Protein AF-0000000081334365 (afdb_homodimer)

InterPro domains:
  IPR002937 Amine oxidase [PF01593] (69-608)
  IPR036188 FAD/NAD(P)-binding domain superfamily [G3DSA:3.50.50.60] (54-627)
  IPR036188 FAD/NAD(P)-binding domain superfamily [SSF51905] (58-626)
  IPR050281 Flavin monoamine oxidase and related enzymes [PTHR10742] (22-585)

Sequence (1298 aa):
MTIGSNFNYPADIAQQLHRKKRSTSNKWRAAFPNPPDLCFDYRELVEQINGVAKATDPHHKICIIGAGITGLTTARELYRCGFTNITLLEKSKRVGGRHLTALGHNNTNTIGRPPFEMGAMRMPFFNTSNEPPKNGRSLMAYYATQFELSHSDFPNPGSPAVRSTGIYLREGSIDDNSEPTMLVWKNADGKTAPPGQTLGKVFSKWKTFAERMTLSVAEHYGSGHWEDMWASIVKKYERISFRDLVKMPSIDRWSQNDPGNFGGMGMTAQESAVFYSIGIGDGSWGAFYDVCSLYPLRTAIFGFSSHLQLIHGRVDAHGNPMPSPYLNAKKVLDSRGLSFNKPNYVGLGSLAESLLFIKAEETPLSLYEHLVKSRSGLLTDSAATKLERLNNGKIRVYYEWNTTSNGATNLEFIDCDSVVMTLPSWLIETQISIENFSQDVLPFKIIEAYKTAHWETSCKVYAPLKKSFLSNNKNIPQTIVTDSLIHDVYTYRYNAYTTYDCILLSYTWEDDATKLSLFSDAELVKKCVDELDRILLKSTNIKEKISPYIAQKQAIVQRWMNDKNSLGCAKLYRAGTYYDAVSLMKYNRDYSHTSGLYLCGESFSVDAGWTEPCFRGAIDTVINICSKTRAIFNGGFTMRDYPEYQTDVMTIGSNFNYPADIAQQLHRKKRSTSNKWRAAFPNPPDLCFDYRELVEQINGVAKATDPHHKICIIGAGITGLTTARELYRCGFTNITLLEKSKRVGGRHLTALGHNNTNTIGRPPFEMGAMRMPFFNTSNEPPKNGRSLMAYYATQFELSHSDFPNPGSPAVRSTGIYLREGSIDDNSEPTMLVWKNADGKTAPPGQTLGKVFSKWKTFAERMTLSVAEHYGSGHWEDMWASIVKKYERISFRDLVKMPSIDRWSQNDPGNFGGMGMTAQESAVFYSIGIGDGSWGAFYDVCSLYPLRTAIFGFSSHLQLIHGRVDAHGNPMPSPYLNAKKVLDSRGLSFNKPNYVGLGSLAESLLFIKAEETPLSLYEHLVKSRSGLLTDSAATKLERLNNGKIRVYYEWNTTSNGATNLEFIDCDSVVMTLPSWLIETQISIENFSQDVLPFKIIEAYKTAHWETSCKVYAPLKKSFLSNNKNIPQTIVTDSLIHDVYTYRYNAYTTYDCILLSYTWEDDATKLSLFSDAELVKKCVDELDRILLKSTNIKEKISPYIAQKQAIVQRWMNDKNSLGCAKLYRAGTYYDAVSLMKYNRDYSHTSGLYLCGESFSVDAGWTEPCFRGAIDTVINICSKTRAIFNGGFTMRDYPEYQTDV

Foldseek 3Di:
DALQLCQQVLLALQVPPPPDPQQPVFPQAAAFLDFQQFRGQLLVQQPFDLGFFAFPCQAFAEEEEAQALLRLLLLLRLVSNRRQRYFYEAQALAGHFLQDWDDLPCPDPPAFFATDRFEFFWAFQRHHPVDDSLPRRFVVSVLCVVLVWDWAFDPWALALNFQWEWEFEPQQCDQNDPARAIFIHGRNPSNDGGDDDLSNLLSVLVNVLLNQVLNLLNVCRSHPCSNVLVVLLCVVFLQPFQLCLQQWDADDHADPVRSNDGTGSNDDPVSSVVCQQCPNTRFRCVQRRFFGNVQVSSCRRNRVSHRIMGTFFCADQLSQHDDFFCCPPPFDAALQGDTGDTDPRGTPSVSSNCSQAPCDPSDPHGLRVSQSVHSRRYAYSKAWAEWEQDPVQWIKTWIFGNPPPPDDTDIDIDTGNAYEYAAQLCCCVPGYYYDDDDCQQPNVLLNVLLNPWDFKKKKWKKFWFAPCCVVPPDQDTQWYAYPDLQGIKHWDAPHDNGRTTMITLGIDMHPSLVVLVVDDSLRSLVVSQVVQQVSQCSHPSRNDHRVVRTPSVSMDMDIQCPDPRHNHRKTTHGRPSVLSLLCLVQSLVNRCLRNSYAYFYRSNHNHMSHCRRSSVRSSVNSLSVCVSSVTGTPPPDDVVSGDHGDHDD/DALQLCQQVLLALQVPPPPDPQQPVFPQAAAFLDFQQFRGQLLVQQPFVLGFFAFPCQAFAEEEEAQALLRLLLLLRLVSNRRQRYFYEAQALAGHFLQDWDDFDDPPPPAFFATDRFEFFWAFQRHHPVDDSLPRRFVVSVLCVVLVWDWAFDPWALALNFQWEWEFEPQQCDQNDPARAIFIHGRNPSNDGGDDDLSNLLSVLVCVLLNQVLNLLNVCRSHPCSNVLVVLLCVVFLQPFQLCLQQWDADDHADPVRSNDGTGSNDDPVSSVVCQQCPSTRFRCVQRRFFGNVQVSSCRRNRVSHRIMGTFFCADQLSQHDDFFCCPPPFDAALQGDTGDTDPRGTPSVSSNCSQAPCDPSDPHGLRVSQSVHSRRYAYSKAWAEWEQDPVLWIKTWIFGNPPPPDDTDIDIDTGNAYEYAAQLCCCVPGYYYDDDDCQQPNVLLNVLLNPWDFKKKKWKKFWFAPCCVVPPDQDTQWYAYPDLQGIKHWDAPHDNGRTTMITLGIDMHPSLVVLVVDDSLRSLVVSQVVQQVSQCSHPSRNDHRNVRTPSVSMDMDIQCPDPRHNHRKTTHGRPSVLSLLCLVQSLVNRCLRNSYAYFARSNHNHMSHSRRSSVRSSVNSLSVCVSSVTGTPPPDDVVSGDHGDHDD

Solvent-accessible surface area (backbone atoms only — not comparable to full-atom values): 65341 Å² total; per-residue (Å²): 32,16,56,20,46,54,34,41,45,33,19,49,51,40,55,64,52,65,72,60,81,64,57,58,94,52,81,52,45,28,61,62,30,41,66,75,80,57,60,53,26,63,36,63,44,54,67,27,81,57,24,54,25,39,50,68,49,31,71,56,32,35,36,31,41,32,41,20,56,25,30,34,48,32,52,38,52,38,40,46,17,46,36,69,37,50,25,40,33,18,54,46,52,54,71,15,61,60,42,37,49,45,49,43,40,94,79,47,79,50,84,44,51,47,71,42,55,66,42,68,61,65,43,45,17,32,32,36,70,87,45,61,53,62,70,13,70,26,57,52,10,50,50,37,55,77,59,53,44,35,67,45,73,34,66,39,37,35,28,50,61,25,80,24,19,26,40,37,38,75,80,14,35,66,86,74,42,91,55,33,33,55,47,70,28,66,10,73,82,34,69,49,74,57,65,59,66,64,50,36,53,46,38,51,33,48,48,54,37,52,50,57,47,33,57,54,46,61,72,38,51,51,40,96,56,26,69,58,43,48,51,35,30,44,71,64,33,33,65,33,26,28,50,50,39,42,44,31,59,54,60,92,70,78,45,82,91,44,66,28,53,67,61,20,38,47,35,49,74,70,44,44,56,51,43,26,35,24,29,58,13,93,35,53,42,45,63,46,31,70,26,17,29,55,48,61,44,46,34,59,47,25,20,56,52,18,74,34,25,25,51,53,9,31,31,49,93,69,64,46,57,47,98,53,73,58,54,84,49,93,73,40,60,36,22,77,64,50,70,38,64,63,50,72,33,49,22,61,31,16,56,37,40,41,47,34,48,47,55,51,91,79,39,98,51,20,51,48,64,54,23,42,72,33,72,62,10,28,37,54,26,19,39,68,40,31,40,35,47,44,95,87,52,30,36,35,42,31,27,32,43,49,60,82,50,95,57,85,65,42,80,44,70,51,77,19,53,32,38,38,45,42,55,44,36,64,48,42,70,75,50,35,49,78,42,74,66,51,61,86,46,51,37,65,68,55,54,51,34,41,66,66,48,43,58,35,34,30,29,38,34,35,27,42,19,43,49,60,48,80,74,65,55,81,69,73,54,43,20,36,29,27,70,56,91,37,33,34,30,43,50,54,68,93,51,91,66,49,64,27,22,40,28,36,53,22,48,37,37,33,70,63,21,53,66,54,64,69,47,54,64,70,56,45,52,50,51,36,48,52,48,51,29,49,54,30,47,56,13,69,84,57,56,48,74,57,60,91,42,44,43,67,92,66,42,49,70,43,51,27,51,71,32,85,89,45,54,24,62,30,39,48,53,42,41,64,37,52,56,48,36,46,51,39,55,43,38,40,82,75,22,19,77,76,45,24,48,34,71,29,11,42,57,29,39,78,53,53,75,53,68,55,42,16,50,51,27,16,51,52,50,45,53,48,52,33,57,64,54,61,28,48,50,36,90,81,54,50,75,86,72,54,80,73,77,82,68,86,126,30,12,56,19,45,55,35,41,46,36,20,48,51,39,54,64,53,65,73,60,82,63,58,57,95,51,81,53,45,29,62,61,30,41,66,76,79,58,61,51,26,63,35,65,43,54,67,28,81,58,24,53,24,41,50,70,49,32,69,55,33,34,37,31,41,34,41,20,56,26,30,36,49,30,52,39,54,38,40,47,17,46,37,70,34,50,26,41,31,18,53,45,52,55,69,15,60,59,42,37,48,44,55,44,72,77,86,51,78,56,81,41,53,47,70,40,56,66,44,67,62,64,43,45,15,32,33,37,70,87,44,60,52,62,71,12,72,26,57,53,9,49,51,36,56,77,60,53,46,35,66,45,72,33,64,40,37,36,28,51,61,26,80,22,19,25,41,36,38,76,80,15,35,65,84,72,41,91,55,34,35,57,48,70,26,66,11,71,82,35,68,49,73,58,63,60,66,63,50,35,53,48,36,51,33,48,49,53,37,52,50,57,47,33,57,55,46,62,71,38,51,50,38,98,57,28,69,58,43,48,50,35,30,43,69,64,33,34,65,32,26,30,51,52,39,43,44,31,58,55,60,92,69,78,44,83,90,45,66,28,52,66,60,19,38,46,36,50,73,70,45,43,56,50,43,27,36,27,28,60,12,90,32,53,42,46,62,47,29,69,26,17,30,55,49,61,47,46,34,58,47,24,19,57,52,18,76,33,25,27,50,53,9,30,31,49,92,68,63,45,58,48,96,53,74,58,54,85,49,92,72,37,60,36,23,77,64,50,71,38,64,63,49,71,33,49,22,61,31,16,55,39,40,40,46,36,48,46,55,50,91,78,40,96,49,20,50,47,64,52,22,42,73,33,73,62,10,28,39,55,24,19,38,67,40,32,40,34,47,45,94,88,50,30,37,36,40,30,28,33,42,48,62,82,51,95,59,85,65,42,80,46,71,51,78,22,54,31,37,38,45,43,55,44,36,64,47,41,68,75,50,36,48,80,42,73,66,50,61,88,46,52,37,66,69,54,55,52,33,41,64,67,49,44,58,35,33,30,30,36,34,35,28,43,20,44,49,62,48,80,75,65,55,82,70,71,51,41,22,37,30,28,70,56,92,39,33,34,30,43,48,55,67,93,51,90,66,48,63,28,22,41,27,36,54,21,48,38,37,33,70,61,19,53,67,54,64,68,46,54,64,69,57,44,54,50,51,37,49,51,49,51,29,48,54,30,47,55,14,70,84,55,56,48,72,58,60,92,44,44,43,67,91,66,41,49,72,44,50,27,52,71,31,85,88,46,54,26,62,29,37,51,53,42,41,65,37,52,58,47,34,46,49,39,55,42,39,41,83,74,22,20,75,76,45,23,50,34,71,28,12,42,60,30,39,78,53,52,76,52,67,55,41,16,50,52,27,17,50,51,51,45,53,48,52,33,57,64,54,60,26,48,50,33,89,80,53,48,76,87,70,53,80,75,76,81,67,85,127

Secondary structure (DSSP, 8-state):
---GGGTTHHHHHHHHS---S-S-S-TTSPPSSS-SSS---HHHHHTSTTSSEE-S-TT--EEEE--BHHHHHHHHHHHHHT---EEEE-SSSSSBTT--EE-TTTT---TTPPPEESS---B-----TTS-GGGSSSHHHHHHHHTT-EEEE---TTSTTSS-EEEE-GGGTGGG-SS---EEE--TTS-PPPSSHHHHHHHHHHHHHHHHHHHHHHHHTTSTTHHHHHHHHHHHHTT-BHHHHHHSPP-SS--TTSTT--------HHHHHHHHHHTTTTS-GGGGTTBBTHHHHHHHHSSTTSS-EEEEESB-TTSPBPS-TTTT-S-EE-TTS-EEPPP--BSTHHHHHHHHHSPPTTSSS-HHHHHTTSTTTEE-SEEEEEEEE-TTS-EEEEEEESTTSSS-PEEEEEEESEEEE-S-HHHHHHH-EEES--TTTS-HHHHHHHHH-EEE-EEEEEEEEEHHHHHH--SS-SEEEESSTTBEEEEE-S-SSSSEEEEEEEEEEHHHHHGGGGS-HHHHHHHHHHHHHHHHHH-TTT----GGGB-GGG-EEEEGGG-TTTSSSEEE-BTT-HHHHHHHHHHIIIIIHHH-EEE-SGGG-S--S-SHHHHHHHHHHHHHHHHHTT-EESTT--GGGS-------/---GGGTTHHHHHHHHS---S-S-S-TTSPPSSS-SSS---HHHHHTSTTSSEE-S-TT--EEEE--BHHHHHHHHHHHHHT---EEEE-SSSSSBTT--EE-SSSS---TTPPPEESS---B-----TTS-GGGSSSHHHHHHHHTT-EEEE---TTSTTSS-EEEE-GGGTGGG-SS---EEE--TTS-PPPSSHHHHHHHHHHHHHHHHHHHHHHHHTTSTTHHHHHHHHHHHHTT-BHHHHHHSPP-SS--TTSTT--------HHHHHHHHHHTTTTS-GGGGTTBBTHHHHHHHHSSTTSS-EEEEESB-TTSPBPS-TTTT-S-EE-TTS-EEPPP--BSTHHHHHHHHHSPPTTSSS-HHHHHTTSTTTEE-SEEEEEEEE-TTS-EEEEEEESTTSSS-PEEEEEEESEEEE-S-HHHHHHH-EEES--TTTS-HHHHHHHHH-EEE-EEEEEEEEEHHHHHH--SS-SEEEESSTTBEEEEE-S-SSSSEEEEEEEEEEHHHHHGGGGS-HHHHHHHHHHHHHHHHHH-TTT----GGGB-GGG-EEEEGGG-TTTSSSEEE-BTT-HHHHHHHHHHIIIIIHHH-EEE-SGGG-S--S-SHHHHHHHHHHHHHHHHHTT-EESTT--GGGS-------

Structure (mmCIF, N/CA/C/O backbone):
data_AF-0000000081334365-model_v1
#
loop_
_entity.id
_entity.type
_entity.pdbx_description
1 polymer 'Tryptophan 2-monooxygenase'
#
loop_
_atom_site.group_PDB
_atom_site.id
_atom_site.type_symbol
_atom_site.label_atom_id
_atom_site.label_alt_id
_atom_site.label_comp_id
_atom_site.label_asym_id
_atom_site.label_entity_id
_atom_site.label_seq_id
_atom_site.pdbx_PDB_ins_code
_atom_site.Cartn_x
_atom_site.Cartn_y
_atom_site.Cartn_z
_atom_site.occupancy
_atom_site.B_iso_or_equiv
_atom_site.auth_seq_id
_atom_site.auth_comp_id
_atom_site.auth_asym_id
_atom_site.auth_atom_id
_atom_site.pdbx_PDB_model_num
ATOM 1 N N . MET A 1 1 ? -16.281 3.842 11 1 28.08 1 MET A N 1
ATOM 2 C CA . MET A 1 1 ? -17.484 4.285 11.711 1 28.08 1 MET A CA 1
ATOM 3 C C . MET A 1 1 ? -17.328 4.078 13.211 1 28.08 1 MET A C 1
ATOM 5 O O . MET A 1 1 ? -16.906 3.01 13.656 1 28.08 1 MET A O 1
ATOM 9 N N . THR A 1 2 ? -17.203 5.25 13.938 1 37.84 2 THR A N 1
ATOM 10 C CA . THR A 1 2 ? -16.766 5.387 15.32 1 37.84 2 THR A CA 1
ATOM 11 C C . THR A 1 2 ? -17.781 4.77 16.266 1 37.84 2 THR A C 1
ATOM 13 O O . THR A 1 2 ? -18.984 4.82 16.016 1 37.84 2 THR A O 1
ATOM 16 N N . ILE A 1 3 ? -17.438 3.938 16.781 1 39.94 3 ILE A N 1
ATOM 17 C CA . ILE A 1 3 ? -18.219 3.752 18 1 39.94 3 ILE A CA 1
ATOM 18 C C . ILE A 1 3 ? -18.125 5.008 18.859 1 39.94 3 ILE A C 1
ATOM 20 O O . ILE A 1 3 ? -17.109 5.27 19.484 1 39.94 3 ILE A O 1
ATOM 24 N N . GLY A 1 4 ? -18.484 6.273 18.25 1 45.06 4 GLY A N 1
ATOM 25 C CA . GLY A 1 4 ? -18.547 7.727 18.297 1 45.06 4 GLY A CA 1
ATOM 26 C C . GLY A 1 4 ? -18.672 8.266 19.719 1 45.06 4 GLY A C 1
ATOM 27 O O . GLY A 1 4 ? -18.344 9.422 19.969 1 45.06 4 GLY A O 1
ATOM 28 N N . SER A 1 5 ? -19.359 7.688 20.641 1 50.19 5 SER A N 1
ATOM 29 C CA . SER A 1 5 ? -19.797 8.461 21.797 1 50.19 5 SER A CA 1
ATOM 30 C C . SER A 1 5 ? -18.625 8.852 22.688 1 50.19 5 SER A C 1
ATOM 32 O O . SER A 1 5 ? -18.766 9.711 23.562 1 50.19 5 SER A O 1
ATOM 34 N N . ASN A 1 6 ? -17.422 8.328 22.234 1 64 6 ASN A N 1
ATOM 35 C CA . ASN A 1 6 ? -16.344 8.539 23.203 1 64 6 ASN A CA 1
ATOM 36 C C . ASN A 1 6 ? -15.211 9.359 22.594 1 64 6 ASN A C 1
ATOM 38 O O . ASN A 1 6 ? -14.156 9.516 23.203 1 64 6 ASN A O 1
ATOM 42 N N . PHE A 1 7 ? -15.5 10.07 21.562 1 77.69 7 PHE A N 1
ATOM 43 C CA . PHE A 1 7 ? -14.43 10.82 20.906 1 77.69 7 PHE A CA 1
ATOM 44 C C . PHE A 1 7 ? -14 12.008 21.766 1 77.69 7 PHE A C 1
ATOM 46 O O . PHE A 1 7 ? -12.836 12.391 21.75 1 77.69 7 PHE A O 1
ATOM 53 N N . ASN A 1 8 ? -14.945 12.414 22.484 1 81.88 8 ASN A N 1
ATOM 54 C CA . ASN A 1 8 ? -14.68 13.641 23.219 1 81.88 8 ASN A CA 1
ATOM 55 C C . ASN A 1 8 ? -14.211 13.352 24.641 1 81.88 8 ASN A C 1
ATOM 57 O O . ASN A 1 8 ? -13.898 14.273 25.391 1 81.88 8 ASN A O 1
ATOM 61 N N . TYR A 1 9 ? -14.055 12.086 24.953 1 84.81 9 TYR A N 1
ATOM 62 C CA . TYR A 1 9 ? -13.75 11.711 26.328 1 84.81 9 TYR A CA 1
ATOM 63 C C . TYR A 1 9 ? -12.461 12.367 26.812 1 84.81 9 TYR A C 1
ATOM 65 O O . TYR A 1 9 ? -12.414 12.93 27.906 1 84.81 9 TYR A O 1
ATOM 73 N N . PRO A 1 10 ? -11.43 12.375 26.031 1 87.81 10 PRO A N 1
ATOM 74 C CA . PRO A 1 10 ? -10.234 13.078 26.5 1 87.81 10 PRO A CA 1
ATOM 75 C C . PRO A 1 10 ? -10.492 14.547 26.828 1 87.81 10 PRO A C 1
ATOM 77 O O . PRO A 1 10 ? -10.023 15.047 27.844 1 87.81 10 PRO A O 1
ATOM 80 N N . ALA A 1 11 ? -11.195 15.188 26 1 89 11 ALA A N 1
ATOM 81 C CA . ALA A 1 11 ? -11.539 16.578 26.219 1 89 11 ALA A CA 1
ATOM 82 C C . ALA A 1 11 ? -12.43 16.734 27.453 1 89 11 ALA A C 1
ATOM 84 O O . ALA A 1 11 ? -12.312 17.719 28.188 1 89 11 ALA A O 1
ATOM 85 N N . ASP A 1 12 ? -13.344 15.781 27.641 1 88.06 12 ASP A N 1
ATOM 86 C CA . ASP A 1 12 ? -14.25 15.789 28.781 1 88.06 12 ASP A CA 1
ATOM 87 C C . ASP A 1 12 ? -13.477 15.656 30.094 1 88.06 12 ASP A C 1
ATOM 89 O O . ASP A 1 12 ? -13.766 16.359 31.062 1 88.06 12 ASP A O 1
ATOM 93 N N . ILE A 1 13 ? -12.586 14.781 30.125 1 87.75 13 ILE A N 1
ATOM 94 C CA . ILE A 1 13 ? -11.812 14.531 31.328 1 87.75 13 ILE A CA 1
ATOM 95 C C . ILE A 1 13 ? -10.898 15.719 31.625 1 87.75 13 ILE A C 1
ATOM 97 O O . ILE A 1 13 ? -10.688 16.094 32.781 1 87.75 13 ILE A O 1
ATOM 101 N N . ALA A 1 14 ? -10.375 16.266 30.609 1 84.88 14 ALA A N 1
ATOM 102 C CA . ALA A 1 14 ? -9.461 17.391 30.75 1 84.88 14 ALA A CA 1
ATOM 103 C C . ALA A 1 14 ? -10.156 18.578 31.422 1 84.88 14 ALA A C 1
ATOM 105 O O . ALA A 1 14 ? -9.516 19.344 32.125 1 84.88 14 ALA A O 1
ATOM 106 N N . GLN A 1 15 ? -11.383 18.688 31.188 1 84.31 15 GLN A N 1
ATOM 107 C CA . GLN A 1 15 ? -12.117 19.797 31.781 1 84.31 15 GLN A CA 1
ATOM 108 C C . GLN A 1 15 ? -12.305 19.594 33.281 1 84.31 15 GLN A C 1
ATOM 110 O O . GLN A 1 15 ? -12.414 20.562 34.031 1 84.31 15 GLN A O 1
ATOM 115 N N . GLN A 1 16 ? -12.508 18.375 33.719 1 77.12 16 GLN A N 1
ATOM 116 C CA . GLN A 1 16 ? -12.758 18.047 35.125 1 77.12 16 GLN A CA 1
ATOM 117 C C . GLN A 1 16 ? -11.5 18.219 35.969 1 77.12 16 GLN A C 1
ATOM 119 O O . GLN A 1 16 ? -11.586 18.531 37.156 1 77.12 16 GLN A O 1
ATOM 124 N N . LEU A 1 17 ? -10.539 17.719 35.438 1 65.69 17 LEU A N 1
ATOM 125 C CA . LEU A 1 17 ? -9.297 17.734 36.188 1 65.69 17 LEU A CA 1
ATOM 126 C C . LEU A 1 17 ? -8.812 19.172 36.406 1 65.69 17 LEU A C 1
ATOM 128 O O . LEU A 1 17 ? -8.469 19.859 35.438 1 65.69 17 LEU A O 1
ATOM 132 N N . HIS A 1 18 ? -9.867 19.891 37.156 1 53.62 18 HIS A N 1
ATOM 133 C CA . HIS A 1 18 ? -9.438 21.203 37.625 1 53.62 18 HIS A CA 1
ATOM 134 C C . HIS A 1 18 ? -7.945 21.219 37.938 1 53.62 18 HIS A C 1
ATOM 136 O O . HIS A 1 18 ? -7.469 20.438 38.75 1 53.62 18 HIS A O 1
ATOM 142 N N . ARG A 1 19 ? -7.219 21.25 36.875 1 49.56 19 ARG A N 1
ATOM 143 C CA . ARG A 1 19 ? -5.773 21.297 37.094 1 49.56 19 ARG A CA 1
ATOM 144 C C . ARG A 1 19 ? -5.414 22.156 38.281 1 49.56 19 ARG A C 1
ATOM 146 O O . ARG A 1 19 ? -5.582 23.391 38.25 1 49.56 19 ARG A O 1
ATOM 153 N N . LYS A 1 20 ? -5.605 21.75 39.344 1 46.28 20 LYS A N 1
ATOM 154 C CA . LYS A 1 20 ? -4.73 22.328 40.375 1 46.28 20 LYS A CA 1
ATOM 155 C C . LYS A 1 20 ? -3.367 22.688 39.781 1 46.28 20 LYS A C 1
ATOM 157 O O . LYS A 1 20 ? -2.902 22.062 38.844 1 46.28 20 LYS A O 1
ATOM 162 N N . LYS A 1 21 ? -2.699 23.594 40.375 1 45.56 21 LYS A N 1
ATOM 163 C CA . LYS A 1 21 ? -1.466 24.375 40.375 1 45.56 21 LYS A CA 1
ATOM 164 C C . LYS A 1 21 ? -0.25 23.484 40.125 1 45.56 21 LYS A C 1
ATOM 166 O O . LYS A 1 21 ? 0.882 23.875 40.406 1 45.56 21 LYS A O 1
ATOM 171 N N . ARG A 1 22 ? -0.538 22.125 39.812 1 42.84 22 ARG A N 1
ATOM 172 C CA . ARG A 1 22 ? 0.79 21.516 39.781 1 42.84 22 ARG A CA 1
ATOM 173 C C . ARG A 1 22 ? 1.531 21.891 38.5 1 42.84 22 ARG A C 1
ATOM 175 O O . ARG A 1 22 ? 2.426 21.172 38.062 1 42.84 22 ARG A O 1
ATOM 182 N N . SER A 1 23 ? 0.798 22.359 37.531 1 46.72 23 SER A N 1
ATOM 183 C CA . SER A 1 23 ? 1.6 22.797 36.375 1 46.72 23 SER A CA 1
ATOM 184 C C . SER A 1 23 ? 2.902 23.438 36.844 1 46.72 23 SER A C 1
ATOM 186 O O . SER A 1 23 ? 2.908 24.25 37.781 1 46.72 23 SER A O 1
ATOM 188 N N . THR A 1 24 ? 3.873 22.688 36.625 1 51.25 24 THR A N 1
ATOM 189 C CA . THR A 1 24 ? 5.148 23.391 36.812 1 51.25 24 THR A CA 1
ATOM 190 C C . THR A 1 24 ? 5.023 24.844 36.406 1 51.25 24 THR A C 1
ATOM 192 O O . THR A 1 24 ? 4.172 25.203 35.594 1 51.25 24 THR A O 1
ATOM 195 N N . SER A 1 25 ? 5.387 25.656 37.094 1 63.53 25 SER A N 1
ATOM 196 C CA . SER A 1 25 ? 5.633 27.078 36.938 1 63.53 25 SER A CA 1
ATOM 197 C C . SER A 1 25 ? 6.172 27.391 35.562 1 63.53 25 SER A C 1
ATOM 199 O O . SER A 1 25 ? 6.41 28.562 35.219 1 63.53 25 SER A O 1
ATOM 201 N N . ASN A 1 26 ? 6.086 26.188 34.594 1 83.31 26 ASN A N 1
ATOM 202 C CA . ASN A 1 26 ? 6.656 26.422 33.281 1 83.31 26 ASN A CA 1
ATOM 203 C C . ASN A 1 26 ? 5.57 26.703 32.219 1 83.31 26 ASN A C 1
ATOM 205 O O . ASN A 1 26 ? 4.859 25.797 31.812 1 83.31 26 ASN A O 1
ATOM 209 N N . LYS A 1 27 ? 5.332 27.844 31.812 1 87.62 27 LYS A N 1
ATOM 210 C CA . LYS A 1 27 ? 4.27 28.297 30.922 1 87.62 27 LYS A CA 1
ATOM 211 C C . LYS A 1 27 ? 4.441 27.719 29.531 1 87.62 27 LYS A C 1
ATOM 213 O O . LYS A 1 27 ? 3.537 27.797 28.688 1 87.62 27 LYS A O 1
ATOM 218 N N . TRP A 1 28 ? 5.527 27.094 29.312 1 93.12 28 TRP A N 1
ATOM 219 C CA . TRP A 1 28 ? 5.801 26.578 27.984 1 93.12 28 TRP A CA 1
ATOM 220 C C . TRP A 1 28 ? 5.312 25.141 27.844 1 93.12 28 TRP A C 1
ATOM 222 O O . TRP A 1 28 ? 5.32 24.578 26.75 1 93.12 28 TRP A O 1
ATOM 232 N N . ARG A 1 29 ? 4.805 24.562 28.844 1 92.06 29 ARG A N 1
ATOM 233 C CA . ARG A 1 29 ? 4.301 23.203 28.766 1 92.06 29 ARG A CA 1
ATOM 234 C C . ARG A 1 29 ? 2.848 23.172 28.312 1 92.06 29 ARG A C 1
ATOM 236 O O . ARG A 1 29 ? 2.055 24.031 28.688 1 92.06 29 ARG A O 1
ATOM 243 N N . ALA A 1 30 ? 2.539 22.203 27.531 1 92.31 30 ALA A N 1
ATOM 244 C CA . ALA A 1 30 ? 1.186 22.078 26.984 1 92.31 30 ALA A CA 1
ATOM 245 C C . ALA A 1 30 ? 0.249 21.438 28.016 1 92.31 30 ALA A C 1
ATOM 247 O O . ALA A 1 30 ? 0.697 20.734 28.922 1 92.31 30 ALA A O 1
ATOM 248 N N . ALA A 1 31 ? -0.97 21.703 27.797 1 90.19 31 ALA A N 1
ATOM 249 C CA . ALA A 1 31 ? -2.018 21.078 28.594 1 90.19 31 ALA A CA 1
ATOM 250 C C . ALA A 1 31 ? -2.703 19.953 27.812 1 90.19 31 ALA A C 1
ATOM 252 O O . ALA A 1 31 ? -2.785 20.031 26.578 1 90.19 31 ALA A O 1
ATOM 253 N N . PHE A 1 32 ? -3.191 19.016 28.562 1 94 32 PHE A N 1
ATOM 254 C CA . PHE A 1 32 ? -3.938 17.922 27.938 1 94 32 PHE A CA 1
ATOM 255 C C . PHE A 1 32 ? -5.324 18.391 27.516 1 94 32 PHE A C 1
ATOM 257 O O . PHE A 1 32 ? -5.965 19.172 28.219 1 94 32 PHE A O 1
ATOM 264 N N . PRO A 1 33 ? -5.941 17.984 26.359 1 94 33 PRO A N 1
ATOM 265 C CA . PRO A 1 33 ? -5.309 17.062 25.422 1 94 33 PRO A CA 1
ATOM 266 C C . PRO A 1 33 ? -4.395 17.766 24.422 1 94 33 PRO A C 1
ATOM 268 O O . PRO A 1 33 ? -4.73 18.859 23.938 1 94 33 PRO A O 1
ATOM 271 N N . ASN A 1 34 ? -3.279 17.25 24.156 1 95.06 34 ASN A N 1
ATOM 272 C CA . ASN A 1 34 ? -2.275 17.703 23.203 1 95.06 34 ASN A CA 1
ATOM 273 C C . ASN A 1 34 ? -1.345 16.562 22.797 1 95.06 34 ASN A C 1
ATOM 275 O O . ASN A 1 34 ? -1.268 15.547 23.484 1 95.06 34 ASN A O 1
ATOM 279 N N . PRO A 1 35 ? -0.67 16.656 21.641 1 93.44 35 PRO A N 1
ATOM 280 C CA . PRO A 1 35 ? 0.234 15.578 21.219 1 93.44 35 PRO A CA 1
ATOM 281 C C . PRO A 1 35 ? 1.258 15.219 22.297 1 93.44 35 PRO A C 1
ATOM 283 O O . PRO A 1 35 ? 1.771 16.109 22.984 1 93.44 35 PRO A O 1
ATOM 286 N N . PRO A 1 36 ? 1.609 13.984 22.422 1 93.12 36 PRO A N 1
ATOM 287 C CA . PRO A 1 36 ? 2.324 13.5 23.609 1 93.12 36 PRO A CA 1
ATOM 288 C C . PRO A 1 36 ? 3.84 13.625 23.469 1 93.12 36 PRO A C 1
ATOM 290 O O . PRO A 1 36 ? 4.555 13.617 24.484 1 93.12 36 PRO A O 1
ATOM 293 N N . ASP A 1 37 ? 4.387 13.695 22.25 1 88.12 37 ASP A N 1
ATOM 294 C CA . ASP A 1 37 ? 5.82 13.508 22.062 1 88.12 37 ASP A CA 1
ATOM 295 C C . ASP A 1 37 ? 6.617 14.625 22.719 1 88.12 37 ASP A C 1
ATOM 297 O O . ASP A 1 37 ? 7.637 14.375 23.375 1 88.12 37 ASP A O 1
ATOM 301 N N . LEU A 1 38 ? 6.184 15.828 22.406 1 84.75 38 LEU A N 1
ATOM 302 C CA . LEU A 1 38 ? 6.75 17.016 23.031 1 84.75 38 LEU A CA 1
ATOM 303 C C . LEU A 1 38 ? 5.684 17.797 23.797 1 84.75 38 LEU A C 1
ATOM 305 O O . LEU A 1 38 ? 4.742 18.312 23.203 1 84.75 38 LEU A O 1
ATOM 309 N N . CYS A 1 39 ? 5.754 17.656 25.094 1 89.06 39 CYS A N 1
ATOM 310 C CA . CYS A 1 39 ? 4.828 18.469 25.875 1 89.06 39 CYS A CA 1
ATOM 311 C C . CYS A 1 39 ? 5.211 19.953 25.828 1 89.06 39 CYS A C 1
ATOM 313 O O . CYS A 1 39 ? 5.781 20.484 26.781 1 89.06 39 CYS A O 1
ATOM 315 N N . PHE A 1 40 ? 4.926 20.516 24.703 1 94.19 40 PHE A N 1
ATOM 316 C CA . PHE A 1 40 ? 5.297 21.906 24.438 1 94.19 40 PHE A CA 1
ATOM 317 C C . PHE A 1 40 ? 4.125 22.672 23.844 1 94.19 40 PHE A C 1
ATOM 319 O O . PHE A 1 40 ? 3.482 22.203 22.906 1 94.19 40 PHE A O 1
ATOM 326 N N . ASP A 1 41 ? 3.852 23.797 24.359 1 95.31 41 ASP A N 1
ATOM 327 C CA . ASP A 1 41 ? 2.758 24.641 23.891 1 95.31 41 ASP A CA 1
ATOM 328 C C . ASP A 1 41 ? 3.23 25.594 22.797 1 95.31 41 ASP A C 1
ATOM 330 O O . ASP A 1 41 ? 3.525 26.75 23.062 1 95.31 41 ASP A O 1
ATOM 334 N N . TYR A 1 42 ? 3.176 25.219 21.578 1 96.75 42 TYR A N 1
ATOM 335 C CA . TYR A 1 42 ? 3.623 26.016 20.438 1 96.75 42 TYR A CA 1
ATOM 336 C C . TYR A 1 42 ? 2.781 27.281 20.297 1 96.75 42 TYR A C 1
ATOM 338 O O . TYR A 1 42 ? 3.277 28.328 19.859 1 96.75 42 TYR A O 1
ATOM 346 N N . ARG A 1 43 ? 1.537 27.188 20.625 1 97.19 43 ARG A N 1
ATOM 347 C CA . ARG A 1 43 ? 0.661 28.359 20.516 1 97.19 43 ARG A CA 1
ATOM 348 C C . ARG A 1 43 ? 1.1 29.469 21.469 1 97.19 43 ARG A C 1
ATOM 350 O O . ARG A 1 43 ? 1.062 30.641 21.109 1 97.19 43 ARG A O 1
ATOM 357 N N . GLU A 1 44 ? 1.487 29.094 22.672 1 96.12 44 GLU A N 1
ATOM 358 C CA . GLU A 1 44 ? 1.984 30.062 23.641 1 96.12 44 GLU A CA 1
ATOM 359 C C . GLU A 1 44 ? 3.141 30.875 23.062 1 96.12 44 GLU A C 1
ATOM 361 O O . GLU A 1 44 ? 3.24 32.094 23.281 1 96.12 44 GLU A O 1
ATOM 366 N N . LEU A 1 45 ? 3.916 30.234 22.312 1 96.94 45 LEU A N 1
ATOM 367 C CA . LEU A 1 45 ? 5.086 30.891 21.734 1 96.94 45 LEU A CA 1
ATOM 368 C C . LEU A 1 45 ? 4.68 31.781 20.562 1 96.94 45 LEU A C 1
ATOM 370 O O . LEU A 1 45 ? 5.109 32.938 20.484 1 96.94 45 LEU A O 1
ATOM 374 N N . VAL A 1 46 ? 3.842 31.328 19.672 1 97.56 46 VAL A N 1
ATOM 375 C CA . VAL A 1 46 ? 3.461 32.031 18.453 1 97.56 46 VAL A CA 1
ATOM 376 C C . VAL A 1 46 ? 2.613 33.25 18.797 1 97.56 46 VAL A C 1
ATOM 378 O O . VAL A 1 46 ? 2.656 34.281 18.109 1 97.56 46 VAL A O 1
ATOM 381 N N . GLU A 1 47 ? 1.911 33.188 19.938 1 95.38 47 GLU A N 1
ATOM 382 C CA . GLU A 1 47 ? 0.988 34.25 20.328 1 95.38 47 GLU A CA 1
ATOM 383 C C . GLU A 1 47 ? 1.721 35.375 21.047 1 95.38 47 GLU A C 1
ATOM 385 O O . GLU A 1 47 ? 1.121 36.406 21.359 1 95.38 47 GLU A O 1
ATOM 390 N N . GLN A 1 48 ? 2.971 35.188 21.25 1 95.12 48 GLN A N 1
ATOM 391 C CA . GLN A 1 48 ? 3.715 36.281 21.891 1 95.12 48 GLN A CA 1
ATOM 392 C C . GLN A 1 48 ? 3.666 37.562 21.062 1 95.12 48 GLN A C 1
ATOM 394 O O . GLN A 1 48 ? 3.523 37.5 19.844 1 95.12 48 GLN A O 1
ATOM 399 N N . ILE A 1 49 ? 3.811 38.625 21.75 1 91.31 49 ILE A N 1
ATOM 400 C CA . ILE A 1 49 ? 3.934 39.875 21.047 1 91.31 49 ILE A CA 1
ATOM 401 C C . ILE A 1 49 ? 5.133 39.844 20.109 1 91.31 49 ILE A C 1
ATOM 403 O O . ILE A 1 49 ? 6.242 39.5 20.516 1 91.31 49 ILE A O 1
ATOM 407 N N . ASN A 1 50 ? 4.949 40.094 18.922 1 89.88 50 ASN A N 1
ATOM 408 C CA . ASN A 1 50 ? 5.961 40.094 17.859 1 89.88 50 ASN A CA 1
ATOM 409 C C . ASN A 1 50 ? 6.348 38.688 17.453 1 89.88 50 ASN A C 1
ATOM 411 O O . ASN A 1 50 ? 7.395 38.469 16.828 1 89.88 50 ASN A O 1
ATOM 415 N N . GLY A 1 51 ? 5.523 37.75 17.859 1 95.19 51 GLY A N 1
ATOM 416 C CA . GLY A 1 51 ? 5.711 36.406 17.375 1 95.19 51 GLY A CA 1
ATOM 417 C C . GLY A 1 51 ? 6.785 35.656 18.125 1 95.19 51 GLY A C 1
ATOM 418 O O . GLY A 1 51 ? 6.969 35.844 19.328 1 95.19 51 GLY A O 1
ATOM 419 N N . VAL A 1 52 ? 7.5 34.75 17.438 1 97.88 52 VAL A N 1
ATOM 420 C CA . VAL A 1 52 ? 8.398 33.75 18.031 1 97.88 52 VAL A CA 1
ATOM 421 C C . VAL A 1 52 ? 9.672 34.469 18.5 1 97.88 52 VAL A C 1
ATOM 423 O O . VAL A 1 52 ? 10.18 34.188 19.594 1 97.88 52 VAL A O 1
ATOM 426 N N . ALA A 1 53 ? 10.133 35.344 17.656 1 98.5 53 ALA A N 1
ATOM 427 C CA . ALA A 1 53 ? 11.43 35.969 17.922 1 98.5 53 ALA A CA 1
ATOM 428 C C . ALA A 1 53 ? 11.609 37.25 17.094 1 98.5 53 ALA A C 1
ATOM 430 O O . ALA A 1 53 ? 10.75 37.594 16.266 1 98.5 53 ALA A O 1
ATOM 431 N N . LYS A 1 54 ? 12.688 37.969 17.422 1 98 54 LYS A N 1
ATOM 432 C CA . LYS A 1 54 ? 13.148 39.094 16.609 1 98 54 LYS A CA 1
ATOM 433 C C . LYS A 1 54 ? 14.477 38.75 15.93 1 98 54 LYS A C 1
ATOM 435 O O . LYS A 1 54 ? 15.477 38.5 16.594 1 98 54 LYS A O 1
ATOM 440 N N . ALA A 1 55 ? 14.453 38.844 14.641 1 97.81 55 ALA A N 1
ATOM 441 C CA . ALA A 1 55 ? 15.633 38.469 13.867 1 97.81 55 ALA A CA 1
ATOM 442 C C . ALA A 1 55 ? 16.797 39.406 14.148 1 97.81 55 ALA A C 1
ATOM 444 O O . ALA A 1 55 ? 16.609 40.625 14.266 1 97.81 55 ALA A O 1
ATOM 445 N N . THR A 1 56 ? 17.984 38.906 14.281 1 98.19 56 THR A N 1
ATOM 446 C CA . THR A 1 56 ? 19.219 39.688 14.406 1 98.19 56 THR A CA 1
ATOM 447 C C . THR A 1 56 ? 19.969 39.719 13.086 1 98.19 56 THR A C 1
ATOM 449 O O . THR A 1 56 ? 20.812 40.594 12.867 1 98.19 56 THR A O 1
ATOM 452 N N . ASP A 1 57 ? 19.672 38.844 12.227 1 97.81 57 ASP A N 1
ATOM 453 C CA . ASP A 1 57 ? 20.188 38.781 10.859 1 97.81 57 ASP A CA 1
ATOM 454 C C . ASP A 1 57 ? 19.047 38.75 9.852 1 97.81 57 ASP A C 1
ATOM 456 O O . ASP A 1 57 ? 18.812 37.75 9.203 1 97.81 57 ASP A O 1
ATOM 460 N N . PRO A 1 58 ? 18.438 39.812 9.617 1 96.94 58 PRO A N 1
ATOM 461 C CA . PRO A 1 58 ? 17.25 39.875 8.781 1 96.94 58 PRO A CA 1
ATOM 462 C C . PRO A 1 58 ? 17.516 39.469 7.336 1 96.94 58 PRO A C 1
ATOM 464 O O . PRO A 1 58 ? 16.578 39.094 6.621 1 96.94 58 PRO A O 1
ATOM 467 N N . HIS A 1 59 ? 18.812 39.5 6.906 1 97 59 HIS A N 1
ATOM 468 C CA . HIS A 1 59 ? 19.125 39.25 5.508 1 97 59 HIS A CA 1
ATOM 469 C C . HIS A 1 59 ? 19.609 37.812 5.324 1 97 59 HIS A C 1
ATOM 471 O O . HIS A 1 59 ? 20.078 37.438 4.238 1 97 59 HIS A O 1
ATOM 477 N N . HIS A 1 60 ? 19.547 37 6.449 1 98.12 60 HIS A N 1
ATOM 478 C CA . HIS A 1 60 ? 19.781 35.562 6.293 1 98.12 60 HIS A CA 1
ATOM 479 C C . HIS A 1 60 ? 18.922 35 5.168 1 98.12 60 HIS A C 1
ATOM 481 O O . HIS A 1 60 ? 17.688 35.125 5.195 1 98.12 60 HIS A O 1
ATOM 487 N N . LYS A 1 61 ? 19.516 34.469 4.129 1 98.69 61 LYS A N 1
ATOM 488 C CA . LYS A 1 61 ? 18.797 34.031 2.938 1 98.69 61 LYS A CA 1
ATOM 489 C C . LYS A 1 61 ? 18.172 32.656 3.133 1 98.69 61 LYS A C 1
ATOM 491 O O . LYS A 1 61 ? 18.891 31.656 3.283 1 98.69 61 LYS A O 1
ATOM 496 N N . ILE A 1 62 ? 16.906 32.562 3.082 1 98.88 62 ILE A N 1
ATOM 497 C CA . ILE A 1 62 ? 16.156 31.344 3.373 1 98.88 62 ILE A CA 1
ATOM 498 C C . ILE A 1 62 ? 15.336 30.938 2.154 1 98.88 62 ILE A C 1
ATOM 500 O O . ILE A 1 62 ? 14.586 31.75 1.607 1 98.88 62 ILE A O 1
ATOM 504 N N . CYS A 1 63 ? 15.469 29.688 1.677 1 98.94 63 CYS A N 1
ATOM 505 C CA . CYS A 1 63 ? 14.633 29.125 0.626 1 98.94 63 CYS A CA 1
ATOM 506 C C . CYS A 1 63 ? 13.695 28.062 1.187 1 98.94 63 CYS A C 1
ATOM 508 O O . CYS A 1 63 ? 14.148 27.125 1.852 1 98.94 63 CYS A O 1
ATOM 510 N N . ILE A 1 64 ? 12.461 28.219 0.996 1 98.94 64 ILE A N 1
ATOM 511 C CA . ILE A 1 64 ? 11.445 27.25 1.402 1 98.94 64 ILE A CA 1
ATOM 512 C C . ILE A 1 64 ? 10.883 26.547 0.172 1 98.94 64 ILE A C 1
ATOM 514 O O . ILE A 1 64 ? 10.375 27.188 -0.746 1 98.94 64 ILE A O 1
ATOM 518 N N . ILE A 1 65 ? 10.945 25.203 0.15 1 98.81 65 ILE A N 1
ATOM 519 C CA . ILE A 1 65 ? 10.484 24.406 -0.979 1 98.81 65 ILE A CA 1
ATOM 520 C C . ILE A 1 65 ? 9.102 23.828 -0.674 1 98.81 65 ILE A C 1
ATOM 522 O O . ILE A 1 65 ? 8.977 22.891 0.133 1 98.81 65 ILE A O 1
ATOM 526 N N . GLY A 1 66 ? 8.078 24.312 -1.341 1 98.44 66 GLY A N 1
ATOM 527 C CA . GLY A 1 66 ? 6.688 23.922 -1.146 1 98.44 66 GLY A CA 1
ATOM 528 C C . GLY A 1 66 ? 5.848 25.016 -0.503 1 98.44 66 GLY A C 1
ATOM 529 O O . GLY A 1 66 ? 6.207 25.531 0.552 1 98.44 66 GLY A O 1
ATOM 530 N N . ALA A 1 67 ? 4.75 25.312 -1.129 1 98.62 67 ALA A N 1
ATOM 531 C CA . ALA A 1 67 ? 3.844 26.328 -0.61 1 98.62 67 ALA A CA 1
ATOM 532 C C . ALA A 1 67 ? 2.551 25.703 -0.096 1 98.62 67 ALA A C 1
ATOM 534 O O . ALA A 1 67 ? 1.458 26.203 -0.375 1 98.62 67 ALA A O 1
ATOM 535 N N . GLY A 1 68 ? 2.678 24.578 0.578 1 98 68 GLY A N 1
ATOM 536 C CA . GLY A 1 68 ? 1.592 24.047 1.391 1 98 68 GLY A CA 1
ATOM 537 C C . GLY A 1 68 ? 1.47 24.734 2.738 1 98 68 GLY A C 1
ATOM 538 O O . GLY A 1 68 ? 2.139 25.734 2.994 1 98 68 GLY A O 1
ATOM 539 N N . ILE A 1 69 ? 0.702 24.141 3.57 1 98.19 69 ILE A N 1
ATOM 540 C CA . ILE A 1 69 ? 0.467 24.75 4.879 1 98.19 69 ILE A CA 1
ATOM 541 C C . ILE A 1 69 ? 1.789 24.875 5.633 1 98.19 69 ILE A C 1
ATOM 543 O O . ILE A 1 69 ? 2.049 25.906 6.266 1 98.19 69 ILE A O 1
ATOM 547 N N . THR A 1 70 ? 2.596 23.859 5.535 1 98.25 70 THR A N 1
ATOM 548 C CA . THR A 1 70 ? 3.881 23.859 6.227 1 98.25 70 THR A CA 1
ATOM 549 C C . THR A 1 70 ? 4.773 24.984 5.734 1 98.25 70 THR A C 1
ATOM 551 O O . THR A 1 70 ? 5.285 25.781 6.531 1 98.25 70 THR A O 1
ATOM 554 N N . GLY A 1 71 ? 4.941 25.109 4.43 1 98.81 71 GLY A N 1
ATOM 555 C CA . GLY A 1 71 ? 5.812 26.125 3.859 1 98.81 71 GLY A CA 1
ATOM 556 C C . GLY A 1 71 ? 5.297 27.547 4.062 1 98.81 71 GLY A C 1
ATOM 557 O O . GLY A 1 71 ? 6.062 28.453 4.395 1 98.81 71 GLY A O 1
ATOM 558 N N . LEU A 1 72 ? 4.047 27.734 3.91 1 98.88 72 LEU A N 1
ATOM 559 C CA . LEU A 1 72 ? 3.438 29.047 4.078 1 98.88 72 LEU A CA 1
ATOM 560 C C . LEU A 1 72 ? 3.553 29.516 5.527 1 98.88 72 LEU A C 1
ATOM 562 O O . LEU A 1 72 ? 3.842 30.688 5.781 1 98.88 72 LEU A O 1
ATOM 566 N N . THR A 1 73 ? 3.32 28.562 6.426 1 98.81 73 THR A N 1
ATOM 567 C CA . THR A 1 73 ? 3.436 28.906 7.84 1 98.81 73 THR A CA 1
ATOM 568 C C . THR A 1 73 ? 4.875 29.266 8.195 1 98.81 73 THR A C 1
ATOM 570 O O . THR A 1 73 ? 5.125 30.234 8.906 1 98.81 73 THR A O 1
ATOM 573 N N . THR A 1 74 ? 5.777 28.484 7.707 1 98.88 74 THR A N 1
ATOM 574 C CA . THR A 1 74 ? 7.191 28.766 7.945 1 98.88 74 THR A CA 1
ATOM 575 C C . THR A 1 74 ? 7.57 30.141 7.43 1 98.88 74 THR A C 1
ATOM 577 O O . THR A 1 74 ? 8.18 30.938 8.148 1 98.88 74 THR A O 1
ATOM 580 N N . ALA A 1 75 ? 7.195 30.438 6.188 1 98.88 75 ALA A N 1
ATOM 581 C CA . ALA A 1 75 ? 7.512 31.71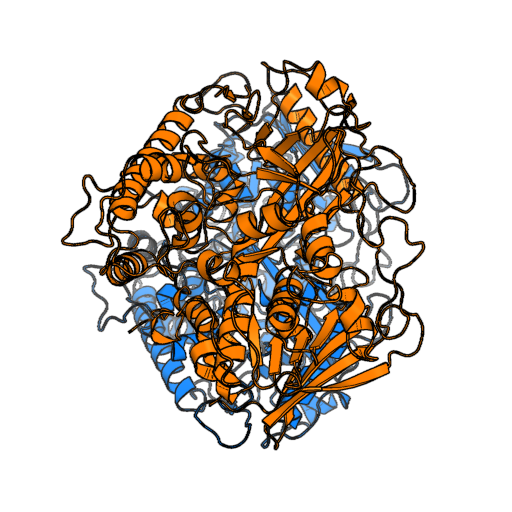9 5.566 1 98.88 75 ALA A CA 1
ATOM 582 C C . ALA A 1 75 ? 6.895 32.875 6.352 1 98.88 75 ALA A C 1
ATOM 584 O O . ALA A 1 75 ? 7.559 33.875 6.621 1 98.88 75 ALA A O 1
ATOM 585 N N . ARG A 1 76 ? 5.688 32.75 6.707 1 98.56 76 ARG A N 1
ATOM 586 C CA . ARG A 1 76 ? 4.961 33.812 7.41 1 98.56 76 ARG A CA 1
ATOM 587 C C . ARG A 1 76 ? 5.598 34.094 8.766 1 98.56 76 ARG A C 1
ATOM 589 O O . ARG A 1 76 ? 5.82 35.25 9.109 1 98.56 76 ARG A O 1
ATOM 596 N N . GLU A 1 77 ? 5.871 33.062 9.539 1 98.69 77 GLU A N 1
ATOM 597 C CA . GLU A 1 77 ? 6.383 33.25 10.898 1 98.69 77 GLU A CA 1
ATOM 598 C C . GLU A 1 77 ? 7.828 33.75 10.875 1 98.69 77 GLU A C 1
ATOM 600 O O . GLU A 1 77 ? 8.242 34.5 11.742 1 98.69 77 GLU A O 1
ATOM 605 N N . LEU A 1 78 ? 8.617 33.312 9.883 1 98.62 78 LEU A N 1
ATOM 606 C CA . LEU A 1 78 ? 9.953 33.875 9.719 1 98.62 78 LEU A CA 1
ATOM 607 C C . LEU A 1 78 ? 9.883 35.344 9.383 1 98.62 78 LEU A C 1
ATOM 609 O O . LEU A 1 78 ? 10.641 36.156 9.938 1 98.62 78 LEU A O 1
ATOM 613 N N . TYR A 1 79 ? 9.023 35.688 8.445 1 98.38 79 TYR A N 1
ATOM 614 C CA . TYR A 1 79 ? 8.82 37.094 8.086 1 98.38 79 TYR A CA 1
ATOM 615 C C . TYR A 1 79 ? 8.383 37.906 9.297 1 98.38 79 TYR A C 1
ATOM 617 O O . TYR A 1 79 ? 8.867 39.031 9.523 1 98.38 79 TYR A O 1
ATOM 625 N N . ARG A 1 80 ? 7.496 37.344 10.078 1 97.94 80 ARG A N 1
ATOM 626 C CA . ARG A 1 80 ? 7.023 38 11.297 1 97.94 80 ARG A CA 1
ATOM 627 C C . ARG A 1 80 ? 8.172 38.25 12.273 1 97.94 80 ARG A C 1
ATOM 629 O O . ARG A 1 80 ? 8.156 39.219 13.023 1 97.94 80 ARG A O 1
ATOM 636 N N . CYS A 1 81 ? 9.117 37.312 12.258 1 97.88 81 CYS A N 1
ATOM 637 C CA . CYS A 1 81 ? 10.289 37.438 13.117 1 97.88 81 CYS A CA 1
ATOM 638 C C . CYS A 1 81 ? 11.211 38.562 12.609 1 97.88 81 CYS A C 1
ATOM 640 O O . CYS A 1 81 ? 12.086 39.031 13.336 1 97.88 81 CYS A O 1
ATOM 642 N N . GLY A 1 82 ? 11.094 38.906 11.336 1 97.62 82 GLY A N 1
ATOM 643 C CA . GLY A 1 82 ? 11.914 40 10.789 1 97.62 82 GLY A CA 1
ATOM 644 C C . GLY A 1 82 ? 12.844 39.531 9.68 1 97.62 82 GLY A C 1
ATOM 645 O O . GLY A 1 82 ? 13.586 40.312 9.117 1 97.62 82 GLY A O 1
ATOM 646 N N . PHE A 1 83 ? 12.859 38.281 9.328 1 98.12 83 PHE A N 1
ATOM 647 C CA . PHE A 1 83 ? 13.633 37.812 8.18 1 98.12 83 PHE A CA 1
ATOM 648 C C . PHE A 1 83 ? 13 38.281 6.879 1 98.12 83 PHE A C 1
ATOM 650 O O . PHE A 1 83 ? 11.82 38.031 6.625 1 98.12 83 PHE A O 1
ATOM 657 N N . THR A 1 84 ? 13.773 38.875 6.016 1 97.81 84 THR A N 1
ATOM 658 C CA . THR A 1 84 ? 13.172 39.531 4.855 1 97.81 84 THR A CA 1
ATOM 659 C C . THR A 1 84 ? 13.656 38.875 3.561 1 97.81 84 THR A C 1
ATOM 661 O O . THR A 1 84 ? 13.07 39.094 2.496 1 97.81 84 THR A O 1
ATOM 664 N N . ASN A 1 85 ? 14.711 38.125 3.637 1 98.56 85 ASN A N 1
ATOM 665 C CA . ASN A 1 85 ? 15.258 37.469 2.455 1 98.56 85 ASN A CA 1
ATOM 666 C C . ASN A 1 85 ? 14.758 36.031 2.33 1 98.56 85 ASN A C 1
ATOM 668 O O . ASN A 1 85 ? 15.5 35.094 2.604 1 98.56 85 ASN A O 1
ATOM 672 N N . ILE A 1 86 ? 13.555 35.875 1.897 1 98.75 86 ILE A N 1
ATOM 673 C CA . ILE A 1 86 ? 12.875 34.594 1.835 1 98.75 86 ILE A CA 1
ATOM 674 C C . ILE A 1 86 ? 12.477 34.281 0.392 1 98.75 86 ILE A C 1
ATOM 676 O O . ILE A 1 86 ? 11.945 35.156 -0.308 1 98.75 86 ILE A O 1
ATOM 680 N N . THR A 1 87 ? 12.797 33.125 -0.076 1 98.81 87 THR A N 1
ATOM 681 C CA . THR A 1 87 ? 12.312 32.562 -1.333 1 98.81 87 THR A CA 1
ATOM 682 C C . THR A 1 87 ? 11.359 31.406 -1.075 1 98.81 87 THR A C 1
ATOM 684 O O . THR A 1 87 ? 11.68 30.484 -0.32 1 98.81 87 THR A O 1
ATOM 687 N N . LEU A 1 88 ? 10.18 31.438 -1.627 1 98.88 88 LEU A N 1
ATOM 688 C CA . LEU A 1 88 ? 9.195 30.359 -1.557 1 98.88 88 LEU A CA 1
ATOM 689 C C . LEU A 1 88 ? 8.977 29.734 -2.93 1 98.88 88 LEU A C 1
ATOM 691 O O . LEU A 1 88 ? 8.523 30.422 -3.857 1 98.88 88 LEU A O 1
ATOM 695 N N . LEU A 1 89 ? 9.289 28.438 -3.105 1 98.5 89 LEU A N 1
ATOM 696 C CA . LEU A 1 89 ? 9.141 27.703 -4.359 1 98.5 89 LEU A CA 1
ATOM 697 C C . LEU A 1 89 ? 7.918 26.797 -4.316 1 98.5 89 LEU A C 1
ATOM 699 O O . LEU A 1 89 ? 7.703 26.078 -3.328 1 98.5 89 LEU A O 1
ATOM 703 N N . GLU A 1 90 ? 7.129 26.828 -5.309 1 98.38 90 GLU A N 1
ATOM 704 C CA . GLU A 1 90 ? 5.973 25.953 -5.453 1 98.38 90 GLU A CA 1
ATOM 705 C C . GLU A 1 90 ? 5.883 25.375 -6.867 1 98.38 90 GLU A C 1
ATOM 707 O O . GLU A 1 90 ? 5.98 26.125 -7.848 1 98.38 90 GLU A O 1
ATOM 712 N N . LYS A 1 91 ? 5.758 24.062 -6.91 1 96.62 91 LYS A N 1
ATOM 713 C CA . LYS A 1 91 ? 5.719 23.359 -8.188 1 96.62 91 LYS A CA 1
ATOM 714 C C . LYS A 1 91 ? 4.41 23.625 -8.922 1 96.62 91 LYS A C 1
ATOM 716 O O . LYS A 1 91 ? 4.395 23.766 -10.148 1 96.62 91 LYS A O 1
ATOM 721 N N . SER A 1 92 ? 3.314 23.766 -8.227 1 95.94 92 SER A N 1
ATOM 722 C CA . SER A 1 92 ? 1.988 23.922 -8.812 1 95.94 92 SER A CA 1
ATOM 723 C C . SER A 1 92 ? 1.67 25.375 -9.094 1 95.94 92 SER A C 1
ATOM 725 O O . SER A 1 92 ? 2.451 26.266 -8.742 1 95.94 92 SER A O 1
ATOM 727 N N . LYS A 1 93 ? 0.521 25.609 -9.711 1 95.5 93 LYS A N 1
ATOM 728 C CA . LYS A 1 93 ? 0.007 26.953 -9.945 1 95.5 93 LYS A CA 1
ATOM 729 C C . LYS A 1 93 ? -1.006 27.344 -8.875 1 95.5 93 LYS A C 1
ATOM 731 O O . LYS A 1 93 ? -1.841 28.219 -9.094 1 95.5 93 LYS A O 1
ATOM 736 N N . ARG A 1 94 ? -0.928 26.641 -7.777 1 94.94 94 ARG A N 1
ATOM 737 C CA . ARG A 1 94 ? -1.766 26.938 -6.621 1 94.94 94 ARG A CA 1
ATOM 738 C C . ARG A 1 94 ? -1 26.734 -5.32 1 94.94 94 ARG A C 1
ATOM 740 O O . ARG A 1 94 ? -0.079 25.906 -5.262 1 94.94 94 ARG A O 1
ATOM 747 N N . VAL A 1 95 ? -1.396 27.422 -4.281 1 97.19 95 VAL A N 1
ATOM 748 C CA . VAL A 1 95 ? -0.828 27.188 -2.957 1 97.19 95 VAL A CA 1
ATOM 749 C C . VAL A 1 95 ? -1.76 26.297 -2.143 1 97.19 95 VAL A C 1
ATOM 751 O O . VAL A 1 95 ? -2.926 26.109 -2.502 1 97.19 95 VAL A O 1
ATOM 754 N N . GLY A 1 96 ? -1.245 25.719 -1.137 1 96.94 96 GLY A N 1
ATOM 755 C CA . GLY A 1 96 ? -2.096 25.016 -0.193 1 96.94 96 GLY A CA 1
ATOM 756 C C . GLY A 1 96 ? -1.788 23.531 -0.105 1 96.94 96 GLY A C 1
ATOM 757 O O . GLY A 1 96 ? -2.162 22.875 0.866 1 96.94 96 GLY A O 1
ATOM 758 N N . GLY A 1 97 ? -1.045 22.969 -1.089 1 96.12 97 GLY A N 1
ATOM 759 C CA . GLY A 1 97 ? -0.696 21.547 -1.057 1 96.12 97 GLY A CA 1
ATOM 760 C C . GLY A 1 97 ? -1.906 20.641 -0.993 1 96.12 97 GLY A C 1
ATOM 761 O O . GLY A 1 97 ? -2.818 20.75 -1.815 1 96.12 97 GLY A O 1
ATOM 762 N N . ARG A 1 98 ? -2.059 19.812 -0.008 1 95.5 98 ARG A N 1
ATOM 763 C CA . ARG A 1 98 ? -3.129 18.828 0.093 1 95.5 98 ARG A CA 1
ATOM 764 C C . ARG A 1 98 ? -4.387 19.438 0.693 1 95.5 98 ARG A C 1
ATOM 766 O O . ARG A 1 98 ? -5.43 18.781 0.775 1 95.5 98 ARG A O 1
ATOM 773 N N . HIS A 1 99 ? -4.27 20.656 1.221 1 96.38 99 HIS A N 1
ATOM 774 C CA . HIS A 1 99 ? -5.492 21.406 1.465 1 96.38 99 HIS A CA 1
ATOM 775 C C . HIS A 1 99 ? -6.156 21.828 0.155 1 96.38 99 HIS A C 1
ATOM 777 O O . HIS A 1 99 ? -6.113 23 -0.227 1 96.38 99 HIS A O 1
ATOM 783 N N . LEU A 1 100 ? -6.793 20.891 -0.458 1 95.69 100 LEU A N 1
ATOM 784 C CA . LEU A 1 100 ? -7.402 21.062 -1.77 1 95.69 100 LEU A CA 1
ATOM 785 C C . LEU A 1 100 ? -8.914 21.203 -1.648 1 95.69 100 LEU A C 1
ATOM 787 O O . LEU A 1 100 ? -9.625 20.219 -1.433 1 95.69 100 LEU A O 1
ATOM 791 N N . THR A 1 101 ? -9.383 22.406 -1.727 1 95.56 101 THR A N 1
ATOM 792 C CA . THR A 1 101 ? -10.805 22.719 -1.765 1 95.56 101 THR A CA 1
ATOM 793 C C . THR A 1 101 ? -11.281 22.875 -3.203 1 95.56 101 THR A C 1
ATOM 795 O O . THR A 1 101 ? -10.898 23.828 -3.887 1 95.56 101 THR A O 1
ATOM 798 N N . ALA A 1 102 ? -12 21.906 -3.648 1 93.31 102 ALA A N 1
ATOM 799 C CA . ALA A 1 102 ? -12.562 22.016 -4.996 1 93.31 102 ALA A CA 1
ATOM 800 C C . ALA A 1 102 ? -13.844 22.828 -4.996 1 93.31 102 ALA A C 1
ATOM 802 O O . ALA A 1 102 ? -14.766 22.562 -4.223 1 93.31 102 ALA A O 1
ATOM 803 N N . LEU A 1 103 ? -13.695 23.844 -5.816 1 85.19 103 LEU A N 1
ATOM 804 C CA . LEU A 1 103 ? -14.852 24.719 -5.965 1 85.19 103 LEU A CA 1
ATOM 805 C C . LEU A 1 103 ? -15.492 24.531 -7.34 1 85.19 103 LEU A C 1
ATOM 807 O O . LEU A 1 103 ? -14.852 24.031 -8.266 1 85.19 103 LEU A O 1
ATOM 811 N N . GLY A 1 104 ? -16.734 24.312 -7.465 1 61.72 104 GLY A N 1
ATOM 812 C CA . GLY A 1 104 ? -17.469 24.078 -8.695 1 61.72 104 GLY A CA 1
ATOM 813 C C . GLY A 1 104 ? -16.641 24.328 -9.945 1 61.72 104 GLY A C 1
ATOM 814 O O . GLY A 1 104 ? -17.109 24.078 -11.062 1 61.72 104 GLY A O 1
ATOM 815 N N . HIS A 1 105 ? -15.758 25.312 -9.945 1 49.66 105 HIS A N 1
ATOM 816 C CA . HIS A 1 105 ? -15.305 25.656 -11.289 1 49.66 105 HIS A CA 1
ATOM 817 C C . HIS A 1 105 ? -14.5 24.531 -11.914 1 49.66 105 HIS A C 1
ATOM 819 O O . HIS A 1 105 ? -13.812 24.734 -12.914 1 49.66 105 HIS A O 1
ATOM 825 N N . ASN A 1 106 ? -14.031 23.562 -11.266 1 38.34 106 ASN A N 1
ATOM 826 C CA . ASN A 1 106 ? -13.125 22.875 -12.188 1 38.34 106 ASN A CA 1
ATOM 827 C C . ASN A 1 106 ? -13.648 22.922 -13.617 1 38.34 106 ASN A C 1
ATOM 829 O O . ASN A 1 106 ? -14.148 21.922 -14.133 1 38.34 106 ASN A O 1
ATOM 833 N N . ASN A 1 107 ? -13.742 24.203 -14.172 1 38.84 107 ASN A N 1
ATOM 834 C CA . ASN A 1 107 ? -14.086 24.922 -15.398 1 38.84 107 ASN A CA 1
ATOM 835 C C . ASN A 1 107 ? -15.594 25.109 -15.531 1 38.84 107 ASN A C 1
ATOM 837 O O . ASN A 1 107 ? -16.062 25.594 -16.562 1 38.84 107 ASN A O 1
ATOM 841 N N . THR A 1 108 ? -16.453 24.328 -14.906 1 36.94 108 THR A N 1
ATOM 842 C CA . THR A 1 108 ? -17.859 24.625 -15.203 1 36.94 108 THR A CA 1
ATOM 843 C C . THR A 1 108 ? -18.422 25.625 -14.195 1 36.94 108 THR A C 1
ATOM 845 O O . THR A 1 108 ? -18.172 25.516 -12.992 1 36.94 108 THR A O 1
ATOM 848 N N . ASN A 1 109 ? -18.312 26.891 -14.336 1 38.31 109 ASN A N 1
ATOM 849 C CA . ASN A 1 109 ? -19 28.031 -13.742 1 38.31 109 ASN A CA 1
ATOM 850 C C . ASN A 1 109 ? -20.25 27.625 -12.992 1 38.31 109 ASN A C 1
ATOM 852 O O . ASN A 1 109 ? -21.328 28.156 -13.227 1 38.31 109 ASN A O 1
ATOM 856 N N . THR A 1 110 ? -20.312 26.469 -12.516 1 46.09 110 THR A N 1
ATOM 857 C CA . THR A 1 110 ? -21.609 26.219 -11.898 1 46.09 110 THR A CA 1
ATOM 858 C C . THR A 1 110 ? -21.75 27 -10.594 1 46.09 110 THR A C 1
ATOM 860 O O . THR A 1 110 ? -21.047 26.734 -9.617 1 46.09 110 THR A O 1
ATOM 863 N N . ILE A 1 111 ? -22.156 28.125 -10.648 1 50.47 111 ILE A N 1
ATOM 864 C CA . ILE A 1 111 ? -22.625 29.016 -9.586 1 50.47 111 ILE A CA 1
ATOM 865 C C . ILE A 1 111 ? -23.422 28.203 -8.562 1 50.47 111 ILE A C 1
ATOM 867 O O . ILE A 1 111 ? -24.297 27.406 -8.93 1 50.47 111 ILE A O 1
ATOM 871 N N . GLY A 1 112 ? -22.891 28.125 -7.211 1 62.38 112 GLY A N 1
ATOM 872 C CA . GLY A 1 112 ? -23.656 27.609 -6.078 1 62.38 112 GLY A CA 1
ATOM 873 C C . GLY A 1 112 ? -23.172 26.266 -5.582 1 62.38 112 GLY A C 1
ATOM 874 O O . GLY A 1 112 ? -23.781 25.672 -4.695 1 62.38 112 GLY A O 1
ATOM 875 N N . ARG A 1 113 ? -22.016 25.844 -6.051 1 77.62 113 ARG A N 1
ATOM 876 C CA . ARG A 1 113 ? -21.562 24.562 -5.527 1 77.62 113 ARG A CA 1
ATOM 877 C C . ARG A 1 113 ? -20.828 24.75 -4.203 1 77.62 113 ARG A C 1
ATOM 879 O O . ARG A 1 113 ? -20.031 25.672 -4.047 1 77.62 113 ARG A O 1
ATOM 886 N N . PRO A 1 114 ? -21.172 23.812 -3.246 1 87.56 114 PRO A N 1
ATOM 887 C CA . PRO A 1 114 ? -20.438 23.844 -1.982 1 87.56 114 PRO A CA 1
ATOM 888 C C . PRO A 1 114 ? -18.984 23.391 -2.137 1 87.56 114 PRO A C 1
ATOM 890 O O . PRO A 1 114 ? -18.641 22.734 -3.127 1 87.56 114 PRO A O 1
ATOM 893 N N . PRO A 1 115 ? -18.141 23.875 -1.219 1 92.62 115 PRO A N 1
ATOM 894 C CA . PRO A 1 115 ? -16.766 23.391 -1.288 1 92.62 115 PRO A CA 1
ATOM 895 C C . PRO A 1 115 ? -16.641 21.891 -1.005 1 92.62 115 PRO A C 1
ATOM 897 O O . PRO A 1 115 ? -17.328 21.375 -0.127 1 92.62 115 PRO A O 1
ATOM 900 N N . PHE A 1 116 ? -15.883 21.125 -1.834 1 95.75 116 PHE A N 1
ATOM 901 C CA . PHE A 1 116 ? -15.484 19.75 -1.572 1 95.75 116 PHE A CA 1
ATOM 902 C C . PHE A 1 116 ? -14.062 19.703 -1.038 1 95.75 116 PHE A C 1
ATOM 904 O O . PHE A 1 116 ? -13.117 20.094 -1.729 1 95.75 116 PHE A O 1
ATOM 911 N N . GLU A 1 117 ? -13.922 19.281 0.178 1 96.56 117 GLU A N 1
ATOM 912 C CA . GLU A 1 117 ? -12.586 19.125 0.759 1 96.56 117 GLU A CA 1
ATOM 913 C C . GLU A 1 117 ? -11.945 17.812 0.322 1 96.56 117 GLU A C 1
ATOM 915 O O . GLU A 1 117 ? -12.141 16.781 0.957 1 96.56 117 GLU A O 1
ATOM 920 N N . MET A 1 118 ? -11.031 17.938 -0.646 1 96.31 118 MET A N 1
ATOM 921 C CA . MET A 1 118 ? -10.477 16.734 -1.271 1 96.31 118 MET A CA 1
ATOM 922 C C . MET A 1 118 ? -9.336 16.172 -0.437 1 96.31 118 MET A C 1
ATOM 924 O O . MET A 1 118 ? -8.953 15.008 -0.615 1 96.31 118 MET A O 1
ATOM 928 N N . GLY A 1 119 ? -8.68 16.953 0.407 1 95.69 119 GLY A N 1
ATOM 929 C CA . GLY A 1 119 ? -7.707 16.531 1.393 1 95.69 119 GLY A CA 1
ATOM 930 C C . GLY A 1 119 ? -8.258 16.484 2.805 1 95.69 119 GLY A C 1
ATOM 931 O O . GLY A 1 119 ? -9.273 15.828 3.061 1 95.69 119 GLY A O 1
ATOM 932 N N . ALA A 1 120 ? -7.715 17.266 3.67 1 95.12 120 ALA A N 1
ATOM 933 C CA . ALA A 1 120 ? -8.219 17.359 5.039 1 95.12 120 ALA A CA 1
ATOM 934 C C . ALA A 1 120 ? -9.641 17.922 5.062 1 95.12 120 ALA A C 1
ATOM 936 O O . ALA A 1 120 ? -9.969 18.828 4.309 1 95.12 120 ALA A O 1
ATOM 937 N N . MET A 1 121 ? -10.508 17.312 5.949 1 94.56 121 MET A N 1
ATOM 938 C CA . MET A 1 121 ? -11.891 17.766 5.902 1 94.56 121 MET A CA 1
ATOM 939 C C . MET A 1 121 ? -12.391 18.125 7.301 1 94.56 121 MET A C 1
ATOM 941 O O . MET A 1 121 ? -13.438 18.766 7.445 1 94.56 121 MET A O 1
ATOM 945 N N . ARG A 1 122 ? -11.734 17.672 8.312 1 94.88 122 ARG A N 1
ATOM 946 C CA . ARG A 1 122 ? -12.133 17.984 9.68 1 94.88 122 ARG A CA 1
ATOM 947 C C . ARG A 1 122 ? -10.93 18.344 10.539 1 94.88 122 ARG A C 1
ATOM 949 O O . ARG A 1 122 ? -9.875 17.719 10.438 1 94.88 122 ARG A O 1
ATOM 956 N N . MET A 1 123 ? -11.055 19.375 11.367 1 96.25 123 MET A N 1
ATOM 957 C CA . MET A 1 123 ? -9.914 19.984 12.055 1 96.25 123 MET A CA 1
ATOM 958 C C . MET A 1 123 ? -10.062 19.859 13.562 1 96.25 123 MET A C 1
ATOM 960 O O . MET A 1 123 ? -11.055 20.328 14.125 1 96.25 123 MET A O 1
ATOM 964 N N . PRO A 1 124 ? -9.086 19.297 14.242 1 95.25 124 PRO A N 1
ATOM 965 C CA . PRO A 1 124 ? -9.055 19.391 15.703 1 95.25 124 PRO A CA 1
ATOM 966 C C . PRO A 1 124 ? -8.469 20.703 16.203 1 95.25 124 PRO A C 1
ATOM 968 O O . PRO A 1 124 ? -7.465 21.188 15.664 1 95.25 124 PRO A O 1
ATOM 971 N N . PHE A 1 125 ? -9.086 21.25 17.25 1 97 125 PHE A N 1
ATOM 972 C CA . PHE A 1 125 ? -8.594 22.5 17.844 1 97 125 PHE A CA 1
ATOM 973 C C . PHE A 1 125 ? -7.992 22.234 19.219 1 97 125 PHE A C 1
ATOM 975 O O . PHE A 1 125 ? -7.441 23.156 19.828 1 97 125 PHE A O 1
ATOM 982 N N . PHE A 1 126 ? -8.086 21.016 19.734 1 95.69 126 PHE A N 1
ATOM 983 C CA . PHE A 1 126 ? -7.543 20.562 21 1 95.69 126 PHE A CA 1
ATOM 984 C C . PHE A 1 126 ? -8.117 21.359 22.156 1 95.69 126 PHE A C 1
ATOM 986 O O . PHE A 1 126 ? -7.402 21.688 23.109 1 95.69 126 PHE A O 1
ATOM 993 N N . ASN A 1 127 ? -9.336 21.766 22.078 1 95.5 127 ASN A N 1
ATOM 994 C CA . ASN A 1 127 ? -10.047 22.438 23.172 1 95.5 127 ASN A CA 1
ATOM 995 C C . ASN A 1 127 ? -10.68 21.422 24.125 1 95.5 127 ASN A C 1
ATOM 997 O O . ASN A 1 127 ? -10.992 20.297 23.719 1 95.5 127 ASN A O 1
ATOM 1001 N N . THR A 1 128 ? -10.805 21.766 25.328 1 94.44 128 THR A N 1
ATOM 1002 C CA . THR A 1 128 ? -11.617 20.984 26.266 1 94.44 128 THR A CA 1
ATOM 1003 C C . THR A 1 128 ? -13.102 21.188 25.984 1 94.44 128 THR A C 1
ATOM 1005 O O . THR A 1 128 ? -13.484 22.094 25.25 1 94.44 128 THR A O 1
ATOM 1008 N N . SER A 1 129 ? -13.922 20.312 26.562 1 92.81 129 SER A N 1
ATOM 1009 C CA . SER A 1 129 ? -15.336 20.281 26.203 1 92.81 129 SER A CA 1
ATOM 1010 C C . SER A 1 129 ? -16.062 21.516 26.719 1 92.81 129 SER A C 1
ATOM 1012 O O . SER A 1 129 ? -17.125 21.875 26.203 1 92.81 129 SER A O 1
ATOM 1014 N N . ASN A 1 130 ? -15.516 22.219 27.625 1 91.81 130 ASN A N 1
ATOM 1015 C CA . ASN A 1 130 ? -16.172 23.391 28.188 1 91.81 130 ASN A CA 1
ATOM 1016 C C . ASN A 1 130 ? -15.656 24.672 27.531 1 91.81 130 ASN A C 1
ATOM 1018 O O . ASN A 1 130 ? -16.062 25.781 27.922 1 91.81 130 ASN A O 1
ATOM 1022 N N . GLU A 1 131 ? -14.773 24.594 26.594 1 93.5 131 GLU A N 1
ATOM 1023 C CA . GLU A 1 131 ? -14.195 25.734 25.906 1 93.5 131 GLU A CA 1
ATOM 1024 C C . GLU A 1 131 ? -14.617 25.781 24.438 1 93.5 131 GLU A C 1
ATOM 1026 O O . GLU A 1 131 ? -14.727 24.75 23.781 1 93.5 131 GLU A O 1
ATOM 1031 N N . PRO A 1 132 ? -14.867 27.016 23.984 1 95.75 132 PRO A N 1
ATOM 1032 C CA . PRO A 1 132 ? -15.055 27.125 22.531 1 95.75 132 PRO A CA 1
ATOM 1033 C C . PRO A 1 132 ? -13.852 26.609 21.75 1 95.75 132 PRO A C 1
ATOM 1035 O O . PRO A 1 132 ? -12.711 26.75 22.188 1 95.75 132 PRO A O 1
ATOM 1038 N N . PRO A 1 133 ? -14.094 26.109 20.578 1 96.75 133 PRO A N 1
ATOM 1039 C CA . PRO A 1 133 ? -13.008 25.5 19.797 1 96.75 133 PRO A CA 1
ATOM 1040 C C . PRO A 1 133 ? -11.828 26.438 19.594 1 96.75 133 PRO A C 1
ATOM 1042 O O . PRO A 1 133 ? -10.672 26.031 19.75 1 96.75 133 PRO A O 1
ATOM 1045 N N . LYS A 1 134 ? -12.031 27.656 19.312 1 97.44 134 LYS A N 1
ATOM 1046 C CA . LYS A 1 134 ? -10.961 28.594 18.969 1 97.44 134 LYS A CA 1
ATOM 1047 C C . LYS A 1 134 ? -10.141 28.953 20.219 1 97.44 134 LYS A C 1
ATOM 1049 O O . LYS A 1 134 ? -9.078 29.562 20.109 1 97.44 134 LYS A O 1
ATOM 1054 N N . ASN A 1 135 ? -10.555 28.5 21.391 1 96 135 ASN A N 1
ATOM 1055 C CA . ASN A 1 135 ? -9.789 28.672 22.625 1 96 135 ASN A CA 1
ATOM 1056 C C . ASN A 1 135 ? -8.875 27.484 22.875 1 96 135 ASN A C 1
ATOM 1058 O O . ASN A 1 135 ? -8.086 27.484 23.828 1 96 135 ASN A O 1
ATOM 1062 N N . GLY A 1 136 ? -8.992 26.516 22.031 1 95.62 136 GLY A N 1
ATOM 1063 C CA . GLY A 1 136 ? -8.086 25.391 22.172 1 95.62 136 GLY A CA 1
ATOM 1064 C C . GLY A 1 136 ? -6.625 25.781 22.047 1 95.62 136 GLY A C 1
ATOM 1065 O O . GLY A 1 136 ? -6.301 26.844 21.5 1 95.62 136 GLY A O 1
ATOM 1066 N N . ARG A 1 137 ? -5.73 24.953 22.516 1 93.94 137 ARG A N 1
ATOM 1067 C CA . ARG A 1 137 ? -4.305 25.266 22.562 1 93.94 137 ARG A CA 1
ATOM 1068 C C . ARG A 1 137 ? -3.559 24.625 21.406 1 93.94 137 ARG A C 1
ATOM 1070 O O . ARG A 1 137 ? -2.455 24.109 21.578 1 93.94 137 ARG A O 1
ATOM 1077 N N . SER A 1 138 ? -4.215 24.625 20.25 1 96.25 138 SER A N 1
ATOM 1078 C CA . SER A 1 138 ? -3.576 24.203 19 1 96.25 138 SER A CA 1
ATOM 1079 C C . SER A 1 138 ? -3.191 25.422 18.156 1 96.25 138 SER A C 1
ATOM 1081 O O . SER A 1 138 ? -3.689 26.516 18.375 1 96.25 138 SER A O 1
ATOM 1083 N N . LEU A 1 139 ? -2.281 25.203 17.25 1 97.88 139 LEU A N 1
ATOM 1084 C CA . LEU A 1 139 ? -1.959 26.234 16.266 1 97.88 139 LEU A CA 1
ATOM 1085 C C . LEU A 1 139 ? -3.096 26.406 15.266 1 97.88 139 LEU A C 1
ATOM 1087 O O . LEU A 1 139 ? -3.32 27.516 14.758 1 97.88 139 LEU A O 1
ATOM 1091 N N . MET A 1 140 ? -3.844 25.359 14.984 1 98.19 140 MET A N 1
ATOM 1092 C CA . MET A 1 140 ? -5.039 25.484 14.156 1 98.19 140 MET A CA 1
ATOM 1093 C C . MET A 1 140 ? -6.023 26.484 14.758 1 98.19 140 MET A C 1
ATOM 1095 O O . MET A 1 140 ? -6.574 27.328 14.055 1 98.19 140 MET A O 1
ATOM 1099 N N . ALA A 1 141 ? -6.219 26.359 16.062 1 98.19 141 ALA A N 1
ATOM 1100 C CA . ALA A 1 141 ? -7.102 27.297 16.75 1 98.19 141 ALA A CA 1
ATOM 1101 C C . ALA A 1 141 ? -6.578 28.719 16.641 1 98.19 141 ALA A C 1
ATOM 1103 O O . ALA A 1 141 ? -7.348 29.656 16.422 1 98.19 141 ALA A O 1
ATOM 1104 N N . TYR A 1 142 ? -5.336 28.906 16.812 1 98.06 142 TYR A N 1
ATOM 1105 C CA . TYR A 1 142 ? -4.699 30.219 16.734 1 98.06 142 TYR A CA 1
ATOM 1106 C C . TYR A 1 142 ? -4.934 30.844 15.359 1 98.06 142 TYR A C 1
ATOM 1108 O O . TYR A 1 142 ? -5.438 31.969 15.266 1 98.06 142 TYR A O 1
ATOM 1116 N N . TYR A 1 143 ? -4.613 30.156 14.281 1 98.44 143 TYR A N 1
ATOM 1117 C CA . TYR A 1 143 ? -4.707 30.734 12.945 1 98.44 143 TYR A CA 1
ATOM 1118 C C . TYR A 1 143 ? -6.16 30.906 12.523 1 98.44 143 TYR A C 1
ATOM 1120 O O . TYR A 1 143 ? -6.492 31.844 11.805 1 98.44 143 TYR A O 1
ATOM 1128 N N . ALA A 1 144 ? -6.988 29.938 12.938 1 98.5 144 ALA A N 1
ATOM 1129 C CA . ALA A 1 144 ? -8.414 30.109 12.656 1 98.5 144 ALA A CA 1
ATOM 1130 C C . ALA A 1 144 ? -8.938 31.406 13.266 1 98.5 144 ALA A C 1
ATOM 1132 O O . ALA A 1 144 ? -9.797 32.062 12.68 1 98.5 144 ALA A O 1
ATOM 1133 N N . THR A 1 145 ? -8.453 31.719 14.445 1 97.88 145 THR A N 1
ATOM 1134 C CA . THR A 1 145 ? -8.836 32.969 15.109 1 97.88 145 THR A CA 1
ATOM 1135 C C . THR A 1 145 ? -8.25 34.188 14.375 1 97.88 145 THR A C 1
ATOM 1137 O O . THR A 1 145 ? -8.977 35.125 14.07 1 97.88 145 THR A O 1
ATOM 1140 N N . GLN A 1 146 ? -6.992 34.125 14.086 1 97.5 146 GLN A N 1
ATOM 1141 C CA . GLN A 1 146 ? -6.297 35.219 13.43 1 97.5 146 GLN A CA 1
ATOM 1142 C C . GLN A 1 146 ? -6.938 35.562 12.086 1 97.5 146 GLN A C 1
ATOM 1144 O O . GLN A 1 146 ? -7.012 36.75 11.703 1 97.5 146 GLN A O 1
ATOM 1149 N N . PHE A 1 147 ? -7.402 34.625 11.383 1 98.38 147 PHE A N 1
ATOM 1150 C CA . PHE A 1 147 ? -7.895 34.812 10.023 1 98.38 147 PHE A CA 1
ATOM 1151 C C . PHE A 1 147 ? -9.422 34.875 10.008 1 98.38 147 PHE A C 1
ATOM 1153 O O . PHE A 1 147 ? -10.031 34.938 8.938 1 98.38 147 PHE A O 1
ATOM 1160 N N . GLU A 1 148 ? -10.031 34.75 11.18 1 97.88 148 GLU A N 1
ATOM 1161 C CA . GLU A 1 148 ? -11.477 34.844 11.328 1 97.88 148 GLU A CA 1
ATOM 1162 C C . GLU A 1 148 ? -12.188 33.781 10.5 1 97.88 148 GLU A C 1
ATOM 1164 O O . GLU A 1 148 ? -13.133 34.094 9.773 1 97.88 148 GLU A O 1
ATOM 1169 N N . LEU A 1 149 ? -11.688 32.625 10.57 1 98.38 149 LEU A N 1
ATOM 1170 C CA . LEU A 1 149 ? -12.328 31.531 9.852 1 98.38 149 LEU A CA 1
ATOM 1171 C C . LEU A 1 149 ? -13.602 31.094 10.562 1 98.38 149 LEU A C 1
ATOM 1173 O O . LEU A 1 149 ? -13.586 30.859 11.773 1 98.38 149 LEU A O 1
ATOM 1177 N N . SER A 1 150 ? -14.656 31 9.805 1 98 150 SER A N 1
ATOM 1178 C CA . SER A 1 150 ? -15.898 30.438 10.32 1 98 150 SER A CA 1
ATOM 1179 C C . SER A 1 150 ? -15.852 28.922 10.305 1 98 150 SER A C 1
ATOM 1181 O O . SER A 1 150 ? -15.203 28.312 9.453 1 98 150 SER A O 1
ATOM 1183 N N . HIS A 1 151 ? -16.516 28.312 11.297 1 97.56 151 HIS A N 1
ATOM 1184 C CA . HIS A 1 151 ? -16.484 26.859 11.422 1 97.56 151 HIS A CA 1
ATOM 1185 C C . HIS A 1 151 ? -17.734 26.344 12.133 1 97.56 151 HIS A C 1
ATOM 1187 O O . HIS A 1 151 ? -18.5 27.125 12.711 1 97.56 151 HIS A O 1
ATOM 1193 N N . SER A 1 152 ? -18.062 25.094 12.047 1 96.56 152 SER A N 1
ATOM 1194 C CA . SER A 1 152 ? -19.109 24.359 12.75 1 96.56 152 SER A CA 1
ATOM 1195 C C . SER A 1 152 ? -18.656 22.938 13.086 1 96.56 152 SER A C 1
ATOM 1197 O O . SER A 1 152 ? -17.578 22.5 12.664 1 96.56 152 SER A O 1
ATOM 1199 N N . ASP A 1 153 ? -19.391 22.266 13.914 1 94.81 153 ASP A N 1
ATOM 1200 C CA . ASP A 1 153 ? -19.078 20.875 14.234 1 94.81 153 ASP A CA 1
ATOM 1201 C C . ASP A 1 153 ? -19.062 20.016 12.969 1 94.81 153 ASP A C 1
ATOM 1203 O O . ASP A 1 153 ? -19.969 20.125 12.133 1 94.81 153 ASP A O 1
ATOM 1207 N N . PHE A 1 154 ? -18.078 19.266 12.773 1 94.56 154 PHE A N 1
ATOM 1208 C CA . PHE A 1 154 ? -18.062 18.328 11.664 1 94.56 154 PHE A CA 1
ATOM 1209 C C . PHE A 1 154 ? -19.062 17.203 11.875 1 94.56 154 PHE A C 1
ATOM 1211 O O . PHE A 1 154 ? -19.219 16.719 12.992 1 94.56 154 PHE A O 1
ATOM 1218 N N . PRO A 1 155 ? -19.766 16.797 10.82 1 92 155 PRO A N 1
ATOM 1219 C CA . PRO A 1 155 ? -20.766 15.727 10.953 1 92 155 PRO A CA 1
ATOM 1220 C C . PRO A 1 155 ? -20.141 14.336 11.055 1 92 155 PRO A C 1
ATOM 1222 O O . PRO A 1 155 ? -20.375 13.484 10.195 1 92 155 PRO A O 1
ATOM 1225 N N . ASN A 1 156 ? -19.469 14.062 12.078 1 91.19 156 ASN A N 1
ATOM 1226 C CA . ASN A 1 156 ? -18.844 12.766 12.312 1 91.19 156 ASN A CA 1
ATOM 1227 C C . ASN A 1 156 ? -19.875 11.688 12.602 1 91.19 156 ASN A C 1
ATOM 1229 O O . ASN A 1 156 ? -20.844 11.93 13.312 1 91.19 156 ASN A O 1
ATOM 1233 N N . PRO A 1 157 ? -19.688 10.492 12.062 1 90.38 157 PRO A N 1
ATOM 1234 C CA . PRO A 1 157 ? -20.609 9.398 12.375 1 90.38 157 PRO A CA 1
ATOM 1235 C C . PRO A 1 157 ? -20.75 9.148 13.875 1 90.38 157 PRO A C 1
ATOM 1237 O O . PRO A 1 157 ? -19.75 9.18 14.602 1 90.38 157 PRO A O 1
ATOM 1240 N N . GLY A 1 158 ? -22 8.945 14.328 1 87.56 158 GLY A N 1
ATOM 1241 C CA . GLY A 1 158 ? -22.297 8.617 15.711 1 87.56 158 GLY A CA 1
ATOM 1242 C C . GLY A 1 158 ? -22.188 9.805 16.641 1 87.56 158 GLY A C 1
ATOM 1243 O O . GLY A 1 158 ? -22.156 9.648 17.875 1 87.56 158 GLY A O 1
ATOM 1244 N N . SER A 1 159 ? -22.031 11 16.156 1 88.81 159 SER A N 1
ATOM 1245 C CA . SER A 1 159 ? -21.938 12.203 16.984 1 88.81 159 SER A CA 1
ATOM 1246 C C . SER A 1 159 ? -23.266 12.953 17.016 1 88.81 159 SER A C 1
ATOM 1248 O O . SER A 1 159 ? -24.156 12.688 16.219 1 88.81 159 SER A O 1
ATOM 1250 N N . PRO A 1 160 ? -23.391 13.922 17.922 1 90.62 160 PRO A N 1
ATOM 1251 C CA . PRO A 1 160 ? -24.609 14.742 17.953 1 90.62 160 PRO A CA 1
ATOM 1252 C C . PRO A 1 160 ? -24.719 15.664 16.75 1 90.62 160 PRO A C 1
ATOM 1254 O O . PRO A 1 160 ? -25.781 16.25 16.516 1 90.62 160 PRO A O 1
ATOM 1257 N N . ALA A 1 161 ? -23.656 15.742 15.961 1 91.44 161 ALA A N 1
ATOM 1258 C CA . ALA A 1 161 ? -23.641 16.656 14.82 1 91.44 161 ALA A CA 1
ATOM 1259 C C . ALA A 1 161 ? -24.359 16.047 13.625 1 91.44 161 ALA A C 1
ATOM 1261 O O . ALA A 1 161 ? -24.594 16.734 12.625 1 91.44 161 ALA A O 1
ATOM 1262 N N . VAL A 1 162 ? -24.734 14.805 13.688 1 92.25 162 VAL A N 1
ATOM 1263 C CA . VAL A 1 162 ? -25.5 14.156 12.625 1 92.25 162 VAL A CA 1
ATOM 1264 C C . VAL A 1 162 ? -26.844 13.695 13.164 1 92.25 162 VAL A C 1
ATOM 1266 O O . VAL A 1 162 ? -26.969 13.32 14.336 1 92.25 162 VAL A O 1
ATOM 1269 N N . ARG A 1 163 ? -27.828 13.734 12.297 1 94.62 163 ARG A N 1
ATOM 1270 C CA . ARG A 1 163 ? -29.141 13.258 12.695 1 94.62 163 ARG A CA 1
ATOM 1271 C C . ARG A 1 163 ? -29.109 11.766 13.016 1 94.62 163 ARG A C 1
ATOM 1273 O O . ARG A 1 163 ? -29.75 11.32 13.977 1 94.62 163 ARG A O 1
ATOM 1280 N N . SER A 1 164 ? -28.453 11.055 12.18 1 94.19 164 SER A N 1
ATOM 1281 C CA . SER A 1 164 ? -28.312 9.617 12.391 1 94.19 164 SER A CA 1
ATOM 1282 C C . SER A 1 164 ? -27.141 9.055 11.586 1 94.19 164 SER A C 1
ATOM 1284 O O . SER A 1 164 ? -26.703 9.664 10.609 1 94.19 164 SER A O 1
ATOM 1286 N N . THR A 1 165 ? -26.656 7.973 12.047 1 93.94 165 THR A N 1
ATOM 1287 C CA . THR A 1 165 ? -25.609 7.203 11.367 1 93.94 165 THR A CA 1
ATOM 1288 C C . THR A 1 165 ? -26.125 5.816 10.992 1 93.94 165 THR A C 1
ATOM 1290 O O . THR A 1 165 ? -26.594 5.07 11.844 1 93.94 165 THR A O 1
ATOM 1293 N N . GLY A 1 166 ? -26.094 5.531 9.68 1 94.62 166 GLY A N 1
ATOM 1294 C CA . GLY A 1 166 ? -26.422 4.191 9.219 1 94.62 166 GLY A CA 1
ATOM 1295 C C . GLY A 1 166 ? -25.219 3.262 9.18 1 94.62 166 GLY A C 1
ATOM 1296 O O . GLY A 1 166 ? -24.156 3.645 8.711 1 94.62 166 GLY A O 1
ATOM 1297 N N . ILE A 1 167 ? -25.375 2.062 9.711 1 93.12 167 ILE A N 1
ATOM 1298 C CA . ILE A 1 167 ? -24.328 1.048 9.719 1 93.12 167 ILE A CA 1
ATOM 1299 C C . ILE A 1 167 ? -24.812 -0.184 8.945 1 93.12 167 ILE A C 1
ATOM 1301 O O . ILE A 1 167 ? -25.781 -0.831 9.336 1 93.12 167 ILE A O 1
ATOM 1305 N N . TYR A 1 168 ? -24.188 -0.397 7.867 1 94 168 TYR A N 1
ATOM 1306 C CA . TYR A 1 168 ? -24.531 -1.526 7.012 1 94 168 TYR A CA 1
ATOM 1307 C C . TYR A 1 168 ? -23.344 -2.467 6.844 1 94 168 TYR A C 1
ATOM 1309 O O . TYR A 1 168 ? -22.469 -2.23 6.008 1 94 168 TYR A O 1
ATOM 1317 N N . LEU A 1 169 ? -23.344 -3.564 7.566 1 92.12 169 LEU A N 1
ATOM 1318 C CA . LEU A 1 169 ? -22.281 -4.562 7.543 1 92.12 169 LEU A CA 1
ATOM 1319 C C . LEU A 1 169 ? -22.844 -5.945 7.207 1 92.12 169 LEU A C 1
ATOM 1321 O O . LEU A 1 169 ? -24 -6.238 7.508 1 92.12 169 LEU A O 1
ATOM 1325 N N . ARG A 1 170 ? -22.031 -6.738 6.547 1 91.88 170 ARG A N 1
ATOM 1326 C CA . ARG A 1 170 ? -22.391 -8.117 6.246 1 91.88 170 ARG A CA 1
ATOM 1327 C C . ARG A 1 170 ? -23.734 -8.195 5.539 1 91.88 170 ARG A C 1
ATOM 1329 O O . ARG A 1 170 ? -24.625 -8.953 5.949 1 91.88 170 ARG A O 1
ATOM 1336 N N . GLU A 1 171 ? -23.906 -7.312 4.617 1 93.19 171 GLU A N 1
ATOM 1337 C CA . GLU A 1 171 ? -25.109 -7.246 3.787 1 93.19 171 GLU A CA 1
ATOM 1338 C C . GLU A 1 171 ? -26.359 -7.07 4.645 1 93.19 171 GLU A C 1
ATOM 1340 O O . GLU A 1 171 ? -27.422 -7.625 4.332 1 93.19 171 GLU A O 1
ATOM 1345 N N . GLY A 1 172 ? -26.188 -6.359 5.746 1 93 172 GLY A N 1
ATOM 1346 C CA . GLY A 1 172 ? -27.297 -6.035 6.621 1 93 172 GLY A CA 1
ATOM 1347 C C . GLY A 1 172 ? -27.641 -7.156 7.59 1 93 172 GLY A C 1
ATOM 1348 O O . GLY A 1 172 ? -28.719 -7.156 8.188 1 93 172 GLY A O 1
ATOM 1349 N N . SER A 1 173 ? -26.766 -8.078 7.77 1 90.94 173 SER A N 1
ATOM 1350 C CA . SER A 1 173 ? -27.078 -9.25 8.578 1 90.94 173 SER A CA 1
ATOM 1351 C C . SER A 1 173 ? -26.219 -9.289 9.844 1 90.94 173 SER A C 1
ATOM 1353 O O . SER A 1 173 ? -25.938 -10.367 10.375 1 90.94 173 SER A O 1
ATOM 1355 N N . ILE A 1 174 ? -25.922 -8.062 10.219 1 84.88 174 ILE A N 1
ATOM 1356 C CA . ILE A 1 174 ? -25.172 -8.039 11.469 1 84.88 174 ILE A CA 1
ATOM 1357 C C . ILE A 1 174 ? -26.078 -8.422 12.633 1 84.88 174 ILE A C 1
ATOM 1359 O O . ILE A 1 174 ? -27.266 -8.086 12.641 1 84.88 174 ILE A O 1
ATOM 1363 N N . ASP A 1 175 ? -25.875 -9.398 13.602 1 80 175 ASP A N 1
ATOM 1364 C CA . ASP A 1 175 ? -26.625 -9.891 14.758 1 80 175 ASP A CA 1
ATOM 1365 C C . ASP A 1 175 ? -27.734 -10.852 14.328 1 80 175 ASP A C 1
ATOM 1367 O O . ASP A 1 175 ? -28.828 -10.836 14.898 1 80 175 ASP A O 1
ATOM 1371 N N . ASP A 1 176 ? -27.625 -11.5 13.234 1 71.88 176 ASP A N 1
ATOM 1372 C CA . ASP A 1 176 ? -28.438 -12.633 12.781 1 71.88 176 ASP A CA 1
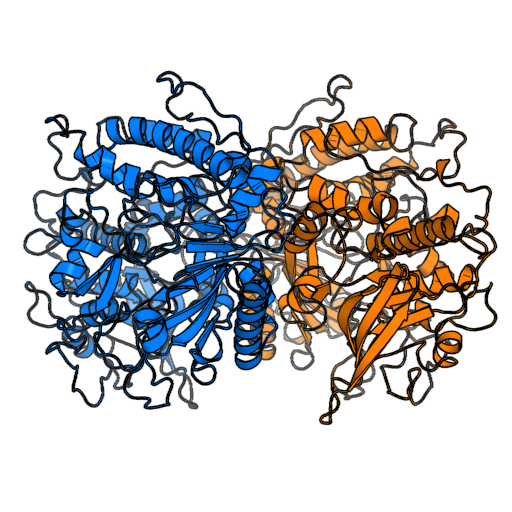ATOM 1373 C C . ASP A 1 176 ? -29.844 -12.188 12.383 1 71.88 176 ASP A C 1
ATOM 1375 O O . ASP A 1 176 ? -30.812 -12.914 12.594 1 71.88 176 ASP A O 1
ATOM 1379 N N . ASN A 1 177 ? -29.922 -11 11.969 1 74.62 177 ASN A N 1
ATOM 1380 C CA . ASN A 1 177 ? -31.203 -10.602 11.43 1 74.62 177 ASN A CA 1
ATOM 1381 C C . ASN A 1 177 ? -31.578 -11.406 10.18 1 74.62 177 ASN A C 1
ATOM 1383 O O . ASN A 1 177 ? -30.719 -11.68 9.344 1 74.62 177 ASN A O 1
ATOM 1387 N N . SER A 1 178 ? -32.781 -11.82 10.164 1 77.56 178 SER A N 1
ATOM 1388 C CA . SER A 1 178 ? -33.281 -12.633 9.055 1 77.56 178 SER A CA 1
ATOM 1389 C C . SER A 1 178 ? -33.344 -11.812 7.77 1 77.56 178 SER A C 1
ATOM 1391 O O . SER A 1 178 ? -33.125 -12.344 6.676 1 77.56 178 SER A O 1
ATOM 1393 N N . GLU A 1 179 ? -33.719 -10.539 7.941 1 90.81 179 GLU A N 1
ATOM 1394 C CA . GLU A 1 179 ? -33.781 -9.648 6.789 1 90.81 179 GLU A CA 1
ATOM 1395 C C . GLU A 1 179 ? -32.656 -8.609 6.82 1 90.81 179 GLU A C 1
ATOM 1397 O O . GLU A 1 179 ? -32.281 -8.133 7.891 1 90.81 179 GLU A O 1
ATOM 1402 N N . PRO A 1 180 ? -32.219 -8.289 5.594 1 94.19 180 PRO A N 1
ATOM 1403 C CA . PRO A 1 180 ? -31.172 -7.246 5.559 1 94.19 180 PRO A CA 1
ATOM 1404 C C . PRO A 1 180 ? -31.656 -5.93 6.164 1 94.19 180 PRO A C 1
ATOM 1406 O O . PRO A 1 180 ? -32.719 -5.41 5.773 1 94.19 180 PRO A O 1
ATOM 1409 N N . THR A 1 181 ? -30.984 -5.461 7.121 1 94.94 181 THR A N 1
ATOM 1410 C CA . THR A 1 181 ? -31.375 -4.27 7.859 1 94.94 181 THR A CA 1
ATOM 1411 C C . THR A 1 181 ? -30.188 -3.361 8.117 1 94.94 181 THR A C 1
ATOM 1413 O O . THR A 1 181 ? -29.109 -3.832 8.516 1 94.94 181 THR A O 1
ATOM 1416 N N . MET A 1 182 ? -30.375 -2.135 7.805 1 95.12 182 MET A N 1
ATOM 1417 C CA . MET A 1 182 ? -29.375 -1.135 8.203 1 95.12 182 MET A CA 1
ATOM 1418 C C . MET A 1 182 ? -29.594 -0.711 9.656 1 95.12 182 MET A C 1
ATOM 1420 O O . MET A 1 182 ? -30.703 -0.33 10.039 1 95.12 182 MET A O 1
ATOM 1424 N N . LEU A 1 183 ? -28.562 -0.836 10.477 1 92.88 183 LEU A N 1
ATOM 1425 C CA . LEU A 1 183 ? -28.656 -0.318 11.836 1 92.88 183 LEU A CA 1
ATOM 1426 C C . LEU A 1 183 ? -28.594 1.206 11.844 1 92.88 183 LEU A C 1
ATOM 1428 O O . LEU A 1 183 ? -27.656 1.794 11.289 1 92.88 183 LEU A O 1
ATOM 1432 N N . VAL A 1 184 ? -29.562 1.83 12.406 1 94.62 184 VAL A N 1
ATOM 1433 C CA . VAL A 1 184 ? -29.625 3.287 12.469 1 94.62 184 VAL A CA 1
ATOM 1434 C C . VAL A 1 184 ? -29.281 3.76 13.883 1 94.62 184 VAL A C 1
ATOM 1436 O O . VAL A 1 184 ? -30 3.451 14.836 1 94.62 184 VAL A O 1
ATOM 1439 N N . TRP A 1 185 ? -28.281 4.445 14.008 1 92.94 185 TRP A N 1
ATOM 1440 C CA . TRP A 1 185 ? -27.766 4.945 15.281 1 92.94 185 TRP A CA 1
ATOM 1441 C C . TRP A 1 185 ? -28.109 6.426 15.453 1 92.94 185 TRP A C 1
ATOM 1443 O O . TRP A 1 185 ? -27.562 7.273 14.727 1 92.94 185 TRP A O 1
ATOM 1453 N N . LYS A 1 186 ? -28.953 6.75 16.328 1 93.12 186 LYS A N 1
ATOM 1454 C CA . LYS A 1 186 ? -29.281 8.117 16.719 1 93.12 186 LYS A CA 1
ATOM 1455 C C . LYS A 1 186 ? -28.641 8.469 18.062 1 93.12 186 LYS A C 1
ATOM 1457 O O . LYS A 1 186 ? -28.969 7.871 19.094 1 93.12 186 LYS A O 1
ATOM 1462 N N . ASN A 1 187 ? -27.734 9.398 18.031 1 91.12 187 ASN A N 1
ATOM 1463 C CA . ASN A 1 187 ? -26.969 9.766 19.219 1 91.12 187 ASN A CA 1
ATOM 1464 C C . ASN A 1 187 ? -26.984 11.273 19.453 1 91.12 187 ASN A C 1
ATOM 1466 O O . ASN A 1 187 ? -25.938 11.898 19.578 1 91.12 187 ASN A O 1
ATOM 1470 N N . ALA A 1 188 ? -28.125 11.844 19.641 1 90.12 188 ALA A N 1
ATOM 1471 C CA . ALA A 1 188 ? -28.312 13.281 19.781 1 90.12 188 ALA A CA 1
ATOM 1472 C C . ALA A 1 188 ? -27.688 13.805 21.078 1 90.12 188 ALA A C 1
ATOM 1474 O O . ALA A 1 188 ? -27.25 14.953 21.141 1 90.12 188 ALA A O 1
ATOM 1475 N N . ASP A 1 189 ? -27.578 12.945 22.094 1 88.69 189 ASP A N 1
ATOM 1476 C CA . ASP A 1 189 ? -27.062 13.391 23.391 1 88.69 189 ASP A CA 1
ATOM 1477 C C . ASP A 1 189 ? -25.562 13.133 23.516 1 88.69 189 ASP A C 1
ATOM 1479 O O . ASP A 1 189 ? -24.938 13.555 24.484 1 88.69 189 ASP A O 1
ATOM 1483 N N . GLY A 1 190 ? -25.016 12.43 22.531 1 86.25 190 GLY A N 1
ATOM 1484 C CA . GLY A 1 190 ? -23.578 12.148 22.562 1 86.25 190 GLY A CA 1
ATOM 1485 C C . GLY A 1 190 ? -23.203 11.047 23.531 1 86.25 190 GLY A C 1
ATOM 1486 O O . GLY A 1 190 ? -22.031 10.781 23.766 1 86.25 190 GLY A O 1
ATOM 1487 N N . LYS A 1 191 ? -24.188 10.305 24.078 1 86.38 191 LYS A N 1
ATOM 1488 C CA . LYS A 1 191 ? -23.906 9.312 25.109 1 86.38 191 LYS A CA 1
ATOM 1489 C C . LYS A 1 191 ? -24.531 7.961 24.75 1 86.38 191 LYS A C 1
ATOM 1491 O O . LYS A 1 191 ? -24.219 6.949 25.375 1 86.38 191 LYS A O 1
ATOM 1496 N N . THR A 1 192 ? -25.312 8.008 23.75 1 89.81 192 THR A N 1
ATOM 1497 C CA . THR A 1 192 ? -26 6.785 23.359 1 89.81 192 THR A CA 1
ATOM 1498 C C . THR A 1 192 ? -25.062 5.836 22.625 1 89.81 192 THR A C 1
ATOM 1500 O O . THR A 1 192 ? -24.391 6.234 21.672 1 89.81 192 THR A O 1
ATOM 1503 N N . ALA A 1 193 ? -25 4.652 23.062 1 88.06 193 ALA A N 1
ATOM 1504 C CA . ALA A 1 193 ? -24.188 3.625 22.422 1 88.06 193 ALA A CA 1
ATOM 1505 C C . ALA A 1 193 ? -24.781 3.203 21.078 1 88.06 193 ALA A C 1
ATOM 1507 O O . ALA A 1 193 ? -25.969 3.398 20.828 1 88.06 193 ALA A O 1
ATOM 1508 N N . PRO A 1 194 ? -23.922 2.652 20.203 1 89.5 194 PRO A N 1
ATOM 1509 C CA . PRO A 1 194 ? -24.469 2.16 18.938 1 89.5 194 PRO A CA 1
ATOM 1510 C C . PRO A 1 194 ? -25.453 1.014 19.125 1 89.5 194 PRO A C 1
ATOM 1512 O O . PRO A 1 194 ? -25.359 0.258 20.094 1 89.5 194 PRO A O 1
ATOM 1515 N N . PRO A 1 195 ? -26.344 0.917 18.203 1 89.62 195 PRO A N 1
ATOM 1516 C CA . PRO A 1 195 ? -27.328 -0.156 18.328 1 89.62 195 PRO A CA 1
ATOM 1517 C C . PRO A 1 195 ? -26.75 -1.53 17.984 1 89.62 195 PRO A C 1
ATOM 1519 O O . PRO A 1 195 ? -25.734 -1.626 17.297 1 89.62 195 PRO A O 1
ATOM 1522 N N . GLY A 1 196 ? -27.438 -2.568 18.484 1 88.19 196 GLY A N 1
ATOM 1523 C CA . GLY A 1 196 ? -27.047 -3.939 18.188 1 88.19 196 GLY A CA 1
ATOM 1524 C C . GLY A 1 196 ? -26.125 -4.539 19.234 1 88.19 196 GLY A C 1
ATOM 1525 O O . GLY A 1 196 ? -25.344 -3.824 19.859 1 88.19 196 GLY A O 1
ATOM 1526 N N . GLN A 1 197 ? -26.188 -5.848 19.344 1 89.5 197 GLN A N 1
ATOM 1527 C CA . GLN A 1 197 ? -25.422 -6.547 20.359 1 89.5 197 GLN A CA 1
ATOM 1528 C C . GLN A 1 197 ? -23.922 -6.574 20.016 1 89.5 197 GLN A C 1
ATOM 1530 O O . GLN A 1 197 ? -23.078 -6.297 20.875 1 89.5 197 GLN A O 1
ATOM 1535 N N . THR A 1 198 ? -23.641 -6.91 18.812 1 89.62 198 THR A N 1
ATOM 1536 C CA . THR A 1 198 ? -22.25 -7.027 18.391 1 89.62 198 THR A CA 1
ATOM 1537 C C . THR A 1 198 ? -21.547 -5.676 18.469 1 89.62 198 THR A C 1
ATOM 1539 O O . THR A 1 198 ? -20.438 -5.578 19 1 89.62 198 THR A O 1
ATOM 1542 N N . LEU A 1 199 ? -22.203 -4.668 18 1 89.38 199 LEU A N 1
ATOM 1543 C CA . LEU A 1 199 ? -21.625 -3.33 18.031 1 89.38 199 LEU A CA 1
ATOM 1544 C C . LEU A 1 199 ? -21.484 -2.84 19.469 1 89.38 199 LEU A C 1
ATOM 1546 O O . LEU A 1 199 ? -20.516 -2.15 19.797 1 89.38 199 LEU A O 1
ATOM 1550 N N . GLY A 1 200 ? -22.453 -3.193 20.219 1 89.56 200 GLY A N 1
ATOM 1551 C CA . GLY A 1 200 ? -22.391 -2.834 21.625 1 89.56 200 GLY A CA 1
ATOM 1552 C C . GLY A 1 200 ? -21.188 -3.416 22.328 1 89.56 200 GLY A C 1
ATOM 1553 O O . GLY A 1 200 ? -20.547 -2.74 23.141 1 89.56 200 GLY A O 1
ATOM 1554 N N . LYS A 1 201 ? -20.906 -4.645 22.031 1 91.56 201 LYS A N 1
ATOM 1555 C CA . LYS A 1 201 ? -19.75 -5.312 22.641 1 91.56 201 LYS A CA 1
ATOM 1556 C C . LYS A 1 201 ? -18.438 -4.66 22.203 1 91.56 201 LYS A C 1
ATOM 1558 O O . LYS A 1 201 ? -17.562 -4.41 23.031 1 91.56 201 LYS A O 1
ATOM 1563 N N . VAL A 1 202 ? -18.328 -4.441 20.953 1 91.75 202 VAL A N 1
ATOM 1564 C CA . VAL A 1 202 ? -17.141 -3.816 20.375 1 91.75 202 VAL A CA 1
ATOM 1565 C C . VAL A 1 202 ? -16.953 -2.424 20.969 1 91.75 202 VAL A C 1
ATOM 1567 O O . VAL A 1 202 ? -15.852 -2.059 21.391 1 91.75 202 VAL A O 1
ATOM 1570 N N . PHE A 1 203 ? -18.031 -1.712 21.094 1 91.12 203 PHE A N 1
ATOM 1571 C CA . PHE A 1 203 ? -18.031 -0.369 21.656 1 91.12 203 PHE A CA 1
ATOM 1572 C C . PHE A 1 203 ? -17.578 -0.399 23.109 1 91.12 203 PHE A C 1
ATOM 1574 O O . PHE A 1 203 ? -16.75 0.413 23.531 1 91.12 203 PHE A O 1
ATOM 1581 N N . SER A 1 204 ? -18.109 -1.275 23.828 1 92 204 SER A N 1
ATOM 1582 C CA . SER A 1 204 ? -17.797 -1.371 25.25 1 92 204 SER A CA 1
ATOM 1583 C C . SER A 1 204 ? -16.312 -1.676 25.484 1 92 204 SER A C 1
ATOM 1585 O O . SER A 1 204 ? -15.695 -1.137 26.391 1 92 204 SER A O 1
ATOM 1587 N N . LYS A 1 205 ? -15.758 -2.508 24.703 1 93.56 205 LYS A N 1
ATOM 1588 C CA . LYS A 1 205 ? -14.352 -2.879 24.859 1 93.56 205 LYS A CA 1
ATOM 1589 C C . LYS A 1 205 ? -13.438 -1.707 24.5 1 93.56 205 LYS A C 1
ATOM 1591 O O . LYS A 1 205 ? -12.453 -1.452 25.203 1 93.56 205 LYS A O 1
ATOM 1596 N N . TRP A 1 206 ? -13.75 -1.035 23.438 1 92.25 206 TRP A N 1
ATOM 1597 C CA . TRP A 1 206 ? -12.984 0.16 23.094 1 92.25 206 TRP A CA 1
ATOM 1598 C C . TRP A 1 206 ? -13.086 1.201 24.203 1 92.25 206 TRP A C 1
ATOM 1600 O O . TRP A 1 206 ? -12.07 1.771 24.625 1 92.25 206 TRP A O 1
ATOM 1610 N N . LYS A 1 207 ? -14.273 1.468 24.625 1 91.69 207 LYS A N 1
ATOM 1611 C CA . LYS A 1 207 ? -14.523 2.463 25.656 1 91.69 207 LYS A CA 1
ATOM 1612 C C . LYS A 1 207 ? -13.719 2.158 26.922 1 91.69 207 LYS A C 1
ATOM 1614 O O . LYS A 1 207 ? -13.094 3.053 27.5 1 91.69 207 LYS A O 1
ATOM 1619 N N . THR A 1 208 ? -13.758 0.932 27.328 1 93.19 208 THR A N 1
ATOM 1620 C CA . THR A 1 208 ? -13.031 0.517 28.516 1 93.19 208 THR A CA 1
ATOM 1621 C C . THR A 1 208 ? -11.539 0.785 28.375 1 93.19 208 THR A C 1
ATOM 1623 O O . THR A 1 208 ? -10.898 1.315 29.281 1 93.19 208 THR A O 1
ATOM 1626 N N . PHE A 1 209 ? -11.008 0.426 27.297 1 94.81 209 PHE A N 1
ATOM 1627 C CA . PHE A 1 209 ? -9.594 0.638 27.031 1 94.81 209 PHE A CA 1
ATOM 1628 C C . PHE A 1 209 ? -9.266 2.125 27 1 94.81 209 PHE A C 1
ATOM 1630 O O . PHE A 1 209 ? -8.328 2.568 27.672 1 94.81 209 PHE A O 1
ATOM 1637 N N . ALA A 1 210 ? -9.984 2.885 26.203 1 92.94 210 ALA A N 1
ATOM 1638 C CA . ALA A 1 210 ? -9.734 4.309 26 1 92.94 210 ALA A CA 1
ATOM 1639 C C . ALA A 1 210 ? -9.859 5.082 27.312 1 92.94 210 ALA A C 1
ATOM 1641 O O . ALA A 1 210 ? -9.062 5.98 27.594 1 92.94 210 ALA A O 1
ATOM 1642 N N . GLU A 1 211 ? -10.828 4.742 28.062 1 92.5 211 GLU A N 1
ATOM 1643 C CA . GLU A 1 211 ? -11.039 5.438 29.328 1 92.5 211 GLU A CA 1
ATOM 1644 C C . GLU A 1 211 ? -9.914 5.129 30.312 1 92.5 211 GLU A C 1
ATOM 1646 O O . GLU A 1 211 ? -9.438 6.02 31.016 1 92.5 211 GLU A O 1
ATOM 1651 N N . ARG A 1 212 ? -9.547 3.883 30.375 1 93.75 212 ARG A N 1
ATOM 1652 C CA . ARG A 1 212 ? -8.445 3.496 31.25 1 93.75 212 ARG A CA 1
ATOM 1653 C C . ARG A 1 212 ? -7.184 4.289 30.922 1 93.75 212 ARG A C 1
ATOM 1655 O O . ARG A 1 212 ? -6.535 4.84 31.812 1 93.75 212 ARG A O 1
ATOM 1662 N N . MET A 1 213 ? -6.875 4.375 29.719 1 95.12 213 MET A N 1
ATOM 1663 C CA . MET A 1 213 ? -5.66 5.074 29.312 1 95.12 213 MET A CA 1
ATOM 1664 C C . MET A 1 213 ? -5.809 6.582 29.5 1 95.12 213 MET A C 1
ATOM 1666 O O . MET A 1 213 ? -4.91 7.238 30.031 1 95.12 213 MET A O 1
ATOM 1670 N N . THR A 1 214 ? -6.938 7.137 29.078 1 94.81 214 THR A N 1
ATOM 1671 C CA . THR A 1 214 ? -7.16 8.578 29.141 1 94.81 214 THR A CA 1
ATOM 1672 C C . THR A 1 214 ? -7.082 9.086 30.562 1 94.81 214 THR A C 1
ATOM 1674 O O . THR A 1 214 ? -6.496 10.141 30.828 1 94.81 214 THR A O 1
ATOM 1677 N N . LEU A 1 215 ? -7.66 8.383 31.453 1 93.44 215 LEU A N 1
ATOM 1678 C CA . LEU A 1 215 ? -7.688 8.812 32.844 1 93.44 215 LEU A CA 1
ATOM 1679 C C . LEU A 1 215 ? -6.273 8.938 33.406 1 93.44 215 LEU A C 1
ATOM 1681 O O . LEU A 1 215 ? -5.941 9.93 34.062 1 93.44 215 LEU A O 1
ATOM 1685 N N . SER A 1 216 ? -5.492 7.98 33.156 1 93.5 216 SER A N 1
ATOM 1686 C CA . SER A 1 216 ? -4.121 8 33.625 1 93.5 216 SER A CA 1
ATOM 1687 C C . SER A 1 216 ? -3.289 9.055 32.906 1 93.5 216 SER A C 1
ATOM 1689 O O . SER A 1 216 ? -2.518 9.781 33.531 1 93.5 216 SER A O 1
ATOM 1691 N N . VAL A 1 217 ? -3.428 9.109 31.641 1 94.44 217 VAL A N 1
ATOM 1692 C CA . VAL A 1 217 ? -2.662 10.055 30.828 1 94.44 217 VAL A CA 1
ATOM 1693 C C . VAL A 1 217 ? -3.021 11.484 31.234 1 94.44 217 VAL A C 1
ATOM 1695 O O . VAL A 1 217 ? -2.141 12.328 31.391 1 94.44 217 VAL A O 1
ATOM 1698 N N . ALA A 1 218 ? -4.277 11.758 31.391 1 93.69 218 ALA A N 1
ATOM 1699 C CA . ALA A 1 218 ? -4.734 13.102 31.734 1 93.69 218 ALA A CA 1
ATOM 1700 C C . ALA A 1 218 ? -4.152 13.555 33.062 1 93.69 218 ALA A C 1
ATOM 1702 O O . ALA A 1 218 ? -3.869 14.734 33.281 1 93.69 218 ALA A O 1
ATOM 1703 N N . GLU A 1 219 ? -3.959 12.633 33.938 1 91.5 219 GLU A N 1
ATOM 1704 C CA . GLU A 1 219 ? -3.418 12.938 35.25 1 91.5 219 GLU A CA 1
ATOM 1705 C C . GLU A 1 219 ? -1.931 13.273 35.188 1 91.5 219 GLU A C 1
ATOM 1707 O O . GLU A 1 219 ? -1.434 14.094 35.969 1 91.5 219 GLU A O 1
ATOM 1712 N N . HIS A 1 220 ? -1.286 12.719 34.25 1 92 220 HIS A N 1
ATOM 1713 C CA . HIS A 1 220 ? 0.17 12.805 34.25 1 92 220 HIS A CA 1
ATOM 1714 C C . HIS A 1 220 ? 0.668 13.758 33.188 1 92 220 HIS A C 1
ATOM 1716 O O . HIS A 1 220 ? 1.814 14.211 33.219 1 92 220 HIS A O 1
ATOM 1722 N N . TYR A 1 221 ? -0.114 14 32.25 1 93.44 221 TYR A N 1
ATOM 1723 C CA . TYR A 1 221 ? 0.309 14.836 31.125 1 93.44 221 TYR A CA 1
ATOM 1724 C C . TYR A 1 221 ? 0.755 16.203 31.609 1 93.44 221 TYR A C 1
ATOM 1726 O O . TYR A 1 221 ? 0.069 16.844 32.406 1 93.44 221 TYR A O 1
ATOM 1734 N N . GLY A 1 222 ? 1.903 16.688 31.156 1 89.25 222 GLY A N 1
ATOM 1735 C CA . GLY A 1 222 ? 2.404 18.016 31.5 1 89.25 222 GLY A CA 1
ATOM 1736 C C . GLY A 1 222 ? 3.182 18.031 32.812 1 89.25 222 GLY A C 1
ATOM 1737 O O . GLY A 1 222 ? 3.809 19.031 33.156 1 89.25 222 GLY A O 1
ATOM 1738 N N . SER A 1 223 ? 3.139 16.969 33.562 1 89.06 223 SER A N 1
ATOM 1739 C CA . SER A 1 223 ? 3.893 16.875 34.781 1 89.06 223 SER A CA 1
ATOM 1740 C C . SER A 1 223 ? 5.387 16.734 34.531 1 89.06 223 SER A C 1
ATOM 1742 O O . SER A 1 223 ? 5.805 16.578 33.375 1 89.06 223 SER A O 1
ATOM 1744 N N . GLY A 1 224 ? 6.176 16.844 35.562 1 85.88 224 GLY A N 1
ATOM 1745 C CA . GLY A 1 224 ? 7.617 16.719 35.438 1 85.88 224 GLY A CA 1
ATOM 1746 C C . GLY A 1 224 ? 8.062 15.336 34.969 1 85.88 224 GLY A C 1
ATOM 1747 O O . GLY A 1 224 ? 9.164 15.18 34.438 1 85.88 224 GLY A O 1
ATOM 1748 N N . HIS A 1 225 ? 7.199 14.391 35.062 1 88.81 225 HIS A N 1
ATOM 1749 C CA . HIS A 1 225 ? 7.582 13.023 34.75 1 88.81 225 HIS A CA 1
ATOM 1750 C C . HIS A 1 225 ? 6.887 12.547 33.469 1 88.81 225 HIS A C 1
ATOM 1752 O O . HIS A 1 225 ? 6.895 11.352 33.156 1 88.81 225 HIS A O 1
ATOM 1758 N N . TRP A 1 226 ? 6.293 13.406 32.75 1 91.81 226 TRP A N 1
ATOM 1759 C CA . TRP A 1 226 ? 5.508 13.016 31.578 1 91.81 226 TRP A CA 1
ATOM 1760 C C . TRP A 1 226 ? 6.387 12.336 30.531 1 91.81 226 TRP A C 1
ATOM 1762 O O . TRP A 1 226 ? 6.012 11.305 29.984 1 91.81 226 TRP A O 1
ATOM 1772 N N . GLU A 1 227 ? 7.547 12.922 30.266 1 91.25 227 GLU A N 1
ATOM 1773 C CA . GLU A 1 227 ? 8.414 12.367 29.234 1 91.25 227 GLU A CA 1
ATOM 1774 C C . GLU A 1 227 ? 8.805 10.93 29.562 1 91.25 227 GLU A C 1
ATOM 1776 O O . GLU A 1 227 ? 8.914 10.094 28.656 1 91.25 227 GLU A O 1
ATOM 1781 N N . ASP A 1 228 ? 8.953 10.641 30.812 1 91.62 228 ASP A N 1
ATOM 1782 C CA . ASP A 1 228 ? 9.266 9.281 31.234 1 91.62 228 ASP A CA 1
ATOM 1783 C C . ASP A 1 228 ? 8.07 8.352 31 1 91.62 228 ASP A C 1
ATOM 1785 O O . ASP A 1 228 ? 8.242 7.211 30.562 1 91.62 228 ASP A O 1
ATOM 1789 N N . MET A 1 229 ? 6.973 8.859 31.359 1 93.19 229 MET A N 1
ATOM 1790 C CA . MET A 1 229 ? 5.77 8.055 31.141 1 93.19 229 MET A CA 1
ATOM 1791 C C . MET A 1 229 ? 5.555 7.77 29.656 1 93.19 229 MET A C 1
ATOM 1793 O O . MET A 1 229 ? 5.246 6.641 29.281 1 93.19 229 MET A O 1
ATOM 1797 N N . TRP A 1 230 ? 5.691 8.781 28.891 1 95.06 230 TRP A N 1
ATOM 1798 C CA . TRP A 1 230 ? 5.527 8.594 27.453 1 95.06 230 TRP A CA 1
ATOM 1799 C C . TRP A 1 230 ? 6.551 7.598 26.906 1 95.06 230 TRP A C 1
ATOM 1801 O O . TRP A 1 230 ? 6.215 6.746 26.078 1 95.06 230 TRP A O 1
ATOM 1811 N N . ALA A 1 231 ? 7.754 7.738 27.375 1 94.5 231 ALA A N 1
ATOM 1812 C CA . ALA A 1 231 ? 8.781 6.789 26.953 1 94.5 231 ALA A CA 1
ATOM 1813 C C . ALA A 1 231 ? 8.383 5.359 27.297 1 94.5 231 ALA A C 1
ATOM 1815 O O . ALA A 1 231 ? 8.648 4.43 26.531 1 94.5 231 ALA A O 1
ATOM 1816 N N . SER A 1 232 ? 7.766 5.188 28.453 1 95.69 232 SER A N 1
ATOM 1817 C CA . SER A 1 232 ? 7.309 3.867 28.859 1 95.69 232 SER A CA 1
ATOM 1818 C C . SER A 1 232 ? 6.184 3.363 27.969 1 95.69 232 SER A C 1
ATOM 1820 O O . SER A 1 232 ? 6.133 2.176 27.641 1 95.69 232 SER A O 1
ATOM 1822 N N . ILE A 1 233 ? 5.305 4.258 27.609 1 97.06 233 ILE A N 1
ATOM 1823 C CA . ILE A 1 233 ? 4.215 3.9 26.703 1 97.06 233 ILE A CA 1
ATOM 1824 C C . ILE A 1 233 ? 4.777 3.494 25.344 1 97.06 233 ILE A C 1
ATOM 1826 O O . ILE A 1 233 ? 4.371 2.479 24.781 1 97.06 233 ILE A O 1
ATOM 1830 N N . VAL A 1 234 ? 5.719 4.246 24.859 1 96.62 234 VAL A N 1
ATOM 1831 C CA . VAL A 1 234 ? 6.348 3.961 23.578 1 96.62 234 VAL A CA 1
ATOM 1832 C C . VAL A 1 234 ? 7.039 2.602 23.625 1 96.62 234 VAL A C 1
ATOM 1834 O O . VAL A 1 234 ? 6.883 1.783 22.719 1 96.62 234 VAL A O 1
ATOM 1837 N N . LYS A 1 235 ? 7.75 2.375 24.641 1 95.44 235 LYS A N 1
ATOM 1838 C CA . LYS A 1 235 ? 8.453 1.104 24.797 1 95.44 235 LYS A CA 1
ATOM 1839 C C . LYS A 1 235 ? 7.484 -0.072 24.719 1 95.44 235 LYS A C 1
ATOM 1841 O O . LYS A 1 235 ? 7.797 -1.107 24.125 1 95.44 235 LYS A O 1
ATOM 1846 N N . LYS A 1 236 ? 6.367 0.113 25.25 1 96.75 236 LYS A N 1
ATOM 1847 C CA . LYS A 1 236 ? 5.367 -0.951 25.312 1 96.75 236 LYS A CA 1
ATOM 1848 C C . LYS A 1 236 ? 4.707 -1.169 23.969 1 96.75 236 LYS A C 1
ATOM 1850 O O . LYS A 1 236 ? 4.418 -2.305 23.578 1 96.75 236 LYS A O 1
ATOM 1855 N N . TYR A 1 237 ? 4.473 -0.098 23.203 1 97.38 237 TYR A N 1
ATOM 1856 C CA . TYR A 1 237 ? 3.496 -0.209 22.125 1 97.38 237 TYR A CA 1
ATOM 1857 C C . TYR A 1 237 ? 4.152 0.026 20.766 1 97.38 237 TYR A C 1
ATOM 1859 O O . TYR A 1 237 ? 3.539 -0.217 19.719 1 97.38 237 TYR A O 1
ATOM 1867 N N . GLU A 1 238 ? 5.391 0.499 20.656 1 96 238 GLU A N 1
ATOM 1868 C CA . GLU A 1 238 ? 5.977 0.93 19.391 1 96 238 GLU A CA 1
ATOM 1869 C C . GLU A 1 238 ? 6.156 -0.247 18.422 1 96 238 GLU A C 1
ATOM 1871 O O . GLU A 1 238 ? 6.203 -0.063 17.203 1 96 238 GLU A O 1
ATOM 1876 N N . ARG A 1 239 ? 6.203 -1.498 18.875 1 94.69 239 ARG A N 1
ATOM 1877 C CA . ARG A 1 239 ? 6.395 -2.664 18.016 1 94.69 239 ARG A CA 1
ATOM 1878 C C . ARG A 1 239 ? 5.078 -3.402 17.797 1 94.69 239 ARG A C 1
ATOM 1880 O O . ARG A 1 239 ? 5.047 -4.449 17.141 1 94.69 239 ARG A O 1
ATOM 1887 N N . ILE A 1 240 ? 4.02 -2.865 18.344 1 96.38 240 ILE A N 1
ATOM 1888 C CA . ILE A 1 240 ? 2.711 -3.502 18.25 1 96.38 240 ILE A CA 1
ATOM 1889 C C . ILE A 1 240 ? 1.896 -2.85 17.141 1 96.38 240 ILE A C 1
ATOM 1891 O O . ILE A 1 240 ? 1.771 -1.624 17.078 1 96.38 240 ILE A O 1
ATOM 1895 N N . SER A 1 241 ? 1.429 -3.682 16.172 1 96.44 241 SER A N 1
ATOM 1896 C CA . SER A 1 241 ? 0.512 -3.162 15.156 1 96.44 241 SER A CA 1
ATOM 1897 C C . SER A 1 241 ? -0.855 -2.854 15.758 1 96.44 241 SER A C 1
ATOM 1899 O O . SER A 1 241 ? -1.206 -3.377 16.812 1 96.44 241 SER A O 1
ATOM 1901 N N . PHE A 1 242 ? -1.611 -1.996 15.172 1 96.69 242 PHE A N 1
ATOM 1902 C CA . PHE A 1 242 ? -2.965 -1.735 15.648 1 96.69 242 PHE A CA 1
ATOM 1903 C C . PHE A 1 242 ? -3.795 -3.014 15.648 1 96.69 242 PHE A C 1
ATOM 1905 O O . PHE A 1 242 ? -4.582 -3.25 16.578 1 96.69 242 PHE A O 1
ATOM 1912 N N . ARG A 1 243 ? -3.668 -3.838 14.656 1 95.12 243 ARG A N 1
ATOM 1913 C CA . ARG A 1 243 ? -4.332 -5.137 14.594 1 95.12 243 ARG A CA 1
ATOM 1914 C C . ARG A 1 243 ? -4.102 -5.93 15.883 1 95.12 243 ARG A C 1
ATOM 1916 O O . ARG A 1 243 ? -5.043 -6.488 16.453 1 95.12 243 ARG A O 1
ATOM 1923 N N . ASP A 1 244 ? -2.855 -5.961 16.312 1 96.12 244 ASP A N 1
ATOM 1924 C CA . ASP A 1 244 ? -2.502 -6.734 17.5 1 96.12 244 ASP A CA 1
ATOM 1925 C C . ASP A 1 244 ? -3.035 -6.07 18.766 1 96.12 244 ASP A C 1
ATOM 1927 O O . ASP A 1 244 ? -3.443 -6.754 19.719 1 96.12 244 ASP A O 1
ATOM 1931 N N . LEU A 1 245 ? -2.973 -4.754 18.766 1 96.94 245 LEU A N 1
ATOM 1932 C CA . LEU A 1 245 ? -3.51 -4.043 19.922 1 96.94 245 LEU A CA 1
ATOM 1933 C C . LEU A 1 245 ? -4.984 -4.367 20.125 1 96.94 245 LEU A C 1
ATOM 1935 O O . LEU A 1 245 ? -5.441 -4.531 21.25 1 96.94 245 LEU A O 1
ATOM 1939 N N . VAL A 1 246 ? -5.73 -4.449 19.047 1 95.81 246 VAL A N 1
ATOM 1940 C CA . VAL A 1 246 ? -7.168 -4.703 19.062 1 95.81 246 VAL A CA 1
ATOM 1941 C C . VAL A 1 246 ? -7.441 -6.066 19.703 1 95.81 246 VAL A C 1
ATOM 1943 O O . VAL A 1 246 ? -8.383 -6.215 20.484 1 95.81 246 VAL A O 1
ATOM 1946 N N . LYS A 1 247 ? -6.602 -6.977 19.469 1 95.25 247 LYS A N 1
ATOM 1947 C CA . LYS A 1 247 ? -6.836 -8.344 19.922 1 95.25 247 LYS A CA 1
ATOM 1948 C C . LYS A 1 247 ? -6.105 -8.617 21.234 1 95.25 247 LYS A C 1
ATOM 1950 O O . LYS A 1 247 ? -6.434 -9.57 21.953 1 95.25 247 LYS A O 1
ATOM 1955 N N . MET A 1 248 ? -5.059 -7.871 21.547 1 96.44 248 MET A N 1
ATOM 1956 C CA . MET A 1 248 ? -4.254 -8.039 22.75 1 96.44 248 MET A CA 1
ATOM 1957 C C . MET A 1 248 ? -5.133 -8.031 24 1 96.44 248 MET A C 1
ATOM 1959 O O . MET A 1 248 ? -6.082 -7.254 24.094 1 96.44 248 MET A O 1
ATOM 1963 N N . PRO A 1 249 ? -4.859 -8.867 25 1 96.56 249 PRO A N 1
ATOM 1964 C CA . PRO A 1 249 ? -5.699 -8.969 26.203 1 96.56 249 PRO A CA 1
ATOM 1965 C C . PRO A 1 249 ? -5.777 -7.652 26.969 1 96.56 249 PRO A C 1
ATOM 1967 O O . PRO A 1 249 ? -4.785 -6.926 27.062 1 96.56 249 PRO A O 1
ATOM 1970 N N . SER A 1 250 ? -6.922 -7.457 27.484 1 96.44 250 SER A N 1
ATOM 1971 C CA . SER A 1 250 ? -7.117 -6.309 28.359 1 96.44 250 SER A CA 1
ATOM 1972 C C . SER A 1 250 ? -6.496 -6.551 29.734 1 96.44 250 SER A C 1
ATOM 1974 O O . SER A 1 250 ? -6.133 -7.68 30.062 1 96.44 250 SER A O 1
ATOM 1976 N N . ILE A 1 251 ? -6.273 -5.531 30.422 1 95.38 251 ILE A N 1
ATOM 1977 C CA . ILE A 1 251 ? -5.887 -5.629 31.828 1 95.38 251 ILE A CA 1
ATOM 1978 C C . ILE A 1 251 ? -6.98 -5.031 32.719 1 95.38 251 ILE A C 1
ATOM 1980 O O . ILE A 1 251 ? -7.75 -4.18 32.25 1 95.38 251 ILE A O 1
ATOM 1984 N N . ASP A 1 252 ? -6.996 -5.434 33.875 1 89 252 ASP A N 1
ATOM 1985 C CA . ASP A 1 252 ? -8.055 -4.984 34.781 1 89 252 ASP A CA 1
ATOM 1986 C C . ASP A 1 252 ? -7.754 -3.596 35.344 1 89 252 ASP A C 1
ATOM 1988 O O . ASP A 1 252 ? -8.648 -2.75 35.438 1 89 252 ASP A O 1
ATOM 1992 N N . ARG A 1 253 ? -6.469 -3.439 35.719 1 89.38 253 ARG A N 1
ATOM 1993 C CA . ARG A 1 253 ? -6.105 -2.162 36.312 1 89.38 253 ARG A CA 1
ATOM 1994 C C . ARG A 1 253 ? -4.703 -1.735 35.906 1 89.38 253 ARG A C 1
ATOM 1996 O O . ARG A 1 253 ? -3.801 -2.568 35.812 1 89.38 253 ARG A O 1
ATOM 2003 N N . TRP A 1 254 ? -4.664 -0.454 35.625 1 92.62 254 TRP A N 1
ATOM 2004 C CA . TRP A 1 254 ? -3.361 0.147 35.344 1 92.62 254 TRP A CA 1
ATOM 2005 C C . TRP A 1 254 ? -2.514 0.193 36.625 1 92.62 254 TRP A C 1
ATOM 2007 O O . TRP A 1 254 ? -3.031 0.433 37.719 1 92.62 254 TRP A O 1
ATOM 2017 N N . SER A 1 255 ? -1.164 -0.064 36.469 1 91.25 255 SER A N 1
ATOM 2018 C CA . SER A 1 255 ? -0.264 -0.068 37.625 1 91.25 255 SER A CA 1
ATOM 2019 C C . SER A 1 255 ? 0.896 0.902 37.406 1 91.25 255 SER A C 1
ATOM 2021 O O . SER A 1 255 ? 1.458 0.984 36.312 1 91.25 255 SER A O 1
ATOM 2023 N N . GLN A 1 256 ? 1.292 1.551 38.406 1 89.06 256 GLN A N 1
ATOM 2024 C CA . GLN A 1 256 ? 2.414 2.484 38.406 1 89.06 256 GLN A CA 1
ATOM 2025 C C . GLN A 1 256 ? 3.738 1.747 38.219 1 89.06 256 GLN A C 1
ATOM 2027 O O . GLN A 1 256 ? 4.73 2.338 37.781 1 89.06 256 GLN A O 1
ATOM 2032 N N . ASN A 1 257 ? 3.742 0.449 38.562 1 91.75 257 ASN A N 1
ATOM 2033 C CA . ASN A 1 257 ? 4.957 -0.351 38.406 1 91.75 257 ASN A CA 1
ATOM 2034 C C . ASN A 1 257 ? 5.242 -0.689 36.969 1 91.75 257 ASN A C 1
ATOM 2036 O O . ASN A 1 257 ? 6.359 -1.091 36.625 1 91.75 257 ASN A O 1
ATOM 2040 N N . ASP A 1 258 ? 4.316 -0.548 36.219 1 94.12 258 ASP A N 1
ATOM 2041 C CA . ASP A 1 258 ? 4.422 -0.711 34.75 1 94.12 258 ASP A CA 1
ATOM 2042 C C . ASP A 1 258 ? 3.676 0.403 34.031 1 94.12 258 ASP A C 1
ATOM 2044 O O . ASP A 1 258 ? 2.689 0.147 33.344 1 94.12 258 ASP A O 1
ATOM 2048 N N . PRO A 1 259 ? 4.16 1.565 34.156 1 93.75 259 PRO A N 1
ATOM 2049 C CA . PRO A 1 259 ? 3.391 2.764 33.812 1 93.75 259 PRO A CA 1
ATOM 2050 C C . PRO A 1 259 ? 3.043 2.842 32.344 1 93.75 259 PRO A C 1
ATOM 2052 O O . PRO A 1 259 ? 2.094 3.529 31.953 1 93.75 259 PRO A O 1
ATOM 2055 N N . GLY A 1 260 ? 3.789 2.174 31.5 1 95.88 260 GLY A N 1
ATOM 2056 C CA . GLY A 1 260 ? 3.527 2.26 30.078 1 95.88 260 GLY A CA 1
ATOM 2057 C C . GLY A 1 260 ? 2.502 1.25 29.594 1 95.88 260 GLY A C 1
ATOM 2058 O O . GLY A 1 260 ? 2.025 1.333 28.469 1 95.88 260 GLY A O 1
ATOM 2059 N N . ASN A 1 261 ? 2.096 0.338 30.453 1 97.25 261 ASN A N 1
ATOM 2060 C CA . ASN A 1 261 ? 1.257 -0.781 30.031 1 97.25 261 ASN A CA 1
ATOM 2061 C C . ASN A 1 261 ? -0.216 -0.518 30.344 1 97.25 261 ASN A C 1
ATOM 2063 O O . ASN A 1 261 ? -0.631 -0.535 31.5 1 97.25 261 ASN A O 1
ATOM 2067 N N . PHE A 1 262 ? -0.966 -0.365 29.328 1 97.62 262 PHE A N 1
ATOM 2068 C CA . PHE A 1 262 ? -2.398 -0.141 29.484 1 97.62 262 PHE A CA 1
ATOM 2069 C C . PHE A 1 262 ? -3.193 -1.321 28.953 1 97.62 262 PHE A C 1
ATOM 2071 O O . PHE A 1 262 ? -4.418 -1.246 28.828 1 97.62 262 PHE A O 1
ATOM 2078 N N . GLY A 1 263 ? -2.49 -2.381 28.578 1 97.19 263 GLY A N 1
ATOM 2079 C CA . GLY A 1 263 ? -3.141 -3.557 28.031 1 97.19 263 GLY A CA 1
ATOM 2080 C C . GLY A 1 263 ? -3.635 -3.35 26.609 1 97.19 263 GLY A C 1
ATOM 2081 O O . GLY A 1 263 ? -3.137 -2.48 25.891 1 97.19 263 GLY A O 1
ATOM 2082 N N . GLY A 1 264 ? -4.48 -4.324 26.141 1 97.31 264 GLY A N 1
ATOM 2083 C CA . GLY A 1 264 ? -5.117 -4.246 24.844 1 97.31 264 GLY A CA 1
ATOM 2084 C C . GLY A 1 264 ? -6.629 -4.133 24.922 1 97.31 264 GLY A C 1
ATOM 2085 O O . GLY A 1 264 ? -7.176 -3.824 25.984 1 97.31 264 GLY A O 1
ATOM 2086 N N . MET A 1 265 ? -7.309 -4.258 23.766 1 95.44 265 MET A N 1
ATOM 2087 C CA . MET A 1 265 ? -8.758 -4.082 23.719 1 95.44 265 MET A CA 1
ATOM 2088 C C . MET A 1 265 ? -9.477 -5.402 23.969 1 95.44 265 MET A C 1
ATOM 2090 O O . MET A 1 265 ? -10.672 -5.418 24.266 1 95.44 265 MET A O 1
ATOM 2094 N N . GLY A 1 266 ? -8.797 -6.531 23.781 1 96.62 266 GLY A N 1
ATOM 2095 C CA . GLY A 1 266 ? -9.336 -7.836 24.125 1 96.62 266 GLY A CA 1
ATOM 2096 C C . GLY A 1 266 ? -10.43 -8.289 23.172 1 96.62 266 GLY A C 1
ATOM 2097 O O . GLY A 1 266 ? -11.32 -9.047 23.562 1 96.62 266 GLY A O 1
ATOM 2098 N N . MET A 1 267 ? -10.414 -7.898 21.969 1 95.44 267 MET A N 1
ATOM 2099 C CA . MET A 1 267 ? -11.461 -8.273 21.016 1 95.44 267 MET A CA 1
ATOM 2100 C C . MET A 1 267 ? -11.188 -9.648 20.422 1 95.44 267 MET A C 1
ATOM 2102 O O . MET A 1 267 ? -10.031 -10 20.172 1 95.44 267 MET A O 1
ATOM 2106 N N . THR A 1 268 ? -12.281 -10.383 20.203 1 93.25 268 THR A N 1
ATOM 2107 C CA . THR A 1 268 ? -12.195 -11.617 19.438 1 93.25 268 THR A CA 1
ATOM 2108 C C . THR A 1 268 ? -11.977 -11.328 17.953 1 93.25 268 THR A C 1
ATOM 2110 O O . THR A 1 268 ? -12.031 -10.164 17.531 1 93.25 268 THR A O 1
ATOM 2113 N N . ALA A 1 269 ? -11.766 -12.359 17.188 1 89.31 269 ALA A N 1
ATOM 2114 C CA . ALA A 1 269 ? -11.578 -12.203 15.75 1 89.31 269 ALA A CA 1
ATOM 2115 C C . ALA A 1 269 ? -12.82 -11.594 15.102 1 89.31 269 ALA A C 1
ATOM 2117 O O . ALA A 1 269 ? -12.711 -10.742 14.211 1 89.31 269 ALA A O 1
ATOM 2118 N N . GLN A 1 270 ? -13.953 -12.023 15.508 1 88.69 270 GLN A N 1
ATOM 2119 C CA . GLN A 1 270 ? -15.203 -11.531 14.945 1 88.69 270 GLN A CA 1
ATOM 2120 C C . GLN A 1 270 ? -15.438 -10.07 15.328 1 88.69 270 GLN A C 1
ATOM 2122 O O . GLN A 1 270 ? -15.875 -9.273 14.5 1 88.69 270 GLN A O 1
ATOM 2127 N N . GLU A 1 271 ? -15.18 -9.781 16.594 1 91.5 271 GLU A N 1
ATOM 2128 C CA . GLU A 1 271 ? -15.312 -8.406 17.047 1 91.5 271 GLU A CA 1
ATOM 2129 C C . GLU A 1 271 ? -14.336 -7.484 16.312 1 91.5 271 GLU A C 1
ATOM 2131 O O . GLU A 1 271 ? -14.688 -6.371 15.93 1 91.5 271 GLU A O 1
ATOM 2136 N N . SER A 1 272 ? -13.117 -8.008 16.156 1 93.06 272 SER A N 1
ATOM 2137 C CA . SER A 1 272 ? -12.086 -7.262 15.445 1 93.06 272 SER A CA 1
ATOM 2138 C C . SER A 1 272 ? -12.523 -6.953 14.016 1 93.06 272 SER A C 1
ATOM 2140 O O . SER A 1 272 ? -12.266 -5.863 13.5 1 93.06 272 SER A O 1
ATOM 2142 N N . ALA A 1 273 ? -13.156 -7.867 13.383 1 89.44 273 ALA A N 1
ATOM 2143 C CA . ALA A 1 273 ? -13.633 -7.668 12.016 1 89.44 273 ALA A CA 1
ATOM 2144 C C . ALA A 1 273 ? -14.68 -6.566 11.953 1 89.44 273 ALA A C 1
ATOM 2146 O O . ALA A 1 273 ? -14.742 -5.809 10.977 1 89.44 273 ALA A O 1
ATOM 2147 N N . VAL A 1 274 ? -15.477 -6.527 12.922 1 88.31 274 VAL A N 1
ATOM 2148 C CA . VAL A 1 274 ? -16.5 -5.484 13 1 88.31 274 VAL A CA 1
ATOM 2149 C C . VAL A 1 274 ? -15.828 -4.137 13.273 1 88.31 274 VAL A C 1
ATOM 2151 O O . VAL A 1 274 ? -16.141 -3.137 12.625 1 88.31 274 VAL A O 1
ATOM 2154 N N . PHE A 1 275 ? -14.891 -4.145 14.258 1 89.75 275 PHE A N 1
ATOM 2155 C CA . PHE A 1 275 ? -14.148 -2.932 14.586 1 89.75 275 PHE A CA 1
ATOM 2156 C C . PHE A 1 275 ? -13.375 -2.426 13.375 1 89.75 275 PHE A C 1
ATOM 2158 O O . PHE A 1 275 ? -13.242 -1.216 13.18 1 89.75 275 PHE A O 1
ATOM 2165 N N . TYR A 1 276 ? -12.938 -3.314 12.57 1 86.38 276 TYR A N 1
ATOM 2166 C CA . TYR A 1 276 ? -12.234 -3.021 11.328 1 86.38 276 TYR A CA 1
ATOM 2167 C C . TYR A 1 276 ? -13.086 -2.131 10.422 1 86.38 276 TYR A C 1
ATOM 2169 O O . TYR A 1 276 ? -12.57 -1.184 9.82 1 86.38 276 TYR A O 1
ATOM 2177 N N . SER A 1 277 ? -14.289 -2.328 10.375 1 83 277 SER A N 1
ATOM 2178 C CA . SER A 1 277 ? -15.18 -1.639 9.445 1 83 277 SER A CA 1
ATOM 2179 C C . SER A 1 277 ? -15.703 -0.336 10.047 1 83 277 SER A C 1
ATOM 2181 O O . SER A 1 277 ? -15.867 0.656 9.328 1 83 277 SER A O 1
ATOM 2183 N N . ILE A 1 278 ? -15.898 -0.308 11.32 1 82.5 278 ILE A N 1
ATOM 2184 C CA . ILE A 1 278 ? -16.609 0.836 11.883 1 82.5 278 ILE A CA 1
ATOM 2185 C C . ILE A 1 278 ? -15.609 1.798 12.523 1 82.5 278 ILE A C 1
ATOM 2187 O O . ILE A 1 278 ? -15.828 3.012 12.539 1 82.5 278 ILE A O 1
ATOM 2191 N N . GLY A 1 279 ? -14.555 1.297 13.086 1 78.88 279 GLY A N 1
ATOM 2192 C CA . GLY A 1 279 ? -13.594 2.141 13.773 1 78.88 279 GLY A CA 1
ATOM 2193 C C . GLY A 1 279 ? -14.172 2.826 14.992 1 78.88 279 GLY A C 1
ATOM 2194 O O . GLY A 1 279 ? -15.023 2.264 15.688 1 78.88 279 GLY A O 1
ATOM 2195 N N . ILE A 1 280 ? -13.578 4.078 15.43 1 68.38 280 ILE A N 1
ATOM 2196 C CA . ILE A 1 280 ? -14 4.781 16.641 1 68.38 280 ILE A CA 1
ATOM 2197 C C . ILE A 1 280 ? -14.789 6.031 16.25 1 68.38 280 ILE A C 1
ATOM 2199 O O . ILE A 1 280 ? -15.031 6.902 17.094 1 68.38 280 ILE A O 1
ATOM 2203 N N . GLY A 1 281 ? -15.203 6.141 15.008 1 58 281 GLY A N 1
ATOM 2204 C CA . GLY A 1 281 ? -16.078 7.238 14.633 1 58 281 GLY A CA 1
ATOM 2205 C C . GLY A 1 281 ? -15.523 8.086 13.508 1 58 281 GLY A C 1
ATOM 2206 O O . GLY A 1 281 ? -16.25 8.859 12.883 1 58 281 GLY A O 1
ATOM 2207 N N . ASP A 1 282 ? -14.266 8.125 13.273 1 58.75 282 ASP A N 1
ATOM 2208 C CA . ASP A 1 282 ? -13.734 8.953 12.195 1 58.75 282 ASP A CA 1
ATOM 2209 C C . ASP A 1 282 ? -13.555 8.148 10.914 1 58.75 282 ASP A C 1
ATOM 2211 O O . ASP A 1 282 ? -12.945 8.633 9.953 1 58.75 282 ASP A O 1
ATOM 2215 N N . GLY A 1 283 ? -14.117 6.973 10.938 1 64.19 283 GLY A N 1
ATOM 2216 C CA . GLY A 1 283 ? -14.031 6.188 9.711 1 64.19 283 GLY A CA 1
ATOM 2217 C C . GLY A 1 283 ? -13.539 4.77 9.945 1 64.19 283 GLY A C 1
ATOM 2218 O O . GLY A 1 283 ? -13.398 4.34 11.094 1 64.19 283 GLY A O 1
ATOM 2219 N N . SER A 1 284 ? -13.5 4.012 8.844 1 73.75 284 SER A N 1
ATOM 2220 C CA . SER A 1 284 ? -13.055 2.619 8.844 1 73.75 284 SER A CA 1
ATOM 2221 C C . SER A 1 284 ? -11.578 2.508 9.211 1 73.75 284 SER A C 1
ATOM 2223 O O . SER A 1 284 ? -10.711 2.943 8.445 1 73.75 284 SER A O 1
ATOM 2225 N N . TRP A 1 285 ? -11.273 1.983 10.359 1 79.88 285 TRP A N 1
ATOM 2226 C CA . TRP A 1 285 ? -9.914 1.889 10.875 1 79.88 285 TRP A CA 1
ATOM 2227 C C . TRP A 1 285 ? -9.203 0.657 10.32 1 79.88 285 TRP A C 1
ATOM 2229 O O . TRP A 1 285 ? -8.008 0.461 10.555 1 79.88 285 TRP A O 1
ATOM 2239 N N . GLY A 1 286 ? -10.016 -0.126 9.609 1 85.56 286 GLY A N 1
ATOM 2240 C CA . GLY A 1 286 ? -9.398 -1.305 9.016 1 85.56 286 GLY A CA 1
ATOM 2241 C C . GLY A 1 286 ? -8.188 -0.981 8.164 1 85.56 286 GLY A C 1
ATOM 2242 O O . GLY A 1 286 ? -7.215 -1.733 8.148 1 85.56 286 GLY A O 1
ATOM 2243 N N . ALA A 1 287 ? -8.25 0.129 7.562 1 86.38 287 ALA A N 1
ATOM 2244 C CA . ALA A 1 287 ? -7.152 0.567 6.703 1 86.38 287 ALA A CA 1
ATOM 2245 C C . ALA A 1 287 ? -5.879 0.799 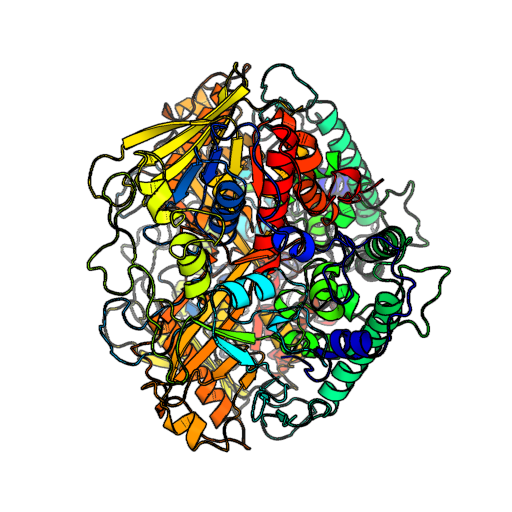7.512 1 86.38 287 ALA A C 1
ATOM 2247 O O . ALA A 1 287 ? -4.773 0.757 6.965 1 86.38 287 ALA A O 1
ATOM 2248 N N . PHE A 1 288 ? -5.992 0.941 8.805 1 90.31 288 PHE A N 1
ATOM 2249 C CA . PHE A 1 288 ? -4.844 1.307 9.625 1 90.31 288 PHE A CA 1
ATOM 2250 C C . PHE A 1 288 ? -4.398 0.13 10.484 1 90.31 288 PHE A C 1
ATOM 2252 O O . PHE A 1 288 ? -3.547 0.284 11.359 1 90.31 288 PHE A O 1
ATOM 2259 N N . TYR A 1 289 ? -4.934 -0.998 10.289 1 92.69 289 TYR A N 1
ATOM 2260 C CA . TYR A 1 289 ? -4.688 -2.152 11.148 1 92.69 289 TYR A CA 1
ATOM 2261 C C . TYR A 1 289 ? -3.215 -2.539 11.133 1 92.69 289 TYR A C 1
ATOM 2263 O O . TYR A 1 289 ? -2.715 -3.143 12.086 1 92.69 289 TYR A O 1
ATOM 2271 N N . ASP A 1 290 ? -2.506 -2.141 10.125 1 90.56 290 ASP A N 1
ATOM 2272 C CA . ASP A 1 290 ? -1.132 -2.627 10.031 1 90.56 290 ASP A CA 1
ATOM 2273 C C . ASP A 1 290 ? -0.133 -1.516 10.344 1 90.56 290 ASP A C 1
ATOM 2275 O O . ASP A 1 290 ? 1.074 -1.691 10.172 1 90.56 290 ASP A O 1
ATOM 2279 N N . VAL A 1 291 ? -0.586 -0.407 10.805 1 93.81 291 VAL A N 1
ATOM 2280 C CA . VAL A 1 291 ? 0.297 0.671 11.234 1 93.81 291 VAL A CA 1
ATOM 2281 C C . VAL A 1 291 ? 0.64 0.5 12.711 1 93.81 291 VAL A C 1
ATOM 2283 O O . VAL A 1 291 ? 0.032 -0.318 13.406 1 93.81 291 VAL A O 1
ATOM 2286 N N . CYS A 1 292 ? 1.62 1.208 13.125 1 96.19 292 CYS A N 1
ATOM 2287 C CA . CYS A 1 292 ? 2.014 1.21 14.531 1 96.19 292 CYS A CA 1
ATOM 2288 C C . CYS A 1 292 ? 0.847 1.619 15.422 1 96.19 292 CYS A C 1
ATOM 2290 O O . CYS A 1 292 ? 0.159 2.602 15.141 1 96.19 292 CYS A O 1
ATOM 2292 N N . SER A 1 293 ? 0.669 0.914 16.531 1 96.69 293 SER A N 1
ATOM 2293 C CA . SER A 1 293 ? -0.461 1.15 17.438 1 96.69 293 SER A CA 1
ATOM 2294 C C . SER A 1 293 ? -0.405 2.549 18.031 1 96.69 293 SER A C 1
ATOM 2296 O O . SER A 1 293 ? -1.433 3.098 18.438 1 96.69 293 SER A O 1
ATOM 2298 N N . LEU A 1 294 ? 0.733 3.174 18.047 1 96.5 294 LEU A N 1
ATOM 2299 C CA . LEU A 1 294 ? 0.871 4.504 18.641 1 96.5 294 LEU A CA 1
ATOM 2300 C C . LEU A 1 294 ? 0.113 5.543 17.828 1 96.5 294 LEU A C 1
ATOM 2302 O O . LEU A 1 294 ? -0.319 6.566 18.359 1 96.5 294 LEU A O 1
ATOM 2306 N N . TYR A 1 295 ? -0.045 5.281 16.578 1 94.25 295 TYR A N 1
ATOM 2307 C CA . TYR A 1 295 ? -0.742 6.258 15.75 1 94.25 295 TYR A CA 1
ATOM 2308 C C . TYR A 1 295 ? -2.213 6.355 16.141 1 94.25 295 TYR A C 1
ATOM 2310 O O . TYR A 1 295 ? -2.707 7.438 16.469 1 94.25 295 TYR A O 1
ATOM 2318 N N . PRO A 1 296 ? -2.959 5.246 16.094 1 92.19 296 PRO A N 1
ATOM 2319 C CA . PRO A 1 296 ? -4.352 5.359 16.531 1 92.19 296 PRO A CA 1
ATOM 2320 C C . PRO A 1 296 ? -4.477 5.82 17.984 1 92.19 296 PRO A C 1
ATOM 2322 O O . PRO A 1 296 ? -5.438 6.504 18.328 1 92.19 296 PRO A O 1
ATOM 2325 N N . LEU A 1 297 ? -3.576 5.488 18.844 1 93.44 297 LEU A N 1
ATOM 2326 C CA . LEU A 1 297 ? -3.613 5.953 20.219 1 93.44 297 LEU A CA 1
ATOM 2327 C C . LEU A 1 297 ? -3.484 7.473 20.297 1 93.44 297 LEU A C 1
ATOM 2329 O O . LEU A 1 297 ? -4.199 8.125 21.047 1 93.44 297 LEU A O 1
ATOM 2333 N N . ARG A 1 298 ? -2.578 8.023 19.5 1 92.75 298 ARG A N 1
ATOM 2334 C CA . ARG A 1 298 ? -2.436 9.469 19.438 1 92.75 298 ARG A CA 1
ATOM 2335 C C . ARG A 1 298 ? -3.74 10.133 19 1 92.75 298 ARG A C 1
ATOM 2337 O O . ARG A 1 298 ? -4.141 11.156 19.562 1 92.75 298 ARG A O 1
ATOM 2344 N N . THR A 1 299 ? -4.332 9.516 18.078 1 91.56 299 THR A N 1
ATOM 2345 C CA . THR A 1 299 ? -5.555 10.078 17.5 1 91.56 299 THR A CA 1
ATOM 2346 C C . THR A 1 299 ? -6.699 10.016 18.516 1 91.56 299 THR A C 1
ATOM 2348 O O . THR A 1 299 ? -7.414 11 18.703 1 91.56 299 THR A O 1
ATOM 2351 N N . ALA A 1 300 ? -6.809 8.945 19.234 1 90.75 300 ALA A N 1
ATOM 2352 C CA . ALA A 1 300 ? -7.973 8.68 20.078 1 90.75 300 ALA A CA 1
ATOM 2353 C C . ALA A 1 300 ? -7.82 9.328 21.453 1 90.75 300 ALA A C 1
ATOM 2355 O O . ALA A 1 300 ? -8.805 9.742 22.062 1 90.75 300 ALA A O 1
ATOM 2356 N N . ILE A 1 301 ? -6.609 9.406 21.953 1 93.81 301 ILE A N 1
ATOM 2357 C CA . ILE A 1 301 ? -6.406 9.734 23.359 1 93.81 301 ILE A CA 1
ATOM 2358 C C . ILE A 1 301 ? -5.949 11.188 23.484 1 93.81 301 ILE A C 1
ATOM 2360 O O . ILE A 1 301 ? -6.25 11.852 24.484 1 93.81 301 ILE A O 1
ATOM 2364 N N . PHE A 1 302 ? -5.316 11.711 22.516 1 94.06 302 PHE A N 1
ATOM 2365 C CA . PHE A 1 302 ? -4.594 12.961 22.719 1 94.06 302 PHE A CA 1
ATOM 2366 C C . PHE A 1 302 ? -5.258 14.102 21.969 1 94.06 302 PHE A C 1
ATOM 2368 O O . PHE A 1 302 ? -4.59 15.062 21.562 1 94.06 302 PHE A O 1
ATOM 2375 N N . GLY A 1 303 ? -6.449 14.008 21.688 1 91.25 303 GLY A N 1
ATOM 2376 C CA . GLY A 1 303 ? -7.246 15.164 21.312 1 91.25 303 GLY A CA 1
ATOM 2377 C C . GLY A 1 303 ? -7.441 15.305 19.812 1 91.25 303 GLY A C 1
ATOM 2378 O O . GLY A 1 303 ? -8.25 16.109 19.359 1 91.25 303 GLY A O 1
ATOM 2379 N N . PHE A 1 304 ? -6.809 14.508 18.953 1 92.56 304 PHE A N 1
ATOM 2380 C CA . PHE A 1 304 ? -6.91 14.633 17.5 1 92.56 304 PHE A CA 1
ATOM 2381 C C . PHE A 1 304 ? -8.32 14.305 17.031 1 92.56 304 PHE A C 1
ATOM 2383 O O . PHE A 1 304 ? -8.773 14.812 16 1 92.56 304 PHE A O 1
ATOM 2390 N N . SER A 1 305 ? -9.086 13.531 17.766 1 90.44 305 SER A N 1
ATOM 2391 C CA . SER A 1 305 ? -10.414 13.109 17.344 1 90.44 305 SER A CA 1
ATOM 2392 C C . SER A 1 305 ? -11.5 13.875 18.078 1 90.44 305 SER A C 1
ATOM 2394 O O . SER A 1 305 ? -12.695 13.648 17.844 1 90.44 305 SER A O 1
ATOM 2396 N N . SER A 1 306 ? -11.094 14.82 18.906 1 91.25 306 SER A N 1
ATOM 2397 C CA . SER A 1 306 ? -12.078 15.492 19.75 1 91.25 306 SER A CA 1
ATOM 2398 C C . SER A 1 306 ? -12.586 16.766 19.094 1 91.25 306 SER A C 1
ATOM 2400 O O . SER A 1 306 ? -11.805 17.547 18.547 1 91.25 306 SER A O 1
ATOM 2402 N N . HIS A 1 307 ? -13.875 16.938 19.188 1 92.25 307 HIS A N 1
ATOM 2403 C CA . HIS A 1 307 ? -14.539 18.172 18.797 1 92.25 307 HIS A CA 1
ATOM 2404 C C . HIS A 1 307 ? -14.047 18.641 17.422 1 92.25 307 HIS A C 1
ATOM 2406 O O . HIS A 1 307 ? -13.641 19.797 17.281 1 92.25 307 HIS A O 1
ATOM 2412 N N . LEU A 1 308 ? -14.102 17.766 16.484 1 94.06 308 LEU A N 1
ATOM 2413 C CA . LEU A 1 308 ? -13.633 18.062 15.133 1 94.06 308 LEU A CA 1
ATOM 2414 C C . LEU A 1 308 ? -14.531 19.109 14.469 1 94.06 308 LEU A C 1
ATOM 2416 O O . LEU A 1 308 ? -15.75 19.078 14.633 1 94.06 308 LEU A O 1
ATOM 2420 N N . GLN A 1 309 ? -13.891 20.016 13.742 1 96.38 309 GLN A N 1
ATOM 2421 C CA . GLN A 1 309 ? -14.617 21.156 13.172 1 96.38 309 GLN A CA 1
ATOM 2422 C C . GLN A 1 309 ? -14.578 21.125 11.648 1 96.38 309 GLN A C 1
ATOM 2424 O O . GLN A 1 309 ? -13.555 20.781 11.055 1 96.38 309 GLN A O 1
ATOM 2429 N N . LEU A 1 310 ? -15.688 21.438 11.031 1 96.81 310 LEU A N 1
ATOM 2430 C CA . LEU A 1 310 ? -15.773 21.766 9.609 1 96.81 310 LEU A CA 1
ATOM 2431 C C . LEU A 1 310 ? -15.453 23.234 9.359 1 96.81 310 LEU A C 1
ATOM 2433 O O . LEU A 1 310 ? -16.094 24.109 9.93 1 96.81 310 LEU A O 1
ATOM 2437 N N . ILE A 1 311 ? -14.508 23.531 8.539 1 98 311 ILE A N 1
ATOM 2438 C CA . ILE A 1 311 ? -14.117 24.922 8.266 1 98 311 ILE A CA 1
ATOM 2439 C C . ILE A 1 311 ? -14.883 25.438 7.055 1 98 311 ILE A C 1
ATOM 2441 O O . ILE A 1 311 ? -14.812 24.859 5.969 1 98 311 ILE A O 1
ATOM 2445 N N . HIS A 1 312 ? -15.555 26.578 7.234 1 97.12 312 HIS A N 1
ATOM 2446 C CA . HIS A 1 312 ? -16.328 27.188 6.16 1 97.12 312 HIS A CA 1
ATOM 2447 C C . HIS A 1 312 ? -15.477 28.141 5.34 1 97.12 312 HIS A C 1
ATOM 2449 O O . HIS A 1 312 ? -15.766 28.391 4.164 1 97.12 312 HIS A O 1
ATOM 2455 N N . GLY A 1 313 ? -14.461 28.688 5.895 1 97.5 313 GLY A N 1
ATOM 2456 C CA . GLY A 1 313 ? -13.617 29.719 5.293 1 97.5 313 GLY A CA 1
ATOM 2457 C C . GLY A 1 313 ? -13.766 31.078 5.945 1 97.5 313 GLY A C 1
ATOM 2458 O O . GLY A 1 313 ? -14.234 31.172 7.082 1 97.5 313 GLY A O 1
ATOM 2459 N N . ARG A 1 314 ? -13.164 32.062 5.398 1 98.06 314 ARG A N 1
ATOM 2460 C CA . ARG A 1 314 ? -13.344 33.469 5.84 1 98.06 314 ARG A CA 1
ATOM 2461 C C . ARG A 1 314 ? -14.609 34.062 5.234 1 98.06 314 ARG A C 1
ATOM 2463 O O . ARG A 1 314 ? -14.531 34.969 4.402 1 98.06 314 ARG A O 1
ATOM 2470 N N . VAL A 1 315 ? -15.711 33.625 5.715 1 96.75 315 VAL A N 1
ATOM 2471 C CA . VAL A 1 315 ? -17.016 33.906 5.121 1 96.75 315 VAL A CA 1
ATOM 2472 C C . VAL A 1 315 ? -17.953 34.469 6.191 1 96.75 315 VAL A C 1
ATOM 2474 O O . VAL A 1 315 ? -17.734 34.25 7.387 1 96.75 315 VAL A O 1
ATOM 2477 N N . ASP A 1 316 ? -18.969 35.094 5.746 1 95.75 316 ASP A N 1
ATOM 2478 C CA . ASP A 1 316 ? -20.016 35.562 6.66 1 95.75 316 ASP A CA 1
ATOM 2479 C C . ASP A 1 316 ? -21.047 34.469 6.934 1 95.75 316 ASP A C 1
ATOM 2481 O O . ASP A 1 316 ? -20.828 33.281 6.594 1 95.75 316 ASP A O 1
ATOM 2485 N N . ALA A 1 317 ? -22.109 34.781 7.613 1 91.12 317 ALA A N 1
ATOM 2486 C CA . ALA A 1 317 ? -23.109 33.812 8.062 1 91.12 317 ALA A CA 1
ATOM 2487 C C . ALA A 1 317 ? -23.828 33.156 6.875 1 91.12 317 ALA A C 1
ATOM 2489 O O . ALA A 1 317 ? -24.359 32.062 6.992 1 91.12 317 ALA A O 1
ATOM 2490 N N . HIS A 1 318 ? -23.781 33.875 5.746 1 90.06 318 HIS A N 1
ATOM 2491 C CA . HIS A 1 318 ? -24.469 33.375 4.559 1 90.06 318 HIS A CA 1
ATOM 2492 C C . HIS A 1 318 ? -23.5 32.594 3.674 1 90.06 318 HIS A C 1
ATOM 2494 O O . HIS A 1 318 ? -23.906 32.062 2.629 1 90.06 318 HIS A O 1
ATOM 2500 N N . GLY A 1 319 ? -22.281 32.469 4.074 1 91 319 GLY A N 1
ATOM 2501 C CA . GLY A 1 319 ? -21.312 31.688 3.312 1 91 319 GLY A CA 1
ATOM 2502 C C . GLY A 1 319 ? -20.594 32.531 2.26 1 91 319 GLY A C 1
ATOM 2503 O O . GLY A 1 319 ? -19.828 31.984 1.46 1 91 319 GLY A O 1
ATOM 2504 N N . ASN A 1 320 ? -20.812 33.781 2.232 1 92.19 320 ASN A N 1
ATOM 2505 C CA . ASN A 1 320 ? -20.125 34.656 1.292 1 92.19 320 ASN A CA 1
ATOM 2506 C C . ASN A 1 320 ? -18.766 35.094 1.83 1 92.19 320 ASN A C 1
ATOM 2508 O O . ASN A 1 320 ? -18.625 35.406 3.016 1 92.19 320 ASN A O 1
ATOM 2512 N N . PRO A 1 321 ? -17.812 35.125 0.96 1 94.81 321 PRO A N 1
ATOM 2513 C CA . PRO A 1 321 ? -16.5 35.594 1.425 1 94.81 321 PRO A CA 1
ATOM 2514 C C . PRO A 1 321 ? -16.531 37 1.954 1 94.81 321 PRO A C 1
ATOM 2516 O O . PRO A 1 321 ? -17.172 37.875 1.354 1 94.81 321 PRO A O 1
ATOM 2519 N N . MET A 1 322 ? -15.883 37.25 3.023 1 97.31 322 MET A N 1
ATOM 2520 C CA . MET A 1 322 ? -15.711 38.594 3.566 1 97.31 322 MET A CA 1
ATOM 2521 C C . MET A 1 322 ? -14.672 39.375 2.771 1 97.31 322 MET A C 1
ATOM 2523 O O . MET A 1 322 ? -13.852 38.781 2.068 1 97.31 322 MET A O 1
ATOM 2527 N N . PRO A 1 323 ? -14.828 40.719 2.84 1 97.12 323 PRO A N 1
ATOM 2528 C CA . PRO A 1 323 ? -13.758 41.469 2.178 1 97.12 323 PRO A CA 1
ATOM 2529 C C . PRO A 1 323 ? -12.367 41.031 2.596 1 97.12 323 PRO A C 1
ATOM 2531 O O . PRO A 1 323 ? -12.062 40.938 3.791 1 97.12 323 PRO A O 1
ATOM 2534 N N . SER A 1 324 ? -11.578 40.594 1.61 1 97.88 324 SER A N 1
ATOM 2535 C CA . SER A 1 324 ? -10.258 40.031 1.846 1 97.88 324 SER A CA 1
ATOM 2536 C C . SER A 1 324 ? -9.273 40.438 0.754 1 97.88 324 SER A C 1
ATOM 2538 O O . SER A 1 324 ? -9.68 40.781 -0.356 1 97.88 324 SER A O 1
ATOM 2540 N N . PRO A 1 325 ? -8.023 40.438 1.099 1 98.12 325 PRO A N 1
ATOM 2541 C CA . PRO A 1 325 ? -7.031 40.844 0.096 1 98.12 325 PRO A CA 1
ATOM 2542 C C . PRO A 1 325 ? -7.094 39.969 -1.162 1 98.12 325 PRO A C 1
ATOM 2544 O O . PRO A 1 325 ? -7.195 38.75 -1.069 1 98.12 325 PRO A O 1
ATOM 2547 N N . TYR A 1 326 ? -7.141 40.656 -2.383 1 97.69 326 TYR A N 1
ATOM 2548 C CA . TYR A 1 326 ? -7.004 40.062 -3.703 1 97.69 326 TYR A CA 1
ATOM 2549 C C . TYR A 1 326 ? -8.219 39.188 -4.039 1 97.69 326 TYR A C 1
ATOM 2551 O O . TYR A 1 326 ? -8.195 38.438 -5.004 1 97.69 326 TYR A O 1
ATOM 2559 N N . LEU A 1 327 ? -9.211 39.25 -3.195 1 96.75 327 LEU A N 1
ATOM 2560 C CA . LEU A 1 327 ? -10.438 38.5 -3.482 1 96.75 327 LEU A CA 1
ATOM 2561 C C . LEU A 1 327 ? -10.984 38.875 -4.855 1 96.75 327 LEU A C 1
ATOM 2563 O O . LEU A 1 327 ? -11.422 38 -5.613 1 96.75 327 LEU A O 1
ATOM 2567 N N . ASN A 1 328 ? -10.953 40.188 -5.25 1 95.31 328 ASN A N 1
ATOM 2568 C CA . ASN A 1 328 ? -11.531 40.688 -6.492 1 95.31 328 ASN A CA 1
ATOM 2569 C C . ASN A 1 328 ? -10.461 40.969 -7.543 1 95.31 328 ASN A C 1
ATOM 2571 O O . ASN A 1 328 ? -10.727 41.625 -8.539 1 95.31 328 ASN A O 1
ATOM 2575 N N . ALA A 1 329 ? -9.297 40.5 -7.203 1 96.06 329 ALA A N 1
ATOM 2576 C CA . ALA A 1 329 ? -8.234 40.688 -8.188 1 96.06 329 ALA A CA 1
ATOM 2577 C C . ALA A 1 329 ? -8.516 39.875 -9.453 1 96.06 329 ALA A C 1
ATOM 2579 O O . ALA A 1 329 ? -9.062 38.781 -9.391 1 96.06 329 ALA A O 1
ATOM 2580 N N . LYS A 1 330 ? -8.188 40.406 -10.648 1 94.38 330 LYS A N 1
ATOM 2581 C CA . LYS A 1 330 ? -8.344 39.688 -11.898 1 94.38 330 LYS A CA 1
ATOM 2582 C C . LYS A 1 330 ? -7.336 38.531 -11.992 1 94.38 330 LYS A C 1
ATOM 2584 O O . LYS A 1 330 ? -7.664 37.438 -12.477 1 94.38 330 LYS A O 1
ATOM 2589 N N . LYS A 1 331 ? -6.164 38.844 -11.602 1 95.5 331 LYS A N 1
ATOM 2590 C CA . LYS A 1 331 ? -5.086 37.844 -11.57 1 95.5 331 LYS A CA 1
ATOM 2591 C C . LYS A 1 331 ? -4.102 38.156 -10.438 1 95.5 331 LYS A C 1
ATOM 2593 O O . LYS A 1 331 ? -4.016 39.281 -9.977 1 95.5 331 LYS A O 1
ATOM 2598 N N . VAL A 1 332 ? -3.506 37.125 -9.977 1 97 332 VAL A N 1
ATOM 2599 C CA . VAL A 1 332 ? -2.393 37.281 -9.047 1 97 332 VAL A CA 1
ATOM 2600 C C . VAL A 1 332 ? -1.125 36.688 -9.664 1 97 332 VAL A C 1
ATOM 2602 O O . VAL A 1 332 ? -1.167 35.656 -10.32 1 97 332 VAL A O 1
ATOM 2605 N N . LEU A 1 333 ? -0.064 37.406 -9.578 1 98 333 LEU A N 1
ATOM 2606 C CA . LEU A 1 333 ? 1.187 37.062 -10.234 1 98 333 LEU A CA 1
ATOM 2607 C C . LEU A 1 333 ? 2.277 36.75 -9.211 1 98 333 LEU A C 1
ATOM 2609 O O . LEU A 1 333 ? 2.307 37.375 -8.141 1 98 333 LEU A O 1
ATOM 2613 N N . ASP A 1 334 ? 3.127 35.844 -9.555 1 98.06 334 ASP A N 1
ATOM 2614 C CA . ASP A 1 334 ? 4.266 35.594 -8.672 1 98.06 334 ASP A CA 1
ATOM 2615 C C . ASP A 1 334 ? 5.398 36.594 -8.969 1 98.06 334 ASP A C 1
ATOM 2617 O O . ASP A 1 334 ? 5.191 37.594 -9.633 1 98.06 334 ASP A O 1
ATOM 2621 N N . SER A 1 335 ? 6.559 36.344 -8.43 1 98.06 335 SER A N 1
ATOM 2622 C CA . SER A 1 335 ? 7.684 37.281 -8.492 1 98.06 335 SER A CA 1
ATOM 2623 C C . SER A 1 335 ? 8.164 37.469 -9.93 1 98.06 335 SER A C 1
ATOM 2625 O O . SER A 1 335 ? 8.773 38.5 -10.25 1 98.06 335 SER A O 1
ATOM 2627 N N . ARG A 1 336 ? 7.879 36.531 -10.789 1 96 336 ARG A N 1
ATOM 2628 C CA . ARG A 1 336 ? 8.391 36.594 -12.148 1 96 336 ARG A CA 1
ATOM 2629 C C . ARG A 1 336 ? 7.254 36.781 -13.156 1 96 336 ARG A C 1
ATOM 2631 O O . ARG A 1 336 ? 7.414 36.469 -14.336 1 96 336 ARG A O 1
ATOM 2638 N N . GLY A 1 337 ? 6.172 37 -12.695 1 96.19 337 GLY A N 1
ATOM 2639 C CA . GLY A 1 337 ? 5.059 37.375 -13.555 1 96.19 337 GLY A CA 1
ATOM 2640 C C . GLY A 1 337 ? 4.203 36.188 -13.969 1 96.19 337 GLY A C 1
ATOM 2641 O O . GLY A 1 337 ? 3.334 36.312 -14.836 1 96.19 337 GLY A O 1
ATOM 2642 N N . LEU A 1 338 ? 4.398 35.031 -13.461 1 95.31 338 LEU A N 1
ATOM 2643 C CA . LEU A 1 338 ? 3.545 33.906 -13.758 1 95.31 338 LEU A CA 1
ATOM 2644 C C . LEU A 1 338 ? 2.266 33.938 -12.93 1 95.31 338 LEU A C 1
ATOM 2646 O O . LEU A 1 338 ? 2.307 34.219 -11.734 1 95.31 338 LEU A O 1
ATOM 2650 N N . SER A 1 339 ? 1.167 33.719 -13.609 1 96.38 339 SER A N 1
ATOM 2651 C CA . SER A 1 339 ? -0.12 33.688 -12.922 1 96.38 339 SER A CA 1
ATOM 2652 C C . SER A 1 339 ? -0.304 32.406 -12.133 1 96.38 339 SER A C 1
ATOM 2654 O O . SER A 1 339 ? 0.08 31.312 -12.594 1 96.38 339 SER A O 1
ATOM 2656 N N . PHE A 1 340 ? -0.846 32.531 -10.961 1 96 340 PHE A N 1
ATOM 2657 C CA . PHE A 1 340 ? -1.279 31.391 -10.172 1 96 340 PHE A CA 1
ATOM 2658 C C . PHE A 1 340 ? -2.66 31.625 -9.578 1 96 340 PHE A C 1
ATOM 2660 O O . PHE A 1 340 ? -3.244 32.688 -9.766 1 96 340 PHE A O 1
ATOM 2667 N N . ASN A 1 341 ? -3.242 30.656 -8.945 1 94.38 341 ASN A N 1
ATOM 2668 C CA . ASN A 1 341 ? -4.633 30.719 -8.508 1 94.38 341 ASN A CA 1
ATOM 2669 C C . ASN A 1 341 ? -4.852 31.844 -7.496 1 94.38 341 ASN A C 1
ATOM 2671 O O . ASN A 1 341 ? -4.145 31.922 -6.488 1 94.38 341 ASN A O 1
ATOM 2675 N N . LYS A 1 342 ? -5.766 32.688 -7.758 1 95.25 342 LYS A N 1
ATOM 2676 C CA . LYS A 1 342 ? -6.145 33.719 -6.809 1 95.25 342 LYS A CA 1
ATOM 2677 C C . LYS A 1 342 ? -6.91 33.125 -5.625 1 95.25 342 LYS A C 1
ATOM 2679 O O . LYS A 1 342 ? -7.473 32.031 -5.723 1 95.25 342 LYS A O 1
ATOM 2684 N N . PRO A 1 343 ? -6.973 33.844 -4.512 1 96.62 343 PRO A N 1
ATOM 2685 C CA . PRO A 1 343 ? -7.688 33.312 -3.342 1 96.62 343 PRO A CA 1
ATOM 2686 C C . PRO A 1 343 ? -9.203 33.406 -3.488 1 96.62 343 PRO A C 1
ATOM 2688 O O . PRO A 1 343 ? -9.711 34.344 -4.141 1 96.62 343 PRO A O 1
ATOM 2691 N N . ASN A 1 344 ? -9.898 32.5 -2.877 1 93.69 344 ASN A N 1
ATOM 2692 C CA . ASN A 1 344 ? -11.359 32.469 -2.83 1 93.69 344 ASN A CA 1
ATOM 2693 C C . ASN A 1 344 ? -11.883 32.656 -1.409 1 93.69 344 ASN A C 1
ATOM 2695 O O . ASN A 1 344 ? -13.016 33.094 -1.214 1 93.69 344 ASN A O 1
ATOM 2699 N N . TYR A 1 345 ? -11.062 32.312 -0.457 1 96.94 345 TYR A N 1
ATOM 2700 C CA . TYR A 1 345 ? -11.312 32.406 0.975 1 96.94 345 TYR A CA 1
ATOM 2701 C C . TYR A 1 345 ? -12.523 31.594 1.388 1 96.94 345 TYR A C 1
ATOM 2703 O O . TYR A 1 345 ? -13.297 32 2.26 1 96.94 345 TYR A O 1
ATOM 2711 N N . VAL A 1 346 ? -12.789 30.469 0.657 1 94.81 346 VAL A N 1
ATOM 2712 C CA . VAL A 1 346 ? -13.883 29.547 0.938 1 94.81 346 VAL A CA 1
ATOM 2713 C C . VAL A 1 346 ? -13.312 28.188 1.307 1 94.81 346 VAL A C 1
ATOM 2715 O O . VAL A 1 346 ? -12.336 27.719 0.706 1 94.81 346 VAL A O 1
ATOM 2718 N N . GLY A 1 347 ? -13.945 27.562 2.309 1 96 347 GLY A N 1
ATOM 2719 C CA . GLY A 1 347 ? -13.516 26.234 2.723 1 96 347 GLY A CA 1
ATOM 2720 C C . GLY A 1 347 ? -12.164 26.234 3.416 1 96 347 GLY A C 1
ATOM 2721 O O . GLY A 1 347 ? -11.672 27.281 3.82 1 96 347 GLY A O 1
ATOM 2722 N N . LEU A 1 348 ? -11.633 25.078 3.555 1 97.31 348 LEU A N 1
ATOM 2723 C CA . LEU A 1 348 ? -10.375 24.906 4.277 1 97.31 348 LEU A CA 1
ATOM 2724 C C . LEU A 1 348 ? -9.219 25.516 3.492 1 97.31 348 LEU A C 1
ATOM 2726 O O . LEU A 1 348 ? -8.211 25.938 4.078 1 97.31 348 LEU A O 1
ATOM 2730 N N . GLY A 1 349 ? -9.367 25.594 2.148 1 96.25 349 GLY A N 1
ATOM 2731 C CA . GLY A 1 349 ? -8.344 26.234 1.323 1 96.25 349 GLY A CA 1
ATOM 2732 C C . GLY A 1 349 ? -8.07 27.672 1.714 1 96.25 349 GLY A C 1
ATOM 2733 O O . GLY A 1 349 ? -6.988 28.188 1.438 1 96.25 349 GLY A O 1
ATOM 2734 N N . SER A 1 350 ? -9.023 28.328 2.418 1 97.44 350 SER A N 1
ATOM 2735 C CA . SER A 1 350 ? -8.875 29.719 2.854 1 97.44 350 SER A CA 1
ATOM 2736 C C . SER A 1 350 ? -7.711 29.859 3.834 1 97.44 350 SER A C 1
ATOM 2738 O O . SER A 1 350 ? -7.152 30.953 3.979 1 97.44 350 SER A O 1
ATOM 2740 N N . LEU A 1 351 ? -7.414 28.719 4.492 1 98.38 351 LEU A N 1
ATOM 2741 C CA . LEU A 1 351 ? -6.305 28.75 5.441 1 98.38 351 LEU A CA 1
ATOM 2742 C C . LEU A 1 351 ? -4.996 29.094 4.73 1 98.38 351 LEU A C 1
ATOM 2744 O O . LEU A 1 351 ? -4.281 30.016 5.137 1 98.38 351 LEU A O 1
ATOM 2748 N N . ALA A 1 352 ? -4.672 28.406 3.684 1 98.38 352 ALA A N 1
ATOM 2749 C CA . ALA A 1 352 ? -3.457 28.656 2.908 1 98.38 352 ALA A CA 1
ATOM 2750 C C . ALA A 1 352 ? -3.479 30.047 2.295 1 98.38 352 ALA A C 1
ATOM 2752 O O . ALA A 1 352 ? -2.463 30.75 2.303 1 98.38 352 ALA A O 1
ATOM 2753 N N . GLU A 1 353 ? -4.602 30.422 1.783 1 98.44 353 GLU A N 1
ATOM 2754 C CA . GLU A 1 353 ? -4.766 31.75 1.191 1 98.44 353 GLU A CA 1
ATOM 2755 C C . GLU A 1 353 ? -4.523 32.844 2.223 1 98.44 353 GLU A C 1
ATOM 2757 O O . GLU A 1 353 ? -3.818 33.812 1.951 1 98.44 353 GLU A O 1
ATOM 2762 N N . SER A 1 354 ? -5.086 32.625 3.379 1 98.75 354 SER A N 1
ATOM 2763 C CA . SER A 1 354 ? -4.941 33.625 4.445 1 98.75 354 SER A CA 1
ATOM 2764 C C . SER A 1 354 ? -3.494 33.719 4.906 1 98.75 354 SER A C 1
ATOM 2766 O O . SER A 1 354 ? -3.002 34.812 5.172 1 98.75 354 SER A O 1
ATOM 2768 N N . LEU A 1 355 ? -2.828 32.594 4.957 1 98.81 355 LEU A N 1
ATOM 2769 C CA . LEU A 1 355 ? -1.429 32.594 5.371 1 98.81 355 LEU A CA 1
ATOM 2770 C C . LEU A 1 355 ? -0.579 33.438 4.418 1 98.81 355 LEU A C 1
ATOM 2772 O O . LEU A 1 355 ? 0.378 34.094 4.844 1 98.81 355 LEU A O 1
ATOM 2776 N N . LEU A 1 356 ? -0.898 33.406 3.189 1 98.81 356 LEU A N 1
ATOM 2777 C CA . LEU A 1 356 ? -0.101 34.094 2.178 1 98.81 356 LEU A CA 1
ATOM 2778 C C . LEU A 1 356 ? -0.539 35.562 2.033 1 98.81 356 LEU A C 1
ATOM 2780 O O . LEU A 1 356 ? 0.298 36.438 1.989 1 98.81 356 LEU A O 1
ATOM 2784 N N . PHE A 1 357 ? -1.863 35.875 2.045 1 98.75 357 PHE A N 1
ATOM 2785 C CA . PHE A 1 357 ? -2.342 37.156 1.517 1 98.75 357 PHE A CA 1
ATOM 2786 C C . PHE A 1 357 ? -2.742 38.094 2.646 1 98.75 357 PHE A C 1
ATOM 2788 O O . PHE A 1 357 ? -2.85 39.281 2.445 1 98.75 357 PHE A O 1
ATOM 2795 N N . ILE A 1 358 ? -3.057 37.531 3.811 1 98.5 358 ILE A N 1
ATOM 2796 C CA . ILE A 1 358 ? -3.479 38.406 4.902 1 98.5 358 ILE A CA 1
ATOM 2797 C C . ILE A 1 358 ? -2.256 38.875 5.691 1 98.5 358 ILE A C 1
ATOM 2799 O O . ILE A 1 358 ? -1.441 38.031 6.125 1 98.5 358 ILE A O 1
ATOM 2803 N N . LYS A 1 359 ? -2.154 40.031 5.898 1 97.31 359 LYS A N 1
ATOM 2804 C CA . LYS A 1 359 ? -1.016 40.656 6.578 1 97.31 359 LYS A CA 1
ATOM 2805 C C . LYS A 1 359 ? -1.029 40.312 8.07 1 97.31 359 LYS A C 1
ATOM 2807 O O . LYS A 1 359 ? -2.088 40.312 8.703 1 97.31 359 LYS A O 1
ATOM 2812 N N . ALA A 1 360 ? 0.142 40.062 8.602 1 94.56 360 ALA A N 1
ATOM 2813 C CA . ALA A 1 360 ? 0.271 39.969 10.055 1 94.56 360 ALA A CA 1
ATOM 2814 C C . ALA A 1 360 ? 0.317 41.344 10.703 1 94.56 360 ALA A C 1
ATOM 2816 O O . ALA A 1 360 ? 0.71 42.312 10.07 1 94.56 360 ALA A O 1
ATOM 2817 N N . GLU A 1 361 ? -0.059 41.406 11.93 1 89.81 361 GLU A N 1
ATOM 2818 C CA . GLU A 1 361 ? -0.107 42.688 12.633 1 89.81 361 GLU A CA 1
ATOM 2819 C C . GLU A 1 361 ? 1.282 43.312 12.742 1 89.81 361 GLU A C 1
ATOM 2821 O O . GLU A 1 361 ? 1.427 44.531 12.695 1 89.81 361 GLU A O 1
ATOM 2826 N N . GLU A 1 362 ? 2.24 42.469 12.852 1 89.94 362 GLU A N 1
ATOM 2827 C CA . GLU A 1 362 ? 3.598 42.906 13.148 1 89.94 362 GLU A CA 1
ATOM 2828 C C . GLU A 1 362 ? 4.344 43.312 11.875 1 89.94 362 GLU A C 1
ATOM 2830 O O . GLU A 1 362 ? 5.434 43.875 11.938 1 89.94 362 GLU A O 1
ATOM 2835 N N . THR A 1 363 ? 3.797 43.031 10.711 1 94.56 363 THR A N 1
ATOM 2836 C CA . THR A 1 363 ? 4.508 43.281 9.453 1 94.56 363 THR A CA 1
ATOM 2837 C C . THR A 1 363 ? 3.842 44.406 8.656 1 94.56 363 THR A C 1
ATOM 2839 O O . THR A 1 363 ? 2.625 44.594 8.742 1 94.56 363 THR A O 1
ATOM 2842 N N . PRO A 1 364 ? 4.586 45.125 7.906 1 95.94 364 PRO A N 1
ATOM 2843 C CA . PRO A 1 364 ? 4.008 46.25 7.133 1 95.94 364 PRO A CA 1
ATOM 2844 C C . PRO A 1 364 ? 3.236 45.75 5.906 1 95.94 364 PRO A C 1
ATOM 2846 O O . PRO A 1 364 ? 2.311 46.438 5.449 1 95.94 364 PRO A O 1
ATOM 2849 N N . LEU A 1 365 ? 3.621 44.594 5.379 1 98.06 365 LEU A N 1
ATOM 2850 C CA . LEU A 1 365 ? 3.006 44 4.203 1 98.06 365 LEU A CA 1
ATOM 2851 C C . LEU A 1 365 ? 2.592 42.562 4.48 1 98.06 365 LEU A C 1
ATOM 2853 O O . LEU A 1 365 ? 3.057 41.938 5.445 1 98.06 365 LEU A O 1
ATOM 2857 N N . SER A 1 366 ? 1.689 42.094 3.617 1 98.5 366 SER A N 1
ATOM 2858 C CA . SER A 1 366 ? 1.442 40.656 3.648 1 98.5 366 SER A CA 1
ATOM 2859 C C . SER A 1 366 ? 2.652 39.875 3.141 1 98.5 366 SER A C 1
ATOM 2861 O O . SER A 1 366 ? 3.543 40.438 2.508 1 98.5 366 SER A O 1
ATOM 2863 N N . LEU A 1 367 ? 2.701 38.625 3.484 1 98.69 367 LEU A N 1
ATOM 2864 C CA . LEU A 1 367 ? 3.773 37.781 2.977 1 98.69 367 LEU A CA 1
ATOM 2865 C C . LEU A 1 367 ? 3.84 37.844 1.455 1 98.69 367 LEU A C 1
ATOM 2867 O O . LEU A 1 367 ? 4.926 37.938 0.879 1 98.69 367 LEU A O 1
ATOM 2871 N N . TYR A 1 368 ? 2.689 37.812 0.764 1 98.69 368 TYR A N 1
ATOM 2872 C CA . TYR A 1 368 ? 2.615 37.875 -0.691 1 98.69 368 TYR A CA 1
ATOM 2873 C C . TYR A 1 368 ? 3.258 39.156 -1.215 1 98.69 368 TYR A C 1
ATOM 2875 O O . TYR A 1 368 ? 4.145 39.125 -2.07 1 98.69 368 TYR A O 1
ATOM 2883 N N . GLU A 1 369 ? 2.805 40.25 -0.647 1 98.62 369 GLU A N 1
ATOM 2884 C CA . GLU A 1 369 ? 3.291 41.562 -1.092 1 98.62 369 GLU A CA 1
ATOM 2885 C C . GLU A 1 369 ? 4.793 41.688 -0.861 1 98.62 369 GLU A C 1
ATOM 2887 O O . GLU A 1 369 ? 5.496 42.312 -1.66 1 98.62 369 GLU A O 1
ATOM 2892 N N . HIS A 1 370 ? 5.215 41.156 0.218 1 98.56 370 HIS A N 1
ATOM 2893 C CA . HIS A 1 370 ? 6.645 41.188 0.504 1 98.56 370 HIS A CA 1
ATOM 2894 C C . HIS A 1 370 ? 7.434 40.344 -0.492 1 98.56 370 HIS A C 1
ATOM 2896 O O . HIS A 1 370 ? 8.445 40.812 -1.035 1 98.56 370 HIS A O 1
ATOM 2902 N N . LEU A 1 371 ? 6.996 39.125 -0.751 1 98.75 371 LEU A N 1
ATOM 2903 C CA . LEU A 1 371 ? 7.742 38.188 -1.575 1 98.75 371 LEU A CA 1
ATOM 2904 C C . LEU A 1 371 ? 7.832 38.688 -3.018 1 98.75 371 LEU A C 1
ATOM 2906 O O . LEU A 1 371 ? 8.875 38.531 -3.658 1 98.75 371 LEU A O 1
ATOM 2910 N N . VAL A 1 372 ? 6.805 39.25 -3.531 1 98.19 372 VAL A N 1
ATOM 2911 C CA . VAL A 1 372 ? 6.758 39.562 -4.953 1 98.19 372 VAL A CA 1
ATOM 2912 C C . VAL A 1 372 ? 7.602 40.812 -5.227 1 98.19 372 VAL A C 1
ATOM 2914 O O . VAL A 1 372 ? 7.859 41.156 -6.387 1 98.19 372 VAL A O 1
ATOM 2917 N N . LYS A 1 373 ? 8.094 41.469 -4.203 1 97.56 373 LYS A N 1
ATOM 2918 C CA . LYS A 1 373 ? 9 42.594 -4.387 1 97.56 373 LYS A CA 1
ATOM 2919 C C . LYS A 1 373 ? 10.367 42.125 -4.871 1 97.56 373 LYS A C 1
ATOM 2921 O O . LYS A 1 373 ? 11.125 42.906 -5.453 1 97.56 373 LYS A O 1
ATOM 2926 N N . SER A 1 374 ? 10.617 40.906 -4.516 1 97.06 374 SER A N 1
ATOM 2927 C CA . SER A 1 374 ? 11.875 40.312 -4.965 1 97.06 374 SER A CA 1
ATOM 2928 C C . SER A 1 374 ? 11.648 39.406 -6.18 1 97.06 374 SER A C 1
ATOM 2930 O O . SER A 1 374 ? 10.648 38.719 -6.258 1 97.06 374 SER A O 1
ATOM 2932 N N . ARG A 1 375 ? 12.602 39.344 -7.07 1 95.75 375 ARG A N 1
ATOM 2933 C CA . ARG A 1 375 ? 12.508 38.531 -8.281 1 95.75 375 ARG A CA 1
ATOM 2934 C C . ARG A 1 375 ? 12.508 37.062 -7.953 1 95.75 375 ARG A C 1
ATOM 2936 O O . ARG A 1 375 ? 12.062 36.25 -8.75 1 95.75 375 ARG A O 1
ATOM 2943 N N . SER A 1 376 ? 12.961 36.75 -6.797 1 96.75 376 SER A N 1
ATOM 2944 C CA . SER A 1 376 ? 13.039 35.344 -6.426 1 96.75 376 SER A CA 1
ATOM 2945 C C . SER A 1 376 ? 12.211 35.031 -5.184 1 96.75 376 SER A C 1
ATOM 2947 O O . SER A 1 376 ? 12.406 34.031 -4.52 1 96.75 376 SER A O 1
ATOM 2949 N N . GLY A 1 377 ? 11.352 35.938 -4.812 1 98.44 377 GLY A N 1
ATOM 2950 C CA . GLY A 1 377 ? 10.625 35.812 -3.562 1 98.44 377 GLY A CA 1
ATOM 2951 C C . GLY A 1 377 ? 9.594 34.688 -3.592 1 98.44 377 GLY A C 1
ATOM 2952 O O . GLY A 1 377 ? 9.594 33.812 -2.73 1 98.44 377 GLY A O 1
ATOM 2953 N N . LEU A 1 378 ? 8.648 34.781 -4.52 1 98.75 378 LEU A N 1
ATOM 2954 C CA . LEU A 1 378 ? 7.625 33.781 -4.727 1 98.75 378 LEU A CA 1
ATOM 2955 C C . LEU A 1 378 ? 7.688 33.219 -6.148 1 98.75 378 LEU A C 1
ATOM 2957 O O . LEU A 1 378 ? 7.383 33.938 -7.109 1 98.75 378 LEU A O 1
ATOM 2961 N N . LEU A 1 379 ? 8.062 32 -6.246 1 98.25 379 LEU A N 1
ATOM 2962 C CA . LEU A 1 379 ? 8.18 31.359 -7.551 1 98.25 379 LEU A CA 1
ATOM 2963 C C . LEU A 1 379 ? 7.207 30.188 -7.668 1 98.25 379 LEU A C 1
ATOM 2965 O O . LEU A 1 379 ? 7.414 29.141 -7.051 1 98.25 379 LEU A O 1
ATOM 2969 N N . THR A 1 380 ? 6.137 30.328 -8.445 1 97.31 380 THR A N 1
ATOM 2970 C CA . THR A 1 380 ? 5.18 29.266 -8.727 1 97.31 380 THR A CA 1
ATOM 2971 C C . THR A 1 380 ? 5.512 28.562 -10.047 1 97.31 380 THR A C 1
ATOM 2973 O O . THR A 1 380 ? 6.414 29 -10.773 1 97.31 380 THR A O 1
ATOM 2976 N N . ASP A 1 381 ? 4.84 27.391 -10.305 1 96.19 381 ASP A N 1
ATOM 2977 C CA . ASP A 1 381 ? 5.156 26.625 -11.5 1 96.19 381 ASP A CA 1
ATOM 2978 C C . ASP A 1 381 ? 6.656 26.359 -11.609 1 96.19 381 ASP A C 1
ATOM 2980 O O . ASP A 1 381 ? 7.246 26.531 -12.68 1 96.19 381 ASP A O 1
ATOM 2984 N N . SER A 1 382 ? 7.25 26.172 -10.477 1 96.94 382 SER A N 1
ATOM 2985 C CA . SER A 1 382 ? 8.688 25.953 -10.344 1 96.94 382 SER A CA 1
ATOM 2986 C C . SER A 1 382 ? 8.992 24.719 -9.508 1 96.94 382 SER A C 1
ATOM 2988 O O . SER A 1 382 ? 8.633 24.656 -8.328 1 96.94 382 SER A O 1
ATOM 2990 N N . ALA A 1 383 ? 9.609 23.75 -10.094 1 96.75 383 ALA A N 1
ATOM 2991 C CA . ALA A 1 383 ? 9.867 22.469 -9.438 1 96.75 383 ALA A CA 1
ATOM 2992 C C . ALA A 1 383 ? 11.336 22.359 -9.016 1 96.75 383 ALA A C 1
ATOM 2994 O O . ALA A 1 383 ? 12.234 22.406 -9.859 1 96.75 383 ALA A O 1
ATOM 2995 N N . ALA A 1 384 ? 11.57 22.266 -7.707 1 98.06 384 ALA A N 1
ATOM 2996 C CA . ALA A 1 384 ? 12.93 21.984 -7.238 1 98.06 384 ALA A CA 1
ATOM 2997 C C . ALA A 1 384 ? 13.414 20.641 -7.75 1 98.06 384 ALA A C 1
ATOM 2999 O O . ALA A 1 384 ? 12.656 19.656 -7.766 1 98.06 384 ALA A O 1
ATOM 3000 N N . THR A 1 385 ? 14.695 20.516 -8.148 1 97.44 385 THR A N 1
ATOM 3001 C CA . THR A 1 385 ? 15.164 19.297 -8.781 1 97.44 385 THR A CA 1
ATOM 3002 C C . THR A 1 385 ? 16.438 18.781 -8.094 1 97.44 385 THR A C 1
ATOM 3004 O O . THR A 1 385 ? 16.781 17.609 -8.211 1 97.44 385 THR A O 1
ATOM 3007 N N . LYS A 1 386 ? 17.141 19.719 -7.422 1 98.06 386 LYS A N 1
ATOM 3008 C CA . LYS A 1 386 ? 18.422 19.328 -6.84 1 98.06 386 LYS A CA 1
ATOM 3009 C C . LYS A 1 386 ? 18.828 20.266 -5.711 1 98.06 386 LYS A C 1
ATOM 3011 O O . LYS A 1 386 ? 18.594 21.484 -5.797 1 98.06 386 LYS A O 1
ATOM 3016 N N . LEU A 1 387 ? 19.375 19.781 -4.656 1 98.69 387 LEU A N 1
ATOM 3017 C CA . LEU A 1 387 ? 20.078 20.516 -3.607 1 98.69 387 LEU A CA 1
ATOM 3018 C C . LEU A 1 387 ? 21.547 20.156 -3.578 1 98.69 387 LEU A C 1
ATOM 3020 O O . LEU A 1 387 ? 21.906 18.969 -3.572 1 98.69 387 LEU A O 1
ATOM 3024 N N . GLU A 1 388 ? 22.359 21.109 -3.613 1 98.44 388 GLU A N 1
ATOM 3025 C CA . GLU A 1 388 ? 23.812 20.906 -3.559 1 98.44 388 GLU A CA 1
ATOM 3026 C C . GLU A 1 388 ? 24.438 21.75 -2.453 1 98.44 388 GLU A C 1
ATOM 3028 O O . GLU A 1 388 ? 24.312 22.984 -2.445 1 98.44 388 GLU A O 1
ATOM 3033 N N . ARG A 1 389 ? 25.047 21.125 -1.526 1 98.19 389 ARG A N 1
ATOM 3034 C CA . ARG A 1 389 ? 25.766 21.875 -0.505 1 98.19 389 ARG A CA 1
ATOM 3035 C C . ARG A 1 389 ? 27.094 22.391 -1.047 1 98.19 389 ARG A C 1
ATOM 3037 O O . ARG A 1 389 ? 27.891 21.625 -1.588 1 98.19 389 ARG A O 1
ATOM 3044 N N . LEU A 1 390 ? 27.328 23.656 -0.851 1 98.06 390 LEU A N 1
ATOM 3045 C CA . LEU A 1 390 ? 28.5 24.312 -1.387 1 98.06 390 LEU A CA 1
ATOM 3046 C C . LEU A 1 390 ? 29.625 24.375 -0.346 1 98.06 390 LEU A C 1
ATOM 3048 O O . LEU A 1 390 ? 29.359 24.203 0.85 1 98.06 390 LEU A O 1
ATOM 3052 N N . ASN A 1 391 ? 30.859 24.672 -0.774 1 95.94 391 ASN A N 1
ATOM 3053 C CA . ASN A 1 391 ? 32.031 24.734 0.1 1 95.94 391 ASN A CA 1
ATOM 3054 C C . ASN A 1 391 ? 31.906 25.875 1.109 1 95.94 391 ASN A C 1
ATOM 3056 O O . ASN A 1 391 ? 32.469 25.797 2.205 1 95.94 391 ASN A O 1
ATOM 3060 N N . ASN A 1 392 ? 31.203 26.891 0.778 1 96.25 392 ASN A N 1
ATOM 3061 C CA . ASN A 1 392 ? 31.062 28.031 1.671 1 96.25 392 ASN A CA 1
ATOM 3062 C C . ASN A 1 392 ? 29.969 27.812 2.711 1 96.25 392 ASN A C 1
ATOM 3064 O O . ASN A 1 392 ? 29.656 28.719 3.479 1 96.25 392 ASN A O 1
ATOM 3068 N N . GLY A 1 393 ? 29.312 26.625 2.631 1 94.69 393 GLY A N 1
ATOM 3069 C CA . GLY A 1 393 ? 28.328 26.297 3.637 1 94.69 393 GLY A CA 1
ATOM 3070 C C . GLY A 1 393 ? 26.906 26.547 3.18 1 94.69 393 GLY A C 1
ATOM 3071 O O . GLY A 1 393 ? 25.953 26.062 3.797 1 94.69 393 GLY A O 1
ATOM 3072 N N . LYS A 1 394 ? 26.766 27.25 2.082 1 98.19 394 LYS A N 1
ATOM 3073 C CA . LYS A 1 394 ? 25.438 27.5 1.529 1 98.19 394 LYS A CA 1
ATOM 3074 C C . LYS A 1 394 ? 24.922 26.266 0.775 1 98.19 394 LYS A C 1
ATOM 3076 O O . LYS A 1 394 ? 25.672 25.328 0.522 1 98.19 394 LYS A O 1
ATOM 3081 N N . ILE A 1 395 ? 23.609 26.266 0.546 1 98.81 395 ILE A N 1
ATOM 3082 C CA . ILE A 1 395 ? 22.984 25.219 -0.269 1 98.81 395 ILE A CA 1
ATOM 3083 C C . ILE A 1 395 ? 22.469 25.844 -1.568 1 98.81 395 ILE A C 1
ATOM 3085 O O . ILE A 1 395 ? 21.734 26.828 -1.546 1 98.81 395 ILE A O 1
ATOM 3089 N N . ARG A 1 396 ? 22.969 25.391 -2.686 1 98.44 396 ARG A N 1
ATOM 3090 C CA . ARG A 1 396 ? 22.406 25.766 -3.982 1 98.44 396 ARG A CA 1
ATOM 3091 C C . ARG A 1 396 ? 21.156 24.969 -4.301 1 98.44 396 ARG A C 1
ATOM 3093 O O . ARG A 1 396 ? 21.203 23.734 -4.359 1 98.44 396 ARG A O 1
ATOM 3100 N N . VAL A 1 397 ? 20 25.562 -4.488 1 98.88 397 VAL A N 1
ATOM 3101 C CA . VAL A 1 397 ? 18.734 24.938 -4.855 1 98.88 397 VAL A CA 1
ATOM 3102 C C . VAL A 1 397 ? 18.516 25.078 -6.359 1 98.88 397 VAL A C 1
ATOM 3104 O O . VAL A 1 397 ? 18.312 26.188 -6.859 1 98.88 397 VAL A O 1
ATOM 3107 N N . TYR A 1 398 ? 18.562 23.984 -7.078 1 98.56 398 TYR A N 1
ATOM 3108 C CA . TYR A 1 398 ? 18.219 23.984 -8.492 1 98.56 398 TYR A CA 1
ATOM 3109 C C . TYR A 1 398 ? 16.719 23.781 -8.695 1 98.56 398 TYR A C 1
ATOM 3111 O O . TYR A 1 398 ? 16.094 22.984 -7.988 1 98.56 398 TYR A O 1
ATOM 3119 N N . TYR A 1 399 ? 16.141 24.5 -9.625 1 97.69 399 TYR A N 1
ATOM 3120 C CA . TYR A 1 399 ? 14.719 24.328 -9.93 1 97.69 399 TYR A CA 1
ATOM 3121 C C . TYR A 1 399 ? 14.445 24.578 -11.406 1 97.69 399 TYR A C 1
ATOM 3123 O O . TYR A 1 399 ? 15.234 25.25 -12.086 1 97.69 399 TYR A O 1
ATOM 3131 N N . GLU A 1 400 ? 13.414 23.953 -11.875 1 96.31 400 GLU A N 1
ATOM 3132 C CA . GLU A 1 400 ? 12.891 24.219 -13.211 1 96.31 400 GLU A CA 1
ATOM 3133 C C . GLU A 1 400 ? 11.773 25.25 -13.172 1 96.31 400 GLU A C 1
ATOM 3135 O O . GLU A 1 400 ? 10.727 25.031 -12.562 1 96.31 400 GLU A O 1
ATOM 3140 N N . TRP A 1 401 ? 12 26.375 -13.805 1 94.75 401 TRP A N 1
ATOM 3141 C CA . TRP A 1 401 ? 11.055 27.484 -13.82 1 94.75 401 TRP A CA 1
ATOM 3142 C C . TRP A 1 401 ? 10.102 27.375 -15.008 1 94.75 401 TRP A C 1
ATOM 3144 O O . TRP A 1 401 ? 10.516 27.016 -16.109 1 94.75 401 TRP A O 1
ATOM 3154 N N . ASN A 1 402 ? 8.789 27.594 -14.781 1 92.75 402 ASN A N 1
ATOM 3155 C CA . ASN A 1 402 ? 7.758 27.609 -15.82 1 92.75 402 ASN A CA 1
ATOM 3156 C C . ASN A 1 402 ? 7.59 26.234 -16.469 1 92.75 402 ASN A C 1
ATOM 3158 O O . ASN A 1 402 ? 7.68 26.109 -17.688 1 92.75 402 ASN A O 1
ATOM 3162 N N . THR A 1 403 ? 7.344 25.234 -15.664 1 87.12 403 THR A N 1
ATOM 3163 C CA . THR A 1 403 ? 7.363 23.828 -16.062 1 87.12 403 THR A CA 1
ATOM 3164 C C . THR A 1 403 ? 6.152 23.5 -16.922 1 87.12 403 THR A C 1
ATOM 3166 O O . THR A 1 403 ? 6.203 22.562 -17.75 1 87.12 403 THR A O 1
ATOM 3169 N N . THR A 1 404 ? 5.066 24.078 -16.766 1 82 404 THR A N 1
ATOM 3170 C CA . THR A 1 404 ? 3.85 23.703 -17.484 1 82 404 THR A CA 1
ATOM 3171 C C . THR A 1 404 ? 3.777 24.406 -18.844 1 82 404 THR A C 1
ATOM 3173 O O . THR A 1 404 ? 2.955 24.062 -19.688 1 82 404 THR A O 1
ATOM 3176 N N . SER A 1 405 ? 4.535 25.406 -19.016 1 74.12 405 SER A N 1
ATOM 3177 C CA . SER A 1 405 ? 4.496 26.094 -20.297 1 74.12 405 SER A CA 1
ATOM 3178 C C . SER A 1 405 ? 5.219 25.312 -21.375 1 74.12 405 SER A C 1
ATOM 3180 O O . SER A 1 405 ? 6.168 24.578 -21.078 1 74.12 405 SER A O 1
ATOM 3182 N N . ASN A 1 406 ? 4.531 24.969 -22.547 1 64.88 406 ASN A N 1
ATOM 3183 C CA . ASN A 1 406 ? 4.977 24.188 -23.688 1 64.88 406 ASN A CA 1
ATOM 3184 C C . ASN A 1 406 ? 6.355 24.625 -24.172 1 64.88 406 ASN A C 1
ATOM 3186 O O . ASN A 1 406 ? 6.914 24.031 -25.094 1 64.88 406 ASN A O 1
ATOM 3190 N N . GLY A 1 407 ? 6.945 25.609 -23.531 1 59.38 407 GLY A N 1
ATOM 3191 C CA . GLY A 1 407 ? 8.234 26.031 -24.062 1 59.38 407 GLY A CA 1
ATOM 3192 C C . GLY A 1 407 ? 9.406 25.484 -23.281 1 59.38 407 GLY A C 1
ATOM 3193 O O . GLY A 1 407 ? 9.266 24.516 -22.531 1 59.38 407 GLY A O 1
ATOM 3194 N N . ALA A 1 408 ? 10.609 25.875 -23.625 1 61.28 408 ALA A N 1
ATOM 3195 C CA . ALA A 1 408 ? 11.883 25.438 -23.062 1 61.28 408 ALA A CA 1
ATOM 3196 C C . ALA A 1 408 ? 11.922 25.641 -21.547 1 61.28 408 ALA A C 1
ATOM 3198 O O . ALA A 1 408 ? 11.688 26.75 -21.047 1 61.28 408 ALA A O 1
ATOM 3199 N N . THR A 1 409 ? 11.836 24.547 -20.703 1 70.25 409 THR A N 1
ATOM 3200 C CA . THR A 1 409 ? 12.109 24.578 -19.266 1 70.25 409 THR A CA 1
ATOM 3201 C C . THR A 1 409 ? 13.5 25.156 -19 1 70.25 409 THR A C 1
ATOM 3203 O O . THR A 1 409 ? 14.461 24.797 -19.688 1 70.25 409 THR A O 1
ATOM 3206 N N . ASN A 1 410 ? 13.453 26.234 -18.125 1 85.06 410 ASN A N 1
ATOM 3207 C CA . ASN A 1 410 ? 14.719 26.875 -17.766 1 85.06 410 ASN A CA 1
ATOM 3208 C C . ASN A 1 410 ? 15.234 26.375 -16.422 1 85.06 410 ASN A C 1
ATOM 3210 O O . ASN A 1 410 ? 14.539 26.484 -15.414 1 85.06 410 ASN A O 1
ATOM 3214 N N . LEU A 1 411 ? 16.312 25.766 -16.484 1 92 411 LEU A N 1
ATOM 3215 C CA . LEU A 1 411 ? 16.984 25.359 -15.25 1 92 411 LEU A CA 1
ATOM 3216 C C . LEU A 1 411 ? 17.672 26.562 -14.594 1 92 411 LEU A C 1
ATOM 3218 O O . LEU A 1 411 ? 18.469 27.25 -15.234 1 92 411 LEU A O 1
ATOM 3222 N N . GLU A 1 412 ? 17.266 26.875 -13.414 1 96.06 412 GLU A N 1
ATOM 3223 C CA . GLU A 1 412 ? 17.812 27.969 -12.609 1 96.06 412 GLU A CA 1
ATOM 3224 C C . GLU A 1 412 ? 18.266 27.484 -11.234 1 96.06 412 GLU A C 1
ATOM 3226 O O . GLU A 1 412 ? 18.062 26.312 -10.891 1 96.06 412 GLU A O 1
ATOM 3231 N N . PHE A 1 413 ? 18.984 28.344 -10.555 1 97.94 413 PHE A N 1
ATOM 3232 C CA . PHE A 1 413 ? 19.359 27.984 -9.195 1 97.94 413 PHE A CA 1
ATOM 3233 C C . PHE A 1 413 ? 19.438 29.219 -8.305 1 97.94 413 PHE A C 1
ATOM 3235 O O . PHE A 1 413 ? 19.422 30.344 -8.805 1 97.94 413 PHE A O 1
ATOM 3242 N N . ILE A 1 414 ? 19.344 29.062 -7.004 1 98.12 414 ILE A N 1
ATOM 3243 C CA . ILE A 1 414 ? 19.547 30.094 -5.996 1 98.12 414 ILE A CA 1
ATOM 3244 C C . ILE A 1 414 ? 20.406 29.547 -4.859 1 98.12 414 ILE A C 1
ATOM 3246 O O . ILE A 1 414 ? 20.25 28.391 -4.449 1 98.12 414 ILE A O 1
ATOM 3250 N N . ASP A 1 415 ? 21.375 30.297 -4.383 1 98.56 415 ASP A N 1
ATOM 3251 C CA . ASP A 1 415 ? 22.219 29.938 -3.24 1 98.56 415 ASP A CA 1
ATOM 3252 C C . ASP A 1 415 ? 21.656 30.516 -1.943 1 98.56 415 ASP A C 1
ATOM 3254 O O . ASP A 1 415 ? 21.375 31.703 -1.855 1 98.56 415 ASP A O 1
ATOM 3258 N N . CYS A 1 416 ? 21.5 29.672 -0.96 1 98.69 416 CYS A N 1
ATOM 3259 C CA . CYS A 1 416 ? 20.844 30.109 0.266 1 98.69 416 CYS A CA 1
ATOM 3260 C C . CYS A 1 416 ? 21.625 29.656 1.494 1 98.69 416 CYS A C 1
ATOM 3262 O O . CYS A 1 416 ? 22.344 28.672 1.441 1 98.69 416 CYS A O 1
ATOM 3264 N N . ASP A 1 417 ? 21.453 30.422 2.574 1 98.69 417 ASP A N 1
ATOM 3265 C CA . ASP A 1 417 ? 22.062 30.078 3.855 1 98.69 417 ASP A CA 1
ATOM 3266 C C . ASP A 1 417 ? 21.312 28.922 4.52 1 98.69 417 ASP A C 1
ATOM 3268 O O . ASP A 1 417 ? 21.938 28.062 5.152 1 98.69 417 ASP A O 1
ATOM 3272 N N . SER A 1 418 ? 20 28.906 4.422 1 98.81 418 SER A N 1
ATOM 3273 C CA . SER A 1 418 ? 19.125 27.859 4.953 1 98.81 418 SER A CA 1
ATOM 3274 C C . SER A 1 418 ? 18.094 27.422 3.918 1 98.81 418 SER A C 1
ATOM 3276 O O . SER A 1 418 ? 17.578 28.25 3.158 1 98.81 418 SER A O 1
ATOM 3278 N N . VAL A 1 419 ? 17.859 26.141 3.812 1 98.94 419 VAL A N 1
ATOM 3279 C CA . VAL A 1 419 ? 16.859 25.578 2.926 1 98.94 419 VAL A CA 1
ATOM 3280 C C . VAL A 1 419 ? 15.867 24.734 3.734 1 98.94 419 VAL A C 1
ATOM 3282 O O . VAL A 1 419 ? 16.266 23.859 4.5 1 98.94 419 VAL A O 1
ATOM 3285 N N . VAL A 1 420 ? 14.594 25.031 3.607 1 98.88 420 VAL A N 1
ATOM 3286 C CA . VAL A 1 420 ? 13.531 24.312 4.297 1 98.88 420 VAL A CA 1
ATOM 3287 C C . VAL A 1 420 ? 12.812 23.391 3.314 1 98.88 420 VAL A C 1
ATOM 3289 O O . VAL A 1 420 ? 12.18 23.859 2.363 1 98.88 420 VAL A O 1
ATOM 3292 N N . MET A 1 421 ? 12.922 22.078 3.508 1 98.5 421 MET A N 1
ATOM 3293 C CA . MET A 1 421 ? 12.273 21.047 2.699 1 98.5 421 MET A CA 1
ATOM 3294 C C . MET A 1 421 ? 10.938 20.656 3.307 1 98.5 421 MET A C 1
ATOM 3296 O O . MET A 1 421 ? 10.891 20.062 4.387 1 98.5 421 MET A O 1
ATOM 3300 N N . THR A 1 422 ? 9.789 20.922 2.631 1 98.19 422 THR A N 1
ATOM 3301 C CA . THR A 1 422 ? 8.477 20.641 3.199 1 98.19 422 THR A CA 1
ATOM 3302 C C . THR A 1 422 ? 7.734 19.609 2.355 1 98.19 422 THR A C 1
ATOM 3304 O O . THR A 1 422 ? 6.527 19.422 2.518 1 98.19 422 THR A O 1
ATOM 3307 N N . LEU A 1 423 ? 8.352 18.844 1.528 1 97.31 423 LEU A N 1
ATOM 3308 C CA . LEU A 1 423 ? 7.73 17.984 0.535 1 97.31 423 LEU A CA 1
ATOM 3309 C C . LEU A 1 423 ? 7.457 16.594 1.118 1 97.31 423 LEU A C 1
ATOM 3311 O O . LEU A 1 423 ? 8.125 16.172 2.068 1 97.31 423 LEU A O 1
ATOM 3315 N N . PRO A 1 424 ? 6.445 15.883 0.508 1 95.94 424 PRO A N 1
ATOM 3316 C CA . PRO A 1 424 ? 6.371 14.453 0.797 1 95.94 424 PRO A CA 1
ATOM 3317 C C . PRO A 1 424 ? 7.672 13.719 0.484 1 95.94 424 PRO A C 1
ATOM 3319 O O . PRO A 1 424 ? 8.289 13.969 -0.554 1 95.94 424 PRO A O 1
ATOM 3322 N N . SER A 1 425 ? 8.07 12.844 1.334 1 96.56 425 SER A N 1
ATOM 3323 C CA . SER A 1 425 ? 9.383 12.227 1.229 1 96.56 425 SER A CA 1
ATOM 3324 C C . SER A 1 425 ? 9.508 11.398 -0.047 1 96.56 425 SER A C 1
ATOM 3326 O O . SER A 1 425 ? 10.602 11.258 -0.6 1 96.56 425 SER A O 1
ATOM 3328 N N . TRP A 1 426 ? 8.398 10.797 -0.574 1 96.31 426 TRP A N 1
ATOM 3329 C CA . TRP A 1 426 ? 8.461 10.047 -1.823 1 96.31 426 TRP A CA 1
ATOM 3330 C C . TRP A 1 426 ? 8.82 10.961 -2.99 1 96.31 426 TRP A C 1
ATOM 3332 O O . TRP A 1 426 ? 9.5 10.531 -3.928 1 96.31 426 TRP A O 1
ATOM 3342 N N . LEU A 1 427 ? 8.383 12.227 -2.973 1 96.5 427 LEU A N 1
ATOM 3343 C CA . LEU A 1 427 ? 8.766 13.195 -3.998 1 96.5 427 LEU A CA 1
ATOM 3344 C C . LEU A 1 427 ? 10.234 13.562 -3.877 1 96.5 427 LEU A C 1
ATOM 3346 O O . LEU A 1 427 ? 10.922 13.75 -4.887 1 96.5 427 LEU A O 1
ATOM 3350 N N . ILE A 1 428 ? 10.656 13.695 -2.627 1 97.06 428 ILE A N 1
ATOM 3351 C CA . ILE A 1 428 ? 12.078 13.977 -2.424 1 97.06 428 ILE A CA 1
ATOM 3352 C C . ILE A 1 428 ? 12.922 12.875 -3.057 1 97.06 428 ILE A C 1
ATOM 3354 O O . ILE A 1 428 ? 13.828 13.156 -3.844 1 97.06 428 ILE A O 1
ATOM 3358 N N . GLU A 1 429 ? 12.578 11.672 -2.807 1 95.81 429 GLU A N 1
ATOM 3359 C CA . GLU A 1 429 ? 13.352 10.539 -3.301 1 95.81 429 GLU A CA 1
ATOM 3360 C C . GLU A 1 429 ? 13.328 10.477 -4.828 1 95.81 429 GLU A C 1
ATOM 3362 O O . GLU A 1 429 ? 14.352 10.203 -5.457 1 95.81 429 GLU A O 1
ATOM 3367 N N . THR A 1 430 ? 12.227 10.781 -5.406 1 95.38 430 THR A N 1
ATOM 3368 C CA . THR A 1 430 ? 12.055 10.469 -6.82 1 95.38 430 THR A CA 1
ATOM 3369 C C . THR A 1 430 ? 12.359 11.688 -7.684 1 95.38 430 THR A C 1
ATOM 3371 O O . THR A 1 430 ? 12.625 11.562 -8.883 1 95.38 430 THR A O 1
ATOM 3374 N N . GLN A 1 431 ? 12.352 12.914 -7.043 1 95.06 431 GLN A N 1
ATOM 3375 C CA . GLN A 1 431 ? 12.383 14.086 -7.918 1 95.06 431 GLN A CA 1
ATOM 3376 C C . GLN A 1 431 ? 13.531 15.016 -7.551 1 95.06 431 GLN A C 1
ATOM 3378 O O . GLN A 1 431 ? 13.898 15.898 -8.328 1 95.06 431 GLN A O 1
ATOM 3383 N N . ILE A 1 432 ? 14.133 14.789 -6.41 1 96.88 432 ILE A N 1
ATOM 3384 C CA . ILE A 1 432 ? 15.133 15.758 -5.969 1 96.88 432 ILE A CA 1
ATOM 3385 C C . ILE A 1 432 ? 16.453 15.039 -5.676 1 96.88 432 ILE A C 1
ATOM 3387 O O . ILE A 1 432 ? 16.5 14.133 -4.84 1 96.88 432 ILE A O 1
ATOM 3391 N N . SER A 1 433 ? 17.484 15.438 -6.34 1 96.06 433 SER A N 1
ATOM 3392 C CA . SER A 1 433 ? 18.828 14.961 -6.023 1 96.06 433 SER A CA 1
ATOM 3393 C C . SER A 1 433 ? 19.453 15.766 -4.883 1 96.06 433 SER A C 1
ATOM 3395 O O . SER A 1 433 ? 19.391 17 -4.887 1 96.06 433 SER A O 1
ATOM 3397 N N . ILE A 1 434 ? 19.953 15.148 -3.885 1 96.81 434 ILE A N 1
ATOM 3398 C CA . ILE A 1 434 ? 20.641 15.797 -2.764 1 96.81 434 ILE A CA 1
ATOM 3399 C C . ILE A 1 434 ? 22.109 15.422 -2.777 1 96.81 434 ILE A C 1
ATOM 3401 O O . ILE A 1 434 ? 22.484 14.273 -2.523 1 96.81 434 ILE A O 1
ATOM 3405 N N . GLU A 1 435 ? 22.984 16.438 -2.961 1 95.88 435 GLU A N 1
ATOM 3406 C CA . GLU A 1 435 ? 24.391 16.141 -3.252 1 95.88 435 GLU A CA 1
ATOM 3407 C C . GLU A 1 435 ? 25.312 16.922 -2.322 1 95.88 435 GLU A C 1
ATOM 3409 O O . GLU A 1 435 ? 24.969 18 -1.854 1 95.88 435 GLU A O 1
ATOM 3414 N N . ASN A 1 436 ? 26.422 16.375 -1.986 1 95.38 436 ASN A N 1
ATOM 3415 C CA . ASN A 1 436 ? 27.562 16.969 -1.299 1 95.38 436 ASN A CA 1
ATOM 3416 C C . ASN A 1 436 ? 27.25 17.25 0.17 1 95.38 436 ASN A C 1
ATOM 3418 O O . ASN A 1 436 ? 27.75 18.219 0.748 1 95.38 436 ASN A O 1
ATOM 3422 N N . PHE A 1 437 ? 26.297 16.547 0.707 1 96.25 437 PHE A N 1
ATOM 3423 C CA . PHE A 1 437 ? 26.094 16.547 2.15 1 96.25 437 PHE A CA 1
ATOM 3424 C C . PHE A 1 437 ? 26.875 15.406 2.797 1 96.25 437 PHE A C 1
ATOM 3426 O O . PHE A 1 437 ? 26.688 14.242 2.445 1 96.25 437 PHE A O 1
ATOM 3433 N N . SER A 1 438 ? 27.766 15.75 3.717 1 93.06 438 SER A N 1
ATOM 3434 C CA . SER A 1 438 ? 28.531 14.719 4.406 1 93.06 438 SER A CA 1
ATOM 3435 C C . SER A 1 438 ? 27.656 13.969 5.414 1 93.06 438 SER A C 1
ATOM 3437 O O . SER A 1 438 ? 26.562 14.422 5.746 1 93.06 438 SER A O 1
ATOM 3439 N N . GLN A 1 439 ? 28.141 12.891 5.914 1 92.19 439 GLN A N 1
ATOM 3440 C CA . GLN A 1 439 ? 27.422 12.062 6.871 1 92.19 439 GLN A CA 1
ATOM 3441 C C . GLN A 1 439 ? 27.281 12.773 8.219 1 92.19 439 GLN A C 1
ATOM 3443 O O . GLN A 1 439 ? 26.406 12.438 9.016 1 92.19 439 GLN A O 1
ATOM 3448 N N . ASP A 1 440 ? 28.109 13.727 8.445 1 94 440 ASP A N 1
ATOM 3449 C CA . ASP A 1 440 ? 28.062 14.453 9.703 1 94 440 ASP A CA 1
ATOM 3450 C C . ASP A 1 440 ? 26.891 15.43 9.742 1 94 440 ASP A C 1
ATOM 3452 O O . ASP A 1 440 ? 26.469 15.852 10.812 1 94 440 ASP A O 1
ATOM 3456 N N . VAL A 1 441 ? 26.375 15.781 8.562 1 96.12 441 VAL A N 1
ATOM 3457 C CA . VAL A 1 441 ? 25.312 16.797 8.555 1 96.12 441 VAL A CA 1
ATOM 3458 C C . VAL A 1 441 ? 24.016 16.172 8.023 1 96.12 441 VAL A C 1
ATOM 3460 O O . VAL A 1 441 ? 22.938 16.688 8.297 1 96.12 441 VAL A O 1
ATOM 3463 N N . LEU A 1 442 ? 24.141 15.133 7.23 1 96.88 442 LEU A N 1
ATOM 3464 C CA . LEU A 1 442 ? 22.984 14.367 6.77 1 96.88 442 LEU A CA 1
ATOM 3465 C C . LEU A 1 442 ? 23.281 12.875 6.785 1 96.88 442 LEU A C 1
ATOM 3467 O O . LEU A 1 442 ? 23.594 12.289 5.746 1 96.88 442 LEU A O 1
ATOM 3471 N N . PRO A 1 443 ? 23.094 12.258 7.914 1 95 443 PRO A N 1
ATOM 3472 C CA . PRO A 1 443 ? 23.422 10.844 8.062 1 95 443 PRO A CA 1
ATOM 3473 C C . PRO A 1 443 ? 22.562 9.938 7.191 1 95 443 PRO A C 1
ATOM 3475 O O . PRO A 1 443 ? 21.391 10.234 6.961 1 95 443 PRO A O 1
ATOM 3478 N N . PHE A 1 444 ? 23.109 8.75 6.793 1 92 444 PHE A N 1
ATOM 3479 C CA . PHE A 1 444 ? 22.391 7.777 5.977 1 92 444 PHE A CA 1
ATOM 3480 C C . PHE A 1 444 ? 21.125 7.297 6.691 1 92 444 PHE A C 1
ATOM 3482 O O . PHE A 1 444 ? 20.109 7 6.051 1 92 444 PHE A O 1
ATOM 3489 N N . LYS A 1 445 ? 21.188 7.246 8.008 1 93 445 LYS A N 1
ATOM 3490 C CA . LYS A 1 445 ? 20.031 6.793 8.773 1 93 445 LYS A CA 1
ATOM 3491 C C . LYS A 1 445 ? 18.828 7.703 8.539 1 93 445 LYS A C 1
ATOM 3493 O O . LYS A 1 445 ? 17.688 7.234 8.508 1 93 445 LYS A O 1
ATOM 3498 N N . ILE A 1 446 ? 19.078 9.023 8.391 1 96.19 446 ILE A N 1
ATOM 3499 C CA . ILE A 1 446 ? 18.016 9.984 8.133 1 96.19 446 ILE A CA 1
ATOM 3500 C C . ILE A 1 446 ? 17.453 9.773 6.723 1 96.19 446 ILE A C 1
ATOM 3502 O O . ILE A 1 446 ? 16.234 9.75 6.527 1 96.19 446 ILE A O 1
ATOM 3506 N N . ILE A 1 447 ? 18.328 9.539 5.785 1 95.25 447 ILE A N 1
ATOM 3507 C CA . ILE A 1 447 ? 17.953 9.336 4.395 1 95.25 447 ILE A CA 1
ATOM 3508 C C . ILE A 1 447 ? 17.125 8.055 4.266 1 95.25 447 ILE A C 1
ATOM 3510 O O . ILE A 1 447 ? 16.078 8.047 3.611 1 95.25 447 ILE A O 1
ATOM 3514 N N . GLU A 1 448 ? 17.609 7.039 4.918 1 93.5 448 GLU A N 1
ATOM 3515 C CA . GLU A 1 448 ? 16.906 5.762 4.902 1 93.5 448 GLU A CA 1
ATOM 3516 C C . GLU A 1 448 ? 15.516 5.891 5.539 1 93.5 448 GLU A C 1
ATOM 3518 O O . GLU A 1 448 ? 14.547 5.32 5.039 1 93.5 448 GLU A O 1
ATOM 3523 N N . ALA A 1 449 ? 15.438 6.648 6.59 1 94.75 449 ALA A N 1
ATOM 3524 C CA . ALA A 1 449 ? 14.18 6.797 7.32 1 94.75 449 ALA A CA 1
ATOM 3525 C C . ALA A 1 449 ? 13.117 7.473 6.457 1 94.75 449 ALA A C 1
ATOM 3527 O O . ALA A 1 449 ? 11.969 7.031 6.41 1 94.75 449 ALA A O 1
ATOM 3528 N N . TYR A 1 450 ? 13.445 8.562 5.777 1 95.44 450 TYR A N 1
ATOM 3529 C CA . TYR A 1 450 ? 12.375 9.219 5.031 1 95.44 450 TYR A CA 1
ATOM 3530 C C . TYR A 1 450 ? 12.102 8.492 3.721 1 95.44 450 TYR A C 1
ATOM 3532 O O . TYR A 1 450 ? 10.992 8.555 3.189 1 95.44 450 TYR A O 1
ATOM 3540 N N . LYS A 1 451 ? 13.07 7.711 3.164 1 93.69 451 LYS A N 1
ATOM 3541 C CA . LYS A 1 451 ? 12.836 6.938 1.949 1 93.69 451 LYS A CA 1
ATOM 3542 C C . LYS A 1 451 ? 11.883 5.77 2.213 1 93.69 451 LYS A C 1
ATOM 3544 O O . LYS A 1 451 ? 11.102 5.391 1.338 1 93.69 451 LYS A O 1
ATOM 3549 N N . THR A 1 452 ? 11.961 5.227 3.393 1 92.25 452 THR A N 1
ATOM 3550 C CA . THR A 1 452 ? 11.211 4.008 3.676 1 92.25 452 THR A CA 1
ATOM 3551 C C . THR A 1 452 ? 9.914 4.328 4.406 1 92.25 452 THR A C 1
ATOM 3553 O O . THR A 1 452 ? 9.102 3.436 4.672 1 92.25 452 THR A O 1
ATOM 3556 N N . ALA A 1 453 ? 9.75 5.621 4.703 1 94 453 ALA A N 1
ATOM 3557 C CA . ALA A 1 453 ? 8.484 6.02 5.324 1 94 453 ALA A CA 1
ATOM 3558 C C . ALA A 1 453 ? 7.309 5.766 4.387 1 94 453 ALA A C 1
ATOM 3560 O O . ALA A 1 453 ? 7.379 6.074 3.195 1 94 453 ALA A O 1
ATOM 3561 N N . HIS A 1 454 ? 6.266 5.211 4.973 1 94.12 454 HIS A N 1
ATOM 3562 C CA . HIS A 1 454 ? 5.098 4.84 4.188 1 94.12 454 HIS A CA 1
ATOM 3563 C C . HIS A 1 454 ? 4.156 6.023 4.004 1 94.12 454 HIS A C 1
ATOM 3565 O O . HIS A 1 454 ? 3.896 6.77 4.953 1 94.12 454 HIS A O 1
ATOM 3571 N N . TRP A 1 455 ? 3.709 6.184 2.783 1 94.94 455 TRP A N 1
ATOM 3572 C CA . TRP A 1 455 ? 2.648 7.148 2.504 1 94.94 455 TRP A CA 1
ATOM 3573 C C . TRP A 1 455 ? 1.355 6.438 2.121 1 94.94 455 TRP A C 1
ATOM 3575 O O . TRP A 1 455 ? 1.331 5.645 1.177 1 94.94 455 TRP A O 1
ATOM 3585 N N . GLU A 1 456 ? 0.322 6.777 2.822 1 93.44 456 GLU A N 1
ATOM 3586 C CA . GLU A 1 456 ? -0.973 6.148 2.584 1 93.44 456 GLU A CA 1
ATOM 3587 C C . GLU A 1 456 ? -1.625 6.688 1.315 1 93.44 456 GLU A C 1
ATOM 3589 O O . GLU A 1 456 ? -1.468 7.863 0.982 1 93.44 456 GLU A O 1
ATOM 3594 N N . THR A 1 457 ? -2.383 5.789 0.646 1 91.88 457 THR A N 1
ATOM 3595 C CA . THR A 1 457 ? -3.252 6.176 -0.458 1 91.88 457 THR A CA 1
ATOM 3596 C C . THR A 1 457 ? -4.652 6.52 0.05 1 91.88 457 THR A C 1
ATOM 3598 O O . THR A 1 457 ? -5.066 6.043 1.106 1 91.88 457 THR A O 1
ATOM 3601 N N . SER A 1 458 ? -5.289 7.438 -0.622 1 95.25 458 SER A N 1
ATOM 3602 C CA . SER A 1 458 ? -6.668 7.797 -0.299 1 95.25 458 SER A CA 1
ATOM 3603 C C . SER A 1 458 ? -7.441 8.203 -1.55 1 95.25 458 SER A C 1
ATOM 3605 O O . SER A 1 458 ? -6.852 8.664 -2.527 1 95.25 458 SER A O 1
ATOM 3607 N N . CYS A 1 459 ? -8.703 7.934 -1.527 1 96.75 459 CYS A N 1
ATOM 3608 C CA . CYS A 1 459 ? -9.609 8.32 -2.605 1 96.75 459 CYS A CA 1
ATOM 3609 C C . CYS A 1 459 ? -10.898 8.914 -2.051 1 96.75 459 CYS A C 1
ATOM 3611 O O . CYS A 1 459 ? -11.508 8.352 -1.142 1 96.75 459 CYS A O 1
ATOM 3613 N N . LYS A 1 460 ? -11.242 10.086 -2.533 1 97 460 LYS A N 1
ATOM 3614 C CA . LYS A 1 460 ? -12.508 10.719 -2.189 1 97 460 LYS A CA 1
ATOM 3615 C C . LYS A 1 460 ? -13.367 10.945 -3.434 1 97 460 LYS A C 1
ATOM 3617 O O . LYS A 1 460 ? -12.852 11.359 -4.477 1 97 460 LYS A O 1
ATOM 3622 N N . VAL A 1 461 ? -14.633 10.633 -3.342 1 97.81 461 VAL A N 1
ATOM 3623 C CA . VAL A 1 461 ? -15.609 10.891 -4.391 1 97.81 461 VAL A CA 1
ATOM 3624 C C . VAL A 1 461 ? -16.719 11.805 -3.861 1 97.81 461 VAL A C 1
ATOM 3626 O O . VAL A 1 461 ? -17.562 11.375 -3.082 1 97.81 461 VAL A O 1
ATOM 3629 N N . TYR A 1 462 ? -16.734 13.062 -4.367 1 97.38 462 TYR A N 1
ATOM 3630 C CA . TYR A 1 462 ? -17.719 14.047 -3.943 1 97.38 462 TYR A CA 1
ATOM 3631 C C . TYR A 1 462 ? -18.719 14.336 -5.066 1 97.38 462 TYR A C 1
ATOM 3633 O O . TYR A 1 462 ? -18.375 14.234 -6.246 1 97.38 462 TYR A O 1
ATOM 3641 N N . ALA A 1 463 ? -19.891 14.703 -4.656 1 96.38 463 ALA A N 1
ATOM 3642 C CA . ALA A 1 463 ? -20.891 15.227 -5.59 1 96.38 463 ALA A CA 1
ATOM 3643 C C . ALA A 1 463 ? -21.812 16.234 -4.906 1 96.38 463 ALA A C 1
ATOM 3645 O O . ALA A 1 463 ? -21.953 16.219 -3.682 1 96.38 463 ALA A O 1
ATOM 3646 N N . PRO A 1 464 ? -22.359 17.188 -5.707 1 95.69 464 PRO A N 1
ATOM 3647 C CA . PRO A 1 464 ? -23.391 18.047 -5.137 1 95.69 464 PRO A CA 1
ATOM 3648 C C . PRO A 1 464 ? -24.672 17.281 -4.773 1 95.69 464 PRO A C 1
ATOM 3650 O O . PRO A 1 464 ? -25.047 16.344 -5.48 1 95.69 464 PRO A O 1
ATOM 3653 N N . LEU A 1 465 ? -25.25 17.609 -3.699 1 96.94 465 LEU A N 1
ATOM 3654 C CA . LEU A 1 465 ? -26.469 17.016 -3.168 1 96.94 465 LEU A CA 1
ATOM 3655 C C . LEU A 1 465 ? -27.594 18.047 -3.107 1 96.94 465 LEU A C 1
ATOM 3657 O O . LEU A 1 465 ? -27.406 19.125 -2.561 1 96.94 465 LEU A O 1
ATOM 3661 N N . LYS A 1 466 ? -28.719 17.656 -3.68 1 96.31 466 LYS A N 1
ATOM 3662 C CA . LYS A 1 466 ? -29.859 18.578 -3.621 1 96.31 466 LYS A CA 1
ATOM 3663 C C . LYS A 1 466 ? -30.188 18.938 -2.18 1 96.31 466 LYS A C 1
ATOM 3665 O O . LYS A 1 466 ? -30.188 18.094 -1.294 1 96.31 466 LYS A O 1
ATOM 3670 N N . LYS A 1 467 ? -30.562 20.203 -1.956 1 95.5 467 LYS A N 1
ATOM 3671 C CA . LYS A 1 467 ? -30.828 20.719 -0.619 1 95.5 467 LYS A CA 1
ATOM 3672 C C . LYS A 1 467 ? -32 20 0.022 1 95.5 467 LYS A C 1
ATOM 3674 O O . LYS A 1 467 ? -32.062 19.859 1.245 1 95.5 467 LYS A O 1
ATOM 3679 N N . SER A 1 468 ? -32.938 19.547 -0.856 1 96.06 468 SER A N 1
ATOM 3680 C CA . SER A 1 468 ? -34.156 18.922 -0.365 1 96.06 468 SER A CA 1
ATOM 3681 C C . SER A 1 468 ? -33.844 17.641 0.4 1 96.06 468 SER A C 1
ATOM 3683 O O . SER A 1 468 ? -34.625 17.219 1.263 1 96.06 468 SER A O 1
ATOM 3685 N N . PHE A 1 469 ? -32.781 17.047 0.138 1 97.19 469 PHE A N 1
ATOM 3686 C CA . PHE A 1 469 ? -32.469 15.797 0.82 1 97.19 469 PHE A CA 1
ATOM 3687 C C . PHE A 1 469 ? -32.281 16.031 2.316 1 97.19 469 PHE A C 1
ATOM 3689 O O . PHE A 1 469 ? -32.969 15.398 3.131 1 97.19 469 PHE A O 1
ATOM 3696 N N . LEU A 1 470 ? -31.359 16.938 2.684 1 96.38 470 LEU A N 1
ATOM 3697 C CA . LEU A 1 470 ? -31.094 17.156 4.102 1 96.38 470 LEU A CA 1
ATOM 3698 C C . LEU A 1 470 ? -32.25 17.891 4.758 1 96.38 470 LEU A C 1
ATOM 3700 O O . LEU A 1 470 ? -32.469 17.766 5.965 1 96.38 470 LEU A O 1
ATOM 3704 N N . SER A 1 471 ? -33.031 18.625 3.998 1 95.94 471 SER A N 1
ATOM 3705 C CA . SER A 1 471 ? -34.125 19.406 4.555 1 95.94 471 SER A CA 1
ATOM 3706 C C . SER A 1 471 ? -35.375 18.531 4.789 1 95.94 471 SER A C 1
ATOM 3708 O O . SER A 1 471 ? -36.125 18.766 5.734 1 95.94 471 SER A O 1
ATOM 3710 N N . ASN A 1 472 ? -35.531 17.5 3.953 1 94.94 472 ASN A N 1
ATOM 3711 C CA . ASN A 1 472 ? -36.812 16.812 3.965 1 94.94 472 ASN A CA 1
ATOM 3712 C C . ASN A 1 472 ? -36.656 15.328 4.293 1 94.94 472 ASN A C 1
ATOM 3714 O O . ASN A 1 472 ? -37.594 14.672 4.75 1 94.94 472 ASN A O 1
ATOM 3718 N N . ASN A 1 473 ? -35.5 14.766 3.988 1 92.62 473 ASN A N 1
ATOM 3719 C CA . ASN A 1 473 ? -35.281 13.336 4.184 1 92.62 473 ASN A CA 1
ATOM 3720 C C . ASN A 1 473 ? -35.219 12.977 5.668 1 92.62 473 ASN A C 1
ATOM 3722 O O . ASN A 1 473 ? -34.469 13.586 6.43 1 92.62 473 ASN A O 1
ATOM 3726 N N . LYS A 1 474 ? -36.031 12.023 6.094 1 90.75 474 LYS A N 1
ATOM 3727 C CA . LYS A 1 474 ? -36 11.547 7.473 1 90.75 474 LYS A CA 1
ATOM 3728 C C . LYS A 1 474 ? -35.688 10.055 7.531 1 90.75 474 LYS A C 1
ATOM 3730 O O . LYS A 1 474 ? -35.531 9.492 8.617 1 90.75 474 LYS A O 1
ATOM 3735 N N . ASN A 1 475 ? -35.594 9.469 6.461 1 96.12 475 ASN A N 1
ATOM 3736 C CA . ASN A 1 475 ? -35.5 8.016 6.387 1 96.12 475 ASN A CA 1
ATOM 3737 C C . ASN A 1 475 ? -34.031 7.578 6.188 1 96.12 475 ASN A C 1
ATOM 3739 O O . ASN A 1 475 ? -33.531 6.77 6.957 1 96.12 475 ASN A O 1
ATOM 3743 N N . ILE A 1 476 ? -33.375 8.07 5.172 1 98.25 476 ILE A N 1
ATOM 3744 C CA . ILE A 1 476 ? -31.984 7.715 4.875 1 98.25 476 ILE A CA 1
ATOM 3745 C C . ILE A 1 476 ? -31.047 8.398 5.867 1 98.25 476 ILE A C 1
ATOM 3747 O O . ILE A 1 476 ? -31.109 9.617 6.047 1 98.25 476 ILE A O 1
ATOM 3751 N N . PRO A 1 477 ? -30.188 7.645 6.523 1 96.94 477 PRO A N 1
ATOM 3752 C CA . PRO A 1 477 ? -29.266 8.258 7.48 1 96.94 477 PRO A CA 1
ATOM 3753 C C . PRO A 1 477 ? -28.344 9.289 6.828 1 96.94 477 PRO A C 1
ATOM 3755 O O . PRO A 1 477 ? -28.016 9.172 5.641 1 96.94 477 PRO A O 1
ATOM 3758 N N . GLN A 1 478 ? -27.922 10.219 7.637 1 96 478 GLN A N 1
ATOM 3759 C CA . GLN A 1 478 ? -27.094 11.336 7.184 1 96 478 GLN A CA 1
ATOM 3760 C C . GLN A 1 478 ? -25.672 10.867 6.859 1 96 478 GLN A C 1
ATOM 3762 O O . GLN A 1 478 ? -25.016 11.414 5.969 1 96 478 GLN A O 1
ATOM 3767 N N . THR A 1 479 ? -25.125 10.047 7.621 1 94.81 479 THR A N 1
ATOM 3768 C CA . THR A 1 479 ? -23.859 9.367 7.367 1 94.81 479 THR A CA 1
ATOM 3769 C C . THR A 1 479 ? -24.047 7.855 7.355 1 94.81 479 THR A C 1
ATOM 3771 O O . THR A 1 479 ? -24.922 7.324 8.047 1 94.81 479 THR A O 1
ATOM 3774 N N . ILE A 1 480 ? -23.297 7.18 6.523 1 95.19 480 ILE A N 1
ATOM 3775 C CA . ILE A 1 480 ? -23.438 5.73 6.395 1 95.19 480 ILE A CA 1
ATOM 3776 C C . ILE A 1 480 ? -22.047 5.078 6.387 1 95.19 480 ILE A C 1
ATOM 3778 O O . ILE A 1 480 ? -21.156 5.523 5.672 1 95.19 480 ILE A O 1
ATOM 3782 N N . VAL A 1 481 ? -21.875 4.09 7.184 1 93.69 481 VAL A N 1
ATOM 3783 C CA . VAL A 1 481 ? -20.656 3.289 7.25 1 93.69 481 VAL A CA 1
ATOM 3784 C C . VAL A 1 481 ? -20.938 1.875 6.75 1 93.69 481 VAL A C 1
ATOM 3786 O O . VAL A 1 481 ? -21.875 1.221 7.211 1 93.69 481 VAL A O 1
ATOM 3789 N N . THR A 1 482 ? -20.141 1.422 5.816 1 93.56 482 THR A N 1
ATOM 3790 C CA . THR A 1 482 ? -20.359 0.096 5.246 1 93.56 482 THR A CA 1
ATOM 3791 C C . THR A 1 482 ? -19.031 -0.665 5.141 1 93.56 482 THR A C 1
ATOM 3793 O O . THR A 1 482 ? -17.953 -0.079 5.285 1 93.56 482 THR A O 1
ATOM 3796 N N . ASP A 1 483 ? -19.094 -1.979 4.941 1 91.75 483 ASP A N 1
ATOM 3797 C CA . ASP A 1 483 ? -17.922 -2.795 4.613 1 91.75 483 ASP A CA 1
ATOM 3798 C C . ASP A 1 483 ? -17.875 -3.105 3.119 1 91.75 483 ASP A C 1
ATOM 3800 O O . ASP A 1 483 ? -17.219 -4.059 2.699 1 91.75 483 ASP A O 1
ATOM 3804 N N . SER A 1 484 ? -18.688 -2.363 2.344 1 93.31 484 SER A N 1
ATOM 3805 C CA . SER A 1 484 ? -18.625 -2.457 0.889 1 93.31 484 SER A CA 1
ATOM 3806 C C . SER A 1 484 ? -17.5 -1.587 0.333 1 93.31 484 SER A C 1
ATOM 3808 O O . SER A 1 484 ? -16.75 -0.975 1.093 1 93.31 484 SER A O 1
ATOM 3810 N N . LEU A 1 485 ? -17.422 -1.536 -0.992 1 93.81 485 LEU A N 1
ATOM 3811 C CA . LEU A 1 485 ? -16.297 -0.872 -1.643 1 93.81 485 LEU A CA 1
ATOM 3812 C C . LEU A 1 485 ? -16.344 0.634 -1.402 1 93.81 485 LEU A C 1
ATOM 3814 O O . LEU A 1 485 ? -15.336 1.319 -1.537 1 93.81 485 LEU A O 1
ATOM 3818 N N . ILE A 1 486 ? -17.516 1.22 -0.991 1 95 486 ILE A N 1
ATOM 3819 C CA . ILE A 1 486 ? -17.609 2.672 -0.885 1 95 486 ILE A CA 1
ATOM 3820 C C . ILE A 1 486 ? -17.203 3.111 0.522 1 95 486 ILE A C 1
ATOM 3822 O O . ILE A 1 486 ? -16.875 4.277 0.742 1 95 486 ILE A O 1
ATOM 3826 N N . HIS A 1 487 ? -17.359 2.188 1.573 1 93.75 487 HIS A N 1
ATOM 3827 C CA . HIS A 1 487 ? -16.969 2.379 2.965 1 93.75 487 HIS A CA 1
ATOM 3828 C C . HIS A 1 487 ? -17.75 3.514 3.609 1 93.75 487 HIS A C 1
ATOM 3830 O O . HIS A 1 487 ? -18.953 3.365 3.889 1 93.75 487 HIS A O 1
ATOM 3836 N N . ASP A 1 488 ? -17.266 4.762 3.623 1 94.25 488 ASP A N 1
ATOM 3837 C CA . ASP A 1 488 ? -17.906 5.828 4.387 1 94.25 488 ASP A CA 1
ATOM 3838 C C . ASP A 1 488 ? -18.562 6.844 3.461 1 94.25 488 ASP A C 1
ATOM 3840 O O . ASP A 1 488 ? -17.969 7.297 2.49 1 94.25 488 ASP A O 1
ATOM 3844 N N . VAL A 1 489 ? -19.766 7.156 3.84 1 95.94 489 VAL A N 1
ATOM 3845 C CA . VAL A 1 489 ? -20.547 8.164 3.125 1 95.94 489 VAL A CA 1
ATOM 3846 C C . VAL A 1 489 ? -20.922 9.297 4.078 1 95.94 489 VAL A C 1
ATOM 3848 O O . VAL A 1 489 ? -21.375 9.047 5.203 1 95.94 489 VAL A O 1
ATOM 3851 N N . TYR A 1 490 ? -20.766 10.508 3.662 1 95.88 490 TYR A N 1
ATOM 3852 C CA . TYR A 1 490 ? -21.141 11.68 4.441 1 95.88 490 TYR A CA 1
ATOM 3853 C C . TYR A 1 490 ? -22.047 12.602 3.641 1 95.88 490 TYR A C 1
ATOM 3855 O O . TYR A 1 490 ? -21.844 12.797 2.439 1 95.88 490 TYR A O 1
ATOM 3863 N N . THR A 1 491 ? -23.078 13.055 4.25 1 97 491 THR A N 1
ATOM 3864 C CA . THR A 1 491 ? -23.828 14.195 3.732 1 97 491 THR A CA 1
ATOM 3865 C C . THR A 1 491 ? -23.828 15.336 4.742 1 97 491 THR A C 1
ATOM 3867 O O . THR A 1 491 ? -23.922 15.109 5.949 1 97 491 THR A O 1
ATOM 3870 N N . TYR A 1 492 ? -23.594 16.484 4.262 1 95.69 492 TYR A N 1
ATOM 3871 C CA . TYR A 1 492 ? -23.625 17.609 5.188 1 95.69 492 TYR A CA 1
ATOM 3872 C C . TYR A 1 492 ? -23.781 18.938 4.441 1 95.69 492 TYR A C 1
ATOM 3874 O O . TYR A 1 492 ? -23.781 18.969 3.209 1 95.69 492 TYR A O 1
ATOM 3882 N N . ARG A 1 493 ? -24.125 19.969 5.184 1 94.81 493 ARG A N 1
ATOM 3883 C CA . ARG A 1 493 ? -24.453 21.297 4.688 1 94.81 493 ARG A CA 1
ATOM 3884 C C . ARG A 1 493 ? -23.547 22.344 5.293 1 94.81 493 ARG A C 1
ATOM 3886 O O . ARG A 1 493 ? -23.297 22.359 6.5 1 94.81 493 ARG A O 1
ATOM 3893 N N . TYR A 1 494 ? -22.984 23.188 4.449 1 93.56 494 TYR A N 1
ATOM 3894 C CA . TYR A 1 494 ? -22.188 24.297 4.941 1 93.56 494 TYR A CA 1
ATOM 3895 C C . TYR A 1 494 ? -23.078 25.422 5.473 1 93.56 494 TYR A C 1
ATOM 3897 O O . TYR A 1 494 ? -22.797 26.016 6.52 1 93.56 494 TYR A O 1
ATOM 3905 N N . ASN A 1 495 ? -24 25.766 4.734 1 90.25 495 ASN A N 1
ATOM 3906 C CA . ASN A 1 495 ? -24.953 26.812 5.102 1 90.25 495 ASN A CA 1
ATOM 3907 C C . ASN A 1 495 ? -26.281 26.625 4.379 1 90.25 495 ASN A C 1
ATOM 3909 O O . ASN A 1 495 ? -26.422 25.75 3.52 1 90.25 495 ASN A O 1
ATOM 3913 N N . ALA A 1 496 ? -27.234 27.484 4.711 1 89.56 496 ALA A N 1
ATOM 3914 C CA . ALA A 1 496 ? -28.578 27.328 4.176 1 89.56 496 ALA A CA 1
ATOM 3915 C C . ALA A 1 496 ? -28.719 27.984 2.805 1 89.56 496 ALA A C 1
ATOM 3917 O O . ALA A 1 496 ? -29.688 27.734 2.084 1 89.56 496 ALA A O 1
ATOM 3918 N N . TYR A 1 497 ? -27.734 28.625 2.346 1 86.31 497 TYR A N 1
ATOM 3919 C CA . TYR A 1 497 ? -27.938 29.547 1.24 1 86.31 497 TYR A CA 1
ATOM 3920 C C . TYR A 1 497 ? -27.281 29.031 -0.034 1 86.31 497 TYR A C 1
ATOM 3922 O O . TYR A 1 497 ? -27.578 29.516 -1.131 1 86.31 497 TYR A O 1
ATOM 3930 N N . THR A 1 498 ? -26.438 28.062 0.084 1 83.62 498 THR A N 1
ATOM 3931 C CA . THR A 1 498 ? -25.859 27.484 -1.122 1 83.62 498 THR A CA 1
ATOM 3932 C C . THR A 1 498 ? -26.922 26.75 -1.941 1 83.62 498 THR A C 1
ATOM 3934 O O . THR A 1 498 ? -27.953 26.359 -1.408 1 83.62 498 THR A O 1
ATOM 3937 N N . THR A 1 499 ? -26.609 26.594 -3.205 1 86.94 499 THR A N 1
ATOM 3938 C CA . THR A 1 499 ? -27.531 25.906 -4.094 1 86.94 499 THR A CA 1
ATOM 3939 C C . THR A 1 499 ? -27.609 24.422 -3.754 1 86.94 499 THR A C 1
ATOM 3941 O O . THR A 1 499 ? -28.672 23.797 -3.85 1 86.94 499 THR A O 1
ATOM 3944 N N . TYR A 1 500 ? -26.469 23.859 -3.404 1 92.81 500 TYR A N 1
ATOM 3945 C CA . TYR A 1 500 ? -26.391 22.438 -3.096 1 92.81 500 TYR A CA 1
ATOM 3946 C C . TYR A 1 500 ? -25.75 22.219 -1.733 1 92.81 500 TYR A C 1
ATOM 3948 O O . TYR A 1 500 ? -25.094 23.109 -1.193 1 92.81 500 TYR A O 1
ATOM 3956 N N . ASP A 1 501 ? -26.078 21.125 -1.185 1 95.56 501 ASP A N 1
ATOM 3957 C CA . ASP A 1 501 ? -25.266 20.531 -0.131 1 95.56 501 ASP A CA 1
ATOM 3958 C C . ASP A 1 501 ? -24.219 19.594 -0.714 1 95.56 501 ASP A C 1
ATOM 3960 O O . ASP A 1 501 ? -24 19.562 -1.928 1 95.56 501 ASP A O 1
ATOM 3964 N N . CYS A 1 502 ? -23.5 18.938 0.171 1 94.75 502 CYS A N 1
ATOM 3965 C CA . CYS A 1 502 ? -22.453 18.047 -0.322 1 94.75 502 CYS A CA 1
ATOM 3966 C C . CYS A 1 502 ? -22.703 16.609 0.113 1 94.75 502 CYS A C 1
ATOM 3968 O O . CYS A 1 502 ? -23.234 16.375 1.196 1 94.75 502 CYS A O 1
ATOM 3970 N N . ILE A 1 503 ? -22.391 15.68 -0.792 1 97.56 503 ILE A N 1
ATOM 3971 C CA . ILE A 1 503 ? -22.297 14.273 -0.415 1 97.56 503 ILE A CA 1
ATOM 3972 C C . ILE A 1 503 ? -20.906 13.742 -0.763 1 97.56 503 ILE A C 1
ATOM 3974 O O . ILE A 1 503 ? -20.422 13.922 -1.885 1 97.56 503 ILE A O 1
ATOM 3978 N N . LEU A 1 504 ? -20.188 13.25 0.188 1 97.56 504 LEU A N 1
ATOM 3979 C CA . LEU A 1 504 ? -19.016 12.398 -0.008 1 97.56 504 LEU A CA 1
ATOM 3980 C C . LEU A 1 504 ? -19.438 10.945 -0.185 1 97.56 504 LEU A C 1
ATOM 3982 O O . LEU A 1 504 ? -19.688 10.242 0.797 1 97.56 504 LEU A O 1
ATOM 3986 N N . LEU A 1 505 ? -19.438 10.484 -1.42 1 98 505 LEU A N 1
ATOM 3987 C CA . LEU A 1 505 ? -20 9.195 -1.811 1 98 505 LEU A CA 1
ATOM 3988 C C . LEU A 1 505 ? -19.125 8.047 -1.306 1 98 505 LEU A C 1
ATOM 3990 O O . LEU A 1 505 ? -19.609 6.938 -1.086 1 98 505 LEU A O 1
ATOM 3994 N N . SER A 1 506 ? -17.891 8.359 -1.248 1 97.31 506 SER A N 1
ATOM 3995 C CA . SER A 1 506 ? -16.922 7.34 -0.835 1 97.31 506 SER A CA 1
ATOM 3996 C C . SER A 1 506 ? -15.656 7.973 -0.283 1 97.31 506 SER A C 1
ATOM 3998 O O . SER A 1 506 ? -15.086 8.875 -0.899 1 97.31 506 SER A O 1
ATOM 4000 N N . TYR A 1 507 ? -15.305 7.609 0.838 1 95.62 507 TYR A N 1
ATOM 4001 C CA . TYR A 1 507 ? -14.031 7.965 1.452 1 95.62 507 TYR A CA 1
ATOM 4002 C C . TYR A 1 507 ? -13.25 6.719 1.855 1 95.62 507 TYR A C 1
ATOM 4004 O O . TYR A 1 507 ? -13.672 5.984 2.756 1 95.62 507 TYR A O 1
ATOM 4012 N N . THR A 1 508 ? -12.102 6.422 1.179 1 94.81 508 THR A N 1
ATOM 4013 C CA . THR A 1 508 ? -11.352 5.184 1.372 1 94.81 508 THR A CA 1
ATOM 4014 C C . THR A 1 508 ? -9.867 5.473 1.536 1 94.81 508 THR A C 1
ATOM 4016 O O . THR A 1 508 ? -9.375 6.516 1.098 1 94.81 508 THR A O 1
ATOM 4019 N N . TRP A 1 509 ? -9.172 4.59 2.205 1 94.44 509 TRP A N 1
ATOM 4020 C CA . TRP A 1 509 ? -7.734 4.703 2.447 1 94.44 509 TRP A CA 1
ATOM 4021 C C . TRP A 1 509 ? -7.027 3.389 2.148 1 94.44 509 TRP A C 1
ATOM 4023 O O . TRP A 1 509 ? -7.652 2.326 2.143 1 94.44 509 TRP A O 1
ATOM 4033 N N . GLU A 1 510 ? -5.707 3.43 1.899 1 93.81 510 GLU A N 1
ATOM 4034 C CA . GLU A 1 510 ? -4.82 2.281 1.74 1 93.81 510 GLU A CA 1
ATOM 4035 C C . GLU A 1 510 ? -5.34 1.324 0.673 1 93.81 510 GLU A C 1
ATOM 4037 O O . GLU A 1 510 ? -5.715 1.75 -0.422 1 93.81 510 GLU A O 1
ATOM 4042 N N . ASP A 1 511 ? -5.441 0.019 0.972 1 93.88 511 ASP A N 1
ATOM 4043 C CA . ASP A 1 511 ? -5.852 -0.967 -0.022 1 93.88 511 ASP A CA 1
ATOM 4044 C C . ASP A 1 511 ? -7.238 -0.642 -0.576 1 93.88 511 ASP A C 1
ATOM 4046 O O . ASP A 1 511 ? -7.496 -0.83 -1.767 1 93.88 511 ASP A O 1
ATOM 4050 N N . ASP A 1 512 ? -8.094 -0.17 0.253 1 94.44 512 ASP A N 1
ATOM 4051 C CA . ASP A 1 512 ? -9.461 0.13 -0.157 1 94.44 512 ASP A CA 1
ATOM 4052 C C . ASP A 1 512 ? -9.492 1.262 -1.183 1 94.44 512 ASP A C 1
ATOM 4054 O O . ASP A 1 512 ? -10.359 1.29 -2.059 1 94.44 512 ASP A O 1
ATOM 4058 N N . ALA A 1 513 ? -8.586 2.162 -1.055 1 95.12 513 ALA A N 1
ATOM 4059 C CA . ALA A 1 513 ? -8.469 3.229 -2.045 1 95.12 513 ALA A CA 1
ATOM 4060 C C . ALA A 1 513 ? -7.762 2.736 -3.303 1 95.12 513 ALA A C 1
ATOM 4062 O O . ALA A 1 513 ? -8.148 3.088 -4.418 1 95.12 513 ALA A O 1
ATOM 4063 N N . THR A 1 514 ? -6.711 1.977 -3.131 1 94.12 514 THR A N 1
ATOM 4064 C CA . THR A 1 514 ? -5.883 1.515 -4.238 1 94.12 514 THR A CA 1
ATOM 4065 C C . THR A 1 514 ? -6.707 0.692 -5.227 1 94.12 514 THR A C 1
ATOM 4067 O O . THR A 1 514 ? -6.535 0.817 -6.438 1 94.12 514 THR A O 1
ATOM 4070 N N . LYS A 1 515 ? -7.523 -0.124 -4.738 1 93.56 515 LYS A N 1
ATOM 4071 C CA . LYS A 1 515 ? -8.281 -1.003 -5.629 1 93.56 515 LYS A CA 1
ATOM 4072 C C . LYS A 1 515 ? -9.234 -0.204 -6.512 1 93.56 515 LYS A C 1
ATOM 4074 O O . LYS A 1 515 ? -9.648 -0.676 -7.574 1 93.56 515 LYS A O 1
ATOM 4079 N N . LEU A 1 516 ? -9.547 1.038 -6.16 1 94.62 516 LEU A N 1
ATOM 4080 C CA . LEU A 1 516 ? -10.461 1.866 -6.941 1 94.62 516 LEU A CA 1
ATOM 4081 C C . LEU A 1 516 ? -9.727 2.572 -8.07 1 94.62 516 LEU A C 1
ATOM 4083 O O . LEU A 1 516 ? -10.352 3.191 -8.938 1 94.62 516 LEU A O 1
ATOM 4087 N N . SER A 1 517 ? -8.43 2.436 -8.125 1 89.06 517 SER A N 1
ATOM 4088 C CA . SER A 1 517 ? -7.613 3.117 -9.117 1 89.06 517 SER A CA 1
ATOM 4089 C C . SER A 1 517 ? -7.895 2.588 -10.523 1 89.06 517 SER A C 1
ATOM 4091 O O . SER A 1 517 ? -7.566 3.238 -11.516 1 89.06 517 SER A O 1
ATOM 4093 N N . LEU A 1 518 ? -8.508 1.528 -10.602 1 89.81 518 LEU A N 1
ATOM 4094 C CA . LEU A 1 518 ? -8.789 0.852 -11.859 1 89.81 518 LEU A CA 1
ATOM 4095 C C . LEU A 1 518 ? -9.828 1.624 -12.672 1 89.81 518 LEU A C 1
ATOM 4097 O O . LEU A 1 518 ? -9.836 1.555 -13.898 1 89.81 518 LEU A O 1
ATOM 4101 N N . PHE A 1 519 ? -10.656 2.404 -12.078 1 94.88 519 PHE A N 1
ATOM 4102 C CA . PHE A 1 519 ? -11.836 2.99 -12.711 1 94.88 519 PHE A CA 1
ATOM 4103 C C . PHE A 1 519 ? -11.547 4.414 -13.172 1 94.88 519 PHE A C 1
ATOM 4105 O O . PHE A 1 519 ? -10.82 5.156 -12.508 1 94.88 519 PHE A O 1
ATOM 4112 N N . SER A 1 520 ? -12.102 4.762 -14.344 1 95.25 520 SER A N 1
ATOM 4113 C CA . SER A 1 520 ? -12.188 6.184 -14.664 1 95.25 520 SER A CA 1
ATOM 4114 C C . SER A 1 520 ? -13.055 6.93 -13.656 1 95.25 520 SER A C 1
ATOM 4116 O O . SER A 1 520 ? -13.797 6.312 -12.891 1 95.25 520 SER A O 1
AT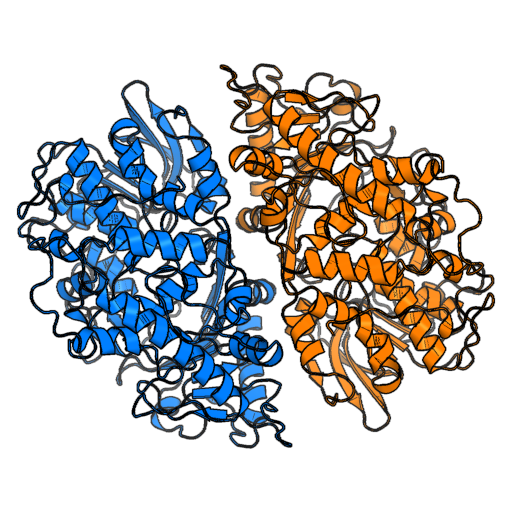OM 4118 N N . ASP A 1 521 ? -12.969 8.227 -13.594 1 96.38 521 ASP A N 1
ATOM 4119 C CA . ASP A 1 521 ? -13.758 9.008 -12.648 1 96.38 521 ASP A CA 1
ATOM 4120 C C . ASP A 1 521 ? -15.25 8.758 -12.844 1 96.38 521 ASP A C 1
ATOM 4122 O O . ASP A 1 521 ? -15.977 8.508 -11.875 1 96.38 521 ASP A O 1
ATOM 4126 N N . ALA A 1 522 ? -15.68 8.82 -14.062 1 97.12 522 ALA A N 1
ATOM 4127 C CA . ALA A 1 522 ? -17.094 8.633 -14.359 1 97.12 522 ALA A CA 1
ATOM 4128 C C . ALA A 1 522 ? -17.578 7.25 -13.922 1 97.12 522 ALA A C 1
ATOM 4130 O O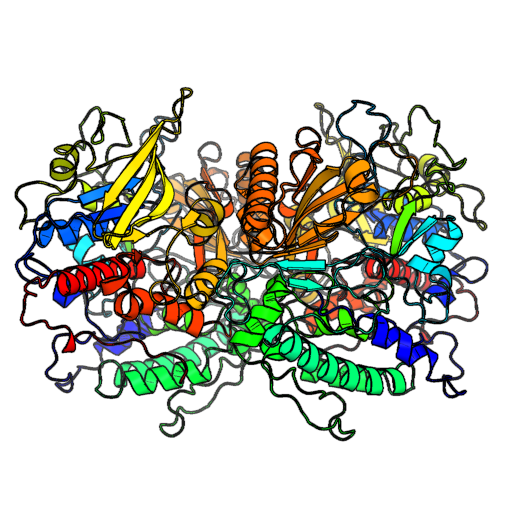 . ALA A 1 522 ? -18.641 7.113 -13.336 1 97.12 522 ALA A O 1
ATOM 4131 N N . GLU A 1 523 ? -16.75 6.207 -14.203 1 96.5 523 GLU A N 1
ATOM 4132 C CA . GLU A 1 523 ? -17.094 4.844 -13.805 1 96.5 523 GLU A CA 1
ATOM 4133 C C . GLU A 1 523 ? -17.172 4.719 -12.281 1 96.5 523 GLU A C 1
ATOM 4135 O O . GLU A 1 523 ? -18.078 4.074 -11.758 1 96.5 523 GLU A O 1
ATOM 4140 N N . LEU A 1 524 ? -16.203 5.297 -11.633 1 97.62 524 LEU A N 1
ATOM 4141 C CA . LEU A 1 524 ? -16.156 5.195 -10.18 1 97.62 524 LEU A CA 1
ATOM 4142 C C . LEU A 1 524 ? -17.344 5.895 -9.547 1 97.62 524 LEU A C 1
ATOM 4144 O O . LEU A 1 524 ? -17.938 5.371 -8.602 1 97.62 524 LEU A O 1
ATOM 4148 N N . VAL A 1 525 ? -17.719 7.109 -10.031 1 98.19 525 VAL A N 1
ATOM 4149 C CA . VAL A 1 525 ? -18.875 7.832 -9.516 1 98.19 525 VAL A CA 1
ATOM 4150 C C . VAL A 1 525 ? -20.125 6.973 -9.672 1 98.19 525 VAL A C 1
ATOM 4152 O O . VAL A 1 525 ? -20.891 6.809 -8.719 1 98.19 525 VAL A O 1
ATOM 4155 N N . LYS A 1 526 ? -20.297 6.434 -10.836 1 98.12 526 LYS A N 1
ATOM 4156 C CA . LYS A 1 526 ? -21.469 5.586 -11.086 1 98.12 526 LYS A CA 1
ATOM 4157 C C . LYS A 1 526 ? -21.469 4.375 -10.156 1 98.12 526 LYS A C 1
ATOM 4159 O O . LYS A 1 526 ? -22.516 4.016 -9.617 1 98.12 526 LYS A O 1
ATOM 4164 N N . LYS A 1 527 ? -20.359 3.758 -10.031 1 97.75 527 LYS A N 1
ATOM 4165 C CA . LYS A 1 527 ? -20.25 2.586 -9.172 1 97.75 527 LYS A CA 1
ATOM 4166 C C . LYS A 1 527 ? -20.609 2.928 -7.727 1 97.75 527 LYS A C 1
ATOM 4168 O O . LYS A 1 527 ? -21.203 2.113 -7.023 1 97.75 527 LYS A O 1
ATOM 4173 N N . CYS A 1 528 ? -20.141 4.043 -7.238 1 98.44 528 CYS A N 1
ATOM 4174 C CA . CYS A 1 528 ? -20.438 4.465 -5.871 1 98.44 528 CYS A CA 1
ATOM 4175 C C . CYS A 1 528 ? -21.938 4.727 -5.688 1 98.44 528 CYS A C 1
ATOM 4177 O O . CYS A 1 528 ? -22.531 4.289 -4.699 1 98.44 528 CYS A O 1
ATOM 4179 N N . VAL A 1 529 ? -22.531 5.418 -6.637 1 98.69 529 VAL A N 1
ATOM 4180 C CA . VAL A 1 529 ? -23.953 5.738 -6.555 1 98.69 529 VAL A CA 1
ATOM 4181 C C . VAL A 1 529 ? -24.766 4.453 -6.613 1 98.69 529 VAL A C 1
ATOM 4183 O O . VAL A 1 529 ? -25.688 4.258 -5.812 1 98.69 529 VAL A O 1
ATOM 4186 N N . ASP A 1 530 ? -24.406 3.574 -7.566 1 98.19 530 ASP A N 1
ATOM 4187 C CA . ASP A 1 530 ? -25.125 2.311 -7.715 1 98.19 530 ASP A CA 1
ATOM 4188 C C . ASP A 1 530 ? -25.016 1.472 -6.441 1 98.19 530 ASP A C 1
ATOM 4190 O O . ASP A 1 530 ? -26 0.859 -6.016 1 98.19 530 ASP A O 1
ATOM 4194 N N . GLU A 1 531 ? -23.891 1.435 -5.902 1 98 531 GLU A N 1
ATOM 4195 C CA . GLU A 1 531 ? -23.672 0.645 -4.691 1 98 531 GLU A CA 1
ATOM 4196 C C . GLU A 1 531 ? -24.469 1.219 -3.516 1 98 531 GLU A C 1
ATOM 4198 O O . GLU A 1 531 ? -25.047 0.472 -2.73 1 98 531 GLU A O 1
ATOM 4203 N N . LEU A 1 532 ? -24.406 2.508 -3.369 1 98.62 532 LEU A N 1
ATOM 4204 C CA . LEU A 1 532 ? -25.156 3.139 -2.291 1 98.62 532 LEU A CA 1
ATOM 4205 C C . LEU A 1 532 ? -26.656 2.877 -2.447 1 98.62 532 LEU A C 1
ATOM 4207 O O . LEU A 1 532 ? -27.344 2.539 -1.475 1 98.62 532 LEU A O 1
ATOM 4211 N N . ASP A 1 533 ? -27.172 3.045 -3.621 1 98.75 533 ASP A N 1
ATOM 4212 C CA . ASP A 1 533 ? -28.578 2.736 -3.879 1 98.75 533 ASP A CA 1
ATOM 4213 C C . ASP A 1 533 ? -28.891 1.271 -3.574 1 98.75 533 ASP A C 1
ATOM 4215 O O . ASP A 1 533 ? -29.922 0.955 -3.002 1 98.75 533 ASP A O 1
ATOM 4219 N N . ARG A 1 534 ? -27.953 0.408 -4.008 1 97.88 534 ARG A N 1
ATOM 4220 C CA . ARG A 1 534 ? -28.172 -1.011 -3.738 1 97.88 534 ARG A CA 1
ATOM 4221 C C . ARG A 1 534 ? -28.312 -1.269 -2.24 1 97.88 534 ARG A C 1
ATOM 4223 O O . ARG A 1 534 ? -29.219 -1.98 -1.812 1 97.88 534 ARG A O 1
ATOM 4230 N N . ILE A 1 535 ? -27.469 -0.741 -1.463 1 97.81 535 ILE A N 1
ATOM 4231 C CA . ILE A 1 535 ? -27.469 -0.906 -0.013 1 97.81 535 ILE A CA 1
ATOM 4232 C C . ILE A 1 535 ? -28.766 -0.375 0.57 1 97.81 535 ILE A C 1
ATOM 4234 O O . ILE A 1 535 ? -29.422 -1.048 1.376 1 97.81 535 ILE A O 1
ATOM 4238 N N . LEU A 1 536 ? -29.203 0.817 0.153 1 98.62 536 LEU A N 1
ATOM 4239 C CA . LEU A 1 536 ? -30.391 1.479 0.682 1 98.62 536 LEU A CA 1
ATOM 4240 C C . LEU A 1 536 ? -31.656 0.715 0.301 1 98.62 536 LEU A C 1
ATOM 4242 O O . LEU A 1 536 ? -32.562 0.572 1.117 1 98.62 536 LEU A O 1
ATOM 4246 N N . LEU A 1 537 ? -31.703 0.197 -0.89 1 98.06 537 LEU A N 1
ATOM 4247 C CA . LEU A 1 537 ? -32.875 -0.541 -1.362 1 98.06 537 LEU A CA 1
ATOM 4248 C C . LEU A 1 537 ? -32.938 -1.918 -0.71 1 98.06 537 LEU A C 1
ATOM 4250 O O . LEU A 1 537 ? -34.031 -2.43 -0.451 1 98.06 537 LEU A O 1
ATOM 4254 N N . LYS A 1 538 ? -31.781 -2.484 -0.498 1 96.31 538 LYS A N 1
ATOM 4255 C CA . LYS A 1 538 ? -31.734 -3.812 0.107 1 96.31 538 LYS A CA 1
ATOM 4256 C C . LYS A 1 538 ? -32.094 -3.756 1.588 1 96.31 538 LYS A C 1
ATOM 4258 O O . LYS A 1 538 ? -32.594 -4.742 2.15 1 96.31 538 LYS A O 1
ATOM 4263 N N . SER A 1 539 ? -31.812 -2.67 2.195 1 97.31 539 SER A N 1
ATOM 4264 C CA . SER A 1 539 ? -32.188 -2.49 3.594 1 97.31 539 SER A CA 1
ATOM 4265 C C . SER A 1 539 ? -33.688 -2.367 3.74 1 97.31 539 SER A C 1
ATOM 4267 O O . SER A 1 539 ? -34.281 -1.347 3.369 1 97.31 539 SER A O 1
ATOM 4269 N N . THR A 1 540 ? -34.281 -3.33 4.402 1 96.88 540 THR A N 1
ATOM 4270 C CA . THR A 1 540 ? -35.75 -3.418 4.473 1 96.88 540 THR A CA 1
ATOM 4271 C C . THR A 1 540 ? -36.312 -2.232 5.242 1 96.88 540 THR A C 1
ATOM 4273 O O . THR A 1 540 ? -37.469 -1.849 5.027 1 96.88 540 THR A O 1
ATOM 4276 N N . ASN A 1 541 ? -35.562 -1.658 6.133 1 96 541 ASN A N 1
ATOM 4277 C CA . ASN A 1 541 ? -36.031 -0.552 6.949 1 96 541 ASN A CA 1
ATOM 4278 C C . ASN A 1 541 ? -35.844 0.792 6.258 1 96 541 ASN A C 1
ATOM 4280 O O . ASN A 1 541 ? -36.25 1.832 6.773 1 96 541 ASN A O 1
ATOM 4284 N N . ILE A 1 542 ? -35.188 0.864 5.117 1 97.81 542 ILE A N 1
ATOM 4285 C CA . ILE A 1 542 ? -34.969 2.096 4.367 1 97.81 542 ILE A CA 1
ATOM 4286 C C . ILE A 1 542 ? -35.75 2.045 3.055 1 97.81 542 ILE A C 1
ATOM 4288 O O . ILE A 1 542 ? -36.75 2.75 2.891 1 97.81 542 ILE A O 1
ATOM 4292 N N . LYS A 1 543 ? -35.406 1.219 2.064 1 97.69 543 LYS A N 1
ATOM 4293 C CA . LYS A 1 543 ? -36.062 0.937 0.804 1 97.69 543 LYS A CA 1
ATOM 4294 C C . LYS A 1 543 ? -36.312 2.217 0.005 1 97.69 543 LYS A C 1
ATOM 4296 O O . LYS A 1 543 ? -37.406 2.451 -0.5 1 97.69 543 LYS A O 1
ATOM 4301 N N . GLU A 1 544 ? -35.344 3.061 -0.047 1 97.69 544 GLU A N 1
ATOM 4302 C CA . GLU A 1 544 ? -35.375 4.312 -0.794 1 97.69 544 GLU A CA 1
ATOM 4303 C C . GLU A 1 544 ? -34 4.586 -1.454 1 97.69 544 GLU A C 1
ATOM 4305 O O . GLU A 1 544 ? -32.969 4.348 -0.855 1 97.69 544 GLU A O 1
ATOM 4310 N N . LYS A 1 545 ? -34.094 5.129 -2.648 1 97.94 545 LYS A N 1
ATOM 4311 C CA . LYS A 1 545 ? -32.875 5.496 -3.354 1 97.94 545 LYS A CA 1
ATOM 4312 C C . LYS A 1 545 ? -32.406 6.902 -2.977 1 97.94 545 LYS A C 1
ATOM 4314 O O . LYS A 1 545 ? -33.219 7.754 -2.641 1 97.94 545 LYS A O 1
ATOM 4319 N N . ILE A 1 546 ? -31.125 7.137 -3.09 1 98.5 546 ILE A N 1
ATOM 4320 C CA . ILE A 1 546 ? -30.609 8.477 -2.842 1 98.5 546 ILE A CA 1
ATOM 4321 C C . ILE A 1 546 ? -30.141 9.102 -4.156 1 98.5 546 ILE A C 1
ATOM 4323 O O . ILE A 1 546 ? -29.984 10.32 -4.246 1 98.5 546 ILE A O 1
ATOM 4327 N N . SER A 1 547 ? -29.984 8.367 -5.27 1 98.5 547 SER A N 1
ATOM 4328 C CA . SER A 1 547 ? -29.406 8.789 -6.543 1 98.5 547 SER A CA 1
ATOM 4329 C C . SER A 1 547 ? -30.156 9.969 -7.137 1 98.5 547 SER A C 1
ATOM 4331 O O . SER A 1 547 ? -29.547 10.852 -7.754 1 98.5 547 SER A O 1
ATOM 4333 N N . PRO A 1 548 ? -31.516 10.086 -6.918 1 97.81 548 PRO A N 1
ATOM 4334 C CA . PRO A 1 548 ? -32.219 11.219 -7.504 1 97.81 548 PRO A CA 1
ATOM 4335 C C . PRO A 1 548 ? -31.797 12.562 -6.922 1 97.81 548 PRO A C 1
ATOM 4337 O O . PRO A 1 548 ? -32.031 13.609 -7.52 1 97.81 548 PRO A O 1
ATOM 4340 N N . TYR A 1 549 ? -31.172 12.555 -5.75 1 98.06 549 TYR A N 1
ATOM 4341 C CA . TYR A 1 549 ? -30.766 13.789 -5.09 1 98.06 549 TYR A CA 1
ATOM 4342 C C . TYR A 1 549 ? -29.328 14.156 -5.465 1 98.06 549 TYR A C 1
ATOM 4344 O O . TYR A 1 549 ? -28.844 15.234 -5.109 1 98.06 549 TYR A O 1
ATOM 4352 N N . ILE A 1 550 ? -28.562 13.312 -6.16 1 97.81 550 ILE A N 1
ATOM 4353 C CA . ILE A 1 550 ? -27.141 13.484 -6.391 1 97.81 550 ILE A CA 1
ATOM 4354 C C . ILE A 1 550 ? -26.906 14.016 -7.805 1 97.81 550 ILE A C 1
ATOM 4356 O O . ILE A 1 550 ? -27.391 13.445 -8.781 1 97.81 550 ILE A O 1
ATOM 4360 N N . ALA A 1 551 ? -26.172 15.109 -7.953 1 94.88 551 ALA A N 1
ATOM 4361 C CA . ALA A 1 551 ? -25.734 15.586 -9.266 1 94.88 551 ALA A CA 1
ATOM 4362 C C . ALA A 1 551 ? -24.469 14.859 -9.719 1 94.88 551 ALA A C 1
ATOM 4364 O O . ALA A 1 551 ? -23.375 15.422 -9.664 1 94.88 551 ALA A O 1
ATOM 4365 N N . GLN A 1 552 ? -24.656 13.742 -10.312 1 95.06 552 GLN A N 1
ATOM 4366 C CA . GLN A 1 552 ? -23.578 12.797 -10.594 1 95.06 552 GLN A CA 1
ATOM 4367 C C . GLN A 1 552 ? -22.594 13.375 -11.594 1 95.06 552 GLN A C 1
ATOM 4369 O O . GLN A 1 552 ? -21.375 13.148 -11.484 1 95.06 552 GLN A O 1
ATOM 4374 N N . LYS A 1 553 ? -23.016 14.086 -12.57 1 92.94 553 LYS A N 1
ATOM 4375 C CA . LYS A 1 553 ? -22.172 14.602 -13.641 1 92.94 553 LYS A CA 1
ATOM 4376 C C . LYS A 1 553 ? -21.203 15.656 -13.125 1 92.94 553 LYS A C 1
ATOM 4378 O O . LYS A 1 553 ? -20.219 15.977 -13.773 1 92.94 553 LYS A O 1
ATOM 4383 N N . GLN A 1 554 ? -21.531 16.188 -11.93 1 92.19 554 GLN A N 1
ATOM 4384 C CA . GLN A 1 554 ? -20.688 17.234 -11.359 1 92.19 554 GLN A CA 1
ATOM 4385 C C . GLN A 1 554 ? -19.812 16.688 -10.242 1 92.19 554 GLN A C 1
ATOM 4387 O O . GLN A 1 554 ? -19.203 17.453 -9.484 1 92.19 554 GLN A O 1
ATOM 4392 N N . ALA A 1 555 ? -19.734 15.398 -10.133 1 95.38 555 ALA A N 1
ATOM 4393 C CA . ALA A 1 555 ? -18.922 14.766 -9.102 1 95.38 555 ALA A CA 1
ATOM 4394 C C . ALA A 1 555 ? -17.438 15 -9.359 1 95.38 555 ALA A C 1
ATOM 4396 O O . ALA A 1 555 ? -17.016 15.219 -10.5 1 95.38 555 ALA A O 1
ATOM 4397 N N . ILE A 1 556 ? -16.672 15.047 -8.336 1 95.81 556 ILE A N 1
ATOM 4398 C CA . ILE A 1 556 ? -15.219 15.18 -8.414 1 95.81 556 ILE A CA 1
ATOM 4399 C C . ILE A 1 556 ? -14.547 14.039 -7.641 1 95.81 556 ILE A C 1
ATOM 4401 O O . ILE A 1 556 ? -14.984 13.688 -6.543 1 95.81 556 ILE A O 1
ATOM 4405 N N . VAL A 1 557 ? -13.578 13.398 -8.312 1 96.75 557 VAL A N 1
ATOM 4406 C CA . VAL A 1 557 ? -12.82 12.32 -7.703 1 96.75 557 VAL A CA 1
ATOM 4407 C C . VAL A 1 557 ? -11.375 12.766 -7.473 1 96.75 557 VAL A C 1
ATOM 4409 O O . VAL A 1 557 ? -10.758 13.367 -8.352 1 96.75 557 VAL A O 1
ATOM 4412 N N . GLN A 1 558 ? -10.867 12.609 -6.289 1 96.62 558 GLN A N 1
ATOM 4413 C CA . GLN A 1 558 ? -9.461 12.844 -5.996 1 96.62 558 GLN A CA 1
ATOM 4414 C C . GLN A 1 558 ? -8.766 11.57 -5.535 1 96.62 558 GLN A C 1
ATOM 4416 O O . GLN A 1 558 ? -9.195 10.938 -4.566 1 96.62 558 GLN A O 1
ATOM 4421 N N . ARG A 1 559 ? -7.773 11.172 -6.254 1 95.62 559 ARG A N 1
ATOM 4422 C CA . ARG A 1 559 ? -6.863 10.094 -5.871 1 95.62 559 ARG A CA 1
ATOM 4423 C C . ARG A 1 559 ? -5.48 10.641 -5.535 1 95.62 559 ARG A C 1
ATOM 4425 O O . ARG A 1 559 ? -4.727 11.031 -6.43 1 95.62 559 ARG A O 1
ATOM 4432 N N . TRP A 1 560 ? -5.098 10.539 -4.395 1 94.94 560 TRP A N 1
ATOM 4433 C CA . TRP A 1 560 ? -3.875 11.203 -3.951 1 94.94 560 TRP A CA 1
ATOM 4434 C C . TRP A 1 560 ? -2.643 10.438 -4.418 1 94.94 560 TRP A C 1
ATOM 4436 O O . TRP A 1 560 ? -1.569 11.023 -4.59 1 94.94 560 TRP A O 1
ATOM 4446 N N . MET A 1 561 ? -2.725 9.188 -4.695 1 91.94 561 MET A N 1
ATOM 4447 C CA . MET A 1 561 ? -1.565 8.414 -5.133 1 91.94 561 MET A CA 1
ATOM 4448 C C . MET A 1 561 ? -1.157 8.805 -6.551 1 91.94 561 MET A C 1
ATOM 4450 O O . MET A 1 561 ? -0.009 8.602 -6.949 1 91.94 561 MET A O 1
ATOM 4454 N N . ASN A 1 562 ? -2.072 9.383 -7.281 1 88 562 ASN A N 1
ATOM 4455 C CA . ASN A 1 562 ? -1.787 9.773 -8.656 1 88 562 ASN A CA 1
ATOM 4456 C C . ASN A 1 562 ? -1.553 11.281 -8.773 1 88 562 ASN A C 1
ATOM 4458 O O . ASN A 1 562 ? -1.311 11.789 -9.867 1 88 562 ASN A O 1
ATOM 4462 N N . ASP A 1 563 ? -1.616 11.953 -7.656 1 91.81 563 ASP A N 1
ATOM 4463 C CA . ASP A 1 563 ? -1.388 13.391 -7.676 1 91.81 563 ASP A CA 1
ATOM 4464 C C . ASP A 1 563 ? 0.095 13.711 -7.855 1 91.81 563 ASP A C 1
ATOM 4466 O O . ASP A 1 563 ? 0.92 13.336 -7.016 1 91.81 563 ASP A O 1
ATOM 4470 N N . LYS A 1 564 ? 0.431 14.398 -8.82 1 90.38 564 LYS A N 1
ATOM 4471 C CA . LYS A 1 564 ? 1.823 14.633 -9.195 1 90.38 564 LYS A CA 1
ATOM 4472 C C . LYS A 1 564 ? 2.51 15.57 -8.203 1 90.38 564 LYS A C 1
ATOM 4474 O O . LYS A 1 564 ? 3.74 15.648 -8.164 1 90.38 564 LYS A O 1
ATOM 4479 N N . ASN A 1 565 ? 1.754 16.234 -7.418 1 92.56 565 ASN A N 1
ATOM 4480 C CA . ASN A 1 565 ? 2.326 17.203 -6.496 1 92.56 565 ASN A CA 1
ATOM 4481 C C . ASN A 1 565 ? 2.354 16.672 -5.066 1 92.56 565 ASN A C 1
ATOM 4483 O O . ASN A 1 565 ? 2.912 17.312 -4.168 1 92.56 565 ASN A O 1
ATOM 4487 N N . SER A 1 566 ? 1.747 15.531 -4.875 1 92.31 566 SER A N 1
ATOM 4488 C CA . SER A 1 566 ? 1.665 15.016 -3.512 1 92.31 566 SER A CA 1
ATOM 4489 C C . SER A 1 566 ? 2.234 13.602 -3.42 1 92.31 566 SER A C 1
ATOM 4491 O O . SER A 1 566 ? 3.102 13.336 -2.588 1 92.31 566 SER A O 1
ATOM 4493 N N . LEU A 1 567 ? 1.748 12.703 -4.398 1 93.06 567 LEU A N 1
ATOM 4494 C CA . LEU A 1 567 ? 2.172 11.305 -4.426 1 93.06 567 LEU A CA 1
ATOM 4495 C C . LEU A 1 567 ? 1.9 10.633 -3.086 1 93.06 567 LEU A C 1
ATOM 4497 O O . LEU A 1 567 ? 2.807 10.047 -2.484 1 93.06 567 LEU A O 1
ATOM 4501 N N . GLY A 1 568 ? 0.674 10.719 -2.605 1 93.06 568 GLY A N 1
ATOM 4502 C CA . GLY A 1 568 ? 0.218 10.156 -1.345 1 93.06 568 GLY A CA 1
ATOM 4503 C C . GLY A 1 568 ? -0.636 11.109 -0.535 1 93.06 568 GLY A C 1
ATOM 4504 O O . GLY A 1 568 ? -0.64 12.32 -0.792 1 93.06 568 GLY A O 1
ATOM 4505 N N . CYS A 1 569 ? -1.273 10.531 0.49 1 94.69 569 CYS A N 1
ATOM 4506 C CA . CYS A 1 569 ? -2.213 11.328 1.274 1 94.69 569 CYS A CA 1
ATOM 4507 C C . CYS A 1 569 ? -1.6 11.734 2.607 1 94.69 569 CYS A C 1
ATOM 4509 O O . CYS A 1 569 ? -1.608 12.914 2.963 1 94.69 569 CYS A O 1
ATOM 4511 N N . ALA A 1 570 ? -1.07 10.828 3.318 1 95 570 ALA A N 1
ATOM 4512 C CA . ALA A 1 570 ? -0.496 11.086 4.637 1 95 570 ALA A CA 1
ATOM 4513 C C . ALA A 1 570 ? 0.63 10.102 4.941 1 95 570 ALA A C 1
ATOM 4515 O O . ALA A 1 570 ? 0.604 8.953 4.484 1 95 570 ALA A O 1
ATOM 4516 N N . LYS A 1 571 ? 1.593 10.555 5.699 1 95.75 571 LYS A N 1
ATOM 4517 C CA . LYS A 1 571 ? 2.721 9.703 6.07 1 95.75 571 LYS A CA 1
ATOM 4518 C C . LYS A 1 571 ? 2.412 8.898 7.332 1 95.75 571 LYS A C 1
ATOM 4520 O O . LYS A 1 571 ? 2.102 9.477 8.375 1 95.75 571 LYS A O 1
ATOM 4525 N N . LEU A 1 572 ? 2.469 7.621 7.246 1 93.5 572 LEU A N 1
ATOM 4526 C CA . LEU A 1 572 ? 2.279 6.727 8.383 1 93.5 572 LEU A CA 1
ATOM 4527 C C . LEU A 1 572 ? 3.578 6.008 8.727 1 93.5 572 LEU A C 1
ATOM 4529 O O . LEU A 1 572 ? 4.562 6.105 7.992 1 93.5 572 LEU A O 1
ATOM 4533 N N . TYR A 1 573 ? 3.662 5.453 9.883 1 93.31 573 TYR A N 1
ATOM 4534 C CA . TYR A 1 573 ? 4.789 4.605 10.258 1 93.31 573 TYR A CA 1
ATOM 4535 C C . TYR A 1 573 ? 4.309 3.248 10.758 1 93.31 573 TYR A C 1
ATOM 4537 O O . TYR A 1 573 ? 3.289 3.16 11.445 1 93.31 573 TYR A O 1
ATOM 4545 N N . ARG A 1 574 ? 4.957 2.264 10.352 1 93.25 574 ARG A N 1
ATOM 4546 C CA . ARG A 1 574 ? 4.617 0.878 10.664 1 93.25 574 ARG A CA 1
ATOM 4547 C C . ARG A 1 574 ? 5.141 0.487 12.039 1 93.25 574 ARG A C 1
ATOM 4549 O O . ARG A 1 574 ? 5.992 1.176 12.609 1 93.25 574 ARG A O 1
ATOM 4556 N N . ALA A 1 575 ? 4.578 -0.649 12.594 1 95 575 ALA A N 1
ATOM 4557 C CA . ALA A 1 575 ? 5.082 -1.18 13.859 1 95 575 ALA A CA 1
ATOM 4558 C C . ALA A 1 575 ? 6.578 -1.477 13.773 1 95 575 ALA A C 1
ATOM 4560 O O . ALA A 1 575 ? 7.043 -2.062 12.789 1 95 575 ALA A O 1
ATOM 4561 N N . GLY A 1 576 ? 7.293 -0.955 14.719 1 93.12 576 GLY A N 1
ATOM 4562 C CA . GLY A 1 576 ? 8.727 -1.193 14.773 1 93.12 576 GLY A CA 1
ATOM 4563 C C . GLY A 1 576 ? 9.539 -0.096 14.109 1 93.12 576 GLY A C 1
ATOM 4564 O O . GLY A 1 576 ? 10.773 -0.153 14.086 1 93.12 576 GLY A O 1
ATOM 4565 N N . THR A 1 577 ? 8.859 0.937 13.57 1 94 577 THR A N 1
ATOM 4566 C CA . THR A 1 577 ? 9.594 1.982 12.875 1 94 577 THR A CA 1
ATOM 4567 C C . THR A 1 577 ? 9.375 3.338 13.539 1 94 577 THR A C 1
ATOM 4569 O O . THR A 1 577 ? 9.586 4.383 12.922 1 94 577 THR A O 1
ATOM 4572 N N . TYR A 1 578 ? 8.883 3.359 14.82 1 94.31 578 TYR A N 1
ATOM 4573 C CA . TYR A 1 578 ? 8.609 4.598 15.539 1 94.31 578 TYR A CA 1
ATOM 4574 C C . TYR A 1 578 ? 9.875 5.441 15.672 1 94.31 578 TYR A C 1
ATOM 4576 O O . TYR A 1 578 ? 9.852 6.648 15.43 1 94.31 578 TYR A O 1
ATOM 4584 N N . TYR A 1 579 ? 10.969 4.852 15.977 1 93.88 579 TYR A N 1
ATOM 4585 C CA . TYR A 1 579 ? 12.203 5.586 16.234 1 93.88 579 TYR A CA 1
ATOM 4586 C C . TYR A 1 579 ? 12.797 6.129 14.945 1 93.88 579 TYR A C 1
ATOM 4588 O O . TYR A 1 579 ? 13.492 7.145 14.961 1 93.88 579 TYR A O 1
ATOM 4596 N N . ASP A 1 580 ? 12.523 5.48 13.82 1 93.75 580 ASP A N 1
ATOM 4597 C CA . ASP A 1 580 ? 12.875 6.09 12.539 1 93.75 580 ASP A CA 1
ATOM 4598 C C . ASP A 1 580 ? 12.141 7.41 12.336 1 93.75 580 ASP A C 1
ATOM 4600 O O . ASP A 1 580 ? 12.734 8.398 11.914 1 93.75 580 ASP A O 1
ATOM 4604 N N . ALA A 1 581 ? 10.906 7.426 12.703 1 94.44 581 ALA A N 1
ATOM 4605 C CA . ALA A 1 581 ? 10.102 8.641 12.57 1 94.44 581 ALA A CA 1
ATOM 4606 C C . ALA A 1 581 ? 10.586 9.719 13.531 1 94.44 581 ALA A C 1
ATOM 4608 O O . ALA A 1 581 ? 10.641 10.898 13.172 1 94.44 581 ALA A O 1
ATOM 4609 N N . VAL A 1 582 ? 10.938 9.305 14.688 1 94.44 582 VAL A N 1
ATOM 4610 C CA . VAL A 1 582 ? 11.391 10.258 15.688 1 94.44 582 VAL A CA 1
ATOM 4611 C C . VAL A 1 582 ? 12.734 10.852 15.273 1 94.44 582 VAL A C 1
ATOM 4613 O O . VAL A 1 582 ? 13.008 12.031 15.508 1 94.44 582 VAL A O 1
ATOM 4616 N N . SER A 1 583 ? 13.57 10.039 14.656 1 94.5 583 SER A N 1
ATOM 4617 C CA . SER A 1 583 ? 14.867 10.539 14.195 1 94.5 583 SER A CA 1
ATOM 4618 C C . SER A 1 583 ? 14.688 11.648 13.164 1 94.5 583 SER A C 1
ATOM 4620 O O . SER A 1 583 ? 15.492 12.586 13.117 1 94.5 583 SER A O 1
ATOM 4622 N N . LEU A 1 584 ? 13.703 11.555 12.375 1 95.81 584 LEU A N 1
ATOM 4623 C CA . LEU A 1 584 ? 13.406 12.602 11.406 1 95.81 584 LEU A CA 1
ATOM 4624 C C . LEU A 1 584 ? 12.969 13.883 12.102 1 95.81 584 LEU A C 1
ATOM 4626 O O . LEU A 1 584 ? 13.375 14.977 11.711 1 95.81 584 LEU A O 1
ATOM 4630 N N . MET A 1 585 ? 12.195 13.742 13.141 1 93.94 585 MET A N 1
ATOM 4631 C CA . MET A 1 585 ? 11.727 14.906 13.891 1 93.94 585 MET A CA 1
ATOM 4632 C C . MET A 1 585 ? 12.883 15.594 14.609 1 93.94 585 MET A C 1
ATOM 4634 O O . MET A 1 585 ? 12.867 16.812 14.797 1 93.94 585 MET A O 1
ATOM 4638 N N . LYS A 1 586 ? 13.875 14.852 14.945 1 95 586 LYS A N 1
ATOM 4639 C CA . LYS A 1 586 ? 15 15.359 15.734 1 95 586 LYS A CA 1
ATOM 4640 C C . LYS A 1 586 ? 16.062 15.977 14.828 1 95 586 LYS A C 1
ATOM 4642 O O . LYS A 1 586 ? 16.969 16.641 15.312 1 95 586 LYS A O 1
ATOM 4647 N N . TYR A 1 587 ? 16 15.766 13.562 1 96.94 587 TYR A N 1
ATOM 4648 C CA . TYR A 1 587 ? 17.047 16.156 12.617 1 96.94 587 TYR A CA 1
ATOM 4649 C C . TYR A 1 587 ? 17.391 17.625 12.766 1 96.94 587 TYR A C 1
ATOM 4651 O O . TYR A 1 587 ? 18.562 18 12.836 1 96.94 587 TYR A O 1
ATOM 4659 N N . ASN A 1 588 ? 16.391 18.516 12.844 1 97.38 588 ASN A N 1
ATOM 4660 C CA . ASN A 1 588 ? 16.656 19.953 12.852 1 97.38 588 ASN A CA 1
ATOM 4661 C C . ASN A 1 588 ? 17.469 20.359 14.07 1 97.38 588 ASN A C 1
ATOM 4663 O O . ASN A 1 588 ? 18.422 21.141 13.945 1 97.38 588 ASN A O 1
ATOM 4667 N N . ARG A 1 589 ? 17.109 19.797 15.172 1 95.25 589 ARG A N 1
ATOM 4668 C CA . ARG A 1 589 ? 17.828 20.141 16.406 1 95.25 589 ARG A CA 1
ATOM 4669 C C . ARG A 1 589 ? 19.266 19.625 16.359 1 95.25 589 ARG A C 1
ATOM 4671 O O . ARG A 1 589 ? 20.188 20.312 16.797 1 95.25 589 ARG A O 1
ATOM 4678 N N . ASP A 1 590 ? 19.438 18.531 15.781 1 96.12 590 ASP A N 1
ATOM 4679 C CA . ASP A 1 590 ? 20.734 17.844 15.844 1 96.12 590 ASP A CA 1
ATOM 4680 C C . ASP A 1 590 ? 21.656 18.328 14.734 1 96.12 590 ASP A C 1
ATOM 4682 O O . ASP A 1 590 ? 22.875 18.438 14.93 1 96.12 590 ASP A O 1
ATOM 4686 N N . TYR A 1 591 ? 21.078 18.641 13.539 1 97.69 591 TYR A N 1
ATOM 4687 C CA . TYR A 1 591 ? 21.984 18.734 12.398 1 97.69 591 TYR A CA 1
ATOM 4688 C C . TYR A 1 591 ? 21.781 20.031 11.633 1 97.69 591 TYR A C 1
ATOM 4690 O O . TYR A 1 591 ? 22.672 20.484 10.914 1 97.69 591 TYR A O 1
ATOM 4698 N N . SER A 1 592 ? 20.672 20.719 11.727 1 97.94 592 SER A N 1
ATOM 4699 C CA . SER A 1 592 ? 20.312 21.766 10.789 1 97.94 592 SER A CA 1
ATOM 4700 C C . SER A 1 592 ? 21.172 23.016 10.992 1 97.94 592 SER A C 1
ATOM 4702 O O . SER A 1 592 ? 21.422 23.766 10.047 1 97.94 592 SER A O 1
ATOM 4704 N N . HIS A 1 593 ? 21.625 23.266 12.242 1 96.62 593 HIS A N 1
ATOM 4705 C CA . HIS A 1 593 ? 22.469 24.438 12.508 1 96.62 593 HIS A CA 1
ATOM 4706 C C . HIS A 1 593 ? 23.781 24.344 11.734 1 96.62 593 HIS A C 1
ATOM 4708 O O . HIS A 1 593 ? 24.391 25.375 11.414 1 96.62 593 HIS A O 1
ATOM 4714 N N . THR A 1 594 ? 24.188 23.109 11.391 1 96.88 594 THR A N 1
ATOM 4715 C CA . THR A 1 594 ? 25.422 22.906 10.633 1 96.88 594 THR A CA 1
ATOM 4716 C C . THR A 1 594 ? 25.109 22.656 9.164 1 96.88 594 THR A C 1
ATOM 4718 O O . THR A 1 594 ? 25.766 23.203 8.281 1 96.88 594 THR A O 1
ATOM 4721 N N . SER A 1 595 ? 24.078 21.922 8.82 1 97.56 595 SER A N 1
ATOM 4722 C CA . SER A 1 595 ? 23.797 21.5 7.449 1 97.56 595 SER A CA 1
ATOM 4723 C C . SER A 1 595 ? 23.156 22.625 6.648 1 97.56 595 SER A C 1
ATOM 4725 O O . SER A 1 595 ? 23.312 22.688 5.426 1 97.56 595 SER A O 1
ATOM 4727 N N . GLY A 1 596 ? 22.406 23.469 7.305 1 98.25 596 GLY A N 1
ATOM 4728 C CA . GLY A 1 596 ? 21.625 24.484 6.613 1 98.25 596 GLY A CA 1
ATOM 4729 C C . GLY A 1 596 ? 20.328 23.938 6.035 1 98.25 596 GLY A C 1
ATOM 4730 O O . GLY A 1 596 ? 19.5 24.688 5.52 1 98.25 596 GLY A O 1
ATOM 4731 N N . LEU A 1 597 ? 20.156 22.609 6.051 1 98.75 597 LEU A N 1
ATOM 4732 C CA . LEU A 1 597 ? 18.953 21.953 5.566 1 98.75 597 LEU A CA 1
ATOM 4733 C C . LEU A 1 597 ? 17.984 21.688 6.711 1 98.75 597 LEU A C 1
ATOM 4735 O O . LEU A 1 597 ? 18.375 21.172 7.762 1 98.75 597 LEU A O 1
ATOM 4739 N N . TYR A 1 598 ? 16.766 22.062 6.574 1 98.75 598 TYR A N 1
ATOM 4740 C CA . TYR A 1 598 ? 15.719 21.844 7.566 1 98.75 598 TYR A CA 1
ATOM 4741 C C . TYR A 1 598 ? 14.617 20.938 7.012 1 98.75 598 TYR A C 1
ATOM 4743 O O . TYR A 1 598 ? 14.094 21.188 5.922 1 98.75 598 TYR A O 1
ATOM 4751 N N . LEU A 1 599 ? 14.32 19.828 7.707 1 98.12 599 LEU A N 1
ATOM 4752 C CA . LEU A 1 599 ? 13.227 18.922 7.371 1 98.12 599 LEU A CA 1
ATOM 4753 C C . LEU A 1 599 ? 11.953 19.312 8.125 1 98.12 599 LEU A C 1
ATOM 4755 O O . LEU A 1 599 ? 11.93 19.297 9.352 1 98.12 599 LEU A O 1
ATOM 4759 N N . CYS A 1 600 ? 10.883 19.578 7.363 1 97.06 600 CYS A N 1
ATOM 4760 C CA . CYS A 1 600 ? 9.734 20.266 7.953 1 97.06 600 CYS A CA 1
ATOM 4761 C C . CYS A 1 600 ? 8.43 19.688 7.418 1 97.06 600 CYS A C 1
ATOM 4763 O O . CYS A 1 600 ? 8.258 19.531 6.207 1 97.06 600 CYS A O 1
ATOM 4765 N N . GLY A 1 601 ? 7.555 19.469 8.383 1 93.44 601 GLY A N 1
ATOM 4766 C CA . GLY A 1 601 ? 6.211 19.109 7.953 1 93.44 601 GLY A CA 1
ATOM 4767 C C . GLY A 1 601 ? 5.859 17.656 8.234 1 93.44 601 GLY A C 1
ATOM 4768 O O . GLY A 1 601 ? 6.543 16.984 9.008 1 93.44 601 GLY A O 1
ATOM 4769 N N . GLU A 1 602 ? 4.777 17.234 7.668 1 91.69 602 GLU A N 1
ATOM 4770 C CA . GLU A 1 602 ? 4.168 15.938 7.965 1 91.69 602 GLU A CA 1
ATOM 4771 C C . GLU A 1 602 ? 5.113 14.789 7.621 1 91.69 602 GLU A C 1
ATOM 4773 O O . GLU A 1 602 ? 5.141 13.773 8.32 1 91.69 602 GLU A O 1
ATOM 4778 N N . SER A 1 603 ? 5.918 14.922 6.543 1 93.81 603 SER A N 1
ATOM 4779 C CA . SER A 1 603 ? 6.848 13.883 6.121 1 93.81 603 SER A CA 1
ATOM 4780 C C . SER A 1 603 ? 7.801 13.5 7.246 1 93.81 603 SER A C 1
ATOM 4782 O O . SER A 1 603 ? 8.359 12.398 7.254 1 93.81 603 SER A O 1
ATOM 4784 N N . PHE A 1 604 ? 7.918 14.406 8.148 1 96.19 604 PHE A N 1
ATOM 4785 C CA . PHE A 1 604 ? 8.984 14.227 9.133 1 96.19 604 PHE A CA 1
ATOM 4786 C C . PHE A 1 604 ? 8.422 14.227 10.547 1 96.19 604 PHE A C 1
ATOM 4788 O O . PHE A 1 604 ? 9.148 14.477 11.508 1 96.19 604 PHE A O 1
ATOM 4795 N N . SER A 1 605 ? 7.098 13.984 10.633 1 93.12 605 SER A N 1
ATOM 4796 C CA . SER A 1 605 ? 6.41 13.961 11.914 1 93.12 605 SER A CA 1
ATOM 4797 C C . SER A 1 605 ? 5.824 12.578 12.195 1 93.12 605 SER A C 1
ATOM 4799 O O . SER A 1 605 ? 5.824 11.711 11.328 1 93.12 605 SER A O 1
ATOM 4801 N N . VAL A 1 606 ? 5.363 12.375 13.43 1 92 606 VAL A N 1
ATOM 4802 C CA . VAL A 1 606 ? 4.77 11.102 13.82 1 92 606 VAL A CA 1
ATOM 4803 C C . VAL A 1 606 ? 3.248 11.195 13.766 1 92 606 VAL A C 1
ATOM 4805 O O . VAL A 1 606 ? 2.551 10.18 13.812 1 92 606 VAL A O 1
ATOM 4808 N N . ASP A 1 607 ? 2.801 12.438 13.672 1 90.06 607 ASP A N 1
ATOM 4809 C CA . ASP A 1 607 ? 1.355 12.641 13.617 1 90.06 607 ASP A CA 1
ATOM 4810 C C . ASP A 1 607 ? 0.868 12.742 12.172 1 90.06 607 ASP A C 1
ATOM 4812 O O . ASP A 1 607 ? 1.267 13.656 11.438 1 90.06 607 ASP A O 1
ATOM 4816 N N . ALA A 1 608 ? 0.156 11.734 11.656 1 83.75 608 ALA A N 1
ATOM 4817 C CA . ALA A 1 608 ? -0.203 11.617 10.242 1 83.75 608 ALA A CA 1
ATOM 4818 C C . ALA A 1 608 ? -1.618 12.133 9.992 1 83.75 608 ALA A C 1
ATOM 4820 O O . ALA A 1 608 ? -2.494 11.992 10.852 1 83.75 608 ALA A O 1
ATOM 4821 N N . GLY A 1 609 ? -1.781 12.789 8.875 1 89.25 609 GLY A N 1
ATOM 4822 C CA . GLY A 1 609 ? -3.117 13.016 8.344 1 89.25 609 GLY A CA 1
ATOM 4823 C C . GLY A 1 609 ? -3.801 14.234 8.938 1 89.25 609 GLY A C 1
ATOM 4824 O O . GLY A 1 609 ? -5.008 14.414 8.773 1 89.25 609 GLY A O 1
ATOM 4825 N N . TRP A 1 610 ? -3.02 15.055 9.695 1 94.12 610 TRP A N 1
ATOM 4826 C CA . TRP A 1 610 ? -3.605 16.219 10.352 1 94.12 610 TRP A CA 1
ATOM 4827 C C . TRP A 1 610 ? -2.848 17.5 9.977 1 94.12 610 TRP A C 1
ATOM 4829 O O . TRP A 1 610 ? -1.679 17.438 9.594 1 94.12 610 TRP A O 1
ATOM 4839 N N . THR A 1 611 ? -3.486 18.594 10.109 1 96.69 611 THR A N 1
ATOM 4840 C CA . THR A 1 611 ? -2.893 19.891 9.805 1 96.69 611 THR A CA 1
ATOM 4841 C C . THR A 1 611 ? -1.956 20.344 10.93 1 96.69 611 THR A C 1
ATOM 4843 O O . THR A 1 611 ? -0.939 20.984 10.672 1 96.69 611 THR A O 1
ATOM 4846 N N . GLU A 1 612 ? -2.244 19.953 12.117 1 96.12 612 GLU A N 1
ATOM 4847 C CA . GLU A 1 612 ? -1.526 20.438 13.289 1 96.12 612 GLU A CA 1
ATOM 4848 C C . GLU A 1 612 ? -0.043 20.078 13.211 1 96.12 612 GLU A C 1
ATOM 4850 O O . GLU A 1 612 ? 0.813 20.922 13.492 1 96.12 612 GLU A O 1
ATOM 4855 N N . PRO A 1 613 ? 0.302 18.875 12.812 1 95.19 613 PRO A N 1
ATOM 4856 C CA . PRO A 1 613 ? 1.732 18.578 12.711 1 95.19 613 PRO A CA 1
ATOM 4857 C C . PRO A 1 613 ? 2.443 19.453 11.672 1 95.19 613 PRO A C 1
ATOM 4859 O O . PRO A 1 613 ? 3.643 19.703 11.797 1 95.19 613 PRO A O 1
ATOM 4862 N N . CYS A 1 614 ? 1.781 19.938 10.672 1 96.75 614 CYS A N 1
ATOM 4863 C CA . CYS A 1 614 ? 2.359 20.859 9.695 1 96.75 614 CYS A CA 1
ATOM 4864 C C . CYS A 1 614 ? 2.746 22.172 10.352 1 96.75 614 CYS A C 1
ATOM 4866 O O . CYS A 1 614 ? 3.854 22.672 10.148 1 96.75 614 CYS A O 1
ATOM 4868 N N . PHE A 1 615 ? 1.836 22.672 11.172 1 97.75 615 PHE A N 1
ATOM 4869 C CA . PHE A 1 615 ? 2.111 23.906 11.891 1 97.75 615 PHE A CA 1
ATOM 4870 C C . PHE A 1 615 ? 3.27 23.719 12.867 1 97.75 615 PHE A C 1
ATOM 4872 O O . PHE A 1 615 ? 4.18 24.547 12.922 1 97.75 615 PHE A O 1
ATOM 4879 N N . ARG A 1 616 ? 3.191 22.672 13.586 1 96.25 616 ARG A N 1
ATOM 4880 C CA . ARG A 1 616 ? 4.199 22.438 14.609 1 96.25 616 ARG A CA 1
ATOM 4881 C C . ARG A 1 616 ? 5.582 22.266 13.984 1 96.25 616 ARG A C 1
ATOM 4883 O O . ARG A 1 616 ? 6.574 22.781 14.508 1 96.25 616 ARG A O 1
ATOM 4890 N N . GLY A 1 617 ? 5.602 21.516 12.859 1 96.31 617 GLY A N 1
ATOM 4891 C CA . GLY A 1 617 ? 6.859 21.406 12.141 1 96.31 617 GLY A CA 1
ATOM 4892 C C . GLY A 1 617 ? 7.383 22.734 11.648 1 96.31 617 GLY A C 1
ATOM 4893 O O . GLY A 1 617 ? 8.586 22.984 11.688 1 96.31 617 GLY A O 1
ATOM 4894 N N . ALA A 1 618 ? 6.512 23.562 11.188 1 98.44 618 ALA A N 1
ATOM 4895 C CA . ALA A 1 618 ? 6.895 24.891 10.719 1 98.44 618 ALA A CA 1
ATOM 4896 C C . ALA A 1 618 ? 7.5 25.719 11.852 1 98.44 618 ALA A C 1
ATOM 4898 O O . ALA A 1 618 ? 8.555 26.328 11.68 1 98.44 618 ALA A O 1
ATOM 4899 N N . ILE A 1 619 ? 6.848 25.719 13.016 1 98.12 619 ILE A N 1
ATOM 4900 C CA . ILE A 1 619 ? 7.328 26.516 14.133 1 98.12 619 ILE A CA 1
ATOM 4901 C C . ILE A 1 619 ? 8.633 25.938 14.672 1 98.12 619 ILE A C 1
ATOM 4903 O O . ILE A 1 619 ? 9.531 26.672 15.07 1 98.12 619 ILE A O 1
ATOM 4907 N N . ASP A 1 620 ? 8.719 24.594 14.68 1 97.25 620 ASP A N 1
ATOM 4908 C CA . ASP A 1 620 ? 9.992 23.953 15.023 1 97.25 620 ASP A CA 1
ATOM 4909 C C . ASP A 1 620 ? 11.117 24.484 14.141 1 97.25 620 ASP A C 1
ATOM 4911 O O . ASP A 1 620 ? 12.203 24.797 14.633 1 97.25 620 ASP A O 1
ATOM 4915 N N . THR A 1 621 ? 10.898 24.547 12.883 1 98.56 621 THR A N 1
ATOM 4916 C CA . THR A 1 621 ? 11.883 25.047 11.93 1 98.56 621 THR A CA 1
ATOM 4917 C C . THR A 1 621 ? 12.234 26.5 12.219 1 98.56 621 THR A C 1
ATOM 4919 O O . THR A 1 621 ? 13.406 26.875 12.219 1 98.56 621 THR A O 1
ATOM 4922 N N . VAL A 1 622 ? 11.234 27.344 12.516 1 98.75 622 VAL A N 1
ATOM 4923 C CA . VAL A 1 622 ? 11.438 28.75 12.844 1 98.75 622 VAL A CA 1
ATOM 4924 C C . VAL A 1 622 ? 12.305 28.875 14.094 1 98.75 622 VAL A C 1
ATOM 4926 O O . VAL A 1 622 ? 13.242 29.672 14.125 1 98.75 622 VAL A O 1
ATOM 4929 N N . ILE A 1 623 ? 12 28.078 15.117 1 98.31 623 ILE A N 1
ATOM 4930 C CA . ILE A 1 623 ? 12.758 28.078 16.359 1 98.31 623 ILE A CA 1
ATOM 4931 C C . ILE A 1 623 ? 14.227 27.781 16.062 1 98.31 623 ILE A C 1
ATOM 4933 O O . ILE A 1 623 ? 15.117 28.484 16.547 1 98.31 623 ILE A O 1
ATOM 4937 N N . ASN A 1 624 ? 14.484 26.797 15.242 1 98.38 624 ASN A N 1
ATOM 4938 C CA . ASN A 1 624 ? 15.852 26.375 14.984 1 98.38 624 ASN A CA 1
ATOM 4939 C C . ASN A 1 624 ? 16.594 27.375 14.109 1 98.38 624 ASN A C 1
ATOM 4941 O O . ASN A 1 624 ? 17.797 27.562 14.281 1 98.38 624 ASN A O 1
ATOM 4945 N N . ILE A 1 625 ? 15.938 27.984 13.125 1 98.69 625 ILE A N 1
ATOM 4946 C CA . ILE A 1 625 ? 16.578 29.016 12.312 1 98.69 625 ILE A CA 1
ATOM 4947 C C . ILE A 1 625 ? 16.891 30.234 13.18 1 98.69 625 ILE A C 1
ATOM 4949 O O . ILE A 1 625 ? 17.969 30.812 13.078 1 98.69 625 ILE A O 1
ATOM 4953 N N . CYS A 1 626 ? 15.969 30.641 14.062 1 98.62 626 CYS A N 1
ATOM 4954 C CA . CYS A 1 626 ? 16.188 31.734 14.992 1 98.62 626 CYS A CA 1
ATOM 4955 C C . CYS A 1 626 ? 17.391 31.453 15.898 1 98.62 626 CYS A C 1
ATOM 4957 O O . CYS A 1 626 ? 18.219 32.312 16.141 1 98.62 626 CYS A O 1
ATOM 4959 N N . SER A 1 627 ? 17.391 30.25 16.375 1 98.25 627 SER A N 1
ATOM 4960 C CA . SER A 1 627 ? 18.516 29.859 17.219 1 98.25 627 SER A CA 1
ATOM 4961 C C . SER A 1 627 ? 19.844 29.938 16.453 1 98.25 627 SER A C 1
ATOM 4963 O O . SER A 1 627 ? 20.828 30.484 16.969 1 98.25 627 SER A O 1
ATOM 4965 N N . LYS A 1 628 ? 19.859 29.406 15.258 1 97.56 628 LYS A N 1
ATOM 4966 C CA . LYS A 1 628 ? 21.062 29.406 14.422 1 97.56 628 LYS A CA 1
ATOM 4967 C C . LYS A 1 628 ? 21.547 30.828 14.156 1 97.56 628 LYS A C 1
ATOM 4969 O O . LYS A 1 628 ? 22.75 31.094 14.148 1 97.56 628 LYS A O 1
ATOM 4974 N N . THR A 1 629 ? 20.672 31.766 14.008 1 98.12 629 THR A N 1
ATOM 4975 C CA . THR A 1 629 ? 21 33.125 13.617 1 98.12 629 THR A CA 1
ATOM 4976 C C . THR A 1 629 ? 21.062 34.062 14.844 1 98.12 629 THR A C 1
ATOM 4978 O O . THR A 1 629 ? 21.125 35.281 14.711 1 98.12 629 THR A O 1
ATOM 4981 N N . ARG A 1 630 ? 20.891 33.5 16.047 1 97.62 630 ARG A N 1
ATOM 4982 C CA . ARG A 1 630 ? 20.984 34.219 17.328 1 97.62 630 ARG A CA 1
ATOM 4983 C C . ARG A 1 630 ? 19.906 35.281 17.438 1 97.62 630 ARG A C 1
ATOM 4985 O O . ARG A 1 630 ? 20.172 36.375 17.922 1 97.62 630 ARG A O 1
ATOM 4992 N N . ALA A 1 631 ? 18.766 34.938 16.844 1 98.19 631 ALA A N 1
ATOM 4993 C CA . ALA A 1 631 ? 17.625 35.812 17.047 1 98.19 631 ALA A CA 1
ATOM 4994 C C . ALA A 1 631 ? 17.25 35.906 18.531 1 98.19 631 ALA A C 1
ATOM 4996 O O . ALA A 1 631 ? 17.625 35.031 19.328 1 98.19 631 ALA A O 1
ATOM 4997 N N . ILE A 1 632 ? 16.531 36.969 18.891 1 98.25 632 ILE A N 1
ATOM 4998 C CA . ILE A 1 632 ? 16.125 37.156 20.281 1 98.25 632 ILE A CA 1
ATOM 4999 C C . ILE A 1 632 ? 14.695 36.625 20.469 1 98.25 632 ILE A C 1
ATOM 5001 O O . ILE A 1 632 ? 13.734 37.281 20.031 1 98.25 632 ILE A O 1
ATOM 5005 N N . PHE A 1 633 ? 14.594 35.5 21.141 1 98.25 633 PHE A N 1
ATOM 5006 C CA . PHE A 1 633 ? 13.289 34.906 21.375 1 98.25 633 PHE A CA 1
ATOM 5007 C C . PHE A 1 633 ? 12.414 35.812 22.234 1 98.25 633 PHE A C 1
ATOM 5009 O O . PHE A 1 633 ? 12.922 36.531 23.094 1 98.25 633 PHE A O 1
ATOM 5016 N N . ASN A 1 634 ? 11.172 35.75 22.016 1 97.75 634 ASN A N 1
ATOM 5017 C CA . ASN A 1 634 ? 10.227 36.594 22.75 1 97.75 634 ASN A CA 1
ATOM 5018 C C . ASN A 1 634 ? 9.609 35.844 23.922 1 97.75 634 ASN A C 1
ATOM 5020 O O . ASN A 1 634 ? 9.703 34.594 23.984 1 97.75 634 ASN A O 1
ATOM 5024 N N . GLY A 1 635 ? 9.016 36.562 24.859 1 96 635 GLY A N 1
ATOM 5025 C CA . GLY A 1 635 ? 8.242 36 25.953 1 96 635 GLY A CA 1
ATOM 5026 C C . GLY A 1 635 ? 9.094 35.312 27 1 96 635 GLY A C 1
ATOM 5027 O O . GLY A 1 635 ? 8.586 34.5 27.797 1 96 635 GLY A O 1
ATOM 5028 N N . GLY A 1 636 ? 10.352 35.469 26.969 1 95.62 636 GLY A N 1
ATOM 5029 C CA . GLY A 1 636 ? 11.242 34.812 27.922 1 95.62 636 GLY A CA 1
ATOM 5030 C C . GLY A 1 636 ? 11.594 33.375 27.5 1 95.62 636 GLY A C 1
ATOM 5031 O O . GLY A 1 636 ? 12.219 32.656 28.266 1 95.62 636 GLY A O 1
ATOM 5032 N N . PHE A 1 637 ? 11.266 33.062 26.297 1 96.88 637 PHE A N 1
ATOM 5033 C CA . PHE A 1 637 ? 11.555 31.734 25.781 1 96.88 637 PHE A CA 1
ATOM 5034 C C . PHE A 1 637 ? 13.047 31.578 25.5 1 96.88 637 PHE A C 1
ATOM 5036 O O . PHE A 1 637 ? 13.695 32.531 25.016 1 96.88 637 PHE A O 1
ATOM 5043 N N . THR A 1 638 ? 13.625 30.422 25.875 1 96 638 THR A N 1
ATOM 5044 C CA . THR A 1 638 ? 14.977 30.031 25.5 1 96 638 THR A CA 1
ATOM 5045 C C . THR A 1 638 ? 14.992 28.578 25.016 1 96 638 THR A C 1
ATOM 5047 O O . THR A 1 638 ? 14.031 27.844 25.219 1 96 638 THR A O 1
ATOM 5050 N N . MET A 1 639 ? 16.062 28.234 24.406 1 95.44 639 MET A N 1
ATOM 5051 C CA . MET A 1 639 ? 16.188 26.875 23.891 1 95.44 639 MET A CA 1
ATOM 5052 C C . MET A 1 639 ? 16.156 25.859 25.031 1 95.44 639 MET A C 1
ATOM 5054 O O . MET A 1 639 ? 15.898 24.672 24.797 1 95.44 639 MET A O 1
ATOM 5058 N N . ARG A 1 640 ? 16.375 26.203 26.219 1 93.5 640 ARG A N 1
ATOM 5059 C CA . ARG A 1 640 ? 16.297 25.312 27.375 1 93.5 640 ARG A CA 1
ATOM 5060 C C . ARG A 1 640 ? 14.859 24.922 27.656 1 93.5 640 ARG A C 1
ATOM 5062 O O . ARG A 1 640 ? 14.602 23.859 28.25 1 93.5 640 ARG A O 1
ATOM 5069 N N . ASP A 1 641 ? 13.992 25.797 27.25 1 93.25 641 ASP A N 1
ATOM 5070 C CA . ASP A 1 641 ? 12.562 25.562 27.453 1 93.25 641 ASP A CA 1
ATOM 5071 C C . ASP A 1 641 ? 12.023 24.594 26.406 1 93.25 641 ASP A C 1
ATOM 5073 O O . ASP A 1 641 ? 10.922 24.062 26.547 1 93.25 641 ASP A O 1
ATOM 5077 N N . TYR A 1 642 ? 12.766 24.422 25.328 1 93.19 642 TYR A N 1
ATOM 5078 C CA . TYR A 1 642 ? 12.32 23.594 24.219 1 93.19 642 TYR A CA 1
ATOM 5079 C C . TYR A 1 642 ? 12.734 22.141 24.422 1 93.19 642 TYR A C 1
ATOM 5081 O O . TYR A 1 642 ? 13.914 21.812 24.328 1 93.19 642 TYR A O 1
ATOM 5089 N N . PRO A 1 643 ? 11.727 21.297 24.641 1 87.31 643 PRO A N 1
ATOM 5090 C CA . PRO A 1 643 ? 12.078 19.922 24.969 1 87.31 643 PRO A CA 1
ATOM 5091 C C . PRO A 1 643 ? 12.688 19.172 23.797 1 87.31 643 PRO A C 1
ATOM 5093 O O . PRO A 1 643 ? 12.609 19.625 22.656 1 87.31 643 PRO A O 1
ATOM 5096 N N . GLU A 1 644 ? 13.336 18.016 24.156 1 85.06 644 GLU A N 1
ATOM 5097 C CA . GLU A 1 644 ? 13.969 17.172 23.141 1 85.06 644 GLU A CA 1
ATOM 5098 C C . GLU A 1 644 ? 13.242 15.836 23.016 1 85.06 644 GLU A C 1
ATOM 5100 O O . GLU A 1 644 ? 12.727 15.305 24 1 85.06 644 GLU A O 1
ATOM 5105 N N . TYR A 1 645 ? 13.203 15.398 21.766 1 80.94 645 TYR A N 1
ATOM 5106 C CA . TYR A 1 645 ? 12.641 14.078 21.516 1 80.94 645 TYR A CA 1
ATOM 5107 C C . TYR A 1 645 ? 13.539 12.984 22.078 1 80.94 645 TYR A C 1
ATOM 5109 O O . TYR A 1 645 ? 14.766 13.094 22.016 1 80.94 645 TYR A O 1
ATOM 5117 N N . GLN A 1 646 ? 12.875 11.984 22.562 1 76.88 646 GLN A N 1
ATOM 5118 C CA . GLN A 1 646 ? 13.633 10.859 23.094 1 76.88 646 GLN A CA 1
ATOM 5119 C C . GLN A 1 646 ? 13.828 9.773 22.031 1 76.88 646 GLN A C 1
ATOM 5121 O O . GLN A 1 646 ? 12.914 9.492 21.25 1 76.88 646 GLN A O 1
ATOM 5126 N N . THR A 1 647 ? 15.039 9.406 21.797 1 70.31 647 THR A N 1
ATOM 5127 C CA . THR A 1 647 ? 15.328 8.336 20.844 1 70.31 647 THR A CA 1
ATOM 5128 C C . THR A 1 647 ? 15.688 7.047 21.594 1 70.31 647 THR A C 1
ATOM 5130 O O . THR A 1 647 ? 15.789 7.039 22.812 1 70.31 647 THR A O 1
ATOM 5133 N N . ASP A 1 648 ? 15.617 5.871 20.797 1 65.38 648 ASP A N 1
ATOM 5134 C CA . ASP A 1 648 ? 15.875 4.551 21.375 1 65.38 648 ASP A CA 1
ATOM 5135 C C . ASP A 1 648 ? 17.234 4.512 22.062 1 65.38 648 ASP A C 1
ATOM 5137 O O . ASP A 1 648 ? 18.203 5.078 21.562 1 65.38 648 ASP A O 1
ATOM 5141 N N . VAL A 1 649 ? 17.312 4.453 23.438 1 50.34 649 VAL A N 1
ATOM 5142 C CA . VAL A 1 649 ? 18.594 4.242 24.094 1 50.34 649 VAL A CA 1
ATOM 5143 C C . VAL A 1 649 ? 19.141 2.861 23.719 1 50.34 649 VAL A C 1
ATOM 5145 O O . VAL A 1 649 ? 18.375 1.895 23.625 1 50.34 649 VAL A O 1
ATOM 5148 N N . MET B 1 1 ? 18.531 -8.398 -2.793 1 27.61 1 MET B N 1
ATOM 5149 C CA . MET B 1 1 ? 19.797 -9.008 -3.174 1 27.61 1 MET B CA 1
ATOM 5150 C C . MET B 1 1 ? 20.297 -9.961 -2.092 1 27.61 1 MET B C 1
ATOM 5152 O O . MET B 1 1 ? 20.359 -9.602 -0.917 1 27.61 1 MET B O 1
ATOM 5156 N N . THR B 1 2 ? 20.125 -11.297 -2.355 1 36.53 2 THR B N 1
ATOM 5157 C CA . THR B 1 2 ? 20.234 -12.383 -1.391 1 36.53 2 THR B CA 1
ATOM 5158 C C . THR B 1 2 ? 21.672 -12.531 -0.906 1 36.53 2 THR B C 1
ATOM 5160 O O . THR B 1 2 ? 22.609 -12.266 -1.654 1 36.53 2 THR B O 1
ATOM 5163 N N . ILE B 1 3 ? 21.828 -12.32 0.115 1 39.5 3 ILE B N 1
ATOM 5164 C CA . ILE B 1 3 ? 23.062 -12.922 0.622 1 39.5 3 ILE B CA 1
ATOM 5165 C C . ILE B 1 3 ? 23.109 -14.398 0.248 1 39.5 3 ILE B C 1
ATOM 5167 O O . ILE B 1 3 ? 22.391 -15.219 0.827 1 39.5 3 ILE B O 1
ATOM 5171 N N . GLY B 1 4 ? 23 -14.727 -1.151 1 44.84 4 GLY B N 1
ATOM 5172 C CA . GLY B 1 4 ? 22.797 -15.734 -2.184 1 44.84 4 GLY B CA 1
ATOM 5173 C C . GLY B 1 4 ? 23.391 -17.078 -1.832 1 44.84 4 GLY B C 1
ATOM 5174 O O . GLY B 1 4 ? 23.047 -18.094 -2.447 1 44.84 4 GLY B O 1
ATOM 5175 N N . SER B 1 5 ? 24.469 -17.234 -1.129 1 49.22 5 SER B N 1
ATOM 5176 C CA . SER B 1 5 ? 25.172 -18.516 -1.197 1 49.22 5 SER B CA 1
ATOM 5177 C C . SER B 1 5 ? 24.359 -19.625 -0.542 1 49.22 5 SER B C 1
ATOM 5179 O O . SER B 1 5 ? 24.641 -20.812 -0.732 1 49.22 5 SER B O 1
ATOM 5181 N N . ASN B 1 6 ? 23.188 -19.172 0.022 1 62.94 6 ASN B N 1
ATOM 5182 C CA . ASN B 1 6 ? 22.5 -20.188 0.814 1 62.94 6 ASN B CA 1
ATOM 5183 C C . ASN B 1 6 ? 21.109 -20.484 0.264 1 62.94 6 ASN B C 1
ATOM 5185 O O . ASN B 1 6 ? 20.328 -21.203 0.9 1 62.94 6 ASN B O 1
ATOM 5189 N N . PHE B 1 7 ? 20.922 -20.188 -0.989 1 76.06 7 PHE B N 1
ATOM 5190 C CA . PHE B 1 7 ? 19.594 -20.391 -1.563 1 76.06 7 PHE B CA 1
ATOM 5191 C C . PHE B 1 7 ? 19.297 -21.875 -1.711 1 76.06 7 PHE B C 1
ATOM 5193 O O . PHE B 1 7 ? 18.141 -22.297 -1.547 1 76.06 7 PHE B O 1
ATOM 5200 N N . ASN B 1 8 ? 20.328 -22.5 -1.92 1 81.12 8 ASN B N 1
ATOM 5201 C CA . ASN B 1 8 ? 20.125 -23.906 -2.275 1 81.12 8 ASN B CA 1
ATOM 5202 C C . ASN B 1 8 ? 20.281 -24.812 -1.063 1 81.12 8 ASN B C 1
ATOM 5204 O O . ASN B 1 8 ? 20.109 -26.031 -1.173 1 81.12 8 ASN B O 1
ATOM 5208 N N . TYR B 1 9 ? 20.469 -24.203 0.091 1 84.31 9 TYR B N 1
ATOM 5209 C CA . TYR B 1 9 ? 20.766 -25 1.274 1 84.31 9 TYR B CA 1
ATOM 5210 C C . TYR B 1 9 ? 19.656 -26 1.55 1 84.31 9 TYR B C 1
ATOM 5212 O O . TYR B 1 9 ? 19.922 -27.188 1.8 1 84.31 9 TYR B O 1
ATOM 5220 N N . PRO B 1 10 ? 18.422 -25.625 1.475 1 87.12 10 PRO B N 1
ATOM 5221 C CA . PRO B 1 10 ? 17.375 -26.625 1.679 1 87.12 10 PRO B CA 1
ATOM 5222 C C . PRO B 1 10 ? 17.484 -27.797 0.703 1 87.12 10 PRO B C 1
ATOM 5224 O O . PRO B 1 10 ? 17.359 -28.953 1.104 1 87.12 10 PRO B O 1
ATOM 5227 N N . ALA B 1 11 ? 17.703 -27.5 -0.498 1 88.38 11 ALA B N 1
ATOM 5228 C CA . ALA B 1 11 ? 17.859 -28.531 -1.516 1 88.38 11 ALA B CA 1
ATOM 5229 C C . ALA B 1 11 ? 19.109 -29.375 -1.253 1 88.38 11 ALA B C 1
ATOM 5231 O O . ALA B 1 11 ? 19.109 -30.594 -1.494 1 88.38 11 ALA B O 1
ATOM 5232 N N . ASP B 1 12 ? 20.172 -28.719 -0.782 1 87.56 12 ASP B N 1
ATOM 5233 C CA . ASP B 1 12 ? 21.422 -29.406 -0.466 1 87.56 12 ASP B CA 1
ATOM 5234 C C . ASP B 1 12 ? 21.234 -30.391 0.677 1 87.56 12 ASP B C 1
ATOM 5236 O O . ASP B 1 12 ? 21.734 -31.516 0.621 1 87.56 12 ASP B O 1
ATOM 5240 N N . ILE B 1 13 ? 20.578 -30 1.658 1 87 13 ILE B N 1
ATOM 5241 C CA . ILE B 1 13 ? 20.375 -30.844 2.828 1 87 13 ILE B CA 1
ATOM 5242 C C . ILE B 1 13 ? 19.438 -32 2.469 1 87 13 ILE B C 1
ATOM 5244 O O . ILE B 1 13 ? 19.625 -33.125 2.947 1 87 13 ILE B O 1
ATOM 5248 N N . ALA B 1 14 ? 18.5 -31.719 1.673 1 83.94 14 ALA B N 1
ATOM 5249 C CA . ALA B 1 14 ? 17.531 -32.719 1.274 1 83.94 14 ALA B CA 1
ATOM 5250 C C . ALA B 1 14 ? 18.203 -33.875 0.544 1 83.94 14 ALA B C 1
ATOM 5252 O O . ALA B 1 14 ? 17.75 -35.031 0.632 1 83.94 14 ALA B O 1
ATOM 5253 N N . GLN B 1 15 ? 19.219 -33.594 -0.128 1 83.94 15 GLN B N 1
ATOM 5254 C CA . GLN B 1 15 ? 19.922 -34.625 -0.865 1 83.94 15 GLN B CA 1
ATOM 5255 C C . GLN B 1 15 ? 20.688 -35.562 0.083 1 83.94 15 GLN B C 1
ATOM 5257 O O . GLN B 1 15 ? 20.906 -36.719 -0.227 1 83.94 15 GLN B O 1
ATOM 5262 N N . GLN B 1 16 ? 21.234 -35.031 1.145 1 76.81 16 GLN B N 1
ATOM 5263 C CA . GLN B 1 16 ? 22.031 -35.781 2.102 1 76.81 16 GLN B CA 1
ATOM 5264 C C . GLN B 1 16 ? 21.172 -36.719 2.924 1 76.81 16 GLN B C 1
ATOM 5266 O O . GLN B 1 16 ? 21.625 -37.781 3.355 1 76.81 16 GLN B O 1
ATOM 5271 N N . LEU B 1 17 ? 20.188 -36.188 3.33 1 65.75 17 LEU B N 1
ATOM 5272 C CA . LEU B 1 17 ? 19.344 -36.969 4.227 1 65.75 17 LEU B CA 1
ATOM 5273 C C . LEU B 1 17 ? 18.719 -38.156 3.492 1 65.75 17 LEU B C 1
ATOM 5275 O O . LEU B 1 17 ? 17.938 -37.969 2.555 1 65.75 17 LEU B O 1
ATOM 5279 N N . HIS B 1 18 ? 19.797 -39 2.986 1 53.75 18 HIS B N 1
ATOM 5280 C CA . HIS B 1 18 ? 19.344 -40.281 2.467 1 53.75 18 HIS B CA 1
ATOM 5281 C C . HIS B 1 18 ? 18.078 -40.75 3.195 1 53.75 18 HIS B C 1
ATOM 5283 O O . HIS B 1 18 ? 18.094 -40.906 4.422 1 53.75 18 HIS B O 1
ATOM 5289 N N . ARG B 1 19 ? 17.016 -40.219 2.779 1 49.84 19 ARG B N 1
ATOM 5290 C CA . ARG B 1 19 ? 15.742 -40.625 3.363 1 49.84 19 ARG B CA 1
ATOM 5291 C C . ARG B 1 19 ? 15.719 -42.125 3.654 1 49.84 19 ARG B C 1
ATOM 5293 O O . ARG B 1 19 ? 15.68 -42.938 2.73 1 49.84 19 ARG B O 1
ATOM 5300 N N . LYS B 1 20 ? 16.328 -42.5 4.523 1 46.22 20 LYS B N 1
ATOM 5301 C CA . LYS B 1 20 ? 15.836 -43.781 5.074 1 46.22 20 LYS B CA 1
ATOM 5302 C C . LYS B 1 20 ? 14.312 -43.844 5.004 1 46.22 20 LYS B C 1
ATOM 5304 O O . LYS B 1 20 ? 13.641 -42.812 5.023 1 46.22 20 LYS B O 1
ATOM 5309 N N . LYS B 1 21 ? 13.773 -45 5.031 1 45.34 21 LYS B N 1
ATOM 5310 C CA . LYS B 1 21 ? 12.539 -45.781 4.98 1 45.34 21 LYS B CA 1
ATOM 5311 C C . LYS B 1 21 ? 11.461 -45.188 5.879 1 45.34 21 LYS B C 1
ATOM 5313 O O . LYS B 1 21 ? 10.492 -45.844 6.227 1 45.34 21 LYS B O 1
ATOM 5318 N N . ARG B 1 22 ? 11.836 -43.969 6.531 1 42.66 22 ARG B N 1
ATOM 5319 C CA . ARG B 1 22 ? 10.711 -43.75 7.434 1 42.66 22 ARG B CA 1
ATOM 5320 C C . ARG B 1 22 ? 9.516 -43.188 6.684 1 42.66 22 ARG B C 1
ATOM 5322 O O . ARG B 1 22 ? 8.625 -42.594 7.289 1 42.66 22 ARG B O 1
ATOM 5329 N N . SER B 1 23 ? 9.75 -42.656 5.516 1 47.06 23 SER B N 1
ATOM 5330 C CA . SER B 1 23 ? 8.523 -42.25 4.844 1 47.06 23 SER B CA 1
ATOM 5331 C C . SER B 1 23 ? 7.387 -43.219 5.094 1 47.06 23 SER B C 1
ATOM 5333 O O . SER B 1 23 ? 7.594 -44.438 5.039 1 47.06 23 SER B O 1
ATOM 5335 N N . THR B 1 24 ? 6.531 -42.75 5.863 1 51.5 24 THR B N 1
ATOM 5336 C CA . THR B 1 24 ? 5.312 -43.562 5.91 1 51.5 24 THR B CA 1
ATOM 5337 C C . THR B 1 24 ? 5.043 -44.219 4.562 1 51.5 24 THR B C 1
ATOM 5339 O O . THR B 1 24 ? 5.473 -43.719 3.521 1 51.5 24 THR B O 1
ATOM 5342 N N . SER B 1 25 ? 4.84 -45.344 4.52 1 63.31 25 SER B N 1
ATOM 5343 C CA . SER B 1 25 ? 4.332 -46.219 3.465 1 63.31 25 SER B CA 1
ATOM 5344 C C . SER B 1 25 ? 3.275 -45.531 2.623 1 63.31 25 SER B C 1
ATOM 5346 O O . SER B 1 25 ? 2.75 -46.094 1.666 1 63.31 25 SER B O 1
ATOM 5348 N N . ASN B 1 26 ? 3.205 -44 2.91 1 83.38 26 ASN B N 1
ATOM 5349 C CA . ASN B 1 26 ? 2.162 -43.312 2.182 1 83.38 26 ASN B CA 1
ATOM 5350 C C . ASN B 1 26 ? 2.727 -42.562 0.978 1 83.38 26 ASN B C 1
ATOM 5352 O O . ASN B 1 26 ? 3.381 -41.531 1.136 1 83.38 26 ASN B O 1
ATOM 5356 N N . LYS B 1 27 ? 2.604 -42.969 -0.177 1 87.62 27 LYS B N 1
ATOM 5357 C CA . LYS B 1 27 ? 3.174 -42.438 -1.415 1 87.62 27 LYS B CA 1
ATOM 5358 C C . LYS B 1 27 ? 2.6 -41.062 -1.742 1 87.62 27 LYS B C 1
ATOM 5360 O O . LYS B 1 27 ? 3.109 -40.375 -2.621 1 87.62 27 LYS B O 1
ATOM 5365 N N . TRP B 1 28 ? 1.632 -40.688 -1.028 1 92.88 28 TRP B N 1
ATOM 5366 C CA . TRP B 1 28 ? 0.979 -39.406 -1.327 1 92.88 28 TRP B CA 1
ATOM 5367 C C . TRP B 1 28 ? 1.622 -38.281 -0.544 1 92.88 28 TRP B C 1
ATOM 5369 O O . TRP B 1 28 ? 1.311 -37.125 -0.772 1 92.88 28 TRP B O 1
ATOM 5379 N N . ARG B 1 29 ? 2.557 -38.531 0.273 1 91.94 29 ARG B N 1
ATOM 5380 C CA . ARG B 1 29 ? 3.229 -37.5 1.043 1 91.94 29 ARG B CA 1
ATOM 5381 C C . ARG B 1 29 ? 4.395 -36.906 0.26 1 91.94 29 ARG B C 1
ATOM 5383 O O . ARG B 1 29 ? 5.113 -37.625 -0.436 1 91.94 29 ARG B O 1
ATOM 5390 N N . ALA B 1 30 ? 4.551 -35.625 0.392 1 92.19 30 ALA B N 1
ATOM 5391 C CA . ALA B 1 30 ? 5.613 -34.938 -0.329 1 92.19 30 ALA B CA 1
ATOM 5392 C C . ALA B 1 30 ? 6.953 -35.094 0.38 1 92.19 30 ALA B C 1
ATOM 5394 O O . ALA B 1 30 ? 7 -35.344 1.585 1 92.19 30 ALA B O 1
ATOM 5395 N N . ALA B 1 31 ? 7.945 -34.906 -0.393 1 90.12 31 ALA B N 1
ATOM 5396 C CA . ALA B 1 31 ? 9.305 -34.875 0.141 1 90.12 31 ALA B CA 1
ATOM 5397 C C . ALA B 1 31 ? 9.828 -33.438 0.237 1 90.12 31 ALA B C 1
ATOM 5399 O O . ALA B 1 31 ? 9.43 -32.594 -0.545 1 90.12 31 ALA B O 1
ATOM 5400 N N . PHE B 1 32 ? 10.711 -33.281 1.164 1 93.88 32 PHE B N 1
ATOM 5401 C CA . PHE B 1 32 ? 11.352 -31.984 1.323 1 93.88 32 PHE B CA 1
ATOM 5402 C C . PHE B 1 32 ? 12.383 -31.75 0.222 1 93.88 32 PHE B C 1
ATOM 5404 O O . PHE B 1 32 ? 13.094 -32.688 -0.18 1 93.88 32 PHE B O 1
ATOM 5411 N N . PRO B 1 33 ? 12.594 -30.547 -0.366 1 94 33 PRO B N 1
ATOM 5412 C CA . PRO B 1 33 ? 11.82 -29.344 -0.01 1 94 33 PRO B CA 1
ATOM 5413 C C . PRO B 1 33 ? 10.492 -29.25 -0.759 1 94 33 PRO B C 1
ATOM 5415 O O . PRO B 1 33 ? 10.43 -29.562 -1.95 1 94 33 PRO B O 1
ATOM 5418 N N . ASN B 1 34 ? 9.461 -28.906 -0.122 1 95 34 ASN B N 1
ATOM 5419 C CA . ASN B 1 34 ? 8.109 -28.672 -0.626 1 95 34 ASN B CA 1
ATOM 5420 C C . ASN B 1 34 ? 7.305 -27.781 0.314 1 95 34 ASN B C 1
ATOM 5422 O O . ASN B 1 34 ? 7.668 -27.625 1.48 1 95 34 ASN B O 1
ATOM 5426 N N . PRO B 1 35 ? 6.242 -27.125 -0.165 1 93.38 35 PRO B N 1
ATOM 5427 C CA . PRO B 1 35 ? 5.453 -26.25 0.713 1 93.38 35 PRO B CA 1
ATOM 5428 C C . PRO B 1 35 ? 4.98 -26.969 1.978 1 93.38 35 PRO B C 1
ATOM 5430 O O . PRO B 1 35 ? 4.617 -28.141 1.925 1 93.38 35 PRO B O 1
ATOM 5433 N N . PRO B 1 36 ? 4.926 -26.297 3.074 1 93 36 PRO B N 1
ATOM 5434 C CA . PRO B 1 36 ? 4.793 -26.953 4.375 1 93 36 PRO B CA 1
ATOM 5435 C C . PRO B 1 36 ? 3.338 -27.188 4.77 1 93 36 PRO B C 1
ATOM 5437 O O . PRO B 1 36 ? 3.059 -28.031 5.629 1 93 36 PRO B O 1
ATOM 5440 N N . ASP B 1 37 ? 2.373 -26.453 4.223 1 87.62 37 ASP B N 1
ATOM 5441 C CA . ASP B 1 37 ? 1.025 -26.438 4.781 1 87.62 37 ASP B CA 1
ATOM 5442 C C . ASP B 1 37 ? 0.352 -27.797 4.648 1 87.62 37 ASP B C 1
ATOM 5444 O O . ASP B 1 37 ? -0.293 -28.266 5.586 1 87.62 37 ASP B O 1
ATOM 5448 N N . LEU B 1 38 ? 0.423 -28.297 3.441 1 84.19 38 LEU B N 1
ATOM 5449 C CA . LEU B 1 38 ? -0.06 -29.641 3.152 1 84.19 38 LEU B CA 1
ATOM 5450 C C . LEU B 1 38 ? 1.068 -30.531 2.627 1 84.19 38 LEU B C 1
ATOM 5452 O O . LEU B 1 38 ? 1.619 -30.266 1.556 1 84.19 38 LEU B O 1
ATOM 5456 N N . CYS B 1 39 ? 1.486 -31.422 3.508 1 88.88 39 CYS B N 1
ATOM 5457 C CA . CYS B 1 39 ? 2.482 -32.375 3.02 1 88.88 39 CYS B CA 1
ATOM 5458 C C . CYS B 1 39 ? 1.856 -33.375 2.051 1 88.88 39 CYS B C 1
ATOM 5460 O O . CYS B 1 39 ? 1.591 -34.5 2.42 1 88.88 39 CYS B O 1
ATOM 5462 N N . PHE B 1 40 ? 1.617 -32.875 0.892 1 94 40 PHE B N 1
ATOM 5463 C CA . PHE B 1 40 ? 0.94 -33.656 -0.132 1 94 40 PHE B CA 1
ATOM 5464 C C . PHE B 1 40 ? 1.652 -33.531 -1.474 1 94 40 PHE B C 1
ATOM 5466 O O . PHE B 1 40 ? 1.978 -32.438 -1.905 1 94 40 PHE B O 1
ATOM 5473 N N . ASP B 1 41 ? 1.894 -34.594 -2.088 1 95.25 41 ASP B N 1
ATOM 5474 C CA . ASP B 1 41 ? 2.57 -34.625 -3.381 1 95.25 41 ASP B CA 1
ATOM 5475 C C . ASP B 1 41 ? 1.567 -34.531 -4.527 1 95.25 41 ASP B C 1
ATOM 5477 O O . ASP B 1 41 ? 1.199 -35.562 -5.113 1 95.25 41 ASP B O 1
ATOM 5481 N N . TYR B 1 42 ? 1.224 -33.406 -4.984 1 96.69 42 TYR B N 1
ATOM 5482 C CA . TYR B 1 42 ? 0.258 -33.188 -6.059 1 96.69 42 TYR B CA 1
ATOM 5483 C C . TYR B 1 42 ? 0.757 -33.781 -7.367 1 96.69 42 TYR B C 1
ATOM 5485 O O . TYR B 1 42 ? -0.038 -34.25 -8.195 1 96.69 42 TYR B O 1
ATOM 5493 N N . ARG B 1 43 ? 2.027 -33.75 -7.578 1 97.19 43 ARG B N 1
ATOM 5494 C CA . ARG B 1 43 ? 2.586 -34.281 -8.812 1 97.19 43 ARG B CA 1
ATOM 5495 C C . ARG B 1 43 ? 2.348 -35.781 -8.906 1 97.19 43 ARG B C 1
ATOM 5497 O O . ARG B 1 43 ? 2.049 -36.312 -9.984 1 97.19 43 ARG B O 1
ATOM 5504 N N . GLU B 1 44 ? 2.512 -36.469 -7.793 1 96.12 44 GLU B N 1
ATOM 5505 C CA . GLU B 1 44 ? 2.25 -37.906 -7.762 1 96.12 44 GLU B CA 1
ATOM 5506 C C . GLU B 1 44 ? 0.841 -38.25 -8.258 1 96.12 44 GLU B C 1
ATOM 5508 O O . GLU B 1 44 ? 0.63 -39.219 -8.953 1 96.12 44 GLU B O 1
ATOM 5513 N N . LEU B 1 45 ? -0.033 -37.406 -7.934 1 96.88 45 LEU B N 1
ATOM 5514 C CA . LEU B 1 45 ? -1.426 -37.625 -8.312 1 96.88 45 LEU B CA 1
ATOM 5515 C C . LEU B 1 45 ? -1.644 -37.281 -9.789 1 96.88 45 LEU B C 1
ATOM 5517 O O . LEU B 1 45 ? -2.26 -38.062 -10.508 1 96.88 45 LEU B O 1
ATOM 5521 N N . VAL B 1 46 ? -1.135 -36.188 -10.289 1 97.5 46 VAL B N 1
ATOM 5522 C CA . VAL B 1 46 ? -1.362 -35.719 -11.648 1 97.5 46 VAL B CA 1
ATOM 5523 C C . VAL B 1 46 ? -0.67 -36.625 -12.648 1 97.5 46 VAL B C 1
ATOM 5525 O O . VAL B 1 46 ? -1.145 -36.812 -13.773 1 97.5 46 VAL B O 1
ATOM 5528 N N . GLU B 1 47 ? 0.401 -37.281 -12.195 1 95.31 47 GLU B N 1
ATOM 5529 C CA . GLU B 1 47 ? 1.203 -38.125 -13.094 1 95.31 47 GLU B CA 1
ATOM 5530 C C . GLU B 1 47 ? 0.613 -39.531 -13.227 1 95.31 47 GLU B C 1
ATOM 5532 O O . GLU B 1 47 ? 1.109 -40.344 -14.008 1 95.31 47 GLU B O 1
ATOM 5537 N N . GLN B 1 48 ? -0.417 -39.75 -12.508 1 95.12 48 GLN B N 1
ATOM 5538 C CA . GLN B 1 48 ? -1.037 -41.062 -12.641 1 95.12 48 GLN B CA 1
ATOM 5539 C C . GLN B 1 48 ? -1.518 -41.312 -14.07 1 95.12 48 GLN B C 1
ATOM 5541 O O . GLN B 1 48 ? -1.833 -40.375 -14.789 1 95.12 48 GLN B O 1
ATOM 5546 N N . ILE B 1 49 ? -1.571 -42.562 -14.383 1 91.25 49 ILE B N 1
ATOM 5547 C CA . ILE B 1 49 ? -2.164 -42.906 -15.672 1 91.25 49 ILE B CA 1
ATOM 5548 C C . ILE B 1 49 ? -3.604 -42.406 -15.734 1 91.25 49 ILE B C 1
ATOM 5550 O O . ILE B 1 49 ? -4.402 -42.656 -14.828 1 91.25 49 ILE B O 1
ATOM 5554 N N . ASN B 1 50 ? -3.912 -41.656 -16.672 1 89.81 50 ASN B N 1
ATOM 5555 C CA . ASN B 1 50 ? -5.23 -41.094 -16.906 1 89.81 50 ASN B CA 1
ATOM 5556 C C . ASN B 1 50 ? -5.492 -39.906 -15.969 1 89.81 50 ASN B C 1
ATOM 5558 O O . ASN B 1 50 ? -6.641 -39.5 -15.789 1 89.81 50 ASN B O 1
ATOM 5562 N N . GLY B 1 51 ? -4.438 -39.438 -15.383 1 95.12 51 GLY B N 1
ATOM 5563 C CA . GLY B 1 51 ? -4.555 -38.219 -14.609 1 95.12 51 GLY B CA 1
ATOM 5564 C C . GLY B 1 51 ? -5.125 -38.438 -13.227 1 95.12 51 GLY B C 1
ATOM 5565 O O . GLY B 1 51 ? -4.875 -39.469 -12.602 1 95.12 51 GLY B O 1
ATOM 5566 N N . VAL B 1 52 ? -5.879 -37.469 -12.703 1 97.88 52 VAL B N 1
ATOM 5567 C CA . VAL B 1 52 ? -6.309 -37.406 -11.312 1 97.88 52 VAL B CA 1
ATOM 5568 C C . VAL B 1 52 ? -7.418 -38.438 -11.062 1 97.88 52 VAL B C 1
ATOM 5570 O O . VAL B 1 52 ? -7.422 -39.125 -10.047 1 97.88 52 VAL B O 1
ATOM 5573 N N . ALA B 1 53 ? -8.305 -38.5 -12.039 1 98.5 53 ALA B N 1
ATOM 5574 C CA . ALA B 1 53 ? -9.5 -39.312 -11.859 1 98.5 53 ALA B CA 1
ATOM 5575 C C . ALA B 1 53 ? -10.188 -39.594 -13.195 1 98.5 53 ALA B C 1
ATOM 5577 O O . ALA B 1 53 ? -9.766 -39.062 -14.234 1 98.5 53 ALA B O 1
ATOM 5578 N N . LYS B 1 54 ? -11.18 -40.469 -13.133 1 98 54 LYS B N 1
ATOM 5579 C CA . LYS B 1 54 ? -12.094 -40.719 -14.242 1 98 54 LYS B CA 1
ATOM 5580 C C . LYS B 1 54 ? -13.5 -40.219 -13.906 1 98 54 LYS B C 1
ATOM 5582 O O . LYS B 1 54 ? -14.117 -40.719 -12.953 1 98 54 LYS B O 1
ATOM 5587 N N . ALA B 1 55 ? -13.969 -39.344 -14.703 1 97.81 55 ALA B N 1
ATOM 5588 C CA . ALA B 1 55 ? -15.266 -38.719 -14.438 1 97.81 55 ALA B CA 1
ATOM 5589 C C . ALA B 1 55 ? -16.391 -39.75 -14.539 1 97.81 55 ALA B C 1
ATOM 5591 O O . ALA B 1 55 ? -16.375 -40.625 -15.422 1 97.81 55 ALA B O 1
ATOM 5592 N N . THR B 1 56 ? -17.344 -39.75 -13.664 1 98.19 56 THR B N 1
ATOM 5593 C CA . THR B 1 56 ? -18.562 -40.562 -13.695 1 98.19 56 THR B CA 1
ATOM 5594 C C . THR B 1 56 ? -19.734 -39.75 -14.211 1 98.19 56 THR B C 1
ATOM 5596 O O . THR B 1 56 ? -20.734 -40.312 -14.664 1 98.19 56 THR B O 1
ATOM 5599 N N . ASP B 1 57 ? -19.641 -38.469 -14.156 1 97.81 57 ASP B N 1
ATOM 5600 C CA . ASP B 1 57 ? -20.609 -37.531 -14.719 1 97.81 57 ASP B CA 1
ATOM 5601 C C . ASP B 1 57 ? -19.938 -36.594 -15.711 1 97.81 57 ASP B C 1
ATOM 5603 O O . ASP B 1 57 ? -19.781 -35.406 -15.438 1 97.81 57 ASP B O 1
ATOM 5607 N N . PRO B 1 58 ? -19.641 -37.031 -16.844 1 96.94 58 PRO B N 1
ATOM 5608 C CA . PRO B 1 58 ? -18.875 -36.25 -17.812 1 96.94 58 PRO B CA 1
ATOM 5609 C C . PRO B 1 58 ? -19.578 -34.969 -18.25 1 96.94 58 PRO B C 1
ATOM 5611 O O . PRO B 1 58 ? -18.938 -34.031 -18.734 1 96.94 58 PRO B O 1
ATOM 5614 N N . HIS B 1 59 ? -20.938 -34.906 -18.047 1 97.06 59 HIS B N 1
ATOM 5615 C CA . HIS B 1 59 ? -21.688 -33.75 -18.547 1 97.06 59 HIS B CA 1
ATOM 5616 C C . HIS B 1 59 ? -21.953 -32.75 -17.422 1 97.06 59 HIS B C 1
ATOM 5618 O O . HIS B 1 59 ? -22.719 -31.797 -17.609 1 97.06 59 HIS B O 1
ATOM 5624 N N . HIS B 1 60 ? -21.344 -33.031 -16.219 1 98.12 60 HIS B N 1
ATOM 5625 C CA . HIS B 1 60 ? -21.359 -32 -15.188 1 98.12 60 HIS B CA 1
ATOM 5626 C C . HIS B 1 60 ? -20.906 -30.672 -15.734 1 98.12 60 HIS B C 1
ATOM 5628 O O . HIS B 1 60 ? -19.797 -30.547 -16.25 1 98.12 60 HIS B O 1
ATOM 5634 N N . LYS B 1 61 ? -21.75 -29.656 -15.711 1 98.69 61 LYS B N 1
ATOM 5635 C CA . LYS B 1 61 ? -21.453 -28.375 -16.359 1 98.69 61 LYS B CA 1
ATOM 5636 C C . LYS B 1 61 ? -20.578 -27.5 -15.477 1 98.69 61 LYS B C 1
ATOM 5638 O O . LYS B 1 61 ? -21 -27.078 -14.398 1 98.69 61 LYS B O 1
ATOM 5643 N N . ILE B 1 62 ? -19.422 -27.188 -15.914 1 98.88 62 ILE B N 1
ATOM 5644 C CA . ILE B 1 62 ? -18.422 -26.469 -15.125 1 98.88 62 ILE B CA 1
ATOM 5645 C C . ILE B 1 62 ? -18.047 -25.172 -15.836 1 98.88 62 ILE B C 1
ATOM 5647 O O . ILE B 1 62 ? -17.703 -25.172 -17.016 1 98.88 62 ILE B O 1
ATOM 5651 N N . CYS B 1 63 ? -18.141 -24.016 -15.164 1 98.94 63 CYS B N 1
ATOM 5652 C CA . CYS B 1 63 ? -17.656 -22.734 -15.672 1 98.94 63 CYS B CA 1
ATOM 5653 C C . CYS B 1 63 ? -16.422 -22.266 -14.922 1 98.94 63 CYS B C 1
ATOM 5655 O O . CYS B 1 63 ? -16.422 -22.219 -13.688 1 98.94 63 CYS B O 1
ATOM 5657 N N . ILE B 1 64 ? -15.391 -22.031 -15.602 1 98.94 64 ILE B N 1
ATOM 5658 C CA . ILE B 1 64 ? -14.148 -21.516 -15.039 1 98.94 64 ILE B CA 1
ATOM 5659 C C . ILE B 1 64 ? -13.969 -20.047 -15.445 1 98.94 64 ILE B C 1
ATOM 5661 O O . ILE B 1 64 ? -13.953 -19.719 -16.641 1 98.94 64 ILE B O 1
ATOM 5665 N N . ILE B 1 65 ? -13.805 -19.141 -14.453 1 98.81 65 ILE B N 1
ATOM 5666 C CA . ILE B 1 65 ? -13.672 -17.719 -14.695 1 98.81 65 ILE B CA 1
ATOM 5667 C C . ILE B 1 65 ? -12.195 -17.312 -14.609 1 98.81 65 ILE B C 1
ATOM 5669 O O . ILE B 1 65 ? -11.625 -17.266 -13.523 1 98.81 65 ILE B O 1
ATOM 5673 N N . GLY B 1 66 ? -11.594 -16.984 -15.734 1 98.5 66 GLY B N 1
ATOM 5674 C CA . GLY B 1 66 ? -10.188 -16.625 -15.852 1 98.5 66 GLY B CA 1
ATOM 5675 C C . GLY B 1 66 ? -9.367 -17.672 -16.578 1 98.5 66 GLY B C 1
ATOM 5676 O O . GLY B 1 66 ? -9.391 -18.859 -16.219 1 98.5 66 GLY B O 1
ATOM 5677 N N . ALA B 1 67 ? -8.648 -17.234 -17.578 1 98.62 67 ALA B N 1
ATOM 5678 C CA . ALA B 1 67 ? -7.805 -18.141 -18.359 1 98.62 67 ALA B CA 1
ATOM 5679 C C . ALA B 1 67 ? -6.324 -17.875 -18.078 1 98.62 67 ALA B C 1
ATOM 5681 O O . ALA B 1 67 ? -5.52 -17.812 -19.016 1 98.62 67 ALA B O 1
ATOM 5682 N N . GLY B 1 68 ? -6.004 -17.625 -16.828 1 98.06 68 GLY B N 1
ATOM 5683 C CA . GLY B 1 68 ? -4.621 -17.688 -16.375 1 98.06 68 GLY B CA 1
ATOM 5684 C C . GLY B 1 68 ? -4.125 -19.094 -16.141 1 98.06 68 GLY B C 1
ATOM 5685 O O . GLY B 1 68 ? -4.812 -20.062 -16.484 1 98.06 68 GLY B O 1
ATOM 5686 N N . ILE B 1 69 ? -3.016 -19.188 -15.523 1 98.25 69 ILE B N 1
ATOM 5687 C CA . ILE B 1 69 ? -2.418 -20.5 -15.297 1 98.25 69 ILE B CA 1
ATOM 5688 C C . ILE B 1 69 ? -3.367 -21.359 -14.469 1 98.25 69 ILE B C 1
ATOM 5690 O O . ILE B 1 69 ? -3.545 -22.547 -14.75 1 98.25 69 ILE B O 1
ATOM 5694 N N . THR B 1 70 ? -3.961 -20.75 -13.484 1 98.25 70 THR B N 1
ATOM 5695 C CA . THR B 1 70 ? -4.871 -21.469 -12.602 1 98.25 70 THR B CA 1
ATOM 5696 C C . THR B 1 70 ? -6.066 -22.016 -13.383 1 98.25 70 THR B C 1
ATOM 5698 O O . THR B 1 70 ? -6.371 -23.203 -13.305 1 98.25 70 THR B O 1
ATOM 5701 N N . GLY B 1 71 ? -6.73 -21.172 -14.156 1 98.81 71 GLY B N 1
ATOM 5702 C CA . GLY B 1 71 ? -7.91 -21.578 -14.898 1 98.81 71 GLY B CA 1
ATOM 5703 C C . GLY B 1 71 ? -7.605 -22.578 -16 1 98.81 71 GLY B C 1
ATOM 5704 O O . GLY B 1 71 ? -8.336 -23.562 -16.188 1 98.81 71 GLY B O 1
ATOM 5705 N N . LEU B 1 72 ? -6.559 -22.375 -16.703 1 98.88 72 LEU B N 1
ATOM 5706 C CA . LEU B 1 72 ? -6.164 -23.266 -17.781 1 98.88 72 LEU B CA 1
ATOM 5707 C C . LEU B 1 72 ? -5.812 -24.656 -17.234 1 98.88 72 LEU B C 1
ATOM 5709 O O . LEU B 1 72 ? -6.184 -25.672 -17.844 1 98.88 72 LEU B O 1
ATOM 5713 N N . THR B 1 73 ? -5.094 -24.641 -16.109 1 98.81 73 THR B N 1
ATOM 5714 C CA . THR B 1 73 ? -4.734 -25.922 -15.508 1 98.81 73 THR B CA 1
ATOM 5715 C C . THR B 1 73 ? -5.977 -26.672 -15.023 1 98.81 73 THR B C 1
ATOM 5717 O O . THR B 1 73 ? -6.109 -27.875 -15.234 1 98.81 73 THR B O 1
ATOM 5720 N N . THR B 1 74 ? -6.852 -25.953 -14.406 1 98.88 74 THR B N 1
ATOM 5721 C CA . THR B 1 74 ? -8.102 -26.547 -13.945 1 98.88 74 THR B CA 1
ATOM 5722 C C . THR B 1 74 ? -8.875 -27.156 -15.109 1 98.88 74 THR B C 1
ATOM 5724 O O . THR B 1 74 ? -9.289 -28.312 -15.047 1 98.88 74 THR B O 1
ATOM 5727 N N . ALA B 1 75 ? -9.047 -26.375 -16.188 1 98.88 75 ALA B N 1
ATOM 5728 C CA . ALA B 1 75 ? -9.789 -26.844 -17.359 1 98.88 75 ALA B CA 1
ATOM 5729 C C . ALA B 1 75 ? -9.125 -28.078 -17.969 1 98.88 75 ALA B C 1
ATOM 5731 O O . ALA B 1 75 ? -9.805 -29.047 -18.297 1 98.88 75 ALA B O 1
ATOM 5732 N N . ARG B 1 76 ? -7.871 -28.031 -18.125 1 98.56 76 ARG B N 1
ATOM 5733 C CA . ARG B 1 76 ? -7.125 -29.125 -18.75 1 98.56 76 ARG B CA 1
ATOM 5734 C C . ARG B 1 76 ? -7.258 -30.406 -17.953 1 98.56 76 ARG B C 1
ATOM 5736 O O . ARG B 1 76 ? -7.535 -31.469 -18.516 1 98.56 76 ARG B O 1
ATOM 5743 N N . GLU B 1 77 ? -7.039 -30.328 -16.641 1 98.69 77 GLU B N 1
ATOM 5744 C CA . GLU B 1 77 ? -7.039 -31.531 -15.812 1 98.69 77 GLU B CA 1
ATOM 5745 C C . GLU B 1 77 ? -8.453 -32.094 -15.641 1 98.69 77 GLU B C 1
ATOM 5747 O O . GLU B 1 77 ? -8.641 -33.312 -15.547 1 98.69 77 GLU B O 1
ATOM 5752 N N . LEU B 1 78 ? -9.477 -31.219 -15.609 1 98.62 78 LEU B N 1
ATOM 5753 C CA . LEU B 1 78 ? -10.852 -31.688 -15.609 1 98.62 78 LEU B CA 1
ATOM 5754 C C . LEU B 1 78 ? -11.164 -32.438 -16.906 1 98.62 78 LEU B C 1
ATOM 5756 O O . LEU B 1 78 ? -11.781 -33.5 -16.891 1 98.62 78 LEU B O 1
ATOM 5760 N N . TYR B 1 79 ? -10.781 -31.828 -18.016 1 98.38 79 TYR B N 1
ATOM 5761 C CA . TYR B 1 79 ? -10.969 -32.469 -19.312 1 98.38 79 TYR B CA 1
ATOM 5762 C C . TYR B 1 79 ? -10.258 -33.812 -19.375 1 98.38 79 TYR B C 1
ATOM 5764 O O . TYR B 1 79 ? -10.812 -34.781 -19.875 1 98.38 79 TYR B O 1
ATOM 5772 N N . ARG B 1 80 ? -9.062 -33.844 -18.844 1 97.94 80 ARG B N 1
ATOM 5773 C CA . ARG B 1 80 ? -8.289 -35.094 -18.797 1 97.94 80 ARG B CA 1
ATOM 5774 C C . ARG B 1 80 ? -9.008 -36.156 -17.969 1 97.94 80 ARG B C 1
ATOM 5776 O O . ARG B 1 80 ? -8.891 -37.344 -18.25 1 97.94 80 ARG B O 1
ATOM 5783 N N . CYS B 1 81 ? -9.734 -35.688 -16.969 1 97.88 81 CYS B N 1
ATOM 5784 C CA . CYS B 1 81 ? -10.508 -36.594 -16.125 1 97.88 81 CYS B CA 1
ATOM 5785 C C . CYS B 1 81 ? -11.727 -37.125 -16.891 1 97.88 81 CYS B C 1
ATOM 5787 O O . CYS B 1 81 ? -12.336 -38.125 -16.484 1 97.88 81 CYS B O 1
ATOM 5789 N N . GLY B 1 82 ? -12.156 -36.406 -17.922 1 97.69 82 GLY B N 1
ATOM 5790 C CA . GLY B 1 82 ? -13.289 -36.875 -18.703 1 97.69 82 GLY B CA 1
ATOM 5791 C C . GLY B 1 82 ? -14.469 -35.906 -18.672 1 97.69 82 GLY B C 1
ATOM 5792 O O . GLY B 1 82 ? -15.5 -36.156 -19.297 1 97.69 82 GLY B O 1
ATOM 5793 N N . PHE B 1 83 ? -14.406 -34.844 -17.953 1 98.12 83 PHE B N 1
A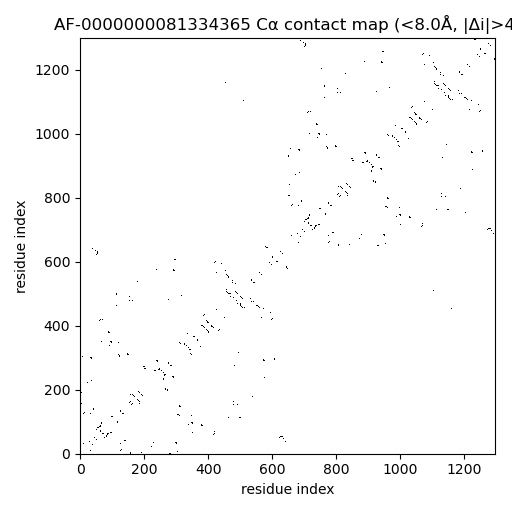TOM 5794 C CA . PHE B 1 83 ? -15.453 -33.812 -17.984 1 98.12 83 PHE B CA 1
ATOM 5795 C C . PHE B 1 83 ? -15.445 -33.094 -19.328 1 98.12 83 PHE B C 1
ATOM 5797 O O . PHE B 1 83 ? -14.414 -32.531 -19.734 1 98.12 83 PHE B O 1
ATOM 5804 N N . THR B 1 84 ? -16.578 -32.969 -19.969 1 97.75 84 THR B N 1
ATOM 5805 C CA . THR B 1 84 ? -16.562 -32.469 -21.328 1 97.75 84 THR B CA 1
ATOM 5806 C C . THR B 1 84 ? -17.375 -31.172 -21.422 1 97.75 84 THR B C 1
ATOM 5808 O O . THR B 1 84 ? -17.281 -30.438 -22.406 1 97.75 84 THR B O 1
ATOM 5811 N N . ASN B 1 85 ? -18.188 -30.906 -20.453 1 98.56 85 ASN B N 1
ATOM 5812 C CA . ASN B 1 85 ? -19.016 -29.703 -20.453 1 98.56 85 ASN B CA 1
ATOM 5813 C C . ASN B 1 85 ? -18.359 -28.578 -19.672 1 98.56 85 ASN B C 1
ATOM 5815 O O . ASN B 1 85 ? -18.766 -28.281 -18.547 1 98.56 85 ASN B O 1
ATOM 5819 N N . ILE B 1 86 ? -17.391 -27.953 -20.25 1 98.75 86 ILE B N 1
ATOM 5820 C CA . ILE B 1 86 ? -16.562 -26.938 -19.594 1 98.75 86 ILE B CA 1
ATOM 5821 C C . ILE B 1 86 ? -16.688 -25.609 -20.344 1 98.75 86 ILE B C 1
ATOM 5823 O O . ILE B 1 86 ? -16.609 -25.578 -21.578 1 98.75 86 ILE B O 1
ATOM 5827 N N . THR B 1 87 ? -16.953 -24.562 -19.656 1 98.81 87 THR B N 1
ATOM 5828 C CA . THR B 1 87 ? -16.875 -23.188 -20.156 1 98.81 87 THR B CA 1
ATOM 5829 C C . THR B 1 87 ? -15.711 -22.438 -19.516 1 98.81 87 THR B C 1
ATOM 5831 O O . THR B 1 87 ? -15.562 -22.438 -18.297 1 98.81 87 THR B O 1
ATOM 5834 N N . LEU B 1 88 ? -14.844 -21.875 -20.297 1 98.88 88 LEU B N 1
ATOM 5835 C CA . LEU B 1 88 ? -13.734 -21.047 -19.844 1 98.88 88 LEU B CA 1
ATOM 5836 C C . LEU B 1 88 ? -13.93 -19.594 -20.266 1 98.88 88 LEU B C 1
ATOM 5838 O O . LEU B 1 88 ? -13.984 -19.297 -21.469 1 98.88 88 LEU B O 1
ATOM 5842 N N . LEU B 1 89 ? -14.062 -18.656 -19.297 1 98.56 89 LEU B N 1
ATOM 5843 C CA . LEU B 1 89 ? -14.266 -17.234 -19.547 1 98.56 89 LEU B CA 1
ATOM 5844 C C . LEU B 1 89 ? -12.977 -16.453 -19.312 1 98.56 89 LEU B C 1
ATOM 5846 O O . LEU B 1 89 ? -12.289 -16.656 -18.312 1 98.56 89 LEU B O 1
ATOM 5850 N N . GLU B 1 90 ? -12.633 -15.617 -20.203 1 98.38 90 GLU B N 1
ATOM 5851 C CA . GLU B 1 90 ? -11.484 -14.727 -20.078 1 98.38 90 GLU B CA 1
ATOM 5852 C C . GLU B 1 90 ? -11.828 -13.305 -20.516 1 98.38 90 GLU B C 1
ATOM 5854 O O . GLU B 1 90 ? -12.414 -13.102 -21.594 1 98.38 90 GLU B O 1
ATOM 5859 N N . LYS B 1 91 ? -11.508 -12.367 -19.625 1 96.62 91 LYS B N 1
ATOM 5860 C CA . LYS B 1 91 ? -11.836 -10.969 -19.859 1 96.62 91 LYS B CA 1
ATOM 5861 C C . LYS B 1 91 ? -10.961 -10.391 -20.969 1 96.62 91 LYS B C 1
ATOM 5863 O O . LYS B 1 91 ? -11.43 -9.586 -21.781 1 96.62 91 LYS B O 1
ATOM 5868 N N . SER B 1 92 ? -9.719 -10.797 -21.078 1 95.94 92 SER B N 1
ATOM 5869 C CA . SER B 1 92 ? -8.758 -10.242 -22.031 1 95.94 92 SER B CA 1
ATOM 5870 C C . SER B 1 92 ? -8.82 -10.961 -23.375 1 95.94 92 SER B C 1
ATOM 5872 O O . SER B 1 92 ? -9.555 -11.945 -23.516 1 95.94 92 SER B O 1
ATOM 5874 N N . LYS B 1 93 ? -8.031 -10.461 -24.312 1 95.44 93 LYS B N 1
ATOM 5875 C CA . LYS B 1 93 ? -7.879 -11.102 -25.625 1 95.44 93 LYS B CA 1
ATOM 5876 C C . LYS B 1 93 ? -6.617 -11.961 -25.656 1 95.44 93 LYS B C 1
ATOM 5878 O O . LYS B 1 93 ? -6.078 -12.227 -26.734 1 95.44 93 LYS B O 1
ATOM 5883 N N . ARG B 1 94 ? -6.168 -12.312 -24.5 1 94.94 94 ARG B N 1
ATOM 5884 C CA . ARG B 1 94 ? -5.023 -13.211 -24.359 1 94.94 94 ARG B CA 1
ATOM 5885 C C . ARG B 1 94 ? -5.199 -14.141 -23.172 1 94.94 94 ARG B C 1
ATOM 5887 O O . ARG B 1 94 ? -5.883 -13.805 -22.203 1 94.94 94 ARG B O 1
ATOM 5894 N N . VAL B 1 95 ? -4.574 -15.289 -23.203 1 97.12 95 VAL B N 1
ATOM 5895 C CA . VAL B 1 95 ? -4.562 -16.188 -22.062 1 97.12 95 VAL B CA 1
ATOM 5896 C C . VAL B 1 95 ? -3.256 -16.031 -21.297 1 97.12 95 VAL B C 1
ATOM 5898 O O . VAL B 1 95 ? -2.291 -15.461 -21.812 1 97.12 95 VAL B O 1
ATOM 5901 N N . GLY B 1 96 ? -3.26 -16.469 -20.109 1 97 96 GLY B N 1
ATOM 5902 C CA . GLY B 1 96 ? -2.012 -16.547 -19.359 1 97 96 GLY B CA 1
ATOM 5903 C C . GLY B 1 96 ? -2.006 -15.68 -18.125 1 97 96 GLY B C 1
ATOM 5904 O O . GLY B 1 96 ? -1.199 -15.891 -17.219 1 97 96 GLY B O 1
ATOM 5905 N N . GLY B 1 97 ? -2.943 -14.695 -18.016 1 96.12 97 GLY B N 1
ATOM 5906 C CA . GLY B 1 97 ? -3.006 -13.844 -16.828 1 96.12 97 GLY B CA 1
ATOM 5907 C C . GLY B 1 97 ? -1.721 -13.078 -16.578 1 96.12 97 GLY B C 1
ATOM 5908 O O . GLY B 1 97 ? -1.214 -12.398 -17.484 1 96.12 97 GLY B O 1
ATOM 5909 N N . ARG B 1 98 ? -1.076 -13.219 -15.469 1 95.56 98 ARG B N 1
ATOM 5910 C CA . ARG B 1 98 ? 0.106 -12.453 -15.094 1 95.56 98 ARG B CA 1
ATOM 5911 C C . ARG B 1 98 ? 1.373 -13.086 -15.656 1 95.56 98 ARG B C 1
ATOM 5913 O O . ARG B 1 98 ? 2.465 -12.531 -15.516 1 95.56 98 ARG B O 1
ATOM 5920 N N . HIS B 1 99 ? 1.255 -14.297 -16.188 1 96.44 99 HIS B N 1
ATOM 5921 C CA . HIS B 1 99 ? 2.33 -14.766 -17.047 1 96.44 99 HIS B CA 1
ATOM 5922 C C . HIS B 1 99 ? 2.375 -13.977 -18.359 1 96.44 99 HIS B C 1
ATOM 5924 O O . HIS B 1 99 ? 1.978 -14.477 -19.406 1 96.44 99 HIS B O 1
ATOM 5930 N N . LEU B 1 100 ? 2.9 -12.797 -18.266 1 95.88 100 LEU B N 1
ATOM 5931 C CA . LEU B 1 100 ? 2.939 -11.859 -19.391 1 95.88 100 LEU B CA 1
ATOM 5932 C C . LEU B 1 100 ? 4.344 -11.781 -19.984 1 95.88 100 LEU B C 1
ATOM 5934 O O . LEU B 1 100 ? 5.234 -11.164 -19.406 1 95.88 100 LEU B O 1
ATOM 5938 N N . THR B 1 101 ? 4.527 -12.438 -21.062 1 95.81 101 THR B N 1
ATOM 5939 C CA . THR B 1 101 ? 5.762 -12.375 -21.828 1 95.81 101 THR B CA 1
ATOM 5940 C C . THR B 1 101 ? 5.645 -11.352 -22.953 1 95.81 101 THR B C 1
ATOM 5942 O O . THR B 1 101 ? 4.883 -11.555 -23.906 1 95.81 101 THR B O 1
ATOM 5945 N N . ALA B 1 102 ? 6.312 -10.242 -22.734 1 93.5 102 ALA B N 1
ATOM 5946 C CA . ALA B 1 102 ? 6.301 -9.234 -23.781 1 93.5 102 ALA B CA 1
ATOM 5947 C C . ALA B 1 102 ? 7.332 -9.562 -24.859 1 93.5 102 ALA B C 1
ATOM 5949 O O . ALA B 1 102 ? 8.5 -9.789 -24.562 1 93.5 102 ALA B O 1
ATOM 5950 N N . LEU B 1 103 ? 6.758 -9.648 -25.859 1 84.69 103 LEU B N 1
ATOM 5951 C CA . LEU B 1 103 ? 7.602 -9.914 -27.016 1 84.69 103 LEU B CA 1
ATOM 5952 C C . LEU B 1 103 ? 7.703 -8.688 -27.906 1 84.69 103 LEU B C 1
ATOM 5954 O O . LEU B 1 103 ? 6.82 -7.824 -27.891 1 84.69 103 LEU B O 1
ATOM 5958 N N . GLY B 1 104 ? 8.875 -8.016 -27.969 1 61.5 104 GLY B N 1
ATOM 5959 C CA . GLY B 1 104 ? 9.125 -6.801 -28.734 1 61.5 104 GLY B CA 1
ATOM 5960 C C . GLY B 1 104 ? 7.852 -6.082 -29.141 1 61.5 104 GLY B C 1
ATOM 5961 O O . GLY B 1 104 ? 6.766 -6.672 -29.109 1 61.5 104 GLY B O 1
ATOM 5962 N N . HIS B 1 105 ? 7.641 -4.926 -28.562 1 46.09 105 HIS B N 1
ATOM 5963 C CA . HIS B 1 105 ? 6.465 -4.098 -28.781 1 46.09 105 HIS B CA 1
ATOM 5964 C C . HIS B 1 105 ? 5.582 -4.68 -29.875 1 46.09 105 HIS B C 1
ATOM 5966 O O . HIS B 1 105 ? 6.023 -5.539 -30.641 1 46.09 105 HIS B O 1
ATOM 5972 N N . ASN B 1 106 ? 4.727 -3.5 -30.281 1 35.25 106 ASN B N 1
ATOM 5973 C CA . ASN B 1 106 ? 3.633 -2.883 -31.016 1 35.25 106 ASN B CA 1
ATOM 5974 C C . ASN B 1 106 ? 3.613 -3.34 -32.469 1 35.25 106 ASN B C 1
ATOM 5976 O O . ASN B 1 106 ? 3.963 -2.574 -33.375 1 35.25 106 ASN B O 1
ATOM 5980 N N . ASN B 1 107 ? 3.346 -4.234 -32.781 1 36.09 107 ASN B N 1
ATOM 5981 C CA . ASN B 1 107 ? 3.162 -4.582 -34.188 1 36.09 107 ASN B CA 1
ATOM 5982 C C . ASN B 1 107 ? 4.477 -4.496 -34.938 1 36.09 107 ASN B C 1
ATOM 5984 O O . ASN B 1 107 ? 4.473 -4.441 -36.188 1 36.09 107 ASN B O 1
ATOM 5988 N N . THR B 1 108 ? 5.512 -3.76 -34.312 1 36.38 108 THR B N 1
ATOM 5989 C CA . THR B 1 108 ? 6.656 -3.746 -35.219 1 36.38 108 THR B CA 1
ATOM 5990 C C . THR B 1 108 ? 7.441 -5.051 -35.125 1 36.38 108 THR B C 1
ATOM 5992 O O . THR B 1 108 ? 7.746 -5.512 -34.031 1 36.38 108 THR B O 1
ATOM 5995 N N . ASN B 1 109 ? 7.18 -6.012 -35.688 1 38.59 109 ASN B N 1
ATOM 5996 C CA . ASN B 1 109 ? 7.918 -7.199 -36.094 1 38.59 109 ASN B CA 1
ATOM 5997 C C . ASN B 1 109 ? 9.414 -7.059 -35.812 1 38.59 109 ASN B C 1
ATOM 5999 O O . ASN B 1 109 ? 10.219 -7.039 -36.75 1 38.59 109 ASN B O 1
ATOM 6003 N N . THR B 1 110 ? 9.734 -6.316 -34.781 1 45.31 110 THR B N 1
ATOM 6004 C CA . THR B 1 110 ? 11.188 -6.281 -34.688 1 45.31 110 THR B CA 1
ATOM 6005 C C . THR B 1 110 ? 11.75 -7.684 -34.469 1 45.31 110 THR B C 1
ATOM 6007 O O . THR B 1 110 ? 11.547 -8.266 -33.406 1 45.31 110 THR B O 1
ATOM 6010 N N . ILE B 1 111 ? 11.922 -8.297 -35.344 1 50.09 111 ILE B N 1
ATOM 6011 C CA . ILE B 1 111 ? 12.656 -9.555 -35.5 1 50.09 111 ILE B CA 1
ATOM 6012 C C . ILE B 1 111 ? 13.906 -9.531 -34.625 1 50.09 111 ILE B C 1
ATOM 6014 O O . ILE B 1 111 ? 14.68 -8.578 -34.656 1 50.09 111 ILE B O 1
ATOM 6018 N N . GLY B 1 112 ? 13.906 -10.359 -33.438 1 62.94 112 GLY B N 1
ATOM 6019 C CA . GLY B 1 112 ? 15.125 -10.656 -32.688 1 62.94 112 GLY B CA 1
ATOM 6020 C C . GLY B 1 112 ? 15.086 -10.148 -31.266 1 62.94 112 GLY B C 1
ATOM 6021 O O . GLY B 1 112 ? 16.062 -10.273 -30.531 1 62.94 112 GLY B O 1
ATOM 6022 N N . ARG B 1 113 ? 13.914 -9.625 -30.797 1 77.75 113 ARG B N 1
ATOM 6023 C CA . ARG B 1 113 ? 13.914 -9.195 -29.406 1 77.75 113 ARG B CA 1
ATOM 6024 C C . ARG B 1 113 ? 13.695 -10.375 -28.469 1 77.75 113 ARG B C 1
ATOM 6026 O O . ARG B 1 113 ? 12.867 -11.242 -28.734 1 77.75 113 ARG B O 1
ATOM 6033 N N . PRO B 1 114 ? 14.492 -10.344 -27.359 1 87.56 114 PRO B N 1
ATOM 6034 C CA . PRO B 1 114 ? 14.281 -11.391 -26.359 1 87.56 114 PRO B CA 1
ATOM 6035 C C . PRO B 1 114 ? 12.984 -11.211 -25.578 1 87.56 114 PRO B C 1
ATOM 6037 O O . PRO B 1 114 ? 12.422 -10.109 -25.547 1 87.56 114 PRO B O 1
ATOM 6040 N N . PRO B 1 115 ? 12.461 -12.32 -25.078 1 92.81 115 PRO B N 1
ATOM 6041 C CA . PRO B 1 115 ? 11.258 -12.188 -24.266 1 92.81 115 PRO B CA 1
ATOM 6042 C C . PRO B 1 115 ? 11.508 -11.414 -22.969 1 92.81 115 PRO B C 1
ATOM 6044 O O . PRO B 1 115 ? 12.547 -11.594 -22.328 1 92.81 115 PRO B O 1
ATOM 6047 N N . PHE B 1 116 ? 10.641 -10.43 -22.625 1 95.88 116 PHE B N 1
ATOM 6048 C CA . PHE B 1 116 ? 10.609 -9.773 -21.312 1 95.88 116 PHE B CA 1
ATOM 6049 C C . PHE B 1 116 ? 9.516 -10.359 -20.438 1 95.88 116 PHE B C 1
ATOM 6051 O O . PHE B 1 116 ? 8.328 -10.273 -20.766 1 95.88 116 PHE B O 1
ATOM 6058 N N . GLU B 1 117 ? 9.906 -10.984 -19.391 1 96.62 117 GLU B N 1
ATOM 6059 C CA . GLU B 1 117 ? 8.93 -11.531 -18.453 1 96.62 117 GLU B CA 1
ATOM 6060 C C . GLU B 1 117 ? 8.406 -10.445 -17.516 1 96.62 117 GLU B C 1
ATOM 6062 O O . GLU B 1 117 ? 9 -10.18 -16.469 1 96.62 117 GLU B O 1
ATOM 6067 N N . MET B 1 118 ? 7.191 -9.984 -17.812 1 96.38 118 MET B N 1
ATOM 6068 C CA . MET B 1 118 ? 6.66 -8.82 -17.109 1 96.38 118 MET B CA 1
ATOM 6069 C C . MET B 1 118 ? 6.027 -9.234 -15.781 1 96.38 118 MET B C 1
ATOM 6071 O O . MET B 1 118 ? 5.805 -8.398 -14.906 1 96.38 118 MET B O 1
ATOM 6075 N N . GLY B 1 119 ? 5.613 -10.484 -15.617 1 95.75 119 GLY B N 1
ATOM 6076 C CA . GLY B 1 119 ? 5.168 -11.078 -14.367 1 95.75 119 GLY B CA 1
ATOM 6077 C C . GLY B 1 119 ? 6.203 -11.984 -13.734 1 95.75 119 GLY B C 1
ATOM 6078 O O . GLY B 1 119 ? 7.34 -11.57 -13.492 1 95.75 119 GLY B O 1
ATOM 6079 N N . ALA B 1 120 ? 5.895 -13.219 -13.594 1 95.25 120 ALA B N 1
ATOM 6080 C CA . ALA B 1 120 ? 6.84 -14.195 -13.062 1 95.25 120 ALA B CA 1
ATOM 6081 C C . ALA B 1 120 ? 8.047 -14.344 -13.984 1 95.25 120 ALA B C 1
ATOM 6083 O O . ALA B 1 120 ? 7.906 -14.352 -15.203 1 95.25 120 ALA B O 1
ATOM 6084 N N . MET B 1 121 ? 9.273 -14.453 -13.352 1 94.56 121 MET B N 1
ATOM 6085 C CA . MET B 1 121 ? 10.445 -14.492 -14.227 1 94.56 121 MET B CA 1
ATOM 6086 C C . MET B 1 121 ? 11.359 -15.648 -13.859 1 94.56 121 MET B C 1
ATOM 6088 O O . MET B 1 121 ? 12.258 -16 -14.633 1 94.56 121 MET B O 1
ATOM 6092 N N . ARG B 1 122 ? 11.211 -16.203 -12.711 1 94.88 122 ARG B N 1
ATOM 6093 C CA . ARG B 1 122 ? 12.031 -17.328 -12.289 1 94.88 122 ARG B CA 1
ATOM 6094 C C . ARG B 1 122 ? 11.188 -18.406 -11.609 1 94.88 122 ARG B C 1
ATOM 6096 O O . ARG B 1 122 ? 10.297 -18.094 -10.82 1 94.88 122 ARG B O 1
ATOM 6103 N N . MET B 1 123 ? 11.43 -19.672 -11.93 1 96.25 123 MET B N 1
ATOM 6104 C CA . MET B 1 123 ? 10.539 -20.766 -11.539 1 96.25 123 MET B CA 1
ATOM 6105 C C . MET B 1 123 ? 11.258 -21.766 -10.641 1 96.25 123 MET B C 1
ATOM 6107 O O . MET B 1 123 ? 12.297 -22.312 -11.016 1 96.25 123 MET B O 1
ATOM 6111 N N . PRO B 1 124 ? 10.703 -22.047 -9.477 1 95.25 124 PRO B N 1
ATOM 6112 C CA . PRO B 1 124 ? 11.203 -23.172 -8.688 1 95.25 124 PRO B CA 1
ATOM 6113 C C . PRO B 1 124 ? 10.625 -24.516 -9.141 1 95.25 124 PRO B C 1
ATOM 6115 O O . PRO B 1 124 ? 9.43 -24.609 -9.422 1 95.25 124 PRO B O 1
ATOM 6118 N N . PHE B 1 125 ? 11.492 -25.531 -9.164 1 97 125 PHE B N 1
ATOM 6119 C CA . PHE B 1 125 ? 11.047 -26.875 -9.547 1 97 125 PHE B CA 1
ATOM 6120 C C . PHE B 1 125 ? 11.055 -27.812 -8.344 1 97 125 PHE B C 1
ATOM 6122 O O . PHE B 1 125 ? 10.625 -28.969 -8.445 1 97 125 PHE B O 1
ATOM 6129 N N . PHE B 1 126 ? 11.539 -27.359 -7.191 1 95.62 126 PHE B N 1
ATOM 6130 C CA . PHE B 1 126 ? 11.594 -28.078 -5.922 1 95.62 126 PHE B CA 1
ATOM 6131 C C . PHE B 1 126 ? 12.414 -29.359 -6.055 1 95.62 126 PHE B C 1
ATOM 6133 O O . PHE B 1 126 ? 12.047 -30.391 -5.488 1 95.62 126 PHE B O 1
ATOM 6140 N N . ASN B 1 127 ? 13.43 -29.359 -6.844 1 95.5 127 ASN B N 1
ATOM 6141 C CA . ASN B 1 127 ? 14.359 -30.469 -6.965 1 95.5 127 ASN B CA 1
ATOM 6142 C C . ASN B 1 127 ? 15.469 -30.391 -5.918 1 95.5 127 ASN B C 1
ATOM 6144 O O . ASN B 1 127 ? 15.805 -29.297 -5.445 1 95.5 127 ASN B O 1
ATOM 6148 N N . THR B 1 128 ? 15.977 -31.469 -5.52 1 94.38 128 THR B N 1
ATOM 6149 C CA . THR B 1 128 ? 17.203 -31.484 -4.723 1 94.38 128 THR B CA 1
ATOM 6150 C C . THR B 1 128 ? 18.422 -31.156 -5.586 1 94.38 128 THR B C 1
ATOM 6152 O O . THR B 1 128 ? 18.328 -31.156 -6.816 1 94.38 128 THR B O 1
ATOM 6155 N N . SER B 1 129 ? 19.531 -30.859 -4.914 1 92.62 129 SER B N 1
ATOM 6156 C CA . SER B 1 129 ? 20.688 -30.344 -5.637 1 92.62 129 SER B CA 1
ATOM 6157 C C . SER B 1 129 ? 21.328 -31.406 -6.508 1 92.62 129 SER B C 1
ATOM 6159 O O . SER B 1 129 ? 22.031 -31.094 -7.465 1 92.62 129 SER B O 1
ATOM 6161 N N . ASN B 1 130 ? 21.047 -32.625 -6.277 1 91.75 130 ASN B N 1
ATOM 6162 C CA . ASN B 1 130 ? 21.656 -33.719 -7.055 1 91.75 130 ASN B CA 1
ATOM 6163 C C . ASN B 1 130 ? 20.719 -34.188 -8.172 1 91.75 130 ASN B C 1
ATOM 6165 O O . ASN B 1 130 ? 21.047 -35.125 -8.891 1 91.75 130 ASN B O 1
ATOM 6169 N N . GLU B 1 131 ? 19.594 -33.562 -8.328 1 93.44 131 GLU B N 1
ATOM 6170 C CA . GLU B 1 131 ? 18.609 -33.938 -9.344 1 93.44 131 GLU B CA 1
ATOM 6171 C C . GLU B 1 131 ? 18.438 -32.844 -10.375 1 93.44 131 GLU B C 1
ATOM 6173 O O . GLU B 1 131 ? 18.469 -31.656 -10.039 1 93.44 131 GLU B O 1
ATOM 6178 N N . PRO B 1 132 ? 18.281 -33.281 -11.641 1 95.62 132 PRO B N 1
ATOM 6179 C CA . PRO B 1 132 ? 17.891 -32.281 -12.617 1 95.62 132 PRO B CA 1
ATOM 6180 C C . PRO B 1 132 ? 16.594 -31.562 -12.25 1 95.62 132 PRO B C 1
ATOM 6182 O O . PRO B 1 132 ? 15.688 -32.156 -11.68 1 95.62 132 PRO B O 1
ATOM 6185 N N . PRO B 1 133 ? 16.469 -30.328 -12.641 1 96.69 133 PRO B N 1
ATOM 6186 C CA . PRO B 1 133 ? 15.297 -29.547 -12.242 1 96.69 133 PRO B CA 1
ATOM 6187 C C . PRO B 1 133 ? 13.984 -30.234 -12.609 1 96.69 133 PRO B C 1
ATOM 6189 O O . PRO B 1 133 ? 13.055 -30.281 -11.789 1 96.69 133 PRO B O 1
ATOM 6192 N N . LYS B 1 134 ? 13.844 -30.781 -13.727 1 97.38 134 LYS B N 1
ATOM 6193 C CA . LYS B 1 134 ? 12.586 -31.344 -14.203 1 97.38 134 LYS B CA 1
ATOM 6194 C C . LYS B 1 134 ? 12.234 -32.625 -13.438 1 97.38 134 LYS B C 1
ATOM 6196 O O . LYS B 1 134 ? 11.117 -33.125 -13.555 1 97.38 134 LYS B O 1
ATOM 6201 N N . ASN B 1 135 ? 13.125 -33.125 -12.586 1 96 135 ASN B N 1
ATOM 6202 C CA . ASN B 1 135 ? 12.844 -34.25 -11.719 1 96 135 ASN B CA 1
ATOM 6203 C C . ASN B 1 135 ? 12.312 -33.812 -10.359 1 96 135 ASN B C 1
ATOM 6205 O O . ASN B 1 135 ? 11.945 -34.625 -9.523 1 96 135 ASN B O 1
ATOM 6209 N N . GLY B 1 136 ? 12.273 -32.562 -10.195 1 95.62 136 GLY B N 1
ATOM 6210 C CA . GLY B 1 136 ? 11.695 -32.031 -8.961 1 95.62 136 GLY B CA 1
ATOM 6211 C C . GLY B 1 136 ? 10.25 -32.438 -8.773 1 95.62 136 GLY B C 1
ATOM 6212 O O . GLY B 1 136 ? 9.57 -32.812 -9.727 1 95.62 136 GLY B O 1
ATOM 6213 N N . ARG B 1 137 ? 9.758 -32.406 -7.566 1 93.94 137 ARG B N 1
ATOM 6214 C CA . ARG B 1 137 ? 8.422 -32.875 -7.23 1 93.94 137 ARG B CA 1
ATOM 6215 C C . ARG B 1 137 ? 7.422 -31.734 -7.156 1 93.94 137 ARG B C 1
ATOM 6217 O O . ARG B 1 137 ? 6.594 -31.688 -6.242 1 93.94 137 ARG B O 1
ATOM 6224 N N . SER B 1 138 ? 7.578 -30.797 -8.078 1 96.25 138 SER B N 1
ATOM 6225 C CA . SER B 1 138 ? 6.605 -29.719 -8.25 1 96.25 138 SER B CA 1
ATOM 6226 C C . SER B 1 138 ? 5.73 -29.969 -9.477 1 96.25 138 SER B C 1
ATOM 6228 O O . SER B 1 138 ? 6.074 -30.781 -10.344 1 96.25 138 SER B O 1
ATOM 6230 N N . LEU B 1 139 ? 4.605 -29.312 -9.508 1 97.88 139 LEU B N 1
ATOM 6231 C CA . LEU B 1 139 ? 3.771 -29.344 -10.703 1 97.88 139 LEU B CA 1
ATOM 6232 C C . LEU B 1 139 ? 4.406 -28.531 -11.828 1 97.88 139 LEU B C 1
ATOM 6234 O O . LEU B 1 139 ? 4.234 -28.859 -13.008 1 97.88 139 LEU B O 1
ATOM 6238 N N . MET B 1 140 ? 5.156 -27.516 -11.508 1 98.19 140 MET B N 1
ATOM 6239 C CA . MET B 1 140 ? 5.922 -26.781 -12.523 1 98.19 140 MET B CA 1
ATOM 6240 C C . MET B 1 140 ? 6.871 -27.719 -13.258 1 98.19 140 MET B C 1
ATOM 6242 O O . MET B 1 140 ? 6.969 -27.672 -14.484 1 98.19 140 MET B O 1
ATOM 6246 N N . ALA B 1 141 ? 7.555 -28.547 -12.5 1 98.19 141 ALA B N 1
ATOM 6247 C CA . ALA B 1 141 ? 8.453 -29.531 -13.102 1 98.19 141 ALA B CA 1
ATOM 6248 C C . ALA B 1 141 ? 7.691 -30.484 -14.008 1 98.19 141 ALA B C 1
ATOM 6250 O O . ALA B 1 141 ? 8.148 -30.812 -15.109 1 98.19 141 ALA B O 1
ATOM 6251 N N . TYR B 1 142 ? 6.594 -30.938 -13.586 1 98.06 142 TYR B N 1
ATOM 6252 C CA . TYR B 1 142 ? 5.754 -31.859 -14.352 1 98.06 142 TYR B CA 1
ATOM 6253 C C . TYR B 1 142 ? 5.352 -31.234 -15.68 1 98.06 142 TYR B C 1
ATOM 6255 O O . TYR B 1 142 ? 5.582 -31.828 -16.734 1 98.06 142 TYR B O 1
ATOM 6263 N N . TYR B 1 143 ? 4.781 -30.062 -15.695 1 98.44 143 TYR B N 1
ATOM 6264 C CA . TYR B 1 143 ? 4.266 -29.438 -16.906 1 98.44 143 TYR B CA 1
ATOM 6265 C C . TYR B 1 143 ? 5.406 -29 -17.828 1 98.44 143 TYR B C 1
ATOM 6267 O O . TYR B 1 143 ? 5.281 -29.047 -19.047 1 98.44 143 TYR B O 1
ATOM 6275 N N . ALA B 1 144 ? 6.484 -28.531 -17.188 1 98.5 144 ALA B N 1
ATOM 6276 C CA . ALA B 1 144 ? 7.648 -28.203 -18 1 98.5 144 ALA B CA 1
ATOM 6277 C C . ALA B 1 144 ? 8.125 -29.422 -18.797 1 98.5 144 ALA B C 1
ATOM 6279 O O . ALA B 1 144 ? 8.578 -29.281 -19.938 1 98.5 144 ALA B O 1
ATOM 6280 N N . THR B 1 145 ? 8.07 -30.562 -18.156 1 97.94 145 THR B N 1
ATOM 6281 C CA . THR B 1 145 ? 8.453 -31.797 -18.828 1 97.94 145 THR B CA 1
ATOM 6282 C C . THR B 1 145 ? 7.441 -32.156 -19.906 1 97.94 145 THR B C 1
ATOM 6284 O O . THR B 1 145 ? 7.82 -32.469 -21.047 1 97.94 145 THR B O 1
ATOM 6287 N N . GLN B 1 146 ? 6.191 -32.156 -19.578 1 97.5 146 GLN B N 1
ATOM 6288 C CA . GLN B 1 146 ? 5.121 -32.531 -20.5 1 97.5 146 GLN B CA 1
ATOM 6289 C C . GLN B 1 146 ? 5.152 -31.656 -21.75 1 97.5 146 GLN B C 1
ATOM 6291 O O . GLN B 1 146 ? 4.875 -32.156 -22.859 1 97.5 146 GLN B O 1
ATOM 6296 N N . PHE B 1 147 ? 5.488 -30.438 -21.641 1 98.38 147 PHE B N 1
ATOM 6297 C CA . PHE B 1 147 ? 5.402 -29.484 -22.75 1 98.38 147 PHE B CA 1
ATOM 6298 C C . PHE B 1 147 ? 6.773 -29.266 -23.375 1 98.38 147 PHE B C 1
ATOM 6300 O O . PHE B 1 147 ? 6.922 -28.422 -24.266 1 98.38 147 PHE B O 1
ATOM 6307 N N . GLU B 1 148 ? 7.785 -29.938 -22.844 1 97.88 148 GLU B N 1
ATOM 6308 C CA . GLU B 1 148 ? 9.148 -29.875 -23.359 1 97.88 148 GLU B CA 1
ATOM 6309 C C . GLU B 1 148 ? 9.672 -28.438 -23.328 1 97.88 148 GLU B C 1
ATOM 6311 O O . GLU B 1 148 ? 10.211 -27.953 -24.328 1 97.88 148 GLU B O 1
ATOM 6316 N N . LEU B 1 149 ? 9.43 -27.797 -22.266 1 98.38 149 LEU B N 1
ATOM 6317 C CA . LEU B 1 149 ? 9.938 -26.438 -22.125 1 98.38 149 LEU B CA 1
ATOM 6318 C C . LEU B 1 149 ? 11.445 -26.438 -21.859 1 98.38 149 LEU B C 1
ATOM 6320 O O . LEU B 1 149 ? 11.922 -27.172 -20.984 1 98.38 149 LEU B O 1
ATOM 6324 N N . SER B 1 150 ? 12.133 -25.641 -22.625 1 98 150 SER B N 1
ATOM 6325 C CA . SER B 1 150 ? 13.555 -25.422 -22.375 1 98 150 SER B CA 1
ATOM 6326 C C . SER B 1 150 ? 13.773 -24.406 -21.266 1 98 150 SER B C 1
ATOM 6328 O O . SER B 1 150 ? 12.961 -23.5 -21.078 1 98 150 SER B O 1
ATOM 6330 N N . HIS B 1 151 ? 14.852 -24.625 -20.5 1 97.56 151 HIS B N 1
ATOM 6331 C CA . HIS B 1 151 ? 15.117 -23.75 -19.359 1 97.56 151 HIS B CA 1
ATOM 6332 C C . HIS B 1 151 ? 16.609 -23.703 -19.031 1 97.56 151 HIS B C 1
ATOM 6334 O O . HIS B 1 151 ? 17.375 -24.516 -19.547 1 97.56 151 HIS B O 1
ATOM 6340 N N . SER B 1 152 ? 17.094 -22.766 -18.281 1 96.56 152 SER B N 1
ATOM 6341 C CA . SER B 1 152 ? 18.438 -22.594 -17.734 1 96.56 152 SER B CA 1
ATOM 6342 C C . SER B 1 152 ? 18.391 -21.984 -16.344 1 96.56 152 SER B C 1
ATOM 6344 O O . SER B 1 152 ? 17.328 -21.562 -15.875 1 96.56 152 SER B O 1
ATOM 6346 N N . ASP B 1 153 ? 19.484 -22.016 -15.641 1 94.81 153 ASP B N 1
ATOM 6347 C CA . ASP B 1 153 ? 19.547 -21.375 -14.336 1 94.81 153 ASP B CA 1
ATOM 6348 C C . ASP B 1 153 ? 19.219 -19.891 -14.43 1 94.81 153 ASP B C 1
ATOM 6350 O O . ASP B 1 153 ? 19.719 -19.188 -15.328 1 94.81 153 ASP B O 1
ATOM 6354 N N . PHE B 1 154 ? 18.375 -19.422 -13.633 1 94.5 154 PHE B N 1
ATOM 6355 C CA . PHE B 1 154 ? 18.109 -17.984 -13.586 1 94.5 154 PHE B CA 1
ATOM 6356 C C . PHE B 1 154 ? 19.297 -17.219 -13.023 1 94.5 154 PHE B C 1
ATOM 6358 O O . PHE B 1 154 ? 19.938 -17.688 -12.078 1 94.5 154 PHE B O 1
ATOM 6365 N N . PRO B 1 155 ? 19.625 -16.062 -13.586 1 91.81 155 PRO B N 1
ATOM 6366 C CA . PRO B 1 155 ? 20.766 -15.281 -13.102 1 91.81 155 PRO B CA 1
ATOM 6367 C C . PRO B 1 155 ? 20.469 -14.531 -11.805 1 91.81 155 PRO B C 1
ATOM 6369 O O . PRO B 1 155 ? 20.516 -13.297 -11.773 1 91.81 155 PRO B O 1
ATOM 6372 N N . ASN B 1 156 ? 20.266 -15.203 -10.758 1 91 156 ASN B N 1
ATOM 6373 C CA . ASN B 1 156 ? 20 -14.617 -9.445 1 91 156 ASN B CA 1
ATOM 6374 C C . ASN B 1 156 ? 21.25 -13.93 -8.883 1 91 156 ASN B C 1
ATOM 6376 O O . ASN B 1 156 ? 22.359 -14.445 -9.008 1 91 156 ASN B O 1
ATOM 6380 N N . PRO B 1 157 ? 21.078 -12.781 -8.25 1 90.19 157 PRO B N 1
ATOM 6381 C CA . PRO B 1 157 ? 22.219 -12.125 -7.613 1 90.19 157 PRO B CA 1
ATOM 6382 C C . PRO B 1 157 ? 22.953 -13.031 -6.621 1 90.19 157 PRO B C 1
ATOM 6384 O O . PRO B 1 157 ? 22.312 -13.75 -5.855 1 90.19 157 PRO B O 1
ATOM 6387 N N . GLY B 1 158 ? 24.297 -13.016 -6.684 1 87.31 158 GLY B N 1
ATOM 6388 C CA . GLY B 1 158 ? 25.141 -13.758 -5.75 1 87.31 158 GLY B CA 1
ATOM 6389 C C . GLY B 1 158 ? 25.172 -15.242 -6.039 1 87.31 158 GLY B C 1
ATOM 6390 O O . GLY B 1 158 ? 25.641 -16.031 -5.207 1 87.31 158 GLY B O 1
ATOM 6391 N N . SER B 1 159 ? 24.656 -15.703 -7.125 1 88.62 159 SER B N 1
ATOM 6392 C CA . SER B 1 159 ? 24.656 -17.125 -7.492 1 88.62 159 SER B CA 1
ATOM 6393 C C . SER B 1 159 ? 25.766 -17.422 -8.508 1 88.62 159 SER B C 1
ATOM 6395 O O . SER B 1 159 ? 26.328 -16.5 -9.109 1 88.62 159 SER B O 1
ATOM 6397 N N . PRO B 1 160 ? 26.047 -18.703 -8.734 1 90.44 160 PRO B N 1
ATOM 6398 C CA . PRO B 1 160 ? 27.016 -19.062 -9.766 1 90.44 160 PRO B CA 1
ATOM 6399 C C . PRO B 1 160 ? 26.531 -18.766 -11.18 1 90.44 160 PRO B C 1
ATOM 6401 O O . PRO B 1 160 ? 27.312 -18.828 -12.133 1 90.44 160 PRO B O 1
ATOM 6404 N N . ALA B 1 161 ? 25.25 -18.438 -11.297 1 91.31 161 ALA B N 1
ATOM 6405 C CA . ALA B 1 161 ? 24.656 -18.219 -12.609 1 91.31 161 ALA B CA 1
ATOM 6406 C C . ALA B 1 161 ? 24.969 -16.812 -13.133 1 91.31 161 ALA B C 1
ATOM 6408 O O . ALA B 1 161 ? 24.703 -16.5 -14.289 1 91.31 161 ALA B O 1
ATOM 6409 N N . VAL B 1 162 ? 25.562 -15.977 -12.336 1 92.19 162 VAL B N 1
ATOM 6410 C CA . VAL B 1 162 ? 25.969 -14.648 -12.766 1 92.19 162 VAL B CA 1
ATOM 6411 C C . VAL B 1 162 ? 27.484 -14.5 -12.617 1 92.19 162 VAL B C 1
ATOM 6413 O O . VAL B 1 162 ? 28.078 -15.086 -11.711 1 92.19 162 VAL B O 1
ATOM 6416 N N . ARG B 1 163 ? 28.047 -13.727 -13.516 1 94.62 163 ARG B N 1
ATOM 6417 C CA . ARG B 1 163 ? 29.484 -13.477 -13.422 1 94.62 163 ARG B CA 1
ATOM 6418 C C . ARG B 1 163 ? 29.828 -12.727 -12.141 1 94.62 163 ARG B C 1
ATOM 6420 O O . ARG B 1 163 ? 30.844 -13.016 -11.5 1 94.62 163 ARG B O 1
ATOM 6427 N N . SER B 1 164 ? 29.031 -11.758 -11.859 1 94.06 164 SER B N 1
ATOM 6428 C CA . SER B 1 164 ? 29.219 -10.984 -10.641 1 94.06 164 SER B CA 1
ATOM 6429 C C . SER B 1 164 ? 27.953 -10.219 -10.266 1 94.06 164 SER B C 1
ATOM 6431 O O . SER B 1 164 ? 27.094 -9.992 -11.109 1 94.06 164 SER B O 1
ATOM 6433 N N . THR B 1 165 ? 27.859 -9.914 -9.023 1 93.81 165 THR B N 1
ATOM 6434 C CA . THR B 1 165 ? 26.797 -9.094 -8.469 1 93.81 165 THR B CA 1
ATOM 6435 C C . THR B 1 165 ? 27.359 -7.805 -7.875 1 93.81 165 THR B C 1
ATOM 6437 O O . THR B 1 165 ? 28.234 -7.848 -7.012 1 93.81 165 THR B O 1
ATOM 6440 N N . GLY B 1 166 ? 26.891 -6.668 -8.414 1 94.5 166 GLY B N 1
ATOM 6441 C CA . GLY B 1 166 ? 27.25 -5.387 -7.832 1 94.5 166 GLY B CA 1
ATOM 6442 C C . GLY B 1 166 ? 26.312 -4.945 -6.73 1 94.5 166 GLY B C 1
ATOM 6443 O O . GLY B 1 166 ? 25.094 -5.039 -6.883 1 94.5 166 GLY B O 1
ATOM 6444 N N . ILE B 1 167 ? 26.859 -4.508 -5.613 1 93 167 ILE B N 1
ATOM 6445 C CA . ILE B 1 167 ? 26.078 -4.016 -4.48 1 93 167 ILE B CA 1
ATOM 6446 C C . ILE B 1 167 ? 26.438 -2.555 -4.207 1 93 167 ILE B C 1
ATOM 6448 O O . ILE B 1 167 ? 27.578 -2.24 -3.877 1 93 167 ILE B O 1
ATOM 6452 N N . TYR B 1 168 ? 25.5 -1.725 -4.457 1 93.94 168 TYR B N 1
ATOM 6453 C CA . TYR B 1 168 ? 25.703 -0.292 -4.258 1 93.94 168 TYR B CA 1
ATOM 6454 C C . TYR B 1 168 ? 24.719 0.254 -3.23 1 93.94 168 TYR B C 1
ATOM 6456 O O . TYR B 1 168 ? 23.562 0.551 -3.561 1 93.94 168 TYR B O 1
ATOM 6464 N N . LEU B 1 169 ? 25.172 0.463 -2.008 1 92 169 LEU B N 1
ATOM 6465 C CA . LEU B 1 169 ? 24.359 0.963 -0.9 1 92 169 LEU B CA 1
ATOM 6466 C C . LEU B 1 169 ? 24.984 2.219 -0.299 1 92 169 LEU B C 1
ATOM 6468 O O . LEU B 1 169 ? 26.203 2.396 -0.344 1 92 169 LEU B O 1
ATOM 6472 N N . ARG B 1 170 ? 24.141 3.086 0.195 1 91.75 170 ARG B N 1
ATOM 6473 C CA . ARG B 1 170 ? 24.594 4.289 0.89 1 91.75 170 ARG B CA 1
ATOM 6474 C C . ARG B 1 170 ? 25.578 5.082 0.034 1 91.75 170 ARG B C 1
ATOM 6476 O O . ARG B 1 170 ? 26.656 5.438 0.493 1 91.75 170 ARG B O 1
ATOM 6483 N N . GLU B 1 171 ? 25.219 5.195 -1.195 1 93.12 171 GLU B N 1
ATOM 6484 C CA . GLU B 1 171 ? 26 5.953 -2.17 1 93.12 171 GLU B CA 1
ATOM 6485 C C . GLU B 1 171 ? 27.438 5.43 -2.268 1 93.12 171 GLU B C 1
ATOM 6487 O O . GLU B 1 171 ? 28.375 6.207 -2.436 1 93.12 171 GLU B O 1
ATOM 6492 N N . GLY B 1 172 ? 27.562 4.117 -2.074 1 92.94 172 GLY B N 1
ATOM 6493 C CA . GLY B 1 172 ? 28.844 3.453 -2.219 1 92.94 172 GLY B CA 1
ATOM 6494 C C . GLY B 1 172 ? 29.719 3.551 -0.976 1 92.94 172 GLY B C 1
ATOM 6495 O O . GLY B 1 172 ? 30.922 3.291 -1.03 1 92.94 172 GLY B O 1
ATOM 6496 N N . SER B 1 173 ? 29.156 3.898 0.116 1 90.81 173 SER B N 1
ATOM 6497 C CA . SER B 1 173 ? 29.938 4.148 1.321 1 90.81 173 SER B CA 1
ATOM 6498 C C . SER B 1 173 ? 29.641 3.105 2.396 1 90.81 173 SER B C 1
ATOM 6500 O O . SER B 1 173 ? 29.797 3.379 3.59 1 90.81 173 SER B O 1
ATOM 6502 N N . ILE B 1 174 ? 29.297 1.964 1.849 1 84.62 174 ILE B N 1
ATOM 6503 C CA . ILE B 1 174 ? 29.078 0.913 2.836 1 84.62 174 ILE B CA 1
ATOM 6504 C C . ILE B 1 174 ? 30.406 0.48 3.439 1 84.62 174 ILE B C 1
ATOM 6506 O O . ILE B 1 174 ? 31.438 0.449 2.748 1 84.62 174 ILE B O 1
ATOM 6510 N N . ASP B 1 175 ? 30.75 0.387 4.781 1 79.75 175 ASP B N 1
ATOM 6511 C CA . ASP B 1 175 ? 31.953 -0.006 5.523 1 79.75 175 ASP B CA 1
ATOM 6512 C C . ASP B 1 175 ? 32.969 1.128 5.562 1 79.75 175 ASP B C 1
ATOM 6514 O O . ASP B 1 175 ? 34.188 0.887 5.469 1 79.75 175 ASP B O 1
ATOM 6518 N N . ASP B 1 176 ? 32.594 2.34 5.426 1 72.06 176 ASP B N 1
ATOM 6519 C CA . ASP B 1 176 ? 33.344 3.559 5.688 1 72.06 176 ASP B CA 1
ATOM 6520 C C . ASP B 1 176 ? 34.406 3.791 4.609 1 72.06 176 ASP B C 1
ATOM 6522 O O . ASP B 1 176 ? 35.5 4.289 4.898 1 72.06 176 ASP B O 1
ATOM 6526 N N . ASN B 1 177 ? 34.094 3.326 3.486 1 74.94 177 ASN B N 1
ATOM 6527 C CA . ASN B 1 177 ? 35 3.678 2.396 1 74.94 177 ASN B CA 1
ATOM 6528 C C . ASN B 1 177 ? 35 5.18 2.129 1 74.94 177 ASN B C 1
ATOM 6530 O O . ASN B 1 177 ? 33.938 5.82 2.162 1 74.94 177 ASN B O 1
ATOM 6534 N N . SER B 1 178 ? 36.188 5.68 1.965 1 77.62 178 SER B N 1
ATOM 6535 C CA . SER B 1 178 ? 36.312 7.113 1.74 1 77.62 178 SER B CA 1
ATOM 6536 C C . SER B 1 178 ? 35.781 7.516 0.371 1 77.62 178 SER B C 1
ATOM 6538 O O . SER B 1 178 ? 35.25 8.617 0.207 1 77.62 178 SER B O 1
ATOM 6540 N N . GLU B 1 179 ? 35.969 6.594 -0.586 1 90.81 179 GLU B N 1
ATOM 6541 C CA . GLU B 1 179 ? 35.469 6.852 -1.93 1 90.81 179 GLU B CA 1
ATOM 6542 C C . GLU B 1 179 ? 34.281 5.945 -2.252 1 90.81 179 GLU B C 1
ATOM 6544 O O . GLU B 1 179 ? 34.25 4.785 -1.836 1 90.81 179 GLU B O 1
ATOM 6549 N N . PRO B 1 180 ? 33.344 6.543 -3.014 1 94.19 180 PRO B N 1
ATOM 6550 C CA . PRO B 1 180 ? 32.219 5.699 -3.412 1 94.19 180 PRO B CA 1
ATOM 6551 C C . PRO B 1 180 ? 32.656 4.461 -4.191 1 94.19 180 PRO B C 1
ATOM 6553 O O . PRO B 1 180 ? 33.375 4.578 -5.188 1 94.19 180 PRO B O 1
ATOM 6556 N N . THR B 1 181 ? 32.312 3.344 -3.729 1 94.88 181 THR B N 1
ATOM 6557 C CA . THR B 1 181 ? 32.75 2.084 -4.316 1 94.88 181 THR B CA 1
ATOM 6558 C C . THR B 1 181 ? 31.578 1.086 -4.379 1 94.88 181 THR B C 1
ATOM 6560 O O . THR B 1 181 ? 30.844 0.923 -3.404 1 94.88 181 THR B O 1
ATOM 6563 N N . MET B 1 182 ? 31.422 0.517 -5.523 1 95.06 182 MET B N 1
ATOM 6564 C CA . MET B 1 182 ? 30.5 -0.605 -5.652 1 95.06 182 MET B CA 1
ATOM 6565 C C . MET B 1 182 ? 31.156 -1.905 -5.195 1 95.06 182 MET B C 1
ATOM 6567 O O . MET B 1 182 ? 32.25 -2.252 -5.66 1 95.06 182 MET B O 1
ATOM 6571 N N . LEU B 1 183 ? 30.547 -2.588 -4.254 1 92.69 183 LEU B N 1
ATOM 6572 C CA . LEU B 1 183 ? 31.047 -3.906 -3.881 1 92.69 183 LEU B CA 1
ATOM 6573 C C . LEU B 1 183 ? 30.719 -4.938 -4.957 1 92.69 183 LEU B C 1
ATOM 6575 O O . LEU B 1 183 ? 29.562 -5.086 -5.359 1 92.69 183 LEU B O 1
ATOM 6579 N N . VAL B 1 184 ? 31.719 -5.598 -5.438 1 94.56 184 VAL B N 1
ATOM 6580 C CA . VAL B 1 184 ? 31.531 -6.602 -6.48 1 94.56 184 VAL B CA 1
ATOM 6581 C C . VAL B 1 184 ? 31.672 -8 -5.879 1 94.56 184 VAL B C 1
ATOM 6583 O O . VAL B 1 184 ? 32.719 -8.367 -5.371 1 94.56 184 VAL B O 1
ATOM 6586 N N . TRP B 1 185 ? 30.688 -8.719 -5.938 1 92.81 185 TRP B N 1
ATOM 6587 C CA . TRP B 1 185 ? 30.609 -10.07 -5.379 1 92.81 185 TRP B CA 1
ATOM 6588 C C . TRP B 1 185 ? 30.719 -11.117 -6.477 1 92.81 185 TRP B C 1
ATOM 6590 O O . TRP B 1 185 ? 29.828 -11.242 -7.316 1 92.81 185 TRP B O 1
ATOM 6600 N N . LYS B 1 186 ? 31.766 -11.836 -6.512 1 92.94 186 LYS B N 1
ATOM 6601 C CA . LYS B 1 186 ? 31.984 -12.977 -7.398 1 92.94 186 LYS B CA 1
ATOM 6602 C C . LYS B 1 186 ? 31.828 -14.297 -6.641 1 92.94 186 LYS B C 1
ATOM 6604 O O . LYS B 1 186 ? 32.625 -14.586 -5.73 1 92.94 186 LYS B O 1
ATOM 6609 N N . ASN B 1 187 ? 30.828 -15.039 -7.012 1 90.88 187 ASN B N 1
ATOM 6610 C CA . ASN B 1 187 ? 30.5 -16.281 -6.305 1 90.88 187 ASN B CA 1
ATOM 6611 C C . ASN B 1 187 ? 30.344 -17.453 -7.266 1 90.88 187 ASN B C 1
ATOM 6613 O O . ASN B 1 187 ? 29.328 -18.125 -7.266 1 90.88 187 ASN B O 1
ATOM 6617 N N . ALA B 1 188 ? 31.359 -17.766 -8 1 90 188 ALA B N 1
ATOM 6618 C CA . ALA B 1 188 ? 31.328 -18.797 -9.039 1 90 188 ALA B CA 1
ATOM 6619 C C . ALA B 1 188 ? 31.156 -20.188 -8.438 1 90 188 ALA B C 1
ATOM 6621 O O . ALA B 1 188 ? 30.578 -21.078 -9.062 1 90 188 ALA B O 1
ATOM 6622 N N . ASP B 1 189 ? 31.562 -20.375 -7.18 1 88.5 189 ASP B N 1
ATOM 6623 C CA . ASP B 1 189 ? 31.516 -21.688 -6.566 1 88.5 189 ASP B CA 1
ATOM 6624 C C . ASP B 1 189 ? 30.234 -21.875 -5.75 1 88.5 189 ASP B C 1
ATOM 6626 O O . ASP B 1 189 ? 29.969 -22.969 -5.25 1 88.5 189 ASP B O 1
ATOM 6630 N N . GLY B 1 190 ? 29.484 -20.797 -5.598 1 85.88 190 GLY B N 1
ATOM 6631 C CA . GLY B 1 190 ? 28.234 -20.875 -4.848 1 85.88 190 GLY B CA 1
ATOM 6632 C C . GLY B 1 190 ? 28.453 -20.906 -3.348 1 85.88 190 GLY B C 1
ATOM 6633 O O . GLY B 1 190 ? 27.5 -21.094 -2.588 1 85.88 190 GLY B O 1
ATOM 6634 N N . LYS B 1 191 ? 29.656 -20.625 -2.846 1 86.06 191 LYS B N 1
ATOM 6635 C CA . LYS B 1 191 ? 29.969 -20.766 -1.424 1 86.06 191 LYS B CA 1
ATOM 6636 C C . LYS B 1 191 ? 30.625 -19.5 -0.883 1 86.06 191 LYS B C 1
ATOM 6638 O O . LYS B 1 191 ? 30.75 -19.328 0.332 1 86.06 191 LYS B O 1
ATOM 6643 N N . THR B 1 192 ? 30.969 -18.688 -1.801 1 89.69 192 THR B N 1
ATOM 6644 C CA . THR B 1 192 ? 31.672 -17.469 -1.398 1 89.69 192 THR B CA 1
ATOM 6645 C C . THR B 1 192 ? 30.703 -16.469 -0.778 1 89.69 192 THR B C 1
ATOM 6647 O O . THR B 1 192 ? 29.672 -16.141 -1.369 1 89.69 192 THR B O 1
ATOM 6650 N N . ALA B 1 193 ? 31.016 -15.992 0.356 1 87.88 193 ALA B N 1
ATOM 6651 C CA . ALA B 1 193 ? 30.219 -14.984 1.037 1 87.88 193 ALA B CA 1
ATOM 6652 C C . ALA B 1 193 ? 30.328 -13.625 0.347 1 87.88 193 ALA B C 1
ATOM 6654 O O . ALA B 1 193 ? 31.297 -13.383 -0.38 1 87.88 193 ALA B O 1
ATOM 6655 N N . PRO B 1 194 ? 29.328 -12.766 0.558 1 89.25 194 PRO B N 1
ATOM 6656 C CA . PRO B 1 194 ? 29.453 -11.422 -0.024 1 89.25 194 PRO B CA 1
ATOM 6657 C C . PRO B 1 194 ? 30.625 -10.633 0.55 1 89.25 194 PRO B C 1
ATOM 6659 O O . PRO B 1 194 ? 31.016 -10.852 1.695 1 89.25 194 PRO B O 1
ATOM 6662 N N . PRO B 1 195 ? 31.094 -9.742 -0.237 1 89.31 195 PRO B N 1
ATOM 6663 C CA . PRO B 1 195 ? 32.219 -8.945 0.239 1 89.31 195 PRO B CA 1
ATOM 6664 C C . PRO B 1 195 ? 31.812 -7.891 1.267 1 89.31 195 PRO B C 1
ATOM 6666 O O . PRO B 1 195 ? 30.641 -7.492 1.313 1 89.31 195 PRO B O 1
ATOM 6669 N N . GLY B 1 196 ? 32.812 -7.457 2.051 1 87.94 196 GLY B N 1
ATOM 6670 C CA . GLY B 1 196 ? 32.594 -6.398 3.023 1 87.94 196 GLY B CA 1
ATOM 6671 C C . GLY B 1 196 ? 32.25 -6.922 4.406 1 87.94 196 GLY B C 1
ATOM 6672 O O . GLY B 1 196 ? 31.641 -7.992 4.539 1 87.94 196 GLY B O 1
ATOM 6673 N N . GLN B 1 197 ? 32.531 -6.109 5.398 1 89.19 197 GLN B N 1
ATOM 6674 C CA . GLN B 1 197 ? 32.344 -6.523 6.785 1 89.19 197 GLN B CA 1
ATOM 6675 C C . GLN B 1 197 ? 30.844 -6.508 7.156 1 89.19 197 GLN B C 1
ATOM 6677 O O . GLN B 1 197 ? 30.344 -7.457 7.758 1 89.19 197 GLN B O 1
ATOM 6682 N N . THR B 1 198 ? 30.203 -5.453 6.816 1 89.38 198 THR B N 1
ATOM 6683 C CA . THR B 1 198 ? 28.797 -5.305 7.172 1 89.38 198 THR B CA 1
ATOM 6684 C C . THR B 1 198 ? 27.953 -6.379 6.496 1 89.38 198 THR B C 1
ATOM 6686 O O . THR B 1 198 ? 27.125 -7.023 7.145 1 89.38 198 THR B O 1
ATOM 6689 N N . LEU B 1 199 ? 28.203 -6.586 5.25 1 89.25 199 LEU B N 1
ATOM 6690 C CA . LEU B 1 199 ? 27.453 -7.602 4.512 1 89.25 199 LEU B CA 1
ATOM 6691 C C . LEU B 1 199 ? 27.766 -9 5.035 1 89.25 199 LEU B C 1
ATOM 6693 O O . LEU B 1 199 ? 26.891 -9.867 5.082 1 89.25 199 LEU B O 1
ATOM 6697 N N . GLY B 1 200 ? 29 -9.141 5.355 1 89.25 200 GLY B N 1
ATOM 6698 C CA . GLY B 1 200 ? 29.406 -10.414 5.93 1 89.25 200 GLY B CA 1
ATOM 6699 C C . GLY B 1 200 ? 28.656 -10.75 7.211 1 89.25 200 GLY B C 1
ATOM 6700 O O . GLY B 1 200 ? 28.266 -11.898 7.422 1 89.25 200 GLY B O 1
ATOM 6701 N N . LYS B 1 201 ? 28.5 -9.773 8.039 1 91.44 201 LYS B N 1
ATOM 6702 C CA . LYS B 1 201 ? 27.797 -9.977 9.305 1 91.44 201 LYS B CA 1
ATOM 6703 C C . LYS B 1 201 ? 26.328 -10.312 9.062 1 91.44 201 LYS B C 1
ATOM 6705 O O . LYS B 1 201 ? 25.781 -11.227 9.68 1 91.44 201 LYS B O 1
ATOM 6710 N N . VAL B 1 202 ? 25.734 -9.555 8.219 1 91.62 202 VAL B N 1
ATOM 6711 C CA . VAL B 1 202 ? 24.328 -9.758 7.879 1 91.62 202 VAL B CA 1
ATOM 6712 C C . VAL B 1 202 ? 24.141 -11.148 7.281 1 91.62 202 VAL B C 1
ATOM 6714 O O . VAL B 1 202 ? 23.219 -11.883 7.66 1 91.62 202 VAL B O 1
ATOM 6717 N N . PHE B 1 203 ? 25.047 -11.523 6.43 1 91 203 PHE B N 1
ATOM 6718 C CA . PHE B 1 203 ? 25.016 -12.828 5.781 1 91 203 PHE B CA 1
ATOM 6719 C C . PHE B 1 203 ? 25.156 -13.945 6.812 1 91 203 PHE B C 1
ATOM 6721 O O . PHE B 1 203 ? 24.406 -14.93 6.77 1 91 203 PHE B O 1
ATOM 6728 N N . SER B 1 204 ? 26.047 -13.789 7.668 1 91.88 204 SER B N 1
ATOM 6729 C CA . SER B 1 204 ? 26.312 -14.812 8.672 1 91.88 204 SER B CA 1
ATOM 6730 C C . SER B 1 204 ? 25.094 -15.023 9.57 1 91.88 204 SER B C 1
ATOM 6732 O O . SER B 1 204 ? 24.781 -16.156 9.945 1 91.88 204 SER B O 1
ATOM 6734 N N . LYS B 1 205 ? 24.438 -14.023 9.938 1 93.5 205 LYS B N 1
ATOM 6735 C CA . LYS B 1 205 ? 23.266 -14.125 10.812 1 93.5 205 LYS B CA 1
ATOM 6736 C C . LYS B 1 205 ? 22.109 -14.805 10.102 1 93.5 205 LYS B C 1
ATOM 6738 O O . LYS B 1 205 ? 21.422 -15.648 10.688 1 93.5 205 LYS B O 1
ATOM 6743 N N . TRP B 1 206 ? 21.875 -14.414 8.875 1 92.12 206 TRP B N 1
ATOM 6744 C CA . TRP B 1 206 ? 20.844 -15.102 8.102 1 92.12 206 TRP B CA 1
ATOM 6745 C C . TRP B 1 206 ? 21.172 -16.578 7.945 1 92.12 206 TRP B C 1
ATOM 6747 O O . TRP B 1 206 ? 20.312 -17.438 8.148 1 92.12 206 TRP B O 1
ATOM 6757 N N . LYS B 1 207 ? 22.375 -16.859 7.547 1 91.56 207 LYS B N 1
ATOM 6758 C CA . LYS B 1 207 ? 22.812 -18.234 7.332 1 91.56 207 LYS B CA 1
ATOM 6759 C C . LYS B 1 207 ? 22.594 -19.078 8.578 1 91.56 207 LYS B C 1
ATOM 6761 O O . LYS B 1 207 ? 22.078 -20.203 8.492 1 91.56 207 LYS B O 1
ATOM 6766 N N . THR B 1 208 ? 23 -18.562 9.695 1 93.06 208 THR B N 1
ATOM 6767 C CA . THR B 1 208 ? 22.844 -19.266 10.953 1 93.06 208 THR B CA 1
ATOM 6768 C C . THR B 1 208 ? 21.375 -19.594 11.227 1 93.06 208 THR B C 1
ATOM 6770 O O . THR B 1 208 ? 21.047 -20.719 11.609 1 93.06 208 THR B O 1
ATOM 6773 N N . PHE B 1 209 ? 20.562 -18.672 11.055 1 94.81 209 PHE B N 1
ATOM 6774 C CA . PHE B 1 209 ? 19.125 -18.859 11.273 1 94.81 209 PHE B CA 1
ATOM 6775 C C . PHE B 1 209 ? 18.562 -19.891 10.297 1 94.81 209 PHE B C 1
ATOM 6777 O O . PHE B 1 209 ? 17.875 -20.828 10.711 1 94.81 209 PHE B O 1
ATOM 6784 N N . ALA B 1 210 ? 18.797 -19.688 9.031 1 92.81 210 ALA B N 1
ATOM 6785 C CA . ALA B 1 210 ? 18.25 -20.531 7.969 1 92.81 210 ALA B CA 1
ATOM 6786 C C . ALA B 1 210 ? 18.719 -21.969 8.117 1 92.81 210 ALA B C 1
ATOM 6788 O O . ALA B 1 210 ? 17.938 -22.906 7.922 1 92.81 210 ALA B O 1
ATOM 6789 N N . GLU B 1 211 ? 19.938 -22.125 8.438 1 92.25 211 GLU B N 1
ATOM 6790 C CA . GLU B 1 211 ? 20.484 -23.469 8.586 1 92.25 211 GLU B CA 1
ATOM 6791 C C . GLU B 1 211 ? 19.875 -24.172 9.797 1 92.25 211 GLU B C 1
ATOM 6793 O O . GLU B 1 211 ? 19.547 -25.359 9.734 1 92.25 211 GLU B O 1
ATOM 6798 N N . ARG B 1 212 ? 19.781 -23.453 10.867 1 93.56 212 ARG B N 1
ATOM 6799 C CA . ARG B 1 212 ? 19.156 -24.031 12.055 1 93.56 212 ARG B CA 1
ATOM 6800 C C . ARG B 1 212 ? 17.75 -24.531 11.758 1 93.56 212 ARG B C 1
ATOM 6802 O O . ARG B 1 212 ? 17.391 -25.656 12.109 1 93.56 212 ARG B O 1
ATOM 6809 N N . MET B 1 213 ? 17 -23.781 11.117 1 95 213 MET B N 1
ATOM 6810 C CA . MET B 1 213 ? 15.625 -24.141 10.82 1 95 213 MET B CA 1
AT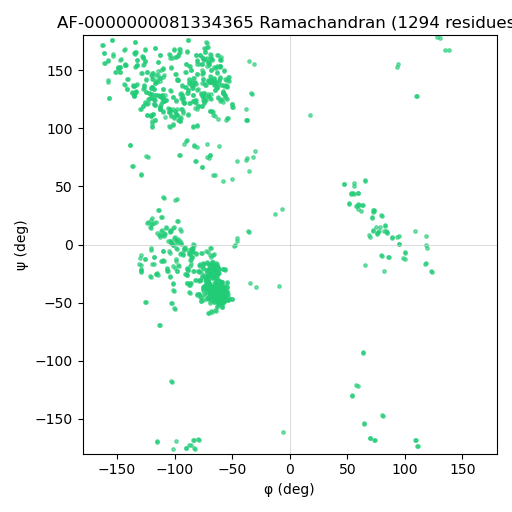OM 6811 C C . MET B 1 213 ? 15.57 -25.266 9.773 1 95 213 MET B C 1
ATOM 6813 O O . MET B 1 213 ? 14.836 -26.234 9.938 1 95 213 MET B O 1
ATOM 6817 N N . THR B 1 214 ? 16.359 -25.125 8.719 1 94.69 214 THR B N 1
ATOM 6818 C CA . THR B 1 214 ? 16.328 -26.078 7.613 1 94.69 214 THR B CA 1
ATOM 6819 C C . THR B 1 214 ? 16.703 -27.484 8.102 1 94.69 214 THR B C 1
ATOM 6821 O O . THR B 1 214 ? 16.094 -28.469 7.699 1 94.69 214 THR B O 1
ATOM 6824 N N . LEU B 1 215 ? 17.688 -27.547 8.906 1 93.31 215 LEU B N 1
ATOM 6825 C CA . LEU B 1 215 ? 18.156 -28.844 9.391 1 93.31 215 LEU B CA 1
ATOM 6826 C C . LEU B 1 215 ? 17.047 -29.578 10.148 1 93.31 215 LEU B C 1
ATOM 6828 O O . LEU B 1 215 ? 16.812 -30.766 9.922 1 93.31 215 LEU B O 1
ATOM 6832 N N . SER B 1 216 ? 16.406 -28.891 10.984 1 93.38 216 SER B N 1
ATOM 6833 C CA . SER B 1 216 ? 15.328 -29.484 11.766 1 93.38 216 SER B CA 1
ATOM 6834 C C . SER B 1 216 ? 14.117 -29.812 10.891 1 93.38 216 SER B C 1
ATOM 6836 O O . SER B 1 216 ? 13.523 -30.875 11.008 1 93.38 216 SER B O 1
ATOM 6838 N N . VAL B 1 217 ? 13.766 -28.906 10.062 1 94.31 217 VAL B N 1
ATOM 6839 C CA . VAL B 1 217 ? 12.602 -29.078 9.188 1 94.31 217 VAL B CA 1
ATOM 6840 C C . VAL B 1 217 ? 12.836 -30.25 8.242 1 94.31 217 VAL B C 1
ATOM 6842 O O . VAL B 1 217 ? 11.945 -31.078 8.047 1 94.31 217 VAL B O 1
ATOM 6845 N N . ALA B 1 218 ? 13.992 -30.328 7.68 1 93.56 218 ALA B N 1
ATOM 6846 C CA . ALA B 1 218 ? 14.312 -31.391 6.73 1 93.56 218 ALA B CA 1
ATOM 6847 C C . ALA B 1 218 ? 14.195 -32.781 7.391 1 93.56 218 ALA B C 1
ATOM 6849 O O . ALA B 1 218 ? 13.805 -33.75 6.746 1 93.56 218 ALA B O 1
ATOM 6850 N N . GLU B 1 219 ? 14.5 -32.812 8.633 1 91.44 219 GLU B N 1
ATOM 6851 C CA . GLU B 1 219 ? 14.445 -34.062 9.383 1 91.44 219 GLU B CA 1
ATOM 6852 C C . GLU B 1 219 ? 13 -34.5 9.641 1 91.44 219 GLU B C 1
ATOM 6854 O O . GLU B 1 219 ? 12.695 -35.688 9.68 1 91.44 219 GLU B O 1
ATOM 6859 N N . HIS B 1 220 ? 12.156 -33.562 9.75 1 91.94 220 HIS B N 1
ATOM 6860 C CA . HIS B 1 220 ? 10.82 -33.875 10.227 1 91.94 220 HIS B CA 1
ATOM 6861 C C . HIS B 1 220 ? 9.797 -33.812 9.094 1 91.94 220 HIS B C 1
ATOM 6863 O O . HIS B 1 220 ? 8.688 -34.344 9.219 1 91.94 220 HIS B O 1
ATOM 6869 N N . TYR B 1 221 ? 10.133 -33.156 8.094 1 93.31 221 TYR B N 1
ATOM 6870 C CA . TYR B 1 221 ? 9.188 -32.969 6.996 1 93.31 221 TYR B CA 1
ATOM 6871 C C . TYR B 1 221 ? 8.719 -34.312 6.434 1 93.31 221 TYR B C 1
ATOM 6873 O O . TYR B 1 221 ? 9.531 -35.188 6.184 1 93.31 221 TYR B O 1
ATOM 6881 N N . GLY B 1 222 ? 7.426 -34.5 6.258 1 89.06 222 GLY B N 1
ATOM 6882 C CA . GLY B 1 222 ? 6.867 -35.719 5.684 1 89.06 222 GLY B CA 1
ATOM 6883 C C . GLY B 1 222 ? 6.637 -36.812 6.711 1 89.06 222 GLY B C 1
ATOM 6884 O O . GLY B 1 222 ? 6.016 -37.812 6.406 1 89.06 222 GLY B O 1
ATOM 6885 N N . SER B 1 223 ? 7.141 -36.625 7.891 1 88.94 223 SER B N 1
ATOM 6886 C CA . SER B 1 223 ? 6.926 -37.594 8.953 1 88.94 223 SER B CA 1
ATOM 6887 C C . SER B 1 223 ? 5.492 -37.562 9.469 1 88.94 223 SER B C 1
ATOM 6889 O O . SER B 1 223 ? 4.711 -36.688 9.07 1 88.94 223 SER B O 1
ATOM 6891 N N . GLY B 1 224 ? 5.133 -38.5 10.258 1 85.69 224 GLY B N 1
ATOM 6892 C CA . GLY B 1 224 ? 3.789 -38.562 10.812 1 85.69 224 GLY B CA 1
ATOM 6893 C C . GLY B 1 224 ? 3.455 -37.406 11.719 1 85.69 224 GLY B C 1
ATOM 6894 O O . GLY B 1 224 ? 2.281 -37.094 11.945 1 85.69 224 GLY B O 1
ATOM 6895 N N . HIS B 1 225 ? 4.438 -36.688 12.156 1 88.62 225 HIS B N 1
ATOM 6896 C CA . HIS B 1 225 ? 4.207 -35.625 13.102 1 88.62 225 HIS B CA 1
ATOM 6897 C C . HIS B 1 225 ? 4.453 -34.25 12.453 1 88.62 225 HIS B C 1
ATOM 6899 O O . HIS B 1 225 ? 4.531 -33.25 13.148 1 88.62 225 HIS B O 1
ATOM 6905 N N . TRP B 1 226 ? 4.574 -34.219 11.195 1 91.62 226 TRP B N 1
ATOM 6906 C CA . TRP B 1 226 ? 4.926 -32.969 10.508 1 91.62 226 TRP B CA 1
ATOM 6907 C C . TRP B 1 226 ? 3.854 -31.906 10.727 1 91.62 226 TRP B C 1
ATOM 6909 O O . TRP B 1 226 ? 4.168 -30.75 11.016 1 91.62 226 TRP B O 1
ATOM 6919 N N . GLU B 1 227 ? 2.592 -32.312 10.578 1 91 227 GLU B N 1
ATOM 6920 C CA . GLU B 1 227 ? 1.511 -31.328 10.703 1 91 227 GLU B CA 1
ATOM 6921 C C . GLU B 1 227 ? 1.515 -30.672 12.078 1 91 227 GLU B C 1
ATOM 6923 O O . GLU B 1 227 ? 1.229 -29.484 12.203 1 91 227 GLU B O 1
ATOM 6928 N N . ASP B 1 228 ? 1.896 -31.422 13.07 1 91.5 228 ASP B N 1
ATOM 6929 C CA . ASP B 1 228 ? 2 -30.875 14.414 1 91.5 228 ASP B CA 1
ATOM 6930 C C . ASP B 1 228 ? 3.162 -29.875 14.516 1 91.5 228 ASP B C 1
ATOM 6932 O O . ASP B 1 228 ? 3.041 -28.828 15.156 1 91.5 228 ASP B O 1
ATOM 6936 N N . MET B 1 229 ? 4.215 -30.281 13.945 1 93.06 229 MET B N 1
ATOM 6937 C CA . MET B 1 229 ? 5.375 -29.406 13.969 1 93.06 229 MET B CA 1
ATOM 6938 C C . MET B 1 229 ? 5.074 -28.094 13.242 1 93.06 229 MET B C 1
ATOM 6940 O O . MET B 1 229 ? 5.41 -27.016 13.727 1 93.06 229 MET B O 1
ATOM 6944 N N . TRP B 1 230 ? 4.48 -28.234 12.102 1 94.94 230 TRP B N 1
ATOM 6945 C CA . TRP B 1 230 ? 4.133 -27.031 11.344 1 94.94 230 TRP B CA 1
ATOM 6946 C C . TRP B 1 230 ? 3.172 -26.156 12.133 1 94.94 230 TRP B C 1
ATOM 6948 O O . TRP B 1 230 ? 3.318 -24.922 12.156 1 94.94 230 TRP B O 1
ATOM 6958 N N . ALA B 1 231 ? 2.219 -26.781 12.75 1 94.44 231 ALA B N 1
ATOM 6959 C CA . ALA B 1 231 ? 1.286 -26.031 13.586 1 94.44 231 ALA B CA 1
ATOM 6960 C C . ALA B 1 231 ? 2.025 -25.266 14.672 1 94.44 231 ALA B C 1
ATOM 6962 O O . ALA B 1 231 ? 1.655 -24.125 15 1 94.44 231 ALA B O 1
ATOM 6963 N N . SER B 1 232 ? 3.043 -25.875 15.234 1 95.69 232 SER B N 1
ATOM 6964 C CA . SER B 1 232 ? 3.84 -25.219 16.266 1 95.69 232 SER B CA 1
ATOM 6965 C C . SER B 1 232 ? 4.621 -24.047 15.695 1 95.69 232 SER B C 1
ATOM 6967 O O . SER B 1 232 ? 4.75 -23 16.344 1 95.69 232 SER B O 1
ATOM 6969 N N . ILE B 1 233 ? 5.137 -24.234 14.516 1 97 233 ILE B N 1
ATOM 6970 C CA . ILE B 1 233 ? 5.859 -23.156 13.852 1 97 233 ILE B CA 1
ATOM 6971 C C . ILE B 1 233 ? 4.91 -21.984 13.562 1 97 233 ILE B C 1
ATOM 6973 O O . ILE B 1 233 ? 5.242 -20.828 13.828 1 97 233 ILE B O 1
ATOM 6977 N N . VAL B 1 234 ? 3.736 -22.297 13.086 1 96.56 234 VAL B N 1
ATOM 6978 C CA . VAL B 1 234 ? 2.734 -21.281 12.781 1 96.56 234 VAL B CA 1
ATOM 6979 C C . VAL B 1 234 ? 2.355 -20.531 14.055 1 96.56 234 VAL B C 1
ATOM 6981 O O . VAL B 1 234 ? 2.303 -19.297 14.07 1 96.56 234 VAL B O 1
ATOM 6984 N N . LYS B 1 235 ? 2.123 -21.234 15.07 1 95.38 235 LYS B N 1
ATOM 6985 C CA . LYS B 1 235 ? 1.753 -20.609 16.344 1 95.38 235 LYS B CA 1
ATOM 6986 C C . LYS B 1 235 ? 2.814 -19.625 16.797 1 95.38 235 LYS B C 1
ATOM 6988 O O . LYS B 1 235 ? 2.486 -18.547 17.328 1 95.38 235 LYS B O 1
ATOM 6993 N N . LYS B 1 236 ? 4 -19.938 16.562 1 96.75 236 LYS B N 1
ATOM 6994 C CA . LYS B 1 236 ? 5.117 -19.109 17.016 1 96.75 236 LYS B CA 1
ATOM 6995 C C . LYS B 1 236 ? 5.258 -17.859 16.141 1 96.75 236 LYS B C 1
ATOM 6997 O O . LYS B 1 236 ? 5.574 -16.781 16.641 1 96.75 236 LYS B O 1
ATOM 7002 N N . TYR B 1 237 ? 5.004 -17.984 14.828 1 97.31 237 TYR B N 1
ATOM 7003 C CA . TYR B 1 237 ? 5.516 -16.969 13.922 1 97.31 237 TYR B CA 1
ATOM 7004 C C . TYR B 1 237 ? 4.375 -16.25 13.211 1 97.31 237 TYR B C 1
ATOM 7006 O O . TYR B 1 237 ? 4.586 -15.219 12.562 1 97.31 237 TYR B O 1
ATOM 7014 N N . GLU B 1 238 ? 3.111 -16.688 13.266 1 95.94 238 GLU B N 1
ATOM 7015 C CA . GLU B 1 238 ? 2.033 -16.141 12.445 1 95.94 238 GLU B CA 1
ATOM 7016 C C . GLU B 1 238 ? 1.72 -14.703 12.812 1 95.94 238 GLU B C 1
ATOM 7018 O O . GLU B 1 238 ? 1.19 -13.945 11.992 1 95.94 238 GLU B O 1
ATOM 7023 N N . ARG B 1 239 ? 2.066 -14.203 14 1 94.69 239 ARG B N 1
ATOM 7024 C CA . ARG B 1 239 ? 1.776 -12.836 14.422 1 94.69 239 ARG B CA 1
ATOM 7025 C C . ARG B 1 239 ? 3.021 -11.961 14.336 1 94.69 239 ARG B C 1
ATOM 7027 O O . ARG B 1 239 ? 2.984 -10.781 14.695 1 94.69 239 ARG B O 1
ATOM 7034 N N . ILE B 1 240 ? 4.098 -12.539 13.867 1 96.44 240 ILE B N 1
ATOM 7035 C CA . ILE B 1 240 ? 5.367 -11.82 13.789 1 96.44 240 ILE B CA 1
ATOM 7036 C C . ILE B 1 240 ? 5.586 -11.305 12.367 1 96.44 240 ILE B C 1
ATOM 7038 O O . ILE B 1 240 ? 5.48 -12.07 11.406 1 96.44 240 ILE B O 1
ATOM 7042 N N . SER B 1 241 ? 5.785 -9.977 12.234 1 96.44 241 SER B N 1
ATOM 7043 C CA . SER B 1 241 ? 6.156 -9.43 10.938 1 96.44 241 SER B CA 1
ATOM 7044 C C . SER B 1 241 ? 7.574 -9.836 10.555 1 96.44 241 SER B C 1
ATOM 7046 O O . SER B 1 241 ? 8.383 -10.195 11.414 1 96.44 241 SER B O 1
ATOM 7048 N N . PHE B 1 242 ? 7.91 -9.859 9.305 1 96.69 242 PHE B N 1
ATOM 7049 C CA . PHE B 1 242 ? 9.273 -10.141 8.883 1 96.69 242 PHE B CA 1
ATOM 7050 C C . PHE B 1 242 ? 10.25 -9.148 9.508 1 96.69 242 PHE B C 1
ATOM 7052 O O . PHE B 1 242 ? 11.352 -9.531 9.914 1 96.69 242 PHE B O 1
ATOM 7059 N N . ARG B 1 243 ? 9.906 -7.898 9.578 1 95.19 243 ARG B N 1
ATOM 7060 C CA . ARG B 1 243 ? 10.711 -6.875 10.242 1 95.19 243 ARG B CA 1
ATOM 7061 C C . ARG B 1 243 ? 11.109 -7.312 11.641 1 95.19 243 ARG B C 1
ATOM 7063 O O . ARG B 1 243 ? 12.273 -7.188 12.031 1 95.19 243 ARG B O 1
ATOM 7070 N N . ASP B 1 244 ? 10.141 -7.824 12.383 1 96.12 244 ASP B N 1
ATOM 7071 C CA . ASP B 1 244 ? 10.398 -8.234 13.758 1 96.12 244 ASP B CA 1
ATOM 7072 C C . ASP B 1 244 ? 11.242 -9.5 13.812 1 96.12 244 ASP B C 1
ATOM 7074 O O . ASP B 1 244 ? 12.078 -9.664 14.703 1 96.12 244 ASP B O 1
ATOM 7078 N N . LEU B 1 245 ? 10.953 -10.391 12.883 1 96.88 245 LEU B N 1
ATOM 7079 C CA . LEU B 1 245 ? 11.75 -11.609 12.836 1 96.88 245 LEU B CA 1
ATOM 7080 C C . LEU B 1 245 ? 13.234 -11.289 12.641 1 96.88 245 LEU B C 1
ATOM 7082 O O . LEU B 1 245 ? 14.094 -11.922 13.242 1 96.88 245 LEU B O 1
ATOM 7086 N N . VAL B 1 246 ? 13.531 -10.32 11.797 1 95.81 246 VAL B N 1
ATOM 7087 C CA . VAL B 1 246 ? 14.891 -9.922 11.461 1 95.81 246 VAL B CA 1
ATOM 7088 C C . VAL B 1 246 ? 15.609 -9.438 12.711 1 95.81 246 VAL B C 1
ATOM 7090 O O . VAL B 1 246 ? 16.781 -9.75 12.922 1 95.81 246 VAL B O 1
ATOM 7093 N N . LYS B 1 247 ? 14.914 -8.812 13.555 1 95.31 247 LYS B N 1
ATOM 7094 C CA . LYS B 1 247 ? 15.531 -8.195 14.727 1 95.31 247 LYS B CA 1
ATOM 7095 C C . LYS B 1 247 ? 15.398 -9.094 15.953 1 95.31 247 LYS B C 1
ATOM 7097 O O . LYS B 1 247 ? 16.109 -8.922 16.938 1 95.31 247 LYS B O 1
ATOM 7102 N N . MET B 1 248 ? 14.43 -10 15.969 1 96.5 248 MET B N 1
ATOM 7103 C CA . MET B 1 248 ? 14.172 -10.898 17.094 1 96.5 248 MET B CA 1
ATOM 7104 C C . MET B 1 248 ? 15.43 -11.656 17.484 1 96.5 248 MET B C 1
ATOM 7106 O O . MET B 1 248 ? 16.203 -12.086 16.625 1 96.5 248 MET B O 1
ATOM 7110 N N . PRO B 1 249 ? 15.688 -11.875 18.766 1 96.62 249 PRO B N 1
ATOM 7111 C CA . PRO B 1 249 ? 16.906 -12.539 19.219 1 96.62 249 PRO B CA 1
ATOM 7112 C C . PRO B 1 249 ? 17.047 -13.961 18.688 1 96.62 249 PRO B C 1
ATOM 7114 O O . PRO B 1 249 ? 16.047 -14.68 18.578 1 96.62 249 PRO B O 1
ATOM 7117 N N . SER B 1 250 ? 18.25 -14.266 18.406 1 96.44 250 SER B N 1
ATOM 7118 C CA . SER B 1 250 ? 18.547 -15.633 18 1 96.44 250 SER B CA 1
ATOM 7119 C C . SER B 1 250 ? 18.547 -16.578 19.203 1 96.44 250 SER B C 1
ATOM 7121 O O . SER B 1 250 ? 18.531 -16.125 20.344 1 96.44 250 SER B O 1
ATOM 7123 N N . ILE B 1 251 ? 18.422 -17.797 18.938 1 95.44 251 ILE B N 1
ATOM 7124 C CA . ILE B 1 251 ? 18.609 -18.812 19.969 1 95.44 251 ILE B CA 1
ATOM 7125 C C . ILE B 1 251 ? 19.828 -19.672 19.641 1 95.44 251 ILE B C 1
ATOM 7127 O O . ILE B 1 251 ? 20.219 -19.781 18.469 1 95.44 251 ILE B O 1
ATOM 7131 N N . ASP B 1 252 ? 20.359 -20.25 20.594 1 88.94 252 ASP B N 1
ATOM 7132 C CA . ASP B 1 252 ? 21.578 -21.016 20.391 1 88.94 252 ASP B CA 1
ATOM 7133 C C . ASP B 1 252 ? 21.281 -22.391 19.812 1 88.94 252 ASP B C 1
ATOM 7135 O O . ASP B 1 252 ? 21.984 -22.875 18.922 1 88.94 252 ASP B O 1
ATOM 7139 N N . ARG B 1 253 ? 20.219 -23 20.406 1 89.38 253 ARG B N 1
ATOM 7140 C CA . ARG B 1 253 ? 19.891 -24.344 19.969 1 89.38 253 ARG B CA 1
ATOM 7141 C C . ARG B 1 253 ? 18.375 -24.562 19.938 1 89.38 253 ARG B C 1
ATOM 7143 O O . ARG B 1 253 ? 17.656 -24.078 20.812 1 89.38 253 ARG B O 1
ATOM 7150 N N . TRP B 1 254 ? 18.016 -25.219 18.859 1 92.62 254 TRP B N 1
ATOM 7151 C CA . TRP B 1 254 ? 16.625 -25.641 18.75 1 92.62 254 TRP B CA 1
ATOM 7152 C C . TRP B 1 254 ? 16.312 -26.75 19.766 1 92.62 254 TRP B C 1
ATOM 7154 O O . TRP B 1 254 ? 17.156 -27.609 20.031 1 92.62 254 TRP B O 1
ATOM 7164 N N . SER B 1 255 ? 15.07 -26.688 20.359 1 91.25 255 SER B N 1
ATOM 7165 C CA . SER B 1 255 ? 14.68 -27.672 21.359 1 91.25 255 SER B CA 1
ATOM 7166 C C . SER B 1 255 ? 13.375 -28.359 20.969 1 91.25 255 SER B C 1
ATOM 7168 O O . SER B 1 255 ? 12.438 -27.719 20.5 1 91.25 255 SER B O 1
ATOM 7170 N N . GLN B 1 256 ? 13.281 -29.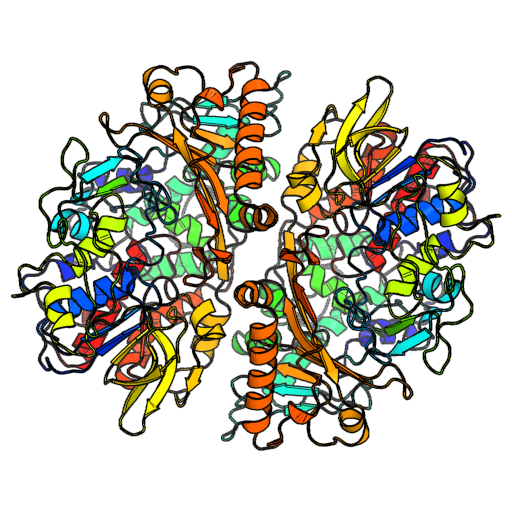594 21.219 1 89.06 256 GLN B N 1
ATOM 7171 C CA . GLN B 1 256 ? 12.086 -30.391 20.938 1 89.06 256 GLN B CA 1
ATOM 7172 C C . GLN B 1 256 ? 10.945 -30 21.875 1 89.06 256 GLN B C 1
ATOM 7174 O O . GLN B 1 256 ? 9.773 -30.25 21.562 1 89.06 256 GLN B O 1
ATOM 7179 N N . ASN B 1 257 ? 11.281 -29.375 23.016 1 91.69 257 ASN B N 1
ATOM 7180 C CA . ASN B 1 257 ? 10.266 -28.969 23.969 1 91.69 257 ASN B CA 1
ATOM 7181 C C . ASN B 1 257 ? 9.516 -27.719 23.484 1 91.69 257 ASN B C 1
ATOM 7183 O O . ASN B 1 257 ? 8.438 -27.406 24 1 91.69 257 ASN B O 1
ATOM 7187 N N . ASP B 1 258 ? 10.055 -27.125 22.609 1 94.12 258 ASP B N 1
ATOM 7188 C CA . ASP B 1 258 ? 9.445 -25.984 21.938 1 94.12 258 ASP B CA 1
ATOM 7189 C C . ASP B 1 258 ? 9.664 -26.062 20.422 1 94.12 258 ASP B C 1
ATOM 7191 O O . ASP B 1 258 ? 10.352 -25.219 19.844 1 94.12 258 ASP B O 1
ATOM 7195 N N . PRO B 1 259 ? 9.062 -27 19.828 1 93.69 259 PRO B N 1
ATOM 7196 C CA . PRO B 1 259 ? 9.438 -27.422 18.484 1 93.69 259 PRO B CA 1
ATOM 7197 C C . PRO B 1 259 ? 9.188 -26.344 17.438 1 93.69 259 PRO B C 1
ATOM 7199 O O . PRO B 1 259 ? 9.789 -26.359 16.359 1 93.69 259 PRO B O 1
ATOM 7202 N N . GLY B 1 260 ? 8.32 -25.422 17.719 1 95.81 260 GLY B N 1
ATOM 7203 C CA . GLY B 1 260 ? 8.016 -24.391 16.734 1 95.81 260 GLY B CA 1
ATOM 7204 C C . GLY B 1 260 ? 8.945 -23.203 16.812 1 95.81 260 GLY B C 1
ATOM 7205 O O . GLY B 1 260 ? 8.938 -22.344 15.922 1 95.81 260 GLY B O 1
ATOM 7206 N N . ASN B 1 261 ? 9.789 -23.141 17.812 1 97.25 261 ASN B N 1
ATOM 7207 C CA . ASN B 1 261 ? 10.594 -21.953 18.078 1 97.25 261 ASN B CA 1
ATOM 7208 C C . ASN B 1 261 ? 12.008 -22.094 17.5 1 97.25 261 ASN B C 1
ATOM 7210 O O . ASN B 1 261 ? 12.82 -22.859 18.031 1 97.25 261 ASN B O 1
ATOM 7214 N N . PHE B 1 262 ? 12.281 -21.344 16.531 1 97.62 262 PHE B N 1
ATOM 7215 C CA . PHE B 1 262 ? 13.609 -21.359 15.93 1 97.62 262 PHE B CA 1
ATOM 7216 C C . PHE B 1 262 ? 14.336 -20.047 16.172 1 97.62 262 PHE B C 1
ATOM 7218 O O . PHE B 1 262 ? 15.391 -19.797 15.586 1 97.62 262 PHE B O 1
ATOM 7225 N N . GLY B 1 263 ? 13.742 -19.203 17 1 97.19 263 GLY B N 1
ATOM 7226 C CA . GLY B 1 263 ? 14.336 -17.906 17.297 1 97.19 263 GLY B CA 1
ATOM 7227 C C . GLY B 1 263 ? 14.227 -16.922 16.141 1 97.19 263 GLY B C 1
ATOM 7228 O O . GLY B 1 263 ? 13.352 -17.062 15.281 1 97.19 263 GLY B O 1
ATOM 7229 N N . GLY B 1 264 ? 14.984 -15.805 16.281 1 97.31 264 GLY B N 1
ATOM 7230 C CA . GLY B 1 264 ? 15.07 -14.805 15.227 1 97.31 264 GLY B CA 1
ATOM 7231 C C . GLY B 1 264 ? 16.453 -14.68 14.633 1 97.31 264 GLY B C 1
ATOM 7232 O O . GLY B 1 264 ? 17.297 -15.562 14.812 1 97.31 264 GLY B O 1
ATOM 7233 N N . MET B 1 265 ? 16.688 -13.633 13.805 1 95.44 265 MET B N 1
ATOM 7234 C CA . MET B 1 265 ? 17.953 -13.461 13.109 1 95.44 265 MET B CA 1
ATOM 7235 C C . MET B 1 265 ? 18.938 -12.648 13.953 1 95.44 265 MET B C 1
ATOM 7237 O O . MET B 1 265 ? 20.141 -12.648 13.688 1 95.44 265 MET B O 1
ATOM 7241 N N . GLY B 1 266 ? 18.438 -11.875 14.914 1 96.62 266 GLY B N 1
ATOM 7242 C CA . GLY B 1 266 ? 19.281 -11.164 15.859 1 96.62 266 GLY B CA 1
ATOM 7243 C C . GLY B 1 266 ? 20 -9.977 15.234 1 96.62 266 GLY B C 1
ATOM 7244 O O . GLY B 1 266 ? 21.078 -9.602 15.68 1 96.62 266 GLY B O 1
ATOM 7245 N N . MET B 1 267 ? 19.469 -9.367 14.258 1 95.38 267 MET B N 1
ATOM 7246 C CA . MET B 1 267 ? 20.141 -8.25 13.594 1 95.38 267 MET B CA 1
ATOM 7247 C C . MET B 1 267 ? 19.891 -6.945 14.352 1 95.38 267 MET B C 1
ATOM 7249 O O . MET B 1 267 ? 18.812 -6.734 14.906 1 95.38 267 MET B O 1
ATOM 7253 N N . THR B 1 268 ? 20.938 -6.113 14.359 1 93.25 268 THR B N 1
ATOM 7254 C CA . THR B 1 268 ? 20.797 -4.75 14.852 1 93.25 268 THR B CA 1
ATOM 7255 C C . THR B 1 268 ? 19.984 -3.904 13.867 1 93.25 268 THR B C 1
ATOM 7257 O O . THR B 1 268 ? 19.688 -4.355 12.758 1 93.25 268 THR B O 1
ATOM 7260 N N . ALA B 1 269 ? 19.672 -2.703 14.25 1 89.44 269 ALA B N 1
ATOM 7261 C CA . ALA B 1 269 ? 18.953 -1.79 13.375 1 89.44 269 ALA B CA 1
ATOM 7262 C C . ALA B 1 269 ? 19.734 -1.501 12.102 1 89.44 269 ALA B C 1
ATOM 7264 O O . ALA B 1 269 ? 19.156 -1.44 11.008 1 89.44 269 ALA B O 1
ATOM 7265 N N . GLN B 1 270 ? 21 -1.312 12.234 1 88.75 270 GLN B N 1
ATOM 7266 C CA . GLN B 1 270 ? 21.844 -1.013 11.086 1 88.75 270 GLN B CA 1
ATOM 7267 C C . GLN B 1 270 ? 21.953 -2.217 10.156 1 88.75 270 GLN B C 1
ATOM 7269 O O . GLN B 1 270 ? 21.906 -2.068 8.938 1 88.75 270 GLN B O 1
ATOM 7274 N N . GLU B 1 271 ? 22.141 -3.373 10.773 1 91.5 271 GLU B N 1
ATOM 7275 C CA . GLU B 1 271 ? 22.203 -4.598 9.977 1 91.5 271 GLU B CA 1
ATOM 7276 C C . GLU B 1 271 ? 20.875 -4.848 9.25 1 91.5 271 GLU B C 1
ATOM 7278 O O . GLU B 1 271 ? 20.875 -5.242 8.086 1 91.5 271 GLU B O 1
ATOM 7283 N N . SER B 1 272 ? 19.797 -4.598 9.984 1 93.06 272 SER B N 1
ATOM 7284 C CA . SER B 1 272 ? 18.469 -4.754 9.406 1 93.06 272 SER B CA 1
ATOM 7285 C C . SER B 1 272 ? 18.281 -3.842 8.203 1 93.06 272 SER B C 1
ATOM 7287 O O . SER B 1 272 ? 17.672 -4.238 7.203 1 93.06 272 SER B O 1
ATOM 7289 N N . ALA B 1 273 ? 18.781 -2.662 8.273 1 89.62 273 ALA B N 1
ATOM 7290 C CA . ALA B 1 273 ? 18.672 -1.717 7.164 1 89.62 273 ALA B CA 1
ATOM 7291 C C . ALA B 1 273 ? 19.422 -2.221 5.938 1 89.62 273 ALA B C 1
ATOM 7293 O O . ALA B 1 273 ? 18.984 -2.006 4.801 1 89.62 273 ALA B O 1
ATOM 7294 N N . VAL B 1 274 ? 20.5 -2.816 6.176 1 88.5 274 VAL B N 1
ATOM 7295 C CA . VAL B 1 274 ? 21.281 -3.393 5.086 1 88.5 274 VAL B CA 1
ATOM 7296 C C . VAL B 1 274 ? 20.547 -4.605 4.512 1 88.5 274 VAL B C 1
ATOM 7298 O O . VAL B 1 274 ? 20.422 -4.742 3.291 1 88.5 274 VAL B O 1
ATOM 7301 N N . PHE B 1 275 ? 20.062 -5.473 5.43 1 89.88 275 PHE B N 1
ATOM 7302 C CA . PHE B 1 275 ? 19.312 -6.645 5.008 1 89.88 275 PHE B CA 1
ATOM 7303 C C . PHE B 1 275 ? 18.062 -6.238 4.223 1 89.88 275 PHE B C 1
ATOM 7305 O O . PHE B 1 275 ? 17.672 -6.926 3.279 1 89.88 275 PHE B O 1
ATOM 7312 N N . TYR B 1 276 ? 17.5 -5.141 4.562 1 86.69 276 TYR B N 1
ATOM 7313 C CA . TYR B 1 276 ? 16.359 -4.555 3.885 1 86.69 276 TYR B CA 1
ATOM 7314 C C . TYR B 1 276 ? 16.641 -4.348 2.404 1 86.69 276 TYR B C 1
ATOM 7316 O O . TYR B 1 276 ? 15.797 -4.629 1.554 1 86.69 276 TYR B O 1
ATOM 7324 N N . SER B 1 277 ? 17.766 -3.965 2.072 1 83.38 277 SER B N 1
ATOM 7325 C CA . SER B 1 277 ? 18.109 -3.594 0.706 1 83.38 277 SER B CA 1
ATOM 7326 C C . SER B 1 277 ? 18.594 -4.801 -0.089 1 83.38 277 SER B C 1
ATOM 7328 O O . SER B 1 277 ? 18.328 -4.918 -1.284 1 83.38 277 SER B O 1
ATOM 7330 N N . ILE B 1 278 ? 19.25 -5.715 0.56 1 82.5 278 ILE B N 1
ATOM 7331 C CA . ILE B 1 278 ? 19.906 -6.766 -0.205 1 82.5 278 ILE B CA 1
ATOM 7332 C C . ILE B 1 278 ? 19.078 -8.039 -0.161 1 82.5 278 ILE B C 1
ATOM 7334 O O . ILE B 1 278 ? 19.078 -8.828 -1.11 1 82.5 278 ILE B O 1
ATOM 7338 N N . GLY B 1 279 ? 18.406 -8.281 0.902 1 79.19 279 GLY B N 1
ATOM 7339 C CA . GLY B 1 279 ? 17.641 -9.508 1.047 1 79.19 279 GLY B CA 1
ATOM 7340 C C . GLY B 1 279 ? 18.5 -10.75 1.059 1 79.19 279 GLY B C 1
ATOM 7341 O O . GLY B 1 279 ? 19.625 -10.727 1.553 1 79.19 279 GLY B O 1
ATOM 7342 N N . ILE B 1 280 ? 17.906 -12 0.625 1 68.19 280 ILE B N 1
ATOM 7343 C CA . ILE B 1 280 ? 18.625 -13.273 0.663 1 68.19 280 ILE B CA 1
ATOM 7344 C C . ILE B 1 280 ? 19 -13.695 -0.754 1 68.19 280 ILE B C 1
ATOM 7346 O O . ILE B 1 280 ? 19.391 -14.844 -0.987 1 68.19 280 ILE B O 1
ATOM 7350 N N . GLY B 1 281 ? 18.922 -12.781 -1.701 1 57.94 281 GLY B N 1
ATOM 7351 C CA . GLY B 1 281 ? 19.406 -13.086 -3.037 1 57.94 281 GLY B CA 1
ATOM 7352 C C . GLY B 1 281 ? 18.344 -12.922 -4.113 1 57.94 281 GLY B C 1
ATOM 7353 O O . GLY B 1 281 ? 18.656 -12.883 -5.301 1 57.94 281 GLY B O 1
ATOM 7354 N N . ASP B 1 282 ? 17.094 -12.977 -3.82 1 58.56 282 ASP B N 1
ATOM 7355 C CA . ASP B 1 282 ? 16.094 -12.828 -4.867 1 58.56 282 ASP B CA 1
ATOM 7356 C C . ASP B 1 282 ? 15.602 -11.383 -4.957 1 58.56 282 ASP B C 1
ATOM 7358 O O . ASP B 1 282 ? 14.609 -11.102 -5.633 1 58.56 282 ASP B O 1
ATOM 7362 N N . GLY B 1 283 ? 16.344 -10.531 -4.301 1 64.06 283 GLY B N 1
ATOM 7363 C CA . GLY B 1 283 ? 15.945 -9.141 -4.398 1 64.06 283 GLY B CA 1
ATOM 7364 C C . GLY B 1 283 ? 15.789 -8.461 -3.051 1 64.06 283 GLY B C 1
ATOM 7365 O O . GLY B 1 283 ? 16.141 -9.039 -2.02 1 64.06 283 GLY B O 1
ATOM 7366 N N . SER B 1 284 ? 15.445 -7.176 -3.125 1 73.94 284 SER B N 1
ATOM 7367 C CA . SER B 1 284 ? 15.258 -6.328 -1.953 1 73.94 284 SER B CA 1
ATOM 7368 C C . SER B 1 284 ? 14.047 -6.777 -1.136 1 73.94 284 SER B C 1
ATOM 7370 O O . SER B 1 284 ? 12.914 -6.699 -1.604 1 73.94 284 SER B O 1
ATOM 7372 N N . TRP B 1 285 ? 14.266 -7.301 0.035 1 79.44 285 TRP B N 1
ATOM 7373 C CA . TRP B 1 285 ? 13.219 -7.844 0.891 1 79.44 285 TRP B CA 1
ATOM 7374 C C . TRP B 1 285 ? 12.57 -6.746 1.727 1 79.44 285 TRP B C 1
ATOM 7376 O O . TRP B 1 285 ? 11.609 -6.996 2.457 1 79.44 285 TRP B O 1
ATOM 7386 N N . GLY B 1 286 ? 13.172 -5.57 1.581 1 85.69 286 GLY B N 1
ATOM 7387 C CA . GLY B 1 286 ? 12.586 -4.473 2.332 1 85.69 286 GLY B CA 1
ATOM 7388 C C . GLY B 1 286 ? 11.102 -4.285 2.062 1 85.69 286 GLY B C 1
ATOM 7389 O O . GLY B 1 286 ? 10.344 -3.949 2.971 1 85.69 286 GLY B O 1
ATOM 7390 N N . ALA B 1 287 ? 10.742 -4.582 0.892 1 86.56 287 ALA B N 1
ATOM 7391 C CA . ALA B 1 287 ? 9.344 -4.441 0.49 1 86.56 287 ALA B CA 1
ATOM 7392 C C . ALA B 1 287 ? 8.453 -5.414 1.263 1 86.56 287 ALA B C 1
ATOM 7394 O O . ALA B 1 287 ? 7.246 -5.188 1.39 1 86.56 287 ALA B O 1
ATOM 7395 N N . PHE B 1 288 ? 9.023 -6.422 1.861 1 90.31 288 PHE B N 1
ATOM 7396 C CA . PHE B 1 288 ? 8.227 -7.465 2.498 1 90.31 288 PHE B CA 1
ATOM 7397 C C . PHE B 1 288 ? 8.352 -7.387 4.016 1 90.31 288 PHE B C 1
ATOM 7399 O O . PHE B 1 288 ? 7.887 -8.281 4.727 1 90.31 288 PHE B O 1
ATOM 7406 N N . TYR B 1 289 ? 8.953 -6.391 4.523 1 92.69 289 TYR B N 1
ATOM 7407 C CA . TYR B 1 289 ? 9.242 -6.289 5.949 1 92.69 289 TYR B CA 1
ATOM 7408 C C . TYR B 1 289 ? 7.961 -6.273 6.77 1 92.69 289 TYR B C 1
ATOM 7410 O O . TYR B 1 289 ? 7.965 -6.66 7.941 1 92.69 289 TYR B O 1
ATOM 7418 N N . ASP B 1 290 ? 6.867 -5.934 6.16 1 90.5 290 ASP B N 1
ATOM 7419 C CA . ASP B 1 290 ? 5.668 -5.781 6.973 1 90.5 290 ASP B CA 1
ATOM 7420 C C . ASP B 1 290 ? 4.676 -6.914 6.711 1 90.5 290 ASP B C 1
ATOM 7422 O O . ASP B 1 290 ? 3.537 -6.871 7.176 1 90.5 290 ASP B O 1
ATOM 7426 N N . VAL B 1 291 ? 5.066 -7.898 6.008 1 93.81 291 VAL B N 1
ATOM 7427 C CA . VAL B 1 291 ? 4.234 -9.078 5.801 1 93.81 291 VAL B CA 1
ATOM 7428 C C . VAL B 1 291 ? 4.5 -10.094 6.91 1 93.81 291 VAL B C 1
ATOM 7430 O O . VAL B 1 291 ? 5.449 -9.953 7.684 1 93.81 291 VAL B O 1
ATOM 7433 N N . CYS B 1 292 ? 3.645 -11.055 7 1 96.19 292 CYS B N 1
ATOM 7434 C CA . CYS B 1 292 ? 3.809 -12.141 7.957 1 96.19 292 CYS B CA 1
ATOM 7435 C C . CYS B 1 292 ? 5.133 -12.859 7.742 1 96.19 292 CYS B C 1
ATOM 7437 O O . CYS B 1 292 ? 5.496 -13.188 6.609 1 96.19 292 CYS B O 1
ATOM 7439 N N . SER B 1 293 ? 5.828 -13.172 8.836 1 96.69 293 SER B N 1
ATOM 7440 C CA . SER B 1 293 ? 7.152 -13.781 8.758 1 96.69 293 SER B CA 1
ATOM 7441 C C . SER B 1 293 ? 7.086 -15.164 8.117 1 96.69 293 SER B C 1
ATOM 7443 O O . SER B 1 293 ? 8.078 -15.648 7.574 1 96.69 293 SER B O 1
ATOM 7445 N N . LEU B 1 294 ? 5.949 -15.789 8.086 1 96.5 294 LEU B N 1
ATOM 7446 C CA . LEU B 1 294 ? 5.816 -17.125 7.512 1 96.5 294 LEU B CA 1
ATOM 7447 C C . LEU B 1 294 ? 6.023 -17.078 6.004 1 96.5 294 LEU B C 1
ATOM 7449 O O . LEU B 1 294 ? 6.441 -18.078 5.406 1 96.5 294 LEU B O 1
ATOM 7453 N N . TYR B 1 295 ? 5.762 -15.977 5.41 1 94.31 295 TYR B N 1
ATOM 7454 C CA . TYR B 1 295 ? 5.926 -15.906 3.963 1 94.31 295 TYR B CA 1
ATOM 7455 C C . TYR B 1 295 ? 7.395 -16 3.574 1 94.31 295 TYR B C 1
ATOM 7457 O O . TYR B 1 295 ? 7.781 -16.875 2.795 1 94.31 295 TYR B O 1
ATOM 7465 N N . PRO B 1 296 ? 8.25 -15.109 4.078 1 92.19 296 PRO B N 1
ATOM 7466 C CA . PRO B 1 296 ? 9.664 -15.266 3.732 1 92.19 296 PRO B CA 1
ATOM 7467 C C . PRO B 1 296 ? 10.234 -16.609 4.188 1 92.19 296 PRO B C 1
ATOM 7469 O O . PRO B 1 296 ? 11.125 -17.156 3.539 1 92.19 296 PRO B O 1
ATOM 7472 N N . LEU B 1 297 ? 9.781 -17.172 5.262 1 93.44 297 LEU B N 1
ATOM 7473 C CA . LEU B 1 297 ? 10.242 -18.484 5.703 1 93.44 297 LEU B CA 1
ATOM 7474 C C . LEU B 1 297 ? 9.891 -19.562 4.684 1 93.44 297 LEU B C 1
ATOM 7476 O O . LEU B 1 297 ? 10.711 -20.422 4.375 1 93.44 297 LEU B O 1
ATOM 7480 N N . ARG B 1 298 ? 8.672 -19.5 4.176 1 92.81 298 ARG B N 1
ATOM 7481 C CA . ARG B 1 298 ? 8.273 -20.438 3.135 1 92.81 298 ARG B CA 1
ATOM 7482 C C . ARG B 1 298 ? 9.188 -20.344 1.919 1 92.81 298 ARG B C 1
ATOM 7484 O O . ARG B 1 298 ? 9.586 -21.359 1.348 1 92.81 298 ARG B O 1
ATOM 7491 N N . THR B 1 299 ? 9.484 -19.156 1.604 1 91.62 299 THR B N 1
ATOM 7492 C CA . THR B 1 299 ? 10.289 -18.906 0.415 1 91.62 299 THR B CA 1
ATOM 7493 C C . THR B 1 299 ? 11.711 -19.406 0.612 1 91.62 299 THR B C 1
ATOM 7495 O O . THR B 1 299 ? 12.266 -20.078 -0.26 1 91.62 299 THR B O 1
ATOM 7498 N N . ALA B 1 300 ? 12.266 -19.203 1.767 1 90.62 300 ALA B N 1
ATOM 7499 C CA . ALA B 1 300 ? 13.688 -19.438 2.008 1 90.62 300 ALA B CA 1
ATOM 7500 C C . ALA B 1 300 ? 13.945 -20.891 2.383 1 90.62 300 ALA B C 1
ATOM 7502 O O . ALA B 1 300 ? 15 -21.438 2.064 1 90.62 300 ALA B O 1
ATOM 7503 N N . ILE B 1 301 ? 13.016 -21.516 3.068 1 93.62 301 ILE B N 1
ATOM 7504 C CA . ILE B 1 301 ? 13.305 -22.797 3.717 1 93.62 301 ILE B CA 1
ATOM 7505 C C . ILE B 1 301 ? 12.68 -23.922 2.91 1 93.62 301 ILE B C 1
ATOM 7507 O O . ILE B 1 301 ? 13.203 -25.047 2.895 1 93.62 301 ILE B O 1
ATOM 7511 N N . PHE B 1 302 ? 11.656 -23.672 2.205 1 94 302 PHE B N 1
ATOM 7512 C CA . PHE B 1 302 ? 10.852 -24.781 1.689 1 94 302 PHE B CA 1
ATOM 7513 C C . PHE B 1 302 ? 10.984 -24.875 0.173 1 94 302 PHE B C 1
ATOM 7515 O O . PHE B 1 302 ? 10.062 -25.344 -0.503 1 94 302 PHE B O 1
ATOM 7522 N N . GLY B 1 303 ? 11.984 -24.406 -0.369 1 91.12 303 GLY B N 1
ATOM 7523 C CA . GLY B 1 303 ? 12.375 -24.766 -1.723 1 91.12 303 GLY B CA 1
ATOM 7524 C C . GLY B 1 303 ? 11.969 -23.719 -2.756 1 91.12 303 GLY B C 1
ATOM 7525 O O . GLY B 1 303 ? 12.398 -23.797 -3.912 1 91.12 303 GLY B O 1
ATOM 7526 N N . PHE B 1 304 ? 11.211 -22.688 -2.434 1 92.5 304 PHE B N 1
ATOM 7527 C CA . PHE B 1 304 ? 10.742 -21.703 -3.398 1 92.5 304 PHE B CA 1
ATOM 7528 C C . PHE B 1 304 ? 11.906 -20.891 -3.953 1 92.5 304 PHE B C 1
ATOM 7530 O O . PHE B 1 304 ? 11.852 -20.391 -5.082 1 92.5 304 PHE B O 1
ATOM 7537 N N . SER B 1 305 ? 13.016 -20.797 -3.258 1 90.38 305 SER B N 1
ATOM 7538 C CA . SER B 1 305 ? 14.141 -19.969 -3.693 1 90.38 305 SER B CA 1
ATOM 7539 C C . SER B 1 305 ? 15.273 -20.828 -4.234 1 90.38 305 SER B C 1
ATOM 7541 O O . SER B 1 305 ? 16.312 -20.312 -4.641 1 90.38 305 SER B O 1
ATOM 7543 N N . SER B 1 306 ? 15.047 -22.125 -4.285 1 91.19 306 SER B N 1
ATOM 7544 C CA . SER B 1 306 ? 16.141 -23.016 -4.652 1 91.19 306 SER B CA 1
ATOM 7545 C C . SER B 1 306 ? 16.141 -23.312 -6.148 1 91.19 306 SER B C 1
ATOM 7547 O O . SER B 1 306 ? 15.078 -23.562 -6.738 1 91.19 306 SER B O 1
ATOM 7549 N N . HIS B 1 307 ? 17.328 -23.266 -6.699 1 92.19 307 HIS B N 1
ATOM 7550 C CA . HIS B 1 307 ? 17.562 -23.688 -8.078 1 92.19 307 HIS B CA 1
ATOM 7551 C C . HIS B 1 307 ? 16.531 -23.094 -9.016 1 92.19 307 HIS B C 1
ATOM 7553 O O . HIS B 1 307 ? 15.898 -23.812 -9.797 1 92.19 307 HIS B O 1
ATOM 7559 N N . LEU B 1 308 ? 16.375 -21.812 -8.938 1 94 308 LEU B N 1
ATOM 7560 C CA . LEU B 1 308 ? 15.406 -21.109 -9.758 1 94 308 LEU B CA 1
ATOM 7561 C C . LEU B 1 308 ? 15.789 -21.156 -11.234 1 94 308 LEU B C 1
ATOM 7563 O O . LEU B 1 308 ? 16.969 -21.047 -11.57 1 94 308 LEU B O 1
ATOM 7567 N N . GLN B 1 309 ? 14.789 -21.344 -12.078 1 96.38 309 GLN B N 1
ATOM 7568 C CA . GLN B 1 309 ? 15.047 -21.547 -13.5 1 96.38 309 GLN B CA 1
ATOM 7569 C C . GLN B 1 309 ? 14.445 -20.438 -14.344 1 96.38 309 GLN B C 1
ATOM 7571 O O . GLN B 1 309 ? 13.352 -19.938 -14.047 1 96.38 309 GLN B O 1
ATOM 7576 N N . LEU B 1 310 ? 15.172 -20 -15.344 1 96.81 310 LEU B N 1
ATOM 7577 C CA . LEU B 1 310 ? 14.672 -19.172 -16.422 1 96.81 310 LEU B CA 1
ATOM 7578 C C . LEU B 1 310 ? 14.031 -20.016 -17.516 1 96.81 310 LEU B C 1
ATOM 7580 O O . LEU B 1 310 ? 14.68 -20.906 -18.078 1 96.81 310 LEU B O 1
ATOM 7584 N N . ILE B 1 311 ? 12.812 -19.781 -17.859 1 98 311 ILE B N 1
ATOM 7585 C CA . ILE B 1 311 ? 12.125 -20.578 -18.875 1 98 311 ILE B CA 1
ATOM 7586 C C . ILE B 1 311 ? 12.281 -19.906 -20.25 1 98 311 ILE B C 1
ATOM 7588 O O . ILE B 1 311 ? 11.914 -18.75 -20.422 1 98 311 ILE B O 1
ATOM 7592 N N . HIS B 1 312 ? 12.766 -20.688 -21.203 1 97.12 312 HIS B N 1
ATOM 7593 C CA . HIS B 1 312 ? 12.969 -20.172 -22.562 1 97.12 312 HIS B CA 1
ATOM 7594 C C . HIS B 1 312 ? 11.719 -20.359 -23.422 1 97.12 312 HIS B C 1
ATOM 7596 O O . HIS B 1 312 ? 11.5 -19.625 -24.375 1 97.12 312 HIS B O 1
ATOM 7602 N N . GLY B 1 313 ? 10.906 -21.312 -23.125 1 97.56 313 GLY B N 1
ATOM 7603 C CA . GLY B 1 313 ? 9.742 -21.688 -23.891 1 97.56 313 GLY B CA 1
ATOM 7604 C C . GLY B 1 313 ? 9.883 -23.047 -24.562 1 97.56 313 GLY B C 1
ATOM 7605 O O . GLY B 1 313 ? 10.719 -23.859 -24.141 1 97.56 313 GLY B O 1
ATOM 7606 N N . ARG B 1 314 ? 8.961 -23.422 -25.375 1 98.06 314 ARG B N 1
ATOM 7607 C CA . ARG B 1 314 ? 9.055 -24.625 -26.188 1 98.06 314 ARG B CA 1
ATOM 7608 C C . ARG B 1 314 ? 9.875 -24.375 -27.453 1 98.06 314 ARG B C 1
ATOM 7610 O O . ARG B 1 314 ? 9.344 -24.375 -28.562 1 98.06 314 ARG B O 1
ATOM 7617 N N . VAL B 1 315 ? 11.133 -24.234 -27.281 1 96.75 315 VAL B N 1
ATOM 7618 C CA . VAL B 1 315 ? 12.047 -23.781 -28.312 1 96.75 315 VAL B CA 1
ATOM 7619 C C . VAL B 1 315 ? 13.219 -24.75 -28.438 1 96.75 315 VAL B C 1
ATOM 7621 O O . VAL B 1 315 ? 13.484 -25.531 -27.516 1 96.75 315 VAL B O 1
ATOM 7624 N N . ASP B 1 316 ? 13.883 -24.656 -29.516 1 95.75 316 ASP B N 1
ATOM 7625 C CA . ASP B 1 316 ? 15.086 -25.469 -29.719 1 95.75 316 ASP B CA 1
ATOM 7626 C C . ASP B 1 316 ? 16.312 -24.766 -29.156 1 95.75 316 ASP B C 1
ATOM 7628 O O . ASP B 1 316 ? 16.188 -23.781 -28.422 1 95.75 316 ASP B O 1
ATOM 7632 N N . ALA B 1 317 ? 17.484 -25.281 -29.391 1 91.12 317 ALA B N 1
ATOM 7633 C CA . ALA B 1 317 ? 18.719 -24.797 -28.812 1 91.12 317 ALA B CA 1
ATOM 7634 C C . ALA B 1 317 ? 19.047 -23.391 -29.297 1 91.12 317 ALA B C 1
ATOM 7636 O O . ALA B 1 317 ? 19.766 -22.641 -28.625 1 91.12 317 ALA B O 1
ATOM 7637 N N . HIS B 1 318 ? 18.469 -23.031 -30.453 1 90.12 318 HIS B N 1
ATOM 7638 C CA . HIS B 1 318 ? 18.734 -21.719 -31.016 1 90.12 318 HIS B CA 1
ATOM 7639 C C . HIS B 1 318 ? 17.672 -20.719 -30.594 1 90.12 318 HIS B C 1
ATOM 7641 O O . HIS B 1 318 ? 17.734 -19.531 -30.969 1 90.12 318 HIS B O 1
ATOM 7647 N N . GLY B 1 319 ? 16.719 -21.141 -29.828 1 91.06 319 GLY B N 1
ATOM 7648 C CA . GLY B 1 319 ? 15.68 -20.25 -29.344 1 91.06 319 GLY B CA 1
ATOM 7649 C C . GLY B 1 319 ? 14.492 -20.156 -30.281 1 91.06 319 GLY B C 1
ATOM 7650 O O . GLY B 1 319 ? 13.586 -19.344 -30.062 1 91.06 319 GLY B O 1
ATOM 7651 N N . ASN B 1 320 ? 14.469 -20.938 -31.297 1 92.19 320 ASN B N 1
ATOM 7652 C CA . ASN B 1 320 ? 13.336 -20.953 -32.219 1 92.19 320 ASN B CA 1
ATOM 7653 C C . ASN B 1 320 ? 12.227 -21.875 -31.719 1 92.19 320 ASN B C 1
ATOM 7655 O O . ASN B 1 320 ? 12.492 -22.953 -31.203 1 92.19 320 ASN B O 1
ATOM 7659 N N . PRO B 1 321 ? 11.023 -21.422 -31.891 1 94.94 321 PRO B N 1
ATOM 7660 C CA . PRO B 1 321 ? 9.93 -22.297 -31.469 1 94.94 321 PRO B CA 1
ATOM 7661 C C . PRO B 1 321 ? 9.906 -23.625 -32.219 1 94.94 321 PRO B C 1
ATOM 7663 O O . PRO B 1 321 ? 10.125 -23.656 -33.438 1 94.94 321 PRO B O 1
ATOM 7666 N N . MET B 1 322 ? 9.672 -24.656 -31.516 1 97.31 322 MET B N 1
ATOM 7667 C CA . MET B 1 322 ? 9.484 -25.984 -32.125 1 97.31 322 MET B CA 1
ATOM 7668 C C . MET B 1 322 ? 8.109 -26.094 -32.75 1 97.31 322 MET B C 1
ATOM 7670 O O . MET B 1 322 ? 7.199 -25.328 -32.438 1 97.31 322 MET B O 1
ATOM 7674 N N . PRO B 1 323 ? 8.039 -27.016 -33.75 1 97.12 323 PRO B N 1
ATOM 7675 C CA . PRO B 1 323 ? 6.691 -27.219 -34.281 1 97.12 323 PRO B CA 1
ATOM 7676 C C . PRO B 1 323 ? 5.648 -27.469 -33.219 1 97.12 323 PRO B C 1
ATOM 7678 O O . PRO B 1 323 ? 5.832 -28.328 -32.344 1 97.12 323 PRO B O 1
ATOM 7681 N N . SER B 1 324 ? 4.641 -26.609 -33.188 1 97.88 324 SER B N 1
ATOM 7682 C CA . SER B 1 324 ? 3.619 -26.625 -32.156 1 97.88 324 SER B CA 1
ATOM 7683 C C . SER B 1 324 ? 2.246 -26.281 -32.719 1 97.88 324 SER B C 1
ATOM 7685 O O . SER B 1 324 ? 2.146 -25.625 -33.75 1 97.88 324 SER B O 1
ATOM 7687 N N . PRO B 1 325 ? 1.229 -26.734 -32.062 1 98.12 325 PRO B N 1
ATOM 7688 C CA . PRO B 1 325 ? -0.117 -26.438 -32.531 1 98.12 325 PRO B CA 1
ATOM 7689 C C . PRO B 1 325 ? -0.378 -24.938 -32.656 1 98.12 325 PRO B C 1
ATOM 7691 O O . PRO B 1 325 ? -0.042 -24.172 -31.75 1 98.12 325 PRO B O 1
ATOM 7694 N N . TYR B 1 326 ? -0.904 -24.5 -33.875 1 97.69 326 TYR B N 1
ATOM 7695 C CA . TYR B 1 326 ? -1.413 -23.156 -34.156 1 97.69 326 TYR B CA 1
ATOM 7696 C C . TYR B 1 326 ? -0.282 -22.141 -34.188 1 97.69 326 TYR B C 1
ATOM 7698 O O . TYR B 1 326 ? -0.527 -20.938 -34.156 1 97.69 326 TYR B O 1
ATOM 7706 N N . LEU B 1 327 ? 0.929 -22.609 -34.094 1 96.75 327 LEU B N 1
ATOM 7707 C CA . LEU B 1 327 ? 2.068 -21.703 -34.156 1 96.75 327 LEU B CA 1
ATOM 7708 C C . LEU B 1 327 ? 2 -20.859 -35.438 1 96.75 327 LEU B C 1
ATOM 7710 O O . LEU B 1 327 ? 2.266 -19.656 -35.406 1 96.75 327 LEU B O 1
ATOM 7714 N N . ASN B 1 328 ? 1.586 -21.453 -36.625 1 95.31 328 ASN B N 1
ATOM 7715 C CA . ASN B 1 328 ? 1.572 -20.781 -37.906 1 95.31 328 ASN B CA 1
ATOM 7716 C C . ASN B 1 328 ? 0.158 -20.391 -38.312 1 95.31 328 ASN B C 1
ATOM 7718 O O . ASN B 1 328 ? -0.087 -20.062 -39.5 1 95.31 328 ASN B O 1
ATOM 7722 N N . ALA B 1 329 ? -0.698 -20.516 -37.344 1 96 329 ALA B N 1
ATOM 7723 C CA . ALA B 1 329 ? -2.064 -20.094 -37.656 1 96 329 ALA B CA 1
ATOM 7724 C C . ALA B 1 329 ? -2.139 -18.594 -37.906 1 96 329 ALA B C 1
ATOM 7726 O O . ALA B 1 329 ? -1.421 -17.812 -37.281 1 96 329 ALA B O 1
ATOM 7727 N N . LYS B 1 330 ? -2.977 -18.141 -38.875 1 94.38 330 LYS B N 1
ATOM 7728 C CA . LYS B 1 330 ? -3.172 -16.719 -39.094 1 94.38 330 LYS B CA 1
ATOM 7729 C C . LYS B 1 330 ? -3.928 -16.062 -37.938 1 94.38 330 LYS B C 1
ATOM 7731 O O . LYS B 1 330 ? -3.621 -14.938 -37.562 1 94.38 330 LYS B O 1
ATOM 7736 N N . LYS B 1 331 ? -4.906 -16.75 -37.5 1 95.56 331 LYS B N 1
ATOM 7737 C CA . LYS B 1 331 ? -5.707 -16.312 -36.375 1 95.56 331 LYS B CA 1
ATOM 7738 C C . LYS B 1 331 ? -6.238 -17.5 -35.562 1 95.56 331 LYS B C 1
ATOM 7740 O O . LYS B 1 331 ? -6.34 -18.609 -36.094 1 95.56 331 LYS B O 1
ATOM 7745 N N . VAL B 1 332 ? -6.438 -17.25 -34.344 1 97 332 VAL B N 1
ATOM 7746 C CA . VAL B 1 332 ? -7.125 -18.203 -33.5 1 97 332 VAL B CA 1
ATOM 7747 C C . VAL B 1 332 ? -8.422 -17.594 -32.969 1 97 332 VAL B C 1
ATOM 7749 O O . VAL B 1 332 ? -8.445 -16.406 -32.594 1 97 332 VAL B O 1
ATOM 7752 N N . LEU B 1 333 ? -9.477 -18.328 -33.031 1 98 333 LEU B N 1
ATOM 7753 C CA . LEU B 1 333 ? -10.805 -17.828 -32.688 1 98 333 LEU B CA 1
ATOM 7754 C C . LEU B 1 333 ? -11.367 -18.547 -31.484 1 98 333 LEU B C 1
ATOM 7756 O O . LEU B 1 333 ? -11.094 -19.734 -31.297 1 98 333 LEU B O 1
ATOM 7760 N N . ASP B 1 334 ? -12.102 -17.828 -30.703 1 98 334 ASP B N 1
ATOM 7761 C CA . ASP B 1 334 ? -12.781 -18.5 -29.594 1 98 334 ASP B CA 1
ATOM 7762 C C . ASP B 1 334 ? -14.086 -19.141 -30.062 1 98 334 ASP B C 1
ATOM 7764 O O . ASP B 1 334 ? -14.32 -19.297 -31.25 1 98 334 ASP B O 1
ATOM 7768 N N . SER B 1 335 ? -14.914 -19.578 -29.156 1 98.06 335 SER B N 1
ATOM 7769 C CA . SER B 1 335 ? -16.125 -20.344 -29.438 1 98.06 335 SER B CA 1
ATOM 7770 C C . SER B 1 335 ? -17.125 -19.516 -30.234 1 98.06 335 SER B C 1
ATOM 7772 O O . SER B 1 335 ? -17.969 -20.062 -30.938 1 98.06 335 SER B O 1
ATOM 7774 N N . ARG B 1 336 ? -17.016 -18.219 -30.172 1 95.94 336 ARG B N 1
ATOM 7775 C CA . ARG B 1 336 ? -18 -17.359 -30.812 1 95.94 336 ARG B CA 1
ATOM 7776 C C . ARG B 1 336 ? -17.359 -16.547 -31.938 1 95.94 336 ARG B C 1
ATOM 7778 O O . ARG B 1 336 ? -17.906 -15.516 -32.344 1 95.94 336 ARG B O 1
ATOM 7785 N N . GLY B 1 337 ? -16.25 -16.859 -32.25 1 96.12 337 GLY B N 1
ATOM 7786 C CA . GLY B 1 337 ? -15.617 -16.281 -33.406 1 96.12 337 GLY B CA 1
ATOM 7787 C C . GLY B 1 337 ? -14.781 -15.055 -33.125 1 96.12 337 GLY B C 1
ATOM 7788 O O . GLY B 1 337 ? -14.336 -14.359 -34.031 1 96.12 337 GLY B O 1
ATOM 7789 N N . LEU B 1 338 ? -14.578 -14.68 -31.906 1 95.25 338 LEU B N 1
ATOM 7790 C CA . LEU B 1 338 ? -13.711 -13.555 -31.562 1 95.25 338 LEU B CA 1
ATOM 7791 C C . LEU B 1 338 ? -12.242 -13.969 -31.594 1 95.25 338 LEU B C 1
ATOM 7793 O O . LEU B 1 338 ? -11.891 -15.039 -31.109 1 95.25 338 LEU B O 1
ATOM 7797 N N . SER B 1 339 ? -11.453 -13.133 -32.219 1 96.25 339 SER B N 1
ATOM 7798 C CA . SER B 1 339 ? -10.023 -13.406 -32.281 1 96.25 339 SER B CA 1
ATOM 7799 C C . SER B 1 339 ? -9.336 -13.086 -30.969 1 96.25 339 SER B C 1
ATOM 7801 O O . SER B 1 339 ? -9.672 -12.102 -30.312 1 96.25 339 SER B O 1
ATOM 7803 N N . PHE B 1 340 ? -8.445 -13.945 -30.594 1 96 340 PHE B N 1
ATOM 7804 C CA . PHE B 1 340 ? -7.562 -13.68 -29.469 1 96 340 PHE B CA 1
ATOM 7805 C C . PHE B 1 340 ? -6.121 -14.039 -29.812 1 96 340 PHE B C 1
ATOM 7807 O O . PHE B 1 340 ? -5.84 -14.516 -30.906 1 96 340 PHE B O 1
ATOM 7814 N N . ASN B 1 341 ? -5.191 -13.75 -28.953 1 94.38 341 ASN B N 1
ATOM 7815 C CA . ASN B 1 341 ? -3.771 -13.875 -29.266 1 94.38 341 ASN B CA 1
ATOM 7816 C C . ASN B 1 341 ? -3.389 -15.32 -29.578 1 94.38 341 ASN B C 1
ATOM 7818 O O . ASN B 1 341 ? -3.67 -16.219 -28.797 1 94.38 341 ASN B O 1
ATOM 7822 N N . LYS B 1 342 ? -2.787 -15.523 -30.672 1 95.25 342 LYS B N 1
ATOM 7823 C CA . LYS B 1 342 ? -2.266 -16.844 -31.016 1 95.25 342 LYS B CA 1
ATOM 7824 C C . LYS B 1 342 ? -1.027 -17.188 -30.203 1 95.25 342 LYS B C 1
ATOM 7826 O O . LYS B 1 342 ? -0.362 -16.297 -29.672 1 95.25 342 LYS B O 1
ATOM 7831 N N . PRO B 1 343 ? -0.678 -18.438 -30.094 1 96.62 343 PRO B N 1
ATOM 7832 C CA . PRO B 1 343 ? 0.497 -18.828 -29.312 1 96.62 343 PRO B CA 1
ATOM 7833 C C . PRO B 1 343 ? 1.811 -18.531 -30.016 1 96.62 343 PRO B C 1
ATOM 7835 O O . PRO B 1 343 ? 1.872 -18.578 -31.25 1 96.62 343 PRO B O 1
ATOM 7838 N N . ASN B 1 344 ? 2.828 -18.234 -29.266 1 93.88 344 ASN B N 1
ATOM 7839 C CA . ASN B 1 344 ? 4.18 -18 -29.75 1 93.88 344 ASN B CA 1
ATOM 7840 C C . ASN B 1 344 ? 5.152 -19.062 -29.266 1 93.88 344 ASN B C 1
ATOM 7842 O O . ASN B 1 344 ? 6.188 -19.312 -29.891 1 93.88 344 ASN B O 1
ATOM 7846 N N . TYR B 1 345 ? 4.824 -19.656 -28.141 1 96.94 345 TYR B N 1
ATOM 7847 C CA . TYR B 1 345 ? 5.566 -20.734 -27.5 1 96.94 345 TYR B CA 1
ATOM 7848 C C . TYR B 1 345 ? 6.965 -20.281 -27.109 1 96.94 345 TYR B C 1
ATOM 7850 O O . TYR B 1 345 ? 7.926 -21.047 -27.188 1 96.94 345 TYR B O 1
ATOM 7858 N N . VAL B 1 346 ? 7.133 -18.969 -26.828 1 95.06 346 VAL B N 1
ATOM 7859 C CA . VAL B 1 346 ? 8.391 -18.375 -26.391 1 95.06 346 VAL B CA 1
ATOM 7860 C C . VAL B 1 346 ? 8.25 -17.828 -24.969 1 95.06 346 VAL B C 1
ATOM 7862 O O . VAL B 1 346 ? 7.215 -17.25 -24.625 1 95.06 346 VAL B O 1
ATOM 7865 N N . GLY B 1 347 ? 9.305 -18.031 -24.172 1 96.12 347 GLY B N 1
ATOM 7866 C CA . GLY B 1 347 ? 9.289 -17.531 -22.812 1 96.12 347 GLY B CA 1
ATOM 7867 C C . GLY B 1 347 ? 8.312 -18.266 -21.922 1 96.12 347 GLY B C 1
ATOM 7868 O O . GLY B 1 347 ? 7.836 -19.344 -22.266 1 96.12 347 GLY B O 1
ATOM 7869 N N . LEU B 1 348 ? 8.078 -17.688 -20.797 1 97.38 348 LEU B N 1
ATOM 7870 C CA . LEU B 1 348 ? 7.227 -18.312 -19.797 1 97.38 348 LEU B CA 1
ATOM 7871 C C . LEU B 1 348 ? 5.773 -18.344 -20.25 1 97.38 348 LEU B C 1
ATOM 7873 O O . LEU B 1 348 ? 5.008 -19.219 -19.844 1 97.38 348 LEU B O 1
ATOM 7877 N N . GLY B 1 349 ? 5.387 -17.391 -21.141 1 96.38 349 GLY B N 1
ATOM 7878 C CA . GLY B 1 349 ? 4.043 -17.391 -21.688 1 96.38 349 GLY B CA 1
ATOM 7879 C C . GLY B 1 349 ? 3.689 -18.688 -22.406 1 96.38 349 GLY B C 1
ATOM 7880 O O . GLY B 1 349 ? 2.51 -19.016 -22.547 1 96.38 349 GLY B O 1
ATOM 7881 N N . SER B 1 350 ? 4.711 -19.469 -22.844 1 97.56 350 SER B N 1
ATOM 7882 C CA . SER B 1 350 ? 4.5 -20.734 -23.531 1 97.56 350 SER B CA 1
ATOM 7883 C C . SER B 1 350 ? 3.779 -21.734 -22.656 1 97.56 350 SER B C 1
ATOM 7885 O O . SER B 1 350 ? 3.131 -22.656 -23.141 1 97.56 350 SER B O 1
ATOM 7887 N N . LEU B 1 351 ? 3.947 -21.5 -21.328 1 98.44 351 LEU B N 1
ATOM 7888 C CA . LEU B 1 351 ? 3.279 -22.406 -20.406 1 98.44 351 LEU B CA 1
ATOM 7889 C C . LEU B 1 351 ? 1.766 -22.344 -20.562 1 98.44 351 LEU B C 1
ATOM 7891 O O . LEU B 1 351 ? 1.106 -23.375 -20.734 1 98.44 351 LEU B O 1
ATOM 7895 N N . ALA B 1 352 ? 1.192 -21.188 -20.547 1 98.38 352 ALA B N 1
ATOM 7896 C CA . ALA B 1 352 ? -0.245 -21 -20.719 1 98.38 352 ALA B CA 1
ATOM 7897 C C . ALA B 1 352 ? -0.692 -21.469 -22.109 1 98.38 352 ALA B C 1
ATOM 7899 O O . ALA B 1 352 ? -1.734 -22.125 -22.234 1 98.38 352 ALA B O 1
ATOM 7900 N N . GLU B 1 353 ? 0.086 -21.156 -23.094 1 98.44 353 GLU B N 1
ATOM 7901 C CA . GLU B 1 353 ? -0.214 -21.578 -24.453 1 98.44 353 GLU B CA 1
ATOM 7902 C C . GLU B 1 353 ? -0.235 -23.094 -24.578 1 98.44 353 GLU B C 1
ATOM 7904 O O . GLU B 1 353 ? -1.146 -23.656 -25.172 1 98.44 353 GLU B O 1
ATOM 7909 N N . SER B 1 354 ? 0.743 -23.688 -23.953 1 98.75 354 SER B N 1
ATOM 7910 C CA . SER B 1 354 ? 0.838 -25.156 -24.016 1 98.75 354 SER B CA 1
ATOM 7911 C C . SER B 1 354 ? -0.332 -25.812 -23.281 1 98.75 354 SER B C 1
ATOM 7913 O O . SER B 1 354 ? -0.87 -26.812 -23.75 1 98.75 354 SER B O 1
ATOM 7915 N N . LEU B 1 355 ? -0.729 -25.203 -22.188 1 98.81 355 LEU B N 1
ATOM 7916 C CA . LEU B 1 355 ? -1.853 -25.734 -21.422 1 98.81 355 LEU B CA 1
ATOM 7917 C C . LEU B 1 355 ? -3.123 -25.75 -22.266 1 98.81 355 LEU B C 1
ATOM 7919 O O . LEU B 1 355 ? -3.947 -26.656 -22.141 1 98.81 355 LEU B O 1
ATOM 7923 N N . LEU B 1 356 ? -3.287 -24.797 -23.078 1 98.81 356 LEU B N 1
ATOM 7924 C CA . LEU B 1 356 ? -4.508 -24.641 -23.859 1 98.81 356 LEU B CA 1
ATOM 7925 C C . LEU B 1 356 ? -4.414 -25.422 -25.172 1 98.81 356 LEU B C 1
ATOM 7927 O O . LEU B 1 356 ? -5.348 -26.141 -25.531 1 98.81 356 LEU B O 1
ATOM 7931 N N . PHE B 1 357 ? -3.254 -25.422 -25.891 1 98.75 357 PHE B N 1
ATOM 7932 C CA . PHE B 1 357 ? -3.23 -25.797 -27.297 1 98.75 357 PHE B CA 1
ATOM 7933 C C . PHE B 1 357 ? -2.605 -27.172 -27.484 1 98.75 357 PHE B C 1
ATOM 7935 O O . PHE B 1 357 ? -2.789 -27.812 -28.516 1 98.75 357 PHE B O 1
ATOM 7942 N N . ILE B 1 358 ? -1.797 -27.609 -26.531 1 98.5 358 ILE B N 1
ATOM 7943 C CA . ILE B 1 358 ? -1.156 -28.906 -26.688 1 98.5 358 ILE B CA 1
ATOM 7944 C C . ILE B 1 358 ? -2.057 -30 -26.109 1 98.5 358 ILE B C 1
ATOM 7946 O O . ILE B 1 358 ? -2.5 -29.906 -24.969 1 98.5 358 ILE B O 1
ATOM 7950 N N . LYS B 1 359 ? -2.273 -30.953 -26.797 1 97.31 359 LYS B N 1
ATOM 7951 C CA . LYS B 1 359 ? -3.162 -32.062 -26.422 1 97.31 359 LYS B CA 1
ATOM 7952 C C . LYS B 1 359 ? -2.539 -32.906 -25.328 1 97.31 359 LYS B C 1
ATOM 7954 O O . LYS B 1 359 ? -1.337 -33.188 -25.359 1 97.31 359 LYS B O 1
ATOM 7959 N N . ALA B 1 360 ? -3.371 -33.344 -24.406 1 94.56 360 ALA B N 1
ATOM 7960 C CA . ALA B 1 360 ? -2.93 -34.344 -23.438 1 94.56 360 ALA B CA 1
ATOM 7961 C C . ALA B 1 360 ? -2.969 -35.75 -24.047 1 94.56 360 ALA B C 1
ATOM 7963 O O . ALA B 1 360 ? -3.729 -36 -24.984 1 94.56 360 ALA B O 1
ATOM 7964 N N . GLU B 1 361 ? -2.18 -36.594 -23.516 1 89.81 361 GLU B N 1
ATOM 7965 C CA . GLU B 1 361 ? -2.094 -37.969 -24.062 1 89.81 361 GLU B CA 1
ATOM 7966 C C . GLU B 1 361 ? -3.428 -38.688 -23.938 1 89.81 361 GLU B C 1
ATOM 7968 O O . GLU B 1 361 ? -3.785 -39.5 -24.797 1 89.81 361 GLU B O 1
ATOM 7973 N N . GLU B 1 362 ? -4.117 -38.375 -22.922 1 89.88 362 GLU B N 1
ATOM 7974 C CA . GLU B 1 362 ? -5.32 -39.125 -22.562 1 89.88 362 GLU B CA 1
ATOM 7975 C C . GLU B 1 362 ? -6.539 -38.562 -23.312 1 89.88 362 GLU B C 1
ATOM 7977 O O . GLU B 1 362 ? -7.609 -39.188 -23.281 1 89.88 362 GLU B O 1
ATOM 7982 N N . THR B 1 363 ? -6.426 -37.469 -24 1 94.44 363 THR B N 1
ATOM 7983 C CA . THR B 1 363 ? -7.578 -36.844 -24.625 1 94.44 363 THR B CA 1
ATOM 7984 C C . THR B 1 363 ? -7.453 -36.875 -26.141 1 94.44 363 THR B C 1
ATOM 7986 O O . THR B 1 363 ? -6.344 -36.844 -26.688 1 94.44 363 THR B O 1
ATOM 7989 N N . PRO B 1 364 ? -8.539 -36.938 -26.844 1 95.88 364 PRO B N 1
ATOM 7990 C CA . PRO B 1 364 ? -8.484 -37 -28.312 1 95.88 364 PRO B CA 1
ATOM 7991 C C . PRO B 1 364 ? -8.164 -35.656 -28.953 1 95.88 364 PRO B C 1
ATOM 7993 O O . PRO B 1 364 ? -7.602 -35.625 -30.047 1 95.88 364 PRO B O 1
ATOM 7996 N N . LEU B 1 365 ? -8.516 -34.594 -28.266 1 98.06 365 LEU B N 1
ATOM 7997 C CA . LEU B 1 365 ? -8.297 -33.219 -28.734 1 98.06 365 LEU B CA 1
ATOM 7998 C C . LEU B 1 365 ? -7.566 -32.406 -27.688 1 98.06 365 LEU B C 1
ATOM 8000 O O . LEU B 1 365 ? -7.527 -32.781 -26.516 1 98.06 365 LEU B O 1
ATOM 8004 N N . SER B 1 366 ? -6.977 -31.312 -28.188 1 98.5 366 SER B N 1
ATOM 8005 C CA . SER B 1 366 ? -6.492 -30.344 -27.219 1 98.5 366 SER B CA 1
ATOM 8006 C C . SER B 1 366 ? -7.648 -29.656 -26.5 1 98.5 366 SER B C 1
ATOM 8008 O O . SER B 1 366 ? -8.797 -29.719 -26.938 1 98.5 366 SER B O 1
ATOM 8010 N N . LEU B 1 367 ? -7.359 -29.078 -25.375 1 98.69 367 LEU B N 1
ATOM 8011 C CA . LEU B 1 367 ? -8.383 -28.344 -24.656 1 98.69 367 LEU B CA 1
ATOM 8012 C C . LEU B 1 367 ? -9.016 -27.281 -25.547 1 98.69 367 LEU B C 1
ATOM 8014 O O . LEU B 1 367 ? -10.242 -27.109 -25.547 1 98.69 367 LEU B O 1
ATOM 8018 N N . TYR B 1 368 ? -8.219 -26.562 -26.359 1 98.69 368 TYR B N 1
ATOM 8019 C CA . TYR B 1 368 ? -8.703 -25.531 -27.266 1 98.69 368 TYR B CA 1
ATOM 8020 C C . TYR B 1 368 ? -9.703 -26.125 -28.266 1 98.69 368 TYR B C 1
ATOM 8022 O O . TYR B 1 368 ? -10.82 -25.609 -28.391 1 98.69 368 TYR B O 1
ATOM 8030 N N . GLU B 1 369 ? -9.273 -27.188 -28.891 1 98.62 369 GLU B N 1
ATOM 8031 C CA . GLU B 1 369 ? -10.102 -27.812 -29.906 1 98.62 369 GLU B CA 1
ATOM 8032 C C . GLU B 1 369 ? -11.406 -28.328 -29.312 1 98.62 369 GLU B C 1
ATOM 8034 O O . GLU B 1 369 ? -12.453 -28.281 -29.969 1 98.62 369 GLU B O 1
ATOM 8039 N N . HIS B 1 370 ? -11.297 -28.812 -28.141 1 98.56 370 HIS B N 1
ATOM 8040 C CA . HIS B 1 370 ? -12.5 -29.297 -27.484 1 98.56 370 HIS B CA 1
ATOM 8041 C C . HIS B 1 370 ? -13.445 -28.156 -27.156 1 98.56 370 HIS B C 1
ATOM 8043 O O . HIS B 1 370 ? -14.648 -28.234 -27.422 1 98.56 370 HIS B O 1
ATOM 8049 N N . LEU B 1 371 ? -12.938 -27.078 -26.578 1 98.75 371 LEU B N 1
ATOM 8050 C CA . LEU B 1 371 ? -13.766 -25.984 -26.094 1 98.75 371 LEU B CA 1
ATOM 8051 C C . LEU B 1 371 ? -14.469 -25.281 -27.25 1 98.75 371 LEU B C 1
ATOM 8053 O O . LEU B 1 371 ? -15.641 -24.906 -27.125 1 98.75 371 LEU B O 1
ATOM 8057 N N . VAL B 1 372 ? -13.82 -25.109 -28.344 1 98.25 372 VAL B N 1
ATOM 8058 C CA . VAL B 1 372 ? -14.359 -24.281 -29.422 1 98.25 372 VAL B CA 1
ATOM 8059 C C . VAL B 1 372 ? -15.445 -25.062 -30.156 1 98.25 372 VAL B C 1
ATOM 8061 O O . VAL B 1 372 ? -16.156 -24.484 -30.984 1 98.25 372 VAL B O 1
ATOM 8064 N N . LYS B 1 373 ? -15.625 -26.312 -29.859 1 97.56 373 LYS B N 1
ATOM 8065 C CA . LYS B 1 373 ? -16.719 -27.094 -30.438 1 97.56 373 LYS B CA 1
ATOM 8066 C C . LYS B 1 373 ? -18.062 -26.656 -29.875 1 97.56 373 LYS B C 1
ATOM 8068 O O . LYS B 1 373 ? -19.109 -26.891 -30.484 1 97.56 373 LYS B O 1
ATOM 8073 N N . SER B 1 374 ? -17.938 -26.156 -28.703 1 97.12 374 SER B N 1
ATOM 8074 C CA . SER B 1 374 ? -19.156 -25.641 -28.047 1 97.12 374 SER B CA 1
ATOM 8075 C C . SER B 1 374 ? -19.25 -24.125 -28.188 1 97.12 374 SER B C 1
ATOM 8077 O O . SER B 1 374 ? -18.234 -23.422 -28.094 1 97.12 374 SER B O 1
ATOM 8079 N N . ARG B 1 375 ? -20.438 -23.594 -28.297 1 95.81 375 ARG B N 1
ATOM 8080 C CA . ARG B 1 375 ? -20.656 -22.156 -28.453 1 95.81 375 ARG B CA 1
ATOM 8081 C C . ARG B 1 375 ? -20.281 -21.406 -27.172 1 95.81 375 ARG B C 1
ATOM 8083 O O . ARG B 1 375 ? -20.031 -20.203 -27.219 1 95.81 375 ARG B O 1
ATOM 8090 N N . SER B 1 376 ? -20.203 -22.125 -26.125 1 96.81 376 SER B N 1
ATOM 8091 C CA . SER B 1 376 ? -19.906 -21.469 -24.859 1 96.81 376 SER B CA 1
ATOM 8092 C C . SER B 1 376 ? -18.625 -22.031 -24.234 1 96.81 376 SER B C 1
ATOM 8094 O O . SER B 1 376 ? -18.391 -21.875 -23.031 1 96.81 376 SER B O 1
ATOM 8096 N N . GLY B 1 377 ? -17.859 -22.734 -24.984 1 98.44 377 GLY B N 1
ATOM 8097 C CA . GLY B 1 377 ? -16.703 -23.438 -24.438 1 98.44 377 GLY B CA 1
ATOM 8098 C C . GLY B 1 377 ? -15.586 -22.5 -24.031 1 98.44 377 GLY B C 1
ATOM 8099 O O . GLY B 1 377 ? -15.109 -22.547 -22.891 1 98.44 377 GLY B O 1
ATOM 8100 N N . LEU B 1 378 ? -15.094 -21.734 -24.984 1 98.75 378 LEU B N 1
ATOM 8101 C CA . LEU B 1 378 ? -14.062 -20.734 -24.75 1 98.75 378 LEU B CA 1
ATOM 8102 C C . LEU B 1 378 ? -14.555 -19.344 -25.141 1 98.75 378 LEU B C 1
ATOM 8104 O O . LEU B 1 378 ? -14.758 -19.062 -26.312 1 98.75 378 LEU B O 1
ATOM 8108 N N . LEU B 1 379 ? -14.727 -18.531 -24.172 1 98.25 379 LEU B N 1
ATOM 8109 C CA . LEU B 1 379 ? -15.203 -17.172 -24.406 1 98.25 379 LEU B CA 1
ATOM 8110 C C . LEU B 1 379 ? -14.156 -16.141 -23.984 1 98.25 379 LEU B C 1
ATOM 8112 O O . LEU B 1 379 ? -13.938 -15.93 -22.797 1 98.25 379 LEU B O 1
ATOM 8116 N N . THR B 1 380 ? -13.492 -15.484 -24.938 1 97.19 380 THR B N 1
ATOM 8117 C CA . THR B 1 380 ? -12.547 -14.406 -24.688 1 97.19 380 THR B CA 1
ATOM 8118 C C . THR B 1 380 ? -13.219 -13.047 -24.812 1 97.19 380 THR B C 1
ATOM 8120 O O . THR B 1 380 ? -14.383 -12.961 -25.219 1 97.19 380 THR B O 1
ATOM 8123 N N . ASP B 1 381 ? -12.5 -11.961 -24.359 1 96.19 381 ASP B N 1
ATOM 8124 C CA . ASP B 1 381 ? -13.102 -10.633 -24.375 1 96.19 381 ASP B CA 1
ATOM 8125 C C . ASP B 1 381 ? -14.469 -10.648 -23.688 1 96.19 381 ASP B C 1
ATOM 8127 O O . ASP B 1 381 ? -15.43 -10.078 -24.203 1 96.19 381 ASP B O 1
ATOM 8131 N N . SER B 1 382 ? -14.547 -11.438 -22.672 1 96.88 382 SER B N 1
ATOM 8132 C CA . SER B 1 382 ? -15.773 -11.648 -21.906 1 96.88 382 SER B CA 1
ATOM 8133 C C . SER B 1 382 ? -15.531 -11.484 -20.406 1 96.88 382 SER B C 1
ATOM 8135 O O . SER B 1 382 ? -14.758 -12.234 -19.812 1 96.88 382 SER B O 1
ATOM 8137 N N . ALA B 1 383 ? -16.141 -10.523 -19.812 1 96.75 383 ALA B N 1
ATOM 8138 C CA . ALA B 1 383 ? -15.922 -10.188 -18.406 1 96.75 383 ALA B CA 1
ATOM 8139 C C . ALA B 1 383 ? -17.078 -10.672 -17.531 1 96.75 383 ALA B C 1
ATOM 8141 O O . ALA B 1 383 ? -18.219 -10.242 -17.719 1 96.75 383 ALA B O 1
ATOM 8142 N N . ALA B 1 384 ? -16.781 -11.602 -16.625 1 98.06 384 ALA B N 1
ATOM 8143 C CA . ALA B 1 384 ? -17.797 -11.984 -15.648 1 98.06 384 ALA B CA 1
ATOM 8144 C C . ALA B 1 384 ? -18.203 -10.797 -14.781 1 98.06 384 ALA B C 1
ATOM 8146 O O . ALA B 1 384 ? -17.344 -10.008 -14.359 1 98.06 384 ALA B O 1
ATOM 8147 N N . THR B 1 385 ? -19.5 -10.664 -14.445 1 97.44 385 THR B N 1
ATOM 8148 C CA . THR B 1 385 ? -19.953 -9.469 -13.75 1 97.44 385 THR B CA 1
ATOM 8149 C C . THR B 1 385 ? -20.766 -9.844 -12.508 1 97.44 385 THR B C 1
ATOM 8151 O O . THR B 1 385 ? -20.922 -9.031 -11.594 1 97.44 385 THR B O 1
ATOM 8154 N N . LYS B 1 386 ? -21.328 -11.062 -12.539 1 98.12 386 LYS B N 1
ATOM 8155 C CA . LYS B 1 386 ? -22.203 -11.445 -11.438 1 98.12 386 LYS B CA 1
ATOM 8156 C C . LYS B 1 386 ? -22.312 -12.961 -11.32 1 98.12 386 LYS B C 1
ATOM 8158 O O . LYS B 1 386 ? -22.344 -13.672 -12.328 1 98.12 386 LYS B O 1
ATOM 8163 N N . LEU B 1 387 ? -22.344 -13.5 -10.156 1 98.69 387 LEU B N 1
ATOM 8164 C CA . LEU B 1 387 ? -22.719 -14.867 -9.82 1 98.69 387 LEU B CA 1
ATOM 8165 C C . LEU B 1 387 ? -24 -14.898 -8.992 1 98.69 387 LEU B C 1
ATOM 8167 O O . LEU B 1 387 ? -24.109 -14.18 -7.996 1 98.69 387 LEU B O 1
ATOM 8171 N N . GLU B 1 388 ? -24.906 -15.656 -9.406 1 98.44 388 GLU B N 1
ATOM 8172 C CA . GLU B 1 388 ? -26.172 -15.805 -8.688 1 98.44 388 GLU B CA 1
ATOM 8173 C C . GLU B 1 388 ? -26.484 -17.281 -8.43 1 98.44 388 GLU B C 1
ATOM 8175 O O . GLU B 1 388 ? -26.562 -18.078 -9.359 1 98.44 388 GLU B O 1
ATOM 8180 N N . ARG B 1 389 ? -26.594 -17.641 -7.207 1 98.19 389 ARG B N 1
ATOM 8181 C CA . ARG B 1 389 ? -27 -19 -6.891 1 98.19 389 ARG B CA 1
ATOM 8182 C C . ARG B 1 389 ? -28.5 -19.188 -7.094 1 98.19 389 ARG B C 1
ATOM 8184 O O . ARG B 1 389 ? -29.297 -18.422 -6.559 1 98.19 389 ARG B O 1
ATOM 8191 N N . LEU B 1 390 ? -28.844 -20.203 -7.816 1 98.06 390 LEU B N 1
ATOM 8192 C CA . LEU B 1 390 ? -30.234 -20.453 -8.172 1 98.06 390 LEU B CA 1
ATOM 8193 C C . LEU B 1 390 ? -30.875 -21.438 -7.191 1 98.06 390 LEU B C 1
ATOM 8195 O O . LEU B 1 390 ? -30.172 -22.156 -6.477 1 98.06 390 LEU B O 1
ATOM 8199 N N . ASN B 1 391 ? -32.219 -21.547 -7.207 1 95.94 391 ASN B N 1
ATOM 8200 C CA . ASN B 1 391 ? -32.969 -22.422 -6.316 1 95.94 391 ASN B CA 1
ATOM 8201 C C . ASN B 1 391 ? -32.688 -23.891 -6.602 1 95.94 391 ASN B C 1
ATOM 8203 O O . ASN B 1 391 ? -32.781 -24.734 -5.707 1 95.94 391 ASN B O 1
ATOM 8207 N N . ASN B 1 392 ? -32.344 -24.203 -7.797 1 96.19 392 ASN B N 1
ATOM 8208 C CA . ASN B 1 392 ? -32.094 -25.594 -8.164 1 96.19 392 ASN B CA 1
ATOM 8209 C C . ASN B 1 392 ? -30.656 -26.016 -7.812 1 96.19 392 ASN B C 1
ATOM 8211 O O . ASN B 1 392 ? -30.234 -27.125 -8.148 1 96.19 392 ASN B O 1
ATOM 8215 N N . GLY B 1 393 ? -29.891 -25.062 -7.234 1 94.62 393 GLY B N 1
ATOM 8216 C CA . GLY B 1 393 ? -28.547 -25.391 -6.777 1 94.62 393 GLY B CA 1
ATOM 8217 C C . GLY B 1 393 ? -27.469 -24.984 -7.754 1 94.62 393 GLY B C 1
ATOM 8218 O O . GLY B 1 393 ? -26.281 -24.938 -7.398 1 94.62 393 GLY B O 1
ATOM 8219 N N . LYS B 1 394 ? -27.859 -24.625 -8.953 1 98.19 394 LYS B N 1
ATOM 8220 C CA . LYS B 1 394 ? -26.906 -24.156 -9.945 1 98.19 394 LYS B CA 1
ATOM 8221 C C . LYS B 1 394 ? -26.5 -22.703 -9.68 1 98.19 394 LYS B C 1
ATOM 8223 O O . LYS B 1 394 ? -27.125 -22.031 -8.859 1 98.19 394 LYS B O 1
ATOM 8228 N N . ILE B 1 395 ? -25.406 -22.312 -10.289 1 98.81 395 ILE B N 1
ATOM 8229 C CA . ILE B 1 395 ? -24.953 -20.922 -10.234 1 98.81 395 ILE B CA 1
ATOM 8230 C C . ILE B 1 395 ? -25.062 -20.297 -11.625 1 98.81 395 ILE B C 1
ATOM 8232 O O . ILE B 1 395 ? -24.562 -20.859 -12.602 1 98.81 395 ILE B O 1
ATOM 8236 N N . ARG B 1 396 ? -25.859 -19.281 -11.758 1 98.44 396 ARG B N 1
ATOM 8237 C CA . ARG B 1 396 ? -25.906 -18.484 -12.984 1 98.44 396 ARG B CA 1
ATOM 8238 C C . ARG B 1 396 ? -24.734 -17.5 -13.047 1 98.44 396 ARG B C 1
ATOM 8240 O O . ARG B 1 396 ? -24.594 -16.656 -12.172 1 98.44 396 ARG B O 1
ATOM 8247 N N . VAL B 1 397 ? -23.859 -17.562 -14.023 1 98.88 397 VAL B N 1
ATOM 8248 C CA . VAL B 1 397 ? -22.734 -16.672 -14.25 1 98.88 397 VAL B CA 1
ATOM 8249 C C . VAL B 1 397 ? -23.109 -15.633 -15.312 1 98.88 397 VAL B C 1
ATOM 8251 O O . VAL B 1 397 ? -23.312 -15.977 -16.469 1 98.88 397 VAL B O 1
ATOM 8254 N N . TYR B 1 398 ? -23.219 -14.391 -14.914 1 98.56 398 TYR B N 1
ATOM 8255 C CA . TYR B 1 398 ? -23.438 -13.305 -15.859 1 98.56 398 TYR B CA 1
ATOM 8256 C C . TYR B 1 398 ? -22.109 -12.766 -16.391 1 98.56 398 TYR B C 1
ATOM 8258 O O . TYR B 1 398 ? -21.141 -12.648 -15.633 1 98.56 398 TYR B O 1
ATOM 8266 N N . TYR B 1 399 ? -22.047 -12.469 -17.672 1 97.75 399 TYR B N 1
ATOM 8267 C CA . TYR B 1 399 ? -20.844 -11.891 -18.234 1 97.75 399 TYR B CA 1
ATOM 8268 C C . TYR B 1 399 ? -21.188 -10.938 -19.391 1 97.75 399 TYR B C 1
ATOM 8270 O O . TYR B 1 399 ? -22.266 -11.023 -19.969 1 97.75 399 TYR B O 1
ATOM 8278 N N . GLU B 1 400 ? -20.312 -10 -19.578 1 96.31 400 GLU B N 1
ATOM 8279 C CA . GLU B 1 400 ? -20.375 -9.109 -20.734 1 96.31 400 GLU B CA 1
ATOM 8280 C C . GLU B 1 400 ? -19.516 -9.641 -21.875 1 96.31 400 GLU B C 1
ATOM 8282 O O . GLU B 1 400 ? -18.297 -9.75 -21.75 1 96.31 400 GLU B O 1
ATOM 8287 N N . TRP B 1 401 ? -20.141 -9.969 -22.969 1 94.75 401 TRP B N 1
ATOM 8288 C CA . TRP B 1 401 ? -19.469 -10.531 -24.141 1 94.75 401 TRP B CA 1
ATOM 8289 C C . TRP B 1 401 ? -19.016 -9.43 -25.094 1 94.75 401 TRP B C 1
ATOM 8291 O O . TRP B 1 401 ? -19.75 -8.461 -25.328 1 94.75 401 TRP B O 1
ATOM 8301 N N . ASN B 1 402 ? -17.781 -9.508 -25.609 1 92.62 402 ASN B N 1
ATOM 8302 C CA . ASN B 1 402 ? -17.234 -8.594 -26.594 1 92.62 402 ASN B CA 1
ATOM 8303 C C . ASN B 1 402 ? -17.094 -7.184 -26.047 1 92.62 402 ASN B C 1
ATOM 8305 O O . ASN B 1 402 ? -17.594 -6.227 -26.625 1 92.62 402 ASN B O 1
ATOM 8309 N N . THR B 1 403 ? -16.391 -7.055 -24.938 1 87.12 403 THR B N 1
ATOM 8310 C CA . THR B 1 403 ? -16.312 -5.836 -24.141 1 87.12 403 THR B CA 1
ATOM 8311 C C . THR B 1 403 ? -15.477 -4.777 -24.844 1 87.12 403 THR B C 1
ATOM 8313 O O . THR B 1 403 ? -15.672 -3.578 -24.625 1 87.12 403 THR B O 1
ATOM 8316 N N . THR B 1 404 ? -14.523 -5.094 -25.578 1 82.12 404 THR B N 1
ATOM 8317 C CA . THR B 1 404 ? -13.609 -4.121 -26.172 1 82.12 404 THR B CA 1
ATOM 8318 C C . THR B 1 404 ? -14.164 -3.596 -27.5 1 82.12 404 THR B C 1
ATOM 8320 O O . THR B 1 404 ? -13.672 -2.6 -28.031 1 82.12 404 THR B O 1
ATOM 8323 N N . SER B 1 405 ? -15.055 -4.273 -28.047 1 74.25 405 SER B N 1
ATOM 8324 C CA . SER B 1 405 ? -15.609 -3.801 -29.312 1 74.25 405 SER B CA 1
ATOM 8325 C C . SER B 1 405 ? -16.547 -2.613 -29.094 1 74.25 405 SER B C 1
ATOM 8327 O O . SER B 1 405 ? -17.188 -2.51 -28.047 1 74.25 405 SER B O 1
ATOM 8329 N N . ASN B 1 406 ? -16.297 -1.416 -29.797 1 65 406 ASN B N 1
ATOM 8330 C CA . ASN B 1 406 ? -17.016 -0.144 -29.734 1 65 406 ASN B CA 1
ATOM 8331 C C . ASN B 1 406 ? -18.516 -0.339 -29.844 1 65 406 ASN B C 1
ATOM 8333 O O . ASN B 1 406 ? -19.281 0.624 -29.75 1 65 406 ASN B O 1
ATOM 8337 N N . GLY B 1 407 ? -18.969 -1.526 -30 1 60.31 407 GLY B N 1
ATOM 8338 C CA . GLY B 1 407 ? -20.406 -1.645 -30.125 1 60.31 407 GLY B CA 1
ATOM 8339 C C . GLY B 1 407 ? -21.094 -2.041 -28.828 1 60.31 407 GLY B C 1
ATOM 8340 O O . GLY B 1 407 ? -20.5 -1.92 -27.75 1 60.31 407 GLY B O 1
ATOM 8341 N N . ALA B 1 408 ? -22.359 -2.389 -28.922 1 60.31 408 ALA B N 1
ATOM 8342 C CA . ALA B 1 408 ? -23.234 -2.707 -27.812 1 60.31 408 ALA B CA 1
ATOM 8343 C C . ALA B 1 408 ? -22.734 -3.926 -27.031 1 60.31 408 ALA B C 1
ATOM 8345 O O . ALA B 1 408 ? -22.531 -4.992 -27.625 1 60.31 408 ALA B O 1
ATOM 8346 N N . THR B 1 409 ? -22.203 -3.771 -25.797 1 73.12 409 THR B N 1
ATOM 8347 C CA . THR B 1 409 ? -21.938 -4.859 -24.859 1 73.12 409 THR B CA 1
ATOM 8348 C C . THR B 1 409 ? -23.203 -5.668 -24.594 1 73.12 409 THR B C 1
ATOM 8350 O O . THR B 1 409 ? -24.281 -5.094 -24.391 1 73.12 409 THR B O 1
ATOM 8353 N N . ASN B 1 410 ? -23.031 -7.004 -24.828 1 85.38 410 ASN B N 1
ATOM 8354 C CA . ASN B 1 410 ? -24.172 -7.891 -24.609 1 85.38 410 ASN B CA 1
ATOM 8355 C C . ASN B 1 410 ? -24.062 -8.625 -23.281 1 85.38 410 ASN B C 1
ATOM 8357 O O . ASN B 1 410 ? -23.062 -9.32 -23.031 1 85.38 410 ASN B O 1
ATOM 8361 N N . LEU B 1 411 ? -24.953 -8.359 -22.484 1 92.25 411 LEU B N 1
ATOM 8362 C CA . LEU B 1 411 ? -25.047 -9.102 -21.234 1 92.25 411 LEU B CA 1
ATOM 8363 C C . LEU B 1 411 ? -25.641 -10.484 -21.453 1 92.25 411 LEU B C 1
ATOM 8365 O O . LEU B 1 411 ? -26.719 -10.617 -22.031 1 92.25 411 LEU B O 1
ATOM 8369 N N . GLU B 1 412 ? -24.891 -11.484 -21.141 1 96.06 412 GLU B N 1
ATOM 8370 C CA . GLU B 1 412 ? -25.281 -12.883 -21.281 1 96.06 412 GLU B CA 1
ATOM 8371 C C . GLU B 1 412 ? -25.109 -13.633 -19.969 1 96.06 412 GLU B C 1
ATOM 8373 O O . GLU B 1 412 ? -24.594 -13.078 -18.984 1 96.06 412 GLU B O 1
ATOM 8378 N N . PHE B 1 413 ? -25.672 -14.828 -19.938 1 98 413 PHE B N 1
ATOM 8379 C CA . PHE B 1 413 ? -25.438 -15.648 -18.734 1 98 413 PHE B CA 1
ATOM 8380 C C . PHE B 1 413 ? -25.391 -17.125 -19.109 1 98 413 PHE B C 1
ATOM 8382 O O . PHE B 1 413 ? -25.766 -17.516 -20.203 1 98 413 PHE B O 1
ATOM 8389 N N . ILE B 1 414 ? -24.797 -17.953 -18.266 1 98.12 414 ILE B N 1
ATOM 8390 C CA . ILE B 1 414 ? -24.781 -19.406 -18.359 1 98.12 414 ILE B CA 1
ATOM 8391 C C . ILE B 1 414 ? -25.062 -20.016 -16.984 1 98.12 414 ILE B C 1
ATOM 8393 O O . ILE B 1 414 ? -24.562 -19.516 -15.977 1 98.12 414 ILE B O 1
ATOM 8397 N N . ASP B 1 415 ? -25.891 -21.031 -16.891 1 98.56 415 ASP B N 1
ATOM 8398 C CA . ASP B 1 415 ? -26.172 -21.766 -15.664 1 98.56 415 ASP B CA 1
ATOM 8399 C C . ASP B 1 415 ? -25.266 -22.984 -15.547 1 98.56 415 ASP B C 1
ATOM 8401 O O . ASP B 1 415 ? -25.188 -23.797 -16.469 1 98.56 415 ASP B O 1
ATOM 8405 N N . CYS B 1 416 ? -24.625 -23.125 -14.438 1 98.69 416 CYS B N 1
ATOM 8406 C CA . CYS B 1 416 ? -23.641 -24.188 -14.289 1 98.69 416 CYS B CA 1
ATOM 8407 C C . CYS B 1 416 ? -23.812 -24.922 -12.961 1 98.69 416 CYS B C 1
ATOM 8409 O O . CYS B 1 416 ? -24.328 -24.344 -12 1 98.69 416 CYS B O 1
ATOM 8411 N N . ASP B 1 417 ? -23.391 -26.188 -12.953 1 98.69 417 ASP B N 1
ATOM 8412 C CA . ASP B 1 417 ? -23.406 -26.984 -11.734 1 98.69 417 ASP B CA 1
ATOM 8413 C C . ASP B 1 417 ? -22.281 -26.578 -10.789 1 98.69 417 ASP B C 1
ATOM 8415 O O . ASP B 1 417 ? -22.469 -26.562 -9.57 1 98.69 417 ASP B O 1
ATOM 8419 N N . SER B 1 418 ? -21.109 -26.266 -11.328 1 98.81 418 SER B N 1
ATOM 8420 C CA . SER B 1 418 ? -19.938 -25.812 -10.586 1 98.81 418 SER B CA 1
ATOM 8421 C C . SER B 1 418 ? -19.312 -24.594 -11.25 1 98.81 418 SER B C 1
ATOM 8423 O O . SER B 1 418 ? -19.266 -24.5 -12.477 1 98.81 418 SER B O 1
ATOM 8425 N N . VAL B 1 419 ? -18.922 -23.609 -10.453 1 98.94 419 VAL B N 1
ATOM 8426 C CA . VAL B 1 419 ? -18.234 -22.422 -10.93 1 98.94 419 VAL B CA 1
ATOM 8427 C C . VAL B 1 419 ? -16.891 -22.281 -10.219 1 98.94 419 VAL B C 1
ATOM 8429 O O . VAL B 1 419 ? -16.828 -22.328 -8.984 1 98.94 419 VAL B O 1
ATOM 8432 N N . VAL B 1 420 ? -15.828 -22.172 -10.984 1 98.88 420 VAL B N 1
ATOM 8433 C CA . VAL B 1 420 ? -14.477 -22.016 -10.453 1 98.88 420 VAL B CA 1
ATOM 8434 C C . VAL B 1 420 ? -14.023 -20.562 -10.625 1 98.88 420 VAL B C 1
ATOM 8436 O O . VAL B 1 420 ? -13.883 -20.078 -11.742 1 98.88 420 VAL B O 1
ATOM 8439 N N . MET B 1 421 ? -13.828 -19.844 -9.508 1 98.5 421 MET B N 1
ATOM 8440 C CA . MET B 1 421 ? -13.359 -18.469 -9.469 1 98.5 421 MET B CA 1
ATOM 8441 C C . MET B 1 421 ? -11.844 -18.406 -9.32 1 98.5 421 MET B C 1
ATOM 8443 O O . MET B 1 421 ? -11.297 -18.797 -8.281 1 98.5 421 MET B O 1
ATOM 8447 N N . THR B 1 422 ? -11.094 -17.922 -10.344 1 98.25 422 THR B N 1
ATOM 8448 C CA . THR B 1 422 ? -9.641 -17.922 -10.297 1 98.25 422 THR B CA 1
ATOM 8449 C C . THR B 1 422 ? -9.094 -16.484 -10.312 1 98.25 422 THR B C 1
ATOM 8451 O O . THR B 1 422 ? -7.902 -16.281 -10.547 1 98.25 422 THR B O 1
ATOM 8454 N N . LEU B 1 423 ? -9.82 -15.484 -10 1 97.38 423 LEU B N 1
ATOM 8455 C CA . LEU B 1 423 ? -9.477 -14.078 -10.172 1 97.38 423 LEU B CA 1
ATOM 8456 C C . LEU B 1 423 ? -8.773 -13.531 -8.938 1 97.38 423 LEU B C 1
ATOM 8458 O O . LEU B 1 423 ? -8.953 -14.055 -7.832 1 97.38 423 LEU B O 1
ATOM 8462 N N . PRO B 1 424 ? -7.953 -12.453 -9.141 1 96 424 PRO B N 1
ATOM 8463 C CA . PRO B 1 424 ? -7.535 -11.688 -7.961 1 96 424 PRO B CA 1
ATOM 8464 C C . PRO B 1 424 ? -8.711 -11.195 -7.129 1 96 424 PRO B C 1
ATOM 8466 O O . PRO B 1 424 ? -9.703 -10.711 -7.68 1 96 424 PRO B O 1
ATOM 8469 N N . SER B 1 425 ? -8.617 -11.305 -5.855 1 96.56 425 SER B N 1
ATOM 8470 C CA . SER B 1 425 ? -9.75 -11.047 -4.98 1 96.56 425 SER B CA 1
ATOM 8471 C C . SER B 1 425 ? -10.195 -9.586 -5.07 1 96.56 425 SER B C 1
ATOM 8473 O O . SER B 1 425 ? -11.375 -9.281 -4.883 1 96.56 425 SER B O 1
ATOM 8475 N N . TRP B 1 426 ? -9.273 -8.609 -5.336 1 96.38 426 TRP B N 1
ATOM 8476 C CA . TRP B 1 426 ? -9.664 -7.215 -5.488 1 96.38 426 TRP B CA 1
ATOM 8477 C C . TRP B 1 426 ? -10.586 -7.035 -6.688 1 96.38 426 TRP B C 1
ATOM 8479 O O . TRP B 1 426 ? -11.484 -6.191 -6.672 1 96.38 426 TRP B O 1
ATOM 8489 N N . LEU B 1 427 ? -10.398 -7.82 -7.766 1 96.5 427 LEU B N 1
ATOM 8490 C CA . LEU B 1 427 ? -11.289 -7.781 -8.922 1 96.5 427 LEU B CA 1
ATOM 8491 C C . LEU B 1 427 ? -12.656 -8.367 -8.57 1 96.5 427 LEU B C 1
ATOM 8493 O O . LEU B 1 427 ? -13.688 -7.875 -9.039 1 96.5 427 LEU B O 1
ATOM 8497 N N . ILE B 1 428 ? -12.594 -9.438 -7.789 1 97.06 428 ILE B N 1
ATOM 8498 C CA . ILE B 1 428 ? -13.859 -10.016 -7.352 1 97.06 428 ILE B CA 1
ATOM 8499 C C . ILE B 1 428 ? -14.68 -8.969 -6.602 1 97.06 428 ILE B C 1
ATOM 8501 O O . ILE B 1 428 ? -15.852 -8.742 -6.922 1 97.06 428 ILE B O 1
ATOM 8505 N N . GLU B 1 429 ? -14.07 -8.289 -5.703 1 95.81 429 GLU B N 1
ATOM 8506 C CA . GLU B 1 429 ? -14.773 -7.305 -4.883 1 95.81 429 GLU B CA 1
ATOM 8507 C C . GLU B 1 429 ? -15.305 -6.156 -5.73 1 95.81 429 GLU B C 1
ATOM 8509 O O . GLU B 1 429 ? -16.422 -5.695 -5.523 1 95.81 429 GLU B O 1
ATOM 8514 N N . THR B 1 430 ? -14.555 -5.738 -6.688 1 95.38 430 THR B N 1
ATOM 8515 C CA . THR B 1 430 ? -14.875 -4.477 -7.348 1 95.38 430 THR B CA 1
ATOM 8516 C C . THR B 1 430 ? -15.688 -4.719 -8.617 1 95.38 430 THR B C 1
ATOM 8518 O O . THR B 1 430 ? -16.359 -3.811 -9.109 1 95.38 430 THR B O 1
ATOM 8521 N N . GLN B 1 431 ? -15.648 -5.992 -9.141 1 95.12 431 GLN B N 1
ATOM 8522 C CA . GLN B 1 431 ? -16.203 -6.137 -10.484 1 95.12 431 GLN B CA 1
ATOM 8523 C C . GLN B 1 431 ? -17.281 -7.223 -10.523 1 95.12 431 GLN B C 1
ATOM 8525 O O . GLN B 1 431 ? -18.047 -7.305 -11.484 1 95.12 431 GLN B O 1
ATOM 8530 N N . ILE B 1 432 ? -17.359 -8 -9.477 1 96.94 432 ILE B N 1
ATOM 8531 C CA . ILE B 1 432 ? -18.281 -9.133 -9.555 1 96.94 432 ILE B CA 1
ATOM 8532 C C . ILE B 1 432 ? -19.25 -9.094 -8.383 1 96.94 432 ILE B C 1
ATOM 8534 O O . ILE B 1 432 ? -18.828 -9.094 -7.219 1 96.94 432 ILE B O 1
ATOM 8538 N N . SER B 1 433 ? -20.5 -9.055 -8.664 1 96.12 433 SER B N 1
ATOM 8539 C CA . SER B 1 433 ? -21.531 -9.203 -7.637 1 96.12 433 SER B CA 1
ATOM 8540 C C . SER B 1 433 ? -21.812 -10.672 -7.336 1 96.12 433 SER B C 1
ATOM 8542 O O . SER B 1 433 ? -21.969 -11.477 -8.258 1 96.12 433 SER B O 1
ATOM 8544 N N . ILE B 1 434 ? -21.797 -11.078 -6.125 1 96.81 434 ILE B N 1
ATOM 8545 C CA . ILE B 1 434 ? -22.109 -12.43 -5.691 1 96.81 434 ILE B CA 1
ATOM 8546 C C . ILE B 1 434 ? -23.406 -12.43 -4.883 1 96.81 434 ILE B C 1
ATOM 8548 O O . ILE B 1 434 ? -23.438 -11.906 -3.766 1 96.81 434 ILE B O 1
ATOM 8552 N N . GLU B 1 435 ? -24.438 -13.117 -5.406 1 95.88 435 GLU B N 1
ATOM 8553 C CA . GLU B 1 435 ? -25.781 -12.953 -4.84 1 95.88 435 GLU B CA 1
ATOM 8554 C C . GLU B 1 435 ? -26.406 -14.305 -4.516 1 95.88 435 GLU B C 1
ATOM 8556 O O . GLU B 1 435 ? -26.109 -15.305 -5.164 1 95.88 435 GLU B O 1
ATOM 8561 N N . ASN B 1 436 ? -27.188 -14.367 -3.529 1 95.44 436 ASN B N 1
ATOM 8562 C CA . ASN B 1 436 ? -28.078 -15.461 -3.141 1 95.44 436 ASN B CA 1
ATOM 8563 C C . ASN B 1 436 ? -27.297 -16.656 -2.605 1 95.44 436 ASN B C 1
ATOM 8565 O O . ASN B 1 436 ? -27.703 -17.797 -2.787 1 95.44 436 ASN B O 1
ATOM 8569 N N . PHE B 1 437 ? -26.109 -16.422 -2.135 1 96.31 437 PHE B N 1
ATOM 8570 C CA . PHE B 1 437 ? -25.391 -17.438 -1.369 1 96.31 437 PHE B CA 1
ATOM 8571 C C . PHE B 1 437 ? -25.672 -17.281 0.122 1 96.31 437 PHE B C 1
ATOM 8573 O O . PHE B 1 437 ? -25.422 -16.219 0.699 1 96.31 437 PHE B O 1
ATOM 8580 N N . SER B 1 438 ? -26.188 -18.328 0.727 1 93.12 438 SER B N 1
ATOM 8581 C CA . SER B 1 438 ? -26.453 -18.266 2.162 1 93.12 438 SER B CA 1
ATOM 8582 C C . SER B 1 438 ? -25.156 -18.359 2.961 1 93.12 438 SER B C 1
ATOM 8584 O O . SER B 1 438 ? -24.109 -18.719 2.416 1 93.12 438 SER B O 1
ATOM 8586 N N . GLN B 1 439 ? -25.234 -18.094 4.219 1 92.31 439 GLN B N 1
ATOM 8587 C CA . GLN B 1 439 ? -24.062 -18.125 5.102 1 92.31 439 GLN B CA 1
ATOM 8588 C C . GLN B 1 439 ? -23.562 -19.562 5.305 1 92.31 439 GLN B C 1
ATOM 8590 O O . GLN B 1 439 ? -22.406 -19.766 5.68 1 92.31 439 GLN B O 1
ATOM 8595 N N . ASP B 1 440 ? -24.406 -20.5 5.051 1 94.06 440 ASP B N 1
ATOM 8596 C CA . ASP B 1 440 ? -24.031 -21.891 5.23 1 94.06 440 ASP B CA 1
ATOM 8597 C C . ASP B 1 440 ? -23.109 -22.359 4.102 1 94.06 440 ASP B C 1
ATOM 8599 O O . ASP B 1 440 ? -22.391 -23.359 4.25 1 94.06 440 ASP B O 1
ATOM 8603 N N . VAL B 1 441 ? -23.141 -21.641 2.98 1 96.19 441 VAL B N 1
ATOM 8604 C CA . VAL B 1 441 ? -22.359 -22.125 1.844 1 96.19 441 VAL B CA 1
ATOM 8605 C C . VAL B 1 441 ? -21.266 -21.109 1.505 1 96.19 441 VAL B C 1
ATOM 8607 O O . VAL B 1 441 ? -20.25 -21.469 0.892 1 96.19 441 VAL B O 1
ATOM 8610 N N . LEU B 1 442 ? -21.484 -19.859 1.846 1 96.94 442 LEU B N 1
ATOM 8611 C CA . LEU B 1 442 ? -20.469 -18.828 1.706 1 96.94 442 LEU B CA 1
ATOM 8612 C C . LEU B 1 442 ? -20.469 -17.891 2.912 1 96.94 442 LEU B C 1
ATOM 8614 O O . LEU B 1 442 ? -21.047 -16.797 2.854 1 96.94 442 LEU B O 1
ATOM 8618 N N . PRO B 1 443 ? -19.766 -18.281 3.941 1 95.06 443 PRO B N 1
ATOM 8619 C CA . PRO B 1 443 ? -19.781 -17.5 5.184 1 95.06 443 PRO B CA 1
ATOM 8620 C C . PRO B 1 443 ? -19.156 -16.109 5.016 1 95.06 443 PRO B C 1
ATOM 8622 O O . PRO B 1 443 ? -18.219 -15.945 4.23 1 95.06 443 PRO B O 1
ATOM 8625 N N . PHE B 1 444 ? -19.594 -15.125 5.855 1 92 444 PHE B N 1
ATOM 8626 C CA . PHE B 1 444 ? -19.078 -13.766 5.82 1 92 444 PHE B CA 1
ATOM 8627 C C . PHE B 1 444 ? -17.578 -13.75 6.121 1 92 444 PHE B C 1
ATOM 8629 O O . PHE B 1 444 ? -16.844 -12.922 5.586 1 92 444 PHE B O 1
ATOM 8636 N N . LYS B 1 445 ? -17.141 -14.688 6.949 1 93 445 LYS B N 1
ATOM 8637 C CA . LYS B 1 445 ? -15.727 -14.75 7.293 1 93 445 LYS B CA 1
ATOM 8638 C C . LYS B 1 445 ? -14.875 -14.977 6.047 1 93 445 LYS B C 1
ATOM 8640 O O . LYS B 1 445 ? -13.758 -14.453 5.949 1 93 445 LYS B O 1
ATOM 8645 N N . ILE B 1 446 ? -15.367 -15.789 5.09 1 96.19 446 ILE B N 1
ATOM 8646 C CA . ILE B 1 446 ? -14.664 -16.047 3.844 1 96.19 446 ILE B CA 1
ATOM 8647 C C . ILE B 1 446 ? -14.641 -14.797 2.98 1 96.19 446 ILE B C 1
ATOM 8649 O O . ILE B 1 446 ? -13.602 -14.43 2.43 1 96.19 446 ILE B O 1
ATOM 8653 N N . ILE B 1 447 ? -15.758 -14.109 2.93 1 95.31 447 ILE B N 1
ATOM 8654 C CA . ILE B 1 447 ? -15.891 -12.891 2.131 1 95.31 447 ILE B CA 1
ATOM 8655 C C . ILE B 1 447 ? -14.969 -11.805 2.684 1 95.31 447 ILE B C 1
ATOM 8657 O O . ILE B 1 447 ? -14.25 -11.148 1.927 1 95.31 447 ILE B O 1
ATOM 8661 N N . GLU B 1 448 ? -14.984 -11.688 3.984 1 93.5 448 GLU B N 1
ATOM 8662 C CA . GLU B 1 448 ? -14.125 -10.703 4.641 1 93.5 448 GLU B CA 1
ATOM 8663 C C . GLU B 1 448 ? -12.648 -11.016 4.402 1 93.5 448 GLU B C 1
ATOM 8665 O O . GLU B 1 448 ? -11.852 -10.109 4.164 1 93.5 448 GLU B O 1
ATOM 8670 N N . ALA B 1 449 ? -12.312 -12.273 4.422 1 94.69 449 ALA B N 1
ATOM 8671 C CA . ALA B 1 449 ? -10.922 -12.688 4.27 1 94.69 449 ALA B CA 1
ATOM 8672 C C . ALA B 1 449 ? -10.391 -12.328 2.885 1 94.69 449 ALA B C 1
ATOM 8674 O O . ALA B 1 449 ? -9.281 -11.805 2.756 1 94.69 449 ALA B O 1
ATOM 8675 N N . TYR B 1 450 ? -11.125 -12.609 1.819 1 95.44 450 TYR B N 1
ATOM 8676 C CA . TYR B 1 450 ? -10.539 -12.32 0.517 1 95.44 450 TYR B CA 1
ATOM 8677 C C . TYR B 1 450 ? -10.648 -10.836 0.185 1 95.44 450 TYR B C 1
ATOM 8679 O O . TYR B 1 450 ? -9.852 -10.305 -0.585 1 95.44 450 TYR B O 1
ATOM 8687 N N . LYS B 1 451 ? -11.609 -10.07 0.793 1 93.62 451 LYS B N 1
ATOM 8688 C CA . LYS B 1 451 ? -11.719 -8.633 0.57 1 93.62 451 LYS B CA 1
ATOM 8689 C C . LYS B 1 451 ? -10.555 -7.891 1.215 1 93.62 451 LYS B C 1
ATOM 8691 O O . LYS B 1 451 ? -10.094 -6.871 0.694 1 93.62 451 LYS B O 1
ATOM 8696 N N . THR B 1 452 ? -10.094 -8.406 2.322 1 92.12 452 THR B N 1
ATOM 8697 C CA . THR B 1 452 ? -9.094 -7.672 3.096 1 92.12 452 THR B CA 1
ATOM 8698 C C . THR B 1 452 ? -7.691 -8.188 2.799 1 92.12 452 THR B C 1
ATOM 8700 O O . THR B 1 452 ? -6.707 -7.648 3.301 1 92.12 452 THR B O 1
ATOM 8703 N N . ALA B 1 453 ? -7.652 -9.25 1.97 1 94 453 ALA B N 1
ATOM 8704 C CA . ALA B 1 453 ? -6.34 -9.742 1.571 1 94 453 ALA B CA 1
ATOM 8705 C C . ALA B 1 453 ? -5.574 -8.695 0.775 1 94 453 ALA B C 1
ATOM 8707 O O . ALA B 1 453 ? -6.133 -8.047 -0.11 1 94 453 ALA B O 1
ATOM 8708 N N . HIS B 1 454 ? -4.316 -8.562 1.129 1 94.19 454 HIS B N 1
ATOM 8709 C CA . HIS B 1 454 ? -3.482 -7.543 0.506 1 94.19 454 HIS B CA 1
ATOM 8710 C C . HIS B 1 454 ? -2.896 -8.039 -0.812 1 94.19 454 HIS B C 1
ATOM 8712 O O . HIS B 1 454 ? -2.441 -9.18 -0.904 1 94.19 454 HIS B O 1
ATOM 8718 N N . TRP B 1 455 ? -2.967 -7.188 -1.799 1 95 455 TRP B N 1
ATOM 8719 C CA . TRP B 1 455 ? -2.271 -7.445 -3.057 1 95 455 TRP B CA 1
ATOM 8720 C C . TRP B 1 455 ? -1.114 -6.469 -3.248 1 95 455 TRP B C 1
ATOM 8722 O O . TRP B 1 455 ? -1.309 -5.254 -3.225 1 95 455 TRP B O 1
ATOM 8732 N N . GLU B 1 456 ? 0.034 -7.027 -3.482 1 93.56 456 GLU B N 1
ATOM 8733 C CA . GLU B 1 456 ? 1.233 -6.211 -3.641 1 93.56 456 GLU B CA 1
ATOM 8734 C C . GLU B 1 456 ? 1.266 -5.539 -5.012 1 93.56 456 GLU B C 1
ATOM 8736 O O . GLU B 1 456 ? 0.79 -6.105 -5.996 1 93.56 456 GLU B O 1
ATOM 8741 N N . THR B 1 457 ? 1.854 -4.32 -5.02 1 91.88 457 THR B N 1
ATOM 8742 C CA . THR B 1 457 ? 2.172 -3.629 -6.266 1 91.88 457 THR B CA 1
ATOM 8743 C C . THR B 1 457 ? 3.578 -3.988 -6.738 1 91.88 457 THR B C 1
ATOM 8745 O O . THR B 1 457 ? 4.43 -4.375 -5.938 1 91.88 457 THR B O 1
ATOM 8748 N N . SER B 1 458 ? 3.762 -3.992 -8.031 1 95.31 458 SER B N 1
ATOM 8749 C CA . SER B 1 458 ? 5.074 -4.23 -8.625 1 95.31 458 SER B CA 1
ATOM 8750 C C . SER B 1 458 ? 5.246 -3.459 -9.93 1 95.31 458 SER B C 1
ATOM 8752 O O . SER B 1 458 ? 4.266 -3.158 -10.609 1 95.31 458 SER B O 1
ATOM 8754 N N . CYS B 1 459 ? 6.453 -3.082 -10.188 1 96.81 459 CYS B N 1
ATOM 8755 C CA . CYS B 1 459 ? 6.809 -2.404 -11.43 1 96.81 459 CYS B CA 1
ATOM 8756 C C . CYS B 1 459 ? 8.094 -2.98 -12.016 1 96.81 459 CYS B C 1
ATOM 8758 O O . CYS B 1 459 ? 9.078 -3.16 -11.305 1 96.81 459 CYS B O 1
ATOM 8760 N N . LYS B 1 460 ? 8.031 -3.346 -13.273 1 97 460 LYS B N 1
ATOM 8761 C CA . LYS B 1 460 ? 9.203 -3.801 -14.008 1 97 460 LYS B CA 1
ATOM 8762 C C . LYS B 1 460 ? 9.484 -2.902 -15.203 1 97 460 LYS B C 1
ATOM 8764 O O . LYS B 1 460 ? 8.562 -2.502 -15.914 1 97 460 LYS B O 1
ATOM 8769 N N . VAL B 1 461 ? 10.734 -2.549 -15.398 1 98 461 VAL B N 1
ATOM 8770 C CA . VAL B 1 461 ? 11.195 -1.791 -16.562 1 98 461 VAL B CA 1
ATOM 8771 C C . VAL B 1 461 ? 12.234 -2.6 -17.328 1 98 461 VAL B C 1
ATOM 8773 O O . VAL B 1 461 ? 13.375 -2.732 -16.875 1 98 461 VAL B O 1
ATOM 8776 N N . TYR B 1 462 ? 11.859 -3.061 -18.531 1 97.44 462 TYR B N 1
ATOM 8777 C CA . TYR B 1 462 ? 12.75 -3.855 -19.375 1 97.44 462 TYR B CA 1
ATOM 8778 C C . TYR B 1 462 ? 13.188 -3.068 -20.609 1 97.44 462 TYR B C 1
ATOM 8780 O O . TYR B 1 462 ? 12.461 -2.201 -21.078 1 97.44 462 TYR B O 1
ATOM 8788 N N . ALA B 1 463 ? 14.359 -3.41 -21.062 1 96.62 463 ALA B N 1
ATOM 8789 C CA . ALA B 1 463 ? 14.828 -2.908 -22.359 1 96.62 463 ALA B CA 1
ATOM 8790 C C . ALA B 1 463 ? 15.75 -3.92 -23.031 1 96.62 463 ALA B C 1
ATOM 8792 O O . ALA B 1 463 ? 16.344 -4.773 -22.375 1 96.62 463 ALA B O 1
ATOM 8793 N N . PRO B 1 464 ? 15.789 -3.879 -24.406 1 95.88 464 PRO B N 1
ATOM 8794 C CA . PRO B 1 464 ? 16.797 -4.688 -25.094 1 95.88 464 PRO B CA 1
ATOM 8795 C C . PRO B 1 464 ? 18.234 -4.219 -24.781 1 95.88 464 PRO B C 1
ATOM 8797 O O . PRO B 1 464 ? 18.469 -3.018 -24.656 1 95.88 464 PRO B O 1
ATOM 8800 N N . LEU B 1 465 ? 19.094 -5.125 -24.625 1 96.94 465 LEU B N 1
ATOM 8801 C CA . LEU B 1 465 ? 20.5 -4.902 -24.344 1 96.94 465 LEU B CA 1
ATOM 8802 C C . LEU B 1 465 ? 21.375 -5.434 -25.469 1 96.94 465 LEU B C 1
ATOM 8804 O O . LEU B 1 465 ? 21.234 -6.59 -25.891 1 96.94 465 LEU B O 1
ATOM 8808 N N . LYS B 1 466 ? 22.266 -4.566 -25.953 1 96.38 466 LYS B N 1
ATOM 8809 C CA . LYS B 1 466 ? 23.172 -5.023 -27 1 96.38 466 LYS B CA 1
ATOM 8810 C C . LYS B 1 466 ? 23.938 -6.266 -26.562 1 96.38 466 LYS B C 1
ATOM 8812 O O . LYS B 1 466 ? 24.422 -6.336 -25.438 1 96.38 466 LYS B O 1
ATOM 8817 N N . LYS B 1 467 ? 24.141 -7.207 -27.484 1 95.5 467 LYS B N 1
ATOM 8818 C CA . LYS B 1 467 ? 24.797 -8.477 -27.188 1 95.5 467 LYS B CA 1
ATOM 8819 C C . LYS B 1 467 ? 26.25 -8.266 -26.734 1 95.5 467 LYS B C 1
ATOM 8821 O O . LYS B 1 467 ? 26.781 -9.047 -25.953 1 95.5 467 LYS B O 1
ATOM 8826 N N . SER B 1 468 ? 26.828 -7.172 -27.25 1 96.06 468 SER B N 1
ATOM 8827 C CA . SER B 1 468 ? 28.234 -6.906 -26.969 1 96.06 468 SER B CA 1
ATOM 8828 C C . SER B 1 468 ? 28.469 -6.668 -25.484 1 96.06 468 SER B C 1
ATOM 8830 O O . SER B 1 468 ? 29.562 -6.891 -24.969 1 96.06 468 SER B O 1
ATOM 8832 N N . PHE B 1 469 ? 27.5 -6.254 -24.797 1 97.19 469 PHE B N 1
ATOM 8833 C CA . PHE B 1 469 ? 27.672 -5.977 -23.375 1 97.19 469 PHE B CA 1
ATOM 8834 C C . PHE B 1 469 ? 28.016 -7.25 -22.625 1 97.19 469 PHE B C 1
ATOM 8836 O O . PHE B 1 469 ? 29.047 -7.309 -21.953 1 97.19 469 PHE B O 1
ATOM 8843 N N . LEU B 1 470 ? 27.156 -8.281 -22.719 1 96.44 470 LEU B N 1
ATOM 8844 C CA . LEU B 1 470 ? 27.406 -9.5 -21.969 1 96.44 470 LEU B CA 1
ATOM 8845 C C . LEU B 1 470 ? 28.578 -10.281 -22.562 1 96.44 470 LEU B C 1
ATOM 8847 O O . LEU B 1 470 ? 29.25 -11.031 -21.844 1 96.44 470 LEU B O 1
ATOM 8851 N N . SER B 1 471 ? 28.891 -10.07 -23.812 1 96 471 SER B N 1
ATOM 8852 C CA . SER B 1 471 ? 29.953 -10.805 -24.469 1 96 471 SER B CA 1
ATOM 8853 C C . SER B 1 471 ? 31.312 -10.188 -24.156 1 96 471 SER B C 1
ATOM 8855 O O . SER B 1 471 ? 32.312 -10.898 -24.062 1 96 471 SER B O 1
ATOM 8857 N N . ASN B 1 472 ? 31.344 -8.859 -23.938 1 95.06 472 ASN B N 1
ATOM 8858 C CA . ASN B 1 472 ? 32.625 -8.188 -23.891 1 95.06 472 ASN B CA 1
ATOM 8859 C C . ASN B 1 472 ? 32.875 -7.48 -22.562 1 95.06 472 ASN B C 1
ATOM 8861 O O . ASN B 1 472 ? 34 -7.23 -22.172 1 95.06 472 ASN B O 1
ATOM 8865 N N . ASN B 1 473 ? 31.797 -7.078 -21.906 1 92.81 473 ASN B N 1
ATOM 8866 C CA . ASN B 1 473 ? 31.906 -6.312 -20.672 1 92.81 473 ASN B CA 1
ATOM 8867 C C . ASN B 1 473 ? 32.469 -7.16 -19.531 1 92.81 473 ASN B C 1
ATOM 8869 O O . ASN B 1 473 ? 31.984 -8.258 -19.266 1 92.81 473 ASN B O 1
ATOM 8873 N N . LYS B 1 474 ? 33.531 -6.707 -18.906 1 90.88 474 LYS B N 1
ATOM 8874 C CA . LYS B 1 474 ? 34.094 -7.395 -17.75 1 90.88 474 LYS B CA 1
ATOM 8875 C C . LYS B 1 474 ? 34.094 -6.492 -16.516 1 90.88 474 LYS B C 1
ATOM 8877 O O . LYS B 1 474 ? 34.438 -6.934 -15.414 1 90.88 474 LYS B O 1
ATOM 8882 N N . ASN B 1 475 ? 33.688 -5.34 -16.672 1 96.19 475 ASN B N 1
ATOM 8883 C CA . ASN B 1 475 ? 33.812 -4.34 -15.617 1 96.19 475 ASN B CA 1
ATOM 8884 C C . ASN B 1 475 ? 32.5 -4.145 -14.875 1 96.19 475 ASN B C 1
ATOM 8886 O O . ASN B 1 475 ? 32.438 -4.266 -13.648 1 96.19 475 ASN B O 1
ATOM 8890 N N . ILE B 1 476 ? 31.422 -3.852 -15.578 1 98.25 476 ILE B N 1
ATOM 8891 C CA . ILE B 1 476 ? 30.125 -3.633 -14.977 1 98.25 476 ILE B CA 1
ATOM 8892 C C . ILE B 1 476 ? 29.516 -4.969 -14.555 1 98.25 476 ILE B C 1
ATOM 8894 O O . ILE B 1 476 ? 29.422 -5.898 -15.359 1 98.25 476 ILE B O 1
ATOM 8898 N N . PRO B 1 477 ? 29.094 -5.094 -13.305 1 96.88 477 PRO B N 1
ATOM 8899 C CA . PRO B 1 477 ? 28.5 -6.352 -12.852 1 96.88 477 PRO B CA 1
ATOM 8900 C C . PRO B 1 477 ? 27.234 -6.723 -13.633 1 96.88 477 PRO B C 1
ATOM 8902 O O . PRO B 1 477 ? 26.531 -5.836 -14.117 1 96.88 477 PRO B O 1
ATOM 8905 N N . GLN B 1 478 ? 27 -7.992 -13.688 1 95.94 478 GLN B N 1
ATOM 8906 C CA . GLN B 1 478 ? 25.875 -8.539 -14.453 1 95.94 478 GLN B CA 1
ATOM 8907 C C . GLN B 1 478 ? 24.547 -8.242 -13.766 1 95.94 478 GLN B C 1
ATOM 8909 O O . GLN B 1 478 ? 23.531 -8.07 -14.438 1 95.94 478 GLN B O 1
ATOM 8914 N N . THR B 1 479 ? 24.469 -8.352 -12.516 1 94.75 479 THR B N 1
ATOM 8915 C CA . THR B 1 479 ? 23.344 -7.934 -11.695 1 94.75 479 THR B CA 1
ATOM 8916 C C . THR B 1 479 ? 23.766 -6.883 -10.68 1 94.75 479 THR B C 1
ATOM 8918 O O . THR B 1 479 ? 24.906 -6.887 -10.219 1 94.75 479 THR B O 1
ATOM 8921 N N . ILE B 1 480 ? 22.891 -5.957 -10.398 1 95.12 480 ILE B N 1
ATOM 8922 C CA . ILE B 1 480 ? 23.219 -4.875 -9.469 1 95.12 480 ILE B CA 1
ATOM 8923 C C . ILE B 1 480 ? 22.062 -4.672 -8.492 1 95.12 480 ILE B C 1
ATOM 8925 O O . ILE B 1 480 ? 20.906 -4.598 -8.891 1 95.12 480 ILE B O 1
ATOM 8929 N N . VAL B 1 481 ? 22.375 -4.617 -7.234 1 93.62 481 VAL B N 1
ATOM 8930 C CA . VAL B 1 481 ? 21.422 -4.34 -6.164 1 93.62 481 VAL B CA 1
ATOM 8931 C C . VAL B 1 481 ? 21.734 -2.986 -5.535 1 93.62 481 VAL B C 1
ATOM 8933 O O . VAL B 1 481 ? 22.875 -2.727 -5.137 1 93.62 481 VAL B O 1
ATOM 8936 N N . THR B 1 482 ? 20.734 -2.133 -5.457 1 93.56 482 THR B N 1
ATOM 8937 C CA . THR B 1 482 ? 20.938 -0.799 -4.906 1 93.56 482 THR B CA 1
ATOM 8938 C C . THR B 1 482 ? 19.828 -0.44 -3.926 1 93.56 482 THR B C 1
ATOM 8940 O O . THR B 1 482 ? 18.797 -1.119 -3.867 1 93.56 482 THR B O 1
ATOM 8943 N N . ASP B 1 483 ? 20.031 0.584 -3.104 1 91.81 483 ASP B N 1
ATOM 8944 C CA . ASP B 1 483 ? 18.984 1.167 -2.268 1 91.81 483 ASP B CA 1
ATOM 8945 C C . ASP B 1 483 ? 18.438 2.451 -2.889 1 91.81 483 ASP B C 1
ATOM 8947 O O . ASP B 1 483 ? 17.844 3.277 -2.193 1 91.81 483 ASP B O 1
ATOM 8951 N N . SER B 1 484 ? 18.75 2.656 -4.18 1 93.38 484 SER B N 1
ATOM 8952 C CA . SER B 1 484 ? 18.172 3.766 -4.926 1 93.38 484 SER B CA 1
ATOM 8953 C C . SER B 1 484 ? 16.797 3.402 -5.465 1 93.38 484 SER B C 1
ATOM 8955 O O . SER B 1 484 ? 16.281 2.318 -5.184 1 93.38 484 SER B O 1
ATOM 8957 N N . LEU B 1 485 ? 16.234 4.316 -6.25 1 93.94 485 LEU B N 1
ATOM 8958 C CA . LEU B 1 485 ? 14.859 4.16 -6.695 1 93.94 485 LEU B CA 1
ATOM 8959 C C . LEU B 1 485 ? 14.727 2.99 -7.668 1 93.94 485 LEU B C 1
ATOM 8961 O O . LEU B 1 485 ? 13.633 2.463 -7.871 1 93.94 485 LEU B O 1
ATOM 8965 N N . ILE B 1 486 ? 15.859 2.504 -8.281 1 95 486 ILE B N 1
ATOM 8966 C CA . ILE B 1 486 ? 15.727 1.473 -9.305 1 95 486 ILE B CA 1
ATOM 8967 C C . ILE B 1 486 ? 15.805 0.092 -8.656 1 95 486 ILE B C 1
ATOM 8969 O O . ILE B 1 486 ? 15.383 -0.903 -9.25 1 95 486 ILE B O 1
ATOM 8973 N N . HIS B 1 487 ? 16.484 -0.042 -7.438 1 93.75 487 HIS B N 1
ATOM 8974 C CA . HIS B 1 487 ? 16.609 -1.243 -6.617 1 93.75 487 HIS B CA 1
ATOM 8975 C C . HIS B 1 487 ? 17.375 -2.336 -7.355 1 93.75 487 HIS B C 1
ATOM 8977 O O . HIS B 1 487 ? 18.594 -2.252 -7.5 1 93.75 487 HIS B O 1
ATOM 8983 N N . ASP B 1 488 ? 16.719 -3.25 -8.086 1 94.25 488 ASP B N 1
ATOM 8984 C CA . ASP B 1 488 ? 17.406 -4.406 -8.648 1 94.25 488 ASP B CA 1
ATOM 8985 C C . ASP B 1 488 ? 17.5 -4.301 -10.172 1 94.25 488 ASP B C 1
ATOM 8987 O O . ASP B 1 488 ? 16.5 -4 -10.836 1 94.25 488 ASP B O 1
ATOM 8991 N N . VAL B 1 489 ? 18.672 -4.578 -10.625 1 95.94 489 VAL B N 1
ATOM 8992 C CA . VAL B 1 489 ? 18.953 -4.598 -12.055 1 95.94 489 VAL B CA 1
ATOM 8993 C C . VAL B 1 489 ? 19.453 -5.977 -12.469 1 95.94 489 VAL B C 1
ATOM 8995 O O . VAL B 1 489 ? 20.328 -6.551 -11.797 1 95.94 489 VAL B O 1
ATOM 8998 N N . TYR B 1 490 ? 18.953 -6.512 -13.539 1 95.81 490 TYR B N 1
ATOM 8999 C CA . TYR B 1 490 ? 19.375 -7.797 -14.078 1 95.81 490 TYR B CA 1
ATOM 9000 C C . TYR B 1 490 ? 19.75 -7.668 -15.547 1 95.81 490 TYR B C 1
ATOM 9002 O O . TYR B 1 490 ? 19.094 -6.961 -16.312 1 95.81 490 TYR B O 1
ATOM 9010 N N . THR B 1 491 ? 20.844 -8.234 -15.906 1 97 491 THR B N 1
ATOM 9011 C CA . THR B 1 491 ? 21.141 -8.492 -17.312 1 97 491 THR B CA 1
ATOM 9012 C C . THR B 1 491 ? 21.328 -9.984 -17.562 1 97 491 THR B C 1
ATOM 9014 O O . THR B 1 491 ? 21.891 -10.695 -16.719 1 97 491 THR B O 1
ATOM 9017 N N . TYR B 1 492 ? 20.75 -10.445 -18.594 1 95.69 492 TYR B N 1
ATOM 9018 C CA . TYR B 1 492 ? 20.922 -11.859 -18.875 1 95.69 492 TYR B CA 1
ATOM 9019 C C . TYR B 1 492 ? 20.578 -12.164 -20.328 1 95.69 492 TYR B C 1
ATOM 9021 O O . TYR B 1 492 ? 20.109 -11.289 -21.062 1 95.69 492 TYR B O 1
ATOM 9029 N N . ARG B 1 493 ? 20.984 -13.336 -20.781 1 94.75 493 ARG B N 1
ATOM 9030 C CA . ARG B 1 493 ? 20.875 -13.797 -22.156 1 94.75 493 ARG B CA 1
ATOM 9031 C C . ARG B 1 493 ? 20.078 -15.094 -22.234 1 94.75 493 ARG B C 1
ATOM 9033 O O . ARG B 1 493 ? 20.312 -16.016 -21.453 1 94.75 493 ARG B O 1
ATOM 9040 N N . TYR B 1 494 ? 19.109 -15.133 -23.125 1 93.62 494 TYR B N 1
ATOM 9041 C CA . TYR B 1 494 ? 18.375 -16.375 -23.359 1 93.62 494 TYR B CA 1
ATOM 9042 C C . TYR B 1 494 ? 19.188 -17.344 -24.203 1 93.62 494 TYR B C 1
ATOM 9044 O O . TYR B 1 494 ? 19.219 -18.547 -23.922 1 93.62 494 TYR B O 1
ATOM 9052 N N . ASN B 1 495 ? 19.688 -16.875 -25.219 1 90.38 495 ASN B N 1
ATOM 9053 C CA . ASN B 1 495 ? 20.516 -17.672 -26.125 1 90.38 495 ASN B CA 1
ATOM 9054 C C . ASN B 1 495 ? 21.5 -16.797 -26.906 1 90.38 495 ASN B C 1
ATOM 9056 O O . ASN B 1 495 ? 21.453 -15.578 -26.812 1 90.38 495 ASN B O 1
ATOM 9060 N N . ALA B 1 496 ? 22.344 -17.453 -27.688 1 89.88 496 ALA B N 1
ATOM 9061 C CA . ALA B 1 496 ? 23.406 -16.734 -28.375 1 89.88 496 ALA B CA 1
ATOM 9062 C C . ALA B 1 496 ? 22.906 -16.156 -29.688 1 89.88 496 ALA B C 1
ATOM 9064 O O . ALA B 1 496 ? 23.562 -15.305 -30.297 1 89.88 496 ALA B O 1
ATOM 9065 N N . TYR B 1 497 ? 21.719 -16.406 -30.062 1 86.62 497 TYR B N 1
ATOM 9066 C CA . TYR B 1 497 ? 21.344 -16.188 -31.453 1 86.62 497 TYR B CA 1
ATOM 9067 C C . TYR B 1 497 ? 20.359 -15.031 -31.578 1 86.62 497 TYR B C 1
ATOM 9069 O O . TYR B 1 497 ? 20.141 -14.508 -32.688 1 86.62 497 TYR B O 1
ATOM 9077 N N . THR B 1 498 ? 19.797 -14.625 -30.5 1 83.94 498 THR B N 1
ATOM 9078 C CA . THR B 1 498 ? 18.922 -13.469 -30.562 1 83.94 498 THR B CA 1
ATOM 9079 C C . THR B 1 498 ? 19.703 -12.203 -30.891 1 83.94 498 THR B C 1
ATOM 9081 O O . THR B 1 498 ? 20.922 -12.148 -30.672 1 83.94 498 THR B O 1
ATOM 9084 N N . THR B 1 499 ? 18.984 -11.227 -31.375 1 87.25 499 THR B N 1
ATOM 9085 C CA . THR B 1 499 ? 19.625 -9.961 -31.734 1 87.25 499 THR B CA 1
ATOM 9086 C C . THR B 1 499 ? 20.062 -9.203 -30.484 1 87.25 499 THR B C 1
ATOM 9088 O O . THR B 1 499 ? 21.109 -8.547 -30.484 1 87.25 499 THR B O 1
ATOM 9091 N N . TYR B 1 500 ? 19.266 -9.281 -29.453 1 92.94 500 TYR B N 1
ATOM 9092 C CA . TYR B 1 500 ? 19.547 -8.578 -28.219 1 92.94 500 TYR B CA 1
ATOM 9093 C C . TYR B 1 500 ? 19.5 -9.523 -27.016 1 92.94 500 TYR B C 1
ATOM 9095 O O . TYR B 1 500 ? 18.953 -10.625 -27.109 1 92.94 500 TYR B O 1
ATOM 9103 N N . ASP B 1 501 ? 20.188 -9.141 -26.047 1 95.56 501 ASP B N 1
ATOM 9104 C CA . ASP B 1 501 ? 19.953 -9.656 -24.703 1 95.56 501 ASP B CA 1
ATOM 9105 C C . ASP B 1 501 ? 18.938 -8.781 -23.953 1 95.56 501 ASP B C 1
ATOM 9107 O O . ASP B 1 501 ? 18.281 -7.926 -24.562 1 95.56 501 ASP B O 1
ATOM 9111 N N . CYS B 1 502 ? 18.734 -9.109 -22.703 1 94.69 502 CYS B N 1
ATOM 9112 C CA . CYS B 1 502 ? 17.75 -8.359 -21.938 1 94.69 502 CYS B CA 1
ATOM 9113 C C . CYS B 1 502 ? 18.375 -7.66 -20.75 1 94.69 502 CYS B C 1
ATOM 9115 O O . CYS B 1 502 ? 19.328 -8.188 -20.141 1 94.69 502 CYS B O 1
ATOM 9117 N N . ILE B 1 503 ? 17.891 -6.445 -20.469 1 97.62 503 ILE B N 1
ATOM 9118 C CA . ILE B 1 503 ? 18.188 -5.797 -19.203 1 97.62 503 ILE B CA 1
ATOM 9119 C C . ILE B 1 503 ? 16.891 -5.422 -18.5 1 97.62 503 ILE B C 1
ATOM 9121 O O . ILE B 1 503 ? 16 -4.809 -19.094 1 97.62 503 ILE B O 1
ATOM 9125 N N . LEU B 1 504 ? 16.656 -5.91 -17.328 1 97.5 504 LEU B N 1
ATOM 9126 C CA . LEU B 1 504 ? 15.672 -5.402 -16.391 1 97.5 504 LEU B CA 1
ATOM 9127 C C . LEU B 1 504 ? 16.234 -4.234 -15.586 1 97.5 504 LEU B C 1
ATOM 9129 O O . LEU B 1 504 ? 16.953 -4.438 -14.609 1 97.5 504 LEU B O 1
ATOM 9133 N N . LEU B 1 505 ? 15.867 -3.029 -15.969 1 98 505 LEU B N 1
ATOM 9134 C CA . LEU B 1 505 ? 16.453 -1.792 -15.461 1 98 505 LEU B CA 1
ATOM 9135 C C . LEU B 1 505 ? 16.031 -1.548 -14.016 1 98 505 LEU B C 1
ATOM 9137 O O . LEU B 1 505 ? 16.75 -0.885 -13.266 1 98 505 LEU B O 1
ATOM 9141 N N . SER B 1 506 ? 14.867 -2.008 -13.742 1 97.31 506 SER B N 1
ATOM 9142 C CA . SER B 1 506 ? 14.312 -1.795 -12.406 1 97.31 506 SER B CA 1
ATOM 9143 C C . SER B 1 506 ? 13.25 -2.836 -12.078 1 97.31 506 SER B C 1
ATOM 9145 O O . SER B 1 506 ? 12.352 -3.09 -12.875 1 97.31 506 SER B O 1
ATOM 9147 N N . TYR B 1 507 ? 13.406 -3.461 -11.031 1 95.62 507 TYR B N 1
ATOM 9148 C CA . TYR B 1 507 ? 12.414 -4.363 -10.461 1 95.62 507 TYR B CA 1
ATOM 9149 C C . TYR B 1 507 ? 12.07 -3.957 -9.031 1 95.62 507 TYR B C 1
ATOM 9151 O O . TYR B 1 507 ? 12.906 -4.051 -8.133 1 95.62 507 TYR B O 1
ATOM 9159 N N . THR B 1 508 ? 10.82 -3.463 -8.789 1 94.88 508 THR B N 1
ATOM 9160 C CA . THR B 1 508 ? 10.422 -2.906 -7.496 1 94.88 508 THR B CA 1
ATOM 9161 C C . THR B 1 508 ? 9.07 -3.473 -7.059 1 94.88 508 THR B C 1
ATOM 9163 O O . THR B 1 508 ? 8.289 -3.928 -7.891 1 94.88 508 THR B O 1
ATOM 9166 N N . TRP B 1 509 ? 8.836 -3.488 -5.773 1 94.44 509 TRP B N 1
ATOM 9167 C CA . TRP B 1 509 ? 7.602 -3.982 -5.18 1 94.44 509 TRP B CA 1
ATOM 9168 C C . TRP B 1 509 ? 7.07 -3.01 -4.137 1 94.44 509 TRP B C 1
ATOM 9170 O O . TRP B 1 509 ? 7.82 -2.191 -3.6 1 94.44 509 TRP B O 1
ATOM 9180 N N . GLU B 1 510 ? 5.758 -3.082 -3.824 1 93.81 510 GLU B N 1
ATOM 9181 C CA . GLU B 1 510 ? 5.086 -2.354 -2.752 1 93.81 510 GLU B CA 1
ATOM 9182 C C . GLU B 1 510 ? 5.336 -0.852 -2.867 1 93.81 510 GLU B C 1
ATOM 9184 O O . GLU B 1 510 ? 5.195 -0.275 -3.947 1 93.81 510 GLU B O 1
ATOM 9189 N N . ASP B 1 511 ? 5.754 -0.182 -1.777 1 93.88 511 ASP B N 1
ATOM 9190 C CA . ASP B 1 511 ? 5.934 1.268 -1.787 1 93.88 511 ASP B CA 1
ATOM 9191 C C . ASP B 1 511 ? 6.938 1.689 -2.857 1 93.88 511 ASP B C 1
ATOM 9193 O O . ASP B 1 511 ? 6.766 2.725 -3.504 1 93.88 511 ASP B O 1
ATOM 9197 N N . ASP B 1 512 ? 7.941 0.918 -3.043 1 94.44 512 ASP B N 1
ATOM 9198 C CA . ASP B 1 512 ? 8.992 1.248 -4.004 1 94.44 512 ASP B CA 1
ATOM 9199 C C . ASP B 1 512 ? 8.445 1.244 -5.43 1 94.44 512 ASP B C 1
ATOM 9201 O O . ASP B 1 512 ? 8.906 2.01 -6.281 1 94.44 512 ASP B O 1
ATOM 9205 N N . ALA B 1 513 ? 7.508 0.405 -5.672 1 95.12 513 ALA B N 1
ATOM 9206 C CA . ALA B 1 513 ? 6.852 0.393 -6.977 1 95.12 513 ALA B CA 1
ATOM 9207 C C . ALA B 1 513 ? 5.828 1.517 -7.086 1 95.12 513 ALA B C 1
ATOM 9209 O O . ALA B 1 513 ? 5.707 2.158 -8.133 1 95.12 513 ALA B O 1
ATOM 9210 N N . THR B 1 514 ? 5.07 1.724 -6.047 1 94 514 THR B N 1
ATOM 9211 C CA . THR B 1 514 ? 3.986 2.699 -6.047 1 94 514 THR B CA 1
ATOM 9212 C C . THR B 1 514 ? 4.52 4.102 -6.324 1 94 514 THR B C 1
ATOM 9214 O O . THR B 1 514 ? 3.896 4.875 -7.055 1 94 514 THR B O 1
ATOM 9217 N N . LYS B 1 515 ? 5.582 4.426 -5.75 1 93.5 515 LYS B N 1
ATOM 9218 C CA . LYS B 1 515 ? 6.102 5.785 -5.906 1 93.5 515 LYS B CA 1
ATOM 9219 C C . LYS B 1 515 ? 6.504 6.055 -7.352 1 93.5 515 LYS B C 1
ATOM 9221 O O . LYS B 1 515 ? 6.57 7.211 -7.777 1 93.5 515 LYS B O 1
ATOM 9226 N N . LEU B 1 516 ? 6.711 5.023 -8.164 1 94.62 516 LEU B N 1
ATOM 9227 C CA . LEU B 1 516 ? 7.109 5.191 -9.562 1 94.62 516 LEU B CA 1
ATOM 9228 C C . LEU B 1 516 ? 5.891 5.414 -10.453 1 94.62 516 LEU B C 1
ATOM 9230 O O . LEU B 1 516 ? 6.031 5.738 -11.633 1 94.62 516 LEU B O 1
ATOM 9234 N N . SER B 1 517 ? 4.719 5.316 -9.898 1 89.19 517 SER B N 1
ATOM 9235 C CA . SER B 1 517 ? 3.486 5.441 -10.672 1 89.19 517 SER B CA 1
ATOM 9236 C C . SER B 1 517 ? 3.307 6.859 -11.203 1 89.19 517 SER B C 1
ATOM 9238 O O . SER B 1 517 ? 2.529 7.09 -12.133 1 89.19 517 SER B O 1
ATOM 9240 N N . LEU B 1 518 ? 4.016 7.73 -10.688 1 89.88 518 LEU B N 1
ATOM 9241 C CA . LEU B 1 518 ? 3.912 9.148 -11.031 1 89.88 518 LEU B CA 1
ATOM 9242 C C . LEU B 1 518 ? 4.426 9.398 -12.445 1 89.88 518 LEU B C 1
ATOM 9244 O O . LEU B 1 518 ? 3.986 10.344 -13.109 1 89.88 518 LEU B O 1
ATOM 9248 N N . PHE B 1 519 ? 5.27 8.594 -12.984 1 95 519 PHE B N 1
ATOM 9249 C CA . PHE B 1 519 ? 6.004 8.867 -14.211 1 95 519 PHE B CA 1
ATOM 9250 C C . PHE B 1 519 ? 5.328 8.211 -15.406 1 95 519 PHE B C 1
ATOM 9252 O O . PHE B 1 519 ? 4.785 7.109 -15.289 1 95 519 PHE B O 1
ATOM 9259 N N . SER B 1 520 ? 5.352 8.922 -16.547 1 95.44 520 SER B N 1
ATOM 9260 C CA . SER B 1 520 ? 5.062 8.227 -17.797 1 95.44 520 SER B CA 1
ATOM 9261 C C . SER B 1 520 ? 6.102 7.145 -18.078 1 95.44 520 SER B C 1
ATOM 9263 O O . SER B 1 520 ? 7.168 7.125 -17.469 1 95.44 520 SER B O 1
ATOM 9265 N N . ASP B 1 521 ? 5.82 6.227 -18.953 1 96.62 521 ASP B N 1
ATOM 9266 C CA . ASP B 1 521 ? 6.758 5.148 -19.281 1 96.62 521 ASP B CA 1
ATOM 9267 C C . ASP B 1 521 ? 8.094 5.707 -19.75 1 96.62 521 ASP B C 1
ATOM 9269 O O . ASP B 1 521 ? 9.156 5.293 -19.281 1 96.62 521 ASP B O 1
ATOM 9273 N N . ALA B 1 522 ? 8.023 6.633 -20.672 1 97.31 522 ALA B N 1
ATOM 9274 C CA . ALA B 1 522 ? 9.242 7.211 -21.234 1 97.31 522 ALA B CA 1
ATOM 9275 C C . ALA B 1 522 ? 10.078 7.895 -20.156 1 97.31 522 ALA B C 1
ATOM 9277 O O . ALA B 1 522 ? 11.297 7.738 -20.109 1 97.31 522 ALA B O 1
ATOM 9278 N N . GLU B 1 523 ? 9.391 8.656 -19.25 1 96.62 523 GLU B N 1
ATOM 9279 C CA . GLU B 1 523 ? 10.086 9.328 -18.156 1 96.62 523 GLU B CA 1
ATOM 9280 C C . GLU B 1 523 ? 10.75 8.32 -17.219 1 96.62 523 GLU B C 1
ATOM 9282 O O . GLU B 1 523 ? 11.883 8.523 -16.781 1 96.62 523 GLU B O 1
ATOM 9287 N N . LEU B 1 524 ? 10 7.297 -16.906 1 97.75 524 LEU B N 1
ATOM 9288 C CA . LEU B 1 524 ? 10.516 6.297 -15.969 1 97.75 524 LEU B CA 1
ATOM 9289 C C . LEU B 1 524 ? 11.719 5.574 -16.547 1 97.75 524 LEU B C 1
ATOM 9291 O O . LEU B 1 524 ? 12.711 5.34 -15.852 1 97.75 524 LEU B O 1
ATOM 9295 N N . VAL B 1 525 ? 11.672 5.188 -17.859 1 98.31 525 VAL B N 1
ATOM 9296 C CA . VAL B 1 525 ? 12.797 4.531 -18.516 1 98.31 525 VAL B CA 1
ATOM 9297 C C . VAL B 1 525 ? 14.031 5.426 -18.438 1 98.31 525 VAL B C 1
ATOM 9299 O O . VAL B 1 525 ? 15.109 4.977 -18.047 1 98.31 525 VAL B O 1
ATOM 9302 N N . LYS B 1 526 ? 13.852 6.656 -18.781 1 98.19 526 LYS B N 1
ATOM 9303 C CA . LYS B 1 526 ? 14.961 7.602 -18.734 1 98.19 526 LYS B CA 1
ATOM 9304 C C . LYS B 1 526 ? 15.523 7.734 -17.328 1 98.19 526 LYS B C 1
ATOM 9306 O O . LYS B 1 526 ? 16.734 7.758 -17.141 1 98.19 526 LYS B O 1
ATOM 9311 N N . LYS B 1 527 ? 14.656 7.867 -16.391 1 97.81 527 LYS B N 1
ATOM 9312 C CA . LYS B 1 527 ? 15.062 8 -15 1 97.81 527 LYS B CA 1
ATOM 9313 C C . LYS B 1 527 ? 15.875 6.789 -14.547 1 97.81 527 LYS B C 1
ATOM 9315 O O . LYS B 1 527 ? 16.828 6.922 -13.773 1 97.81 527 LYS B O 1
ATOM 9320 N N . CYS B 1 528 ? 15.445 5.605 -14.906 1 98.44 528 CYS B N 1
ATOM 9321 C CA . CYS B 1 528 ? 16.156 4.383 -14.531 1 98.44 528 CYS B CA 1
ATOM 9322 C C . CYS B 1 528 ? 17.531 4.332 -15.172 1 98.44 528 CYS B C 1
ATOM 9324 O O . CYS B 1 528 ? 18.516 4.008 -14.5 1 98.44 528 CYS B O 1
ATOM 9326 N N . VAL B 1 529 ? 17.609 4.66 -16.438 1 98.75 529 VAL B N 1
ATOM 9327 C CA . VAL B 1 529 ? 18.891 4.633 -17.156 1 98.75 529 VAL B CA 1
ATOM 9328 C C . VAL B 1 529 ? 19.828 5.672 -16.562 1 98.75 529 VAL B C 1
ATOM 9330 O O . VAL B 1 529 ? 21 5.375 -16.297 1 98.75 529 VAL B O 1
ATOM 9333 N N . ASP B 1 530 ? 19.297 6.883 -16.328 1 98.19 530 ASP B N 1
ATOM 9334 C CA . ASP B 1 530 ? 20.109 7.953 -15.766 1 98.19 530 ASP B CA 1
ATOM 9335 C C . ASP B 1 530 ? 20.641 7.57 -14.383 1 98.19 530 ASP B C 1
ATOM 9337 O O . ASP B 1 530 ? 21.797 7.84 -14.055 1 98.19 530 ASP B O 1
ATOM 9341 N N . GLU B 1 531 ? 19.797 7.008 -13.625 1 98 531 GLU B N 1
ATOM 9342 C CA . GLU B 1 531 ? 20.203 6.617 -12.273 1 98 531 GLU B CA 1
ATOM 9343 C C . GLU B 1 531 ? 21.25 5.516 -12.305 1 98 531 GLU B C 1
ATOM 9345 O O . GLU B 1 531 ? 22.203 5.539 -11.523 1 98 531 GLU B O 1
ATOM 9350 N N . LEU B 1 532 ? 21.031 4.543 -13.141 1 98.62 532 LEU B N 1
ATOM 9351 C CA . LEU B 1 532 ? 22.016 3.467 -13.258 1 98.62 532 LEU B CA 1
ATOM 9352 C C . LEU B 1 532 ? 23.375 4.008 -13.711 1 98.62 532 LEU B C 1
ATOM 9354 O O . LEU B 1 532 ? 24.406 3.645 -13.156 1 98.62 532 LEU B O 1
ATOM 9358 N N . ASP B 1 533 ? 23.375 4.844 -14.703 1 98.75 533 ASP B N 1
ATOM 9359 C CA . ASP B 1 533 ? 24.609 5.477 -15.148 1 98.75 533 ASP B CA 1
ATOM 9360 C C . ASP B 1 533 ? 25.25 6.281 -14.023 1 98.75 533 ASP B C 1
ATOM 9362 O O . ASP B 1 533 ? 26.484 6.254 -13.852 1 98.75 533 ASP B O 1
ATOM 9366 N N . ARG B 1 534 ? 24.406 7.008 -13.305 1 97.88 534 ARG B N 1
ATOM 9367 C CA . ARG B 1 534 ? 24.938 7.789 -12.188 1 97.88 534 ARG B CA 1
ATOM 9368 C C . ARG B 1 534 ? 25.672 6.898 -11.195 1 97.88 534 ARG B C 1
ATOM 9370 O O . ARG B 1 534 ? 26.781 7.215 -10.766 1 97.88 534 ARG B O 1
ATOM 9377 N N . ILE B 1 535 ? 25.094 5.832 -10.812 1 97.81 535 ILE B N 1
ATOM 9378 C CA . ILE B 1 535 ? 25.656 4.891 -9.859 1 97.81 535 ILE B CA 1
ATOM 9379 C C . ILE B 1 535 ? 26.969 4.336 -10.391 1 97.81 535 ILE B C 1
ATOM 9381 O O . ILE B 1 535 ? 27.984 4.309 -9.68 1 97.81 535 ILE B O 1
ATOM 9385 N N . LEU B 1 536 ? 27.016 3.928 -11.656 1 98.62 536 LEU B N 1
ATOM 9386 C CA . LEU B 1 536 ? 28.172 3.307 -12.273 1 98.62 536 LEU B CA 1
ATOM 9387 C C . LEU B 1 536 ? 29.312 4.309 -12.406 1 98.62 536 LEU B C 1
ATOM 9389 O O . LEU B 1 536 ? 30.484 3.967 -12.172 1 98.62 536 LEU B O 1
ATOM 9393 N N . LEU B 1 537 ? 29 5.523 -12.742 1 98 537 LEU B N 1
ATOM 9394 C CA . LEU B 1 537 ? 30.016 6.559 -12.914 1 98 537 LEU B CA 1
ATOM 9395 C C . LEU B 1 537 ? 30.562 7.012 -11.57 1 98 537 LEU B C 1
ATOM 9397 O O . LEU B 1 537 ? 31.75 7.352 -11.453 1 98 537 LEU B O 1
ATOM 9401 N N . LYS B 1 538 ? 29.688 7.031 -10.602 1 96.25 538 LYS B N 1
ATOM 9402 C CA . LYS B 1 538 ? 30.094 7.469 -9.273 1 96.25 538 LYS B CA 1
ATOM 9403 C C . LYS B 1 538 ? 30.969 6.418 -8.594 1 96.25 538 LYS B C 1
ATOM 9405 O O . LYS B 1 538 ? 31.797 6.746 -7.734 1 96.25 538 LYS B O 1
ATOM 9410 N N . SER B 1 539 ? 30.75 5.203 -8.922 1 97.38 539 SER B N 1
ATOM 9411 C CA . SER B 1 539 ? 31.594 4.133 -8.383 1 97.38 539 SER B CA 1
ATOM 9412 C C . SER B 1 539 ? 33 4.199 -8.953 1 97.38 539 SER B C 1
ATOM 9414 O O . SER B 1 539 ? 33.219 3.891 -10.125 1 97.38 539 SER B O 1
ATOM 9416 N N . THR B 1 540 ? 33.938 4.465 -8.086 1 96.81 540 THR B N 1
ATOM 9417 C CA . THR B 1 540 ? 35.312 4.719 -8.523 1 96.81 540 THR B CA 1
ATOM 9418 C C . THR B 1 540 ? 35.938 3.471 -9.156 1 96.81 540 THR B C 1
ATOM 9420 O O . THR B 1 540 ? 36.844 3.568 -9.984 1 96.81 540 THR B O 1
ATOM 9423 N N . ASN B 1 541 ? 35.469 2.312 -8.773 1 95.94 541 ASN B N 1
ATOM 9424 C CA . ASN B 1 541 ? 36.031 1.068 -9.289 1 95.94 541 ASN B CA 1
ATOM 9425 C C . ASN B 1 541 ? 35.344 0.64 -10.586 1 95.94 541 ASN B C 1
ATOM 9427 O O . ASN B 1 541 ? 35.719 -0.357 -11.195 1 95.94 541 ASN B O 1
ATOM 9431 N N . ILE B 1 542 ? 34.312 1.314 -11.062 1 97.81 542 ILE B N 1
ATOM 9432 C CA . ILE B 1 542 ? 33.625 1.002 -12.305 1 97.81 542 ILE B CA 1
ATOM 9433 C C . ILE B 1 542 ? 33.844 2.121 -13.32 1 97.81 542 ILE B C 1
ATOM 9435 O O . ILE B 1 542 ? 34.594 1.94 -14.297 1 97.81 542 ILE B O 1
ATOM 9439 N N . LYS B 1 543 ? 33.312 3.322 -13.164 1 97.62 543 LYS B N 1
ATOM 9440 C CA . LYS B 1 543 ? 33.5 4.543 -13.938 1 97.62 543 LYS B CA 1
ATOM 9441 C C . LYS B 1 543 ? 33.188 4.309 -15.414 1 97.62 543 LYS B C 1
ATOM 9443 O O . LYS B 1 543 ? 33.969 4.703 -16.281 1 97.62 543 LYS B O 1
ATOM 9448 N N . GLU B 1 544 ? 32.156 3.625 -15.695 1 97.69 544 GLU B N 1
ATOM 9449 C CA . GLU B 1 544 ? 31.672 3.338 -17.047 1 97.69 544 GLU B CA 1
ATOM 9450 C C . GLU B 1 544 ? 30.156 3.404 -17.125 1 97.69 544 GLU B C 1
ATOM 9452 O O . GLU B 1 544 ? 29.469 2.947 -16.219 1 97.69 544 GLU B O 1
ATOM 9457 N N . LYS B 1 545 ? 29.688 3.922 -18.234 1 97.94 545 LYS B N 1
ATOM 9458 C CA . LYS B 1 545 ? 28.25 3.98 -18.453 1 97.94 545 LYS B CA 1
ATOM 9459 C C . LYS B 1 545 ? 27.734 2.693 -19.094 1 97.94 545 LYS B C 1
ATOM 9461 O O . LYS B 1 545 ? 28.469 2.025 -19.828 1 97.94 545 LYS B O 1
ATOM 9466 N N . ILE B 1 546 ? 26.484 2.406 -18.844 1 98.5 546 ILE B N 1
ATOM 9467 C CA . ILE B 1 546 ? 25.875 1.245 -19.484 1 98.5 546 ILE B CA 1
ATOM 9468 C C . ILE B 1 546 ? 24.859 1.704 -20.531 1 98.5 546 ILE B C 1
ATOM 9470 O O . ILE B 1 546 ? 24.469 0.931 -21.406 1 98.5 546 ILE B O 1
ATOM 9474 N N . SER B 1 547 ? 24.422 2.973 -20.578 1 98.5 547 SER B N 1
ATOM 9475 C CA . SER B 1 547 ? 23.344 3.521 -21.391 1 98.5 547 SER B CA 1
ATOM 9476 C C . SER B 1 547 ? 23.609 3.297 -22.875 1 98.5 547 SER B C 1
ATOM 9478 O O . SER B 1 547 ? 22.672 3.055 -23.656 1 98.5 547 SER B O 1
ATOM 9480 N N . PRO B 1 548 ? 24.906 3.297 -23.344 1 97.88 548 PRO B N 1
ATOM 9481 C CA . PRO B 1 548 ? 25.156 3.09 -24.766 1 97.88 548 PRO B CA 1
ATOM 9482 C C . PRO B 1 548 ? 24.734 1.7 -25.25 1 97.88 548 PRO B C 1
ATOM 9484 O O . PRO B 1 548 ? 24.562 1.481 -26.453 1 97.88 548 PRO B O 1
ATOM 9487 N N . TYR B 1 549 ? 24.594 0.742 -24.344 1 98.06 549 TYR B N 1
ATOM 9488 C CA . TYR B 1 549 ? 24.25 -0.629 -24.703 1 98.06 549 TYR B CA 1
ATOM 9489 C C . TYR B 1 549 ? 22.75 -0.845 -24.656 1 98.06 549 TYR B C 1
ATOM 9491 O O . TYR B 1 549 ? 22.25 -1.901 -25.047 1 98.06 549 TYR B O 1
ATOM 9499 N N . ILE B 1 550 ? 21.953 0.095 -24.156 1 97.88 550 ILE B N 1
ATOM 9500 C CA . ILE B 1 550 ? 20.531 -0.096 -23.875 1 97.88 550 ILE B CA 1
ATOM 9501 C C . ILE B 1 550 ? 19.703 0.538 -25 1 97.88 550 ILE B C 1
ATOM 9503 O O . ILE B 1 550 ? 19.875 1.712 -25.328 1 97.88 550 ILE B O 1
ATOM 9507 N N . ALA B 1 551 ? 18.781 -0.202 -25.609 1 95.12 551 ALA B N 1
ATOM 9508 C CA . ALA B 1 551 ? 17.812 0.358 -26.547 1 95.12 551 ALA B CA 1
ATOM 9509 C C . ALA B 1 551 ? 16.625 0.957 -25.812 1 95.12 551 ALA B C 1
ATOM 9511 O O . ALA B 1 551 ? 15.539 0.363 -25.781 1 95.12 551 ALA B O 1
ATOM 9512 N N . GLN B 1 552 ? 16.766 2.154 -25.406 1 95.5 552 GLN B N 1
ATOM 9513 C CA . GLN B 1 552 ? 15.844 2.809 -24.484 1 95.5 552 GLN B CA 1
ATOM 9514 C C . GLN B 1 552 ? 14.461 2.98 -25.125 1 95.5 552 GLN B C 1
ATOM 9516 O O . GLN B 1 552 ? 13.438 2.848 -24.453 1 95.5 552 GLN B O 1
ATOM 9521 N N . LYS B 1 553 ? 14.375 3.289 -26.359 1 93.31 553 LYS B N 1
ATOM 9522 C CA . LYS B 1 553 ? 13.117 3.582 -27.047 1 93.31 553 LYS B CA 1
ATOM 9523 C C . LYS B 1 553 ? 12.25 2.334 -27.156 1 93.31 553 LYS B C 1
ATOM 9525 O O . LYS B 1 553 ? 11.047 2.43 -27.391 1 93.31 553 LYS B O 1
ATOM 9530 N N . GLN B 1 554 ? 12.891 1.175 -26.969 1 92.44 554 GLN B N 1
ATOM 9531 C CA . GLN B 1 554 ? 12.164 -0.085 -27.094 1 92.44 554 GLN B CA 1
ATOM 9532 C C . GLN B 1 554 ? 11.859 -0.682 -25.719 1 92.44 554 GLN B C 1
ATOM 9534 O O . GLN B 1 554 ? 11.469 -1.846 -25.609 1 92.44 554 GLN B O 1
ATOM 9539 N N . ALA B 1 555 ? 12.055 0.089 -24.688 1 95.62 555 ALA B N 1
ATOM 9540 C CA . ALA B 1 555 ? 11.805 -0.38 -23.328 1 95.62 555 ALA B CA 1
ATOM 9541 C C . ALA B 1 555 ? 10.312 -0.602 -23.094 1 95.62 555 ALA B C 1
ATOM 9543 O O . ALA B 1 555 ? 9.469 0.015 -23.75 1 95.62 555 ALA B O 1
ATOM 9544 N N . ILE B 1 556 ? 9.992 -1.508 -22.25 1 96.12 556 ILE B N 1
ATOM 9545 C CA . ILE B 1 556 ? 8.617 -1.79 -21.859 1 96.12 556 ILE B CA 1
ATOM 9546 C C . ILE B 1 556 ? 8.484 -1.705 -20.328 1 96.12 556 ILE B C 1
ATOM 9548 O O . ILE B 1 556 ? 9.352 -2.191 -19.609 1 96.12 556 ILE B O 1
ATOM 9552 N N . VAL B 1 557 ? 7.461 -0.963 -19.891 1 97.06 557 VAL B N 1
ATOM 9553 C CA . VAL B 1 557 ? 7.172 -0.812 -18.469 1 97.06 557 VAL B CA 1
ATOM 9554 C C . VAL B 1 557 ? 5.863 -1.526 -18.125 1 97.06 557 VAL B C 1
ATOM 9556 O O . VAL B 1 557 ? 4.871 -1.39 -18.844 1 97.06 557 VAL B O 1
ATOM 9559 N N . GLN B 1 558 ? 5.867 -2.359 -17.141 1 96.81 558 GLN B N 1
ATOM 9560 C CA . GLN B 1 558 ? 4.648 -2.973 -16.625 1 96.81 558 GLN B CA 1
ATOM 9561 C C . GLN B 1 558 ? 4.406 -2.58 -15.164 1 96.81 558 GLN B C 1
ATOM 9563 O O . GLN B 1 558 ? 5.27 -2.783 -14.312 1 96.81 558 GLN B O 1
ATOM 9568 N N . ARG B 1 559 ? 3.295 -1.969 -14.93 1 95.75 559 ARG B N 1
ATOM 9569 C CA . ARG B 1 559 ? 2.789 -1.691 -13.586 1 95.75 559 ARG B CA 1
ATOM 9570 C C . ARG B 1 559 ? 1.557 -2.535 -13.281 1 95.75 559 ARG B C 1
ATOM 9572 O O . ARG B 1 559 ? 0.474 -2.275 -13.812 1 95.75 559 ARG B O 1
ATOM 9579 N N . TRP B 1 560 ? 1.646 -3.355 -12.398 1 95.06 560 TRP B N 1
ATOM 9580 C CA . TRP B 1 560 ? 0.582 -4.328 -12.18 1 95.06 560 TRP B CA 1
ATOM 9581 C C . TRP B 1 560 ? -0.59 -3.697 -11.43 1 95.06 560 TRP B C 1
ATOM 9583 O O . TRP B 1 560 ? -1.731 -4.145 -11.562 1 95.06 560 TRP B O 1
ATOM 9593 N N . MET B 1 561 ? -0.397 -2.664 -10.703 1 92.25 561 MET B N 1
ATOM 9594 C CA . MET B 1 561 ? -1.489 -2.031 -9.969 1 92.25 561 MET B CA 1
ATOM 9595 C C . MET B 1 561 ? -2.453 -1.334 -10.922 1 92.25 561 MET B C 1
ATOM 9597 O O . MET B 1 561 ? -3.621 -1.124 -10.586 1 92.25 561 MET B O 1
ATOM 9601 N N . ASN B 1 562 ? -1.977 -1.021 -12.094 1 88.25 562 ASN B N 1
ATOM 9602 C CA . ASN B 1 562 ? -2.811 -0.329 -13.07 1 88.25 562 ASN B CA 1
ATOM 9603 C C . ASN B 1 562 ? -3.326 -1.283 -14.141 1 88.25 562 ASN B C 1
ATOM 9605 O O . ASN B 1 562 ? -4.043 -0.868 -15.055 1 88.25 562 ASN B O 1
ATOM 9609 N N . ASP B 1 563 ? -2.975 -2.525 -14.016 1 91.94 563 ASP B N 1
ATOM 9610 C CA . ASP B 1 563 ? -3.438 -3.508 -14.992 1 91.94 563 ASP B CA 1
ATOM 9611 C C . ASP B 1 563 ? -4.91 -3.844 -14.773 1 91.94 563 ASP B C 1
ATOM 9613 O O . ASP B 1 563 ? -5.289 -4.352 -13.719 1 91.94 563 ASP B O 1
ATOM 9617 N N . LYS B 1 564 ? -5.699 -3.662 -15.711 1 90.44 564 LYS B N 1
ATOM 9618 C CA . LYS B 1 564 ? -7.148 -3.779 -15.578 1 90.44 564 LYS B CA 1
ATOM 9619 C C . LYS B 1 564 ? -7.57 -5.238 -15.422 1 90.44 564 LYS B C 1
ATOM 9621 O O . LYS B 1 564 ? -8.695 -5.52 -15 1 90.44 564 LYS B O 1
ATOM 9626 N N . ASN B 1 565 ? -6.707 -6.121 -15.727 1 92.62 565 ASN B N 1
ATOM 9627 C CA . ASN B 1 565 ? -7.055 -7.539 -15.672 1 92.62 565 ASN B CA 1
ATOM 9628 C C . ASN B 1 565 ? -6.445 -8.219 -14.453 1 92.62 565 ASN B C 1
ATOM 9630 O O . ASN B 1 565 ? -6.707 -9.398 -14.203 1 92.62 565 ASN B O 1
ATOM 9634 N N . SER B 1 566 ? -5.641 -7.496 -13.734 1 92.44 566 SER B N 1
ATOM 9635 C CA . SER B 1 566 ? -4.961 -8.125 -12.602 1 92.44 566 SER B CA 1
ATOM 9636 C C . SER B 1 566 ? -5.207 -7.348 -11.312 1 92.44 566 SER B C 1
ATOM 9638 O O . SER B 1 566 ? -5.633 -7.918 -10.312 1 92.44 566 SER B O 1
ATOM 9640 N N . LEU B 1 567 ? -4.977 -5.961 -11.398 1 93.25 567 LEU B N 1
ATOM 9641 C CA . LEU B 1 567 ? -5.133 -5.082 -10.242 1 93.25 567 LEU B CA 1
ATOM 9642 C C . LEU B 1 567 ? -4.266 -5.555 -9.086 1 93.25 567 LEU B C 1
ATOM 9644 O O . LEU B 1 567 ? -4.762 -5.742 -7.969 1 93.25 567 LEU B O 1
ATOM 9648 N N . GLY B 1 568 ? -2.994 -5.797 -9.336 1 93.19 568 GLY B N 1
ATOM 9649 C CA . GLY B 1 568 ? -2.008 -6.25 -8.367 1 93.19 568 GLY B CA 1
ATOM 9650 C C . GLY B 1 568 ? -1.087 -7.324 -8.914 1 93.19 568 GLY B C 1
ATOM 9651 O O . GLY B 1 568 ? -1.385 -7.945 -9.938 1 93.19 568 GLY B O 1
ATOM 9652 N N . CYS B 1 569 ? -0.018 -7.555 -8.148 1 94.69 569 CYS B N 1
ATOM 9653 C CA . CYS B 1 569 ? 0.996 -8.492 -8.617 1 94.69 569 CYS B CA 1
ATOM 9654 C C . CYS B 1 569 ? 0.861 -9.844 -7.914 1 94.69 569 CYS B C 1
ATOM 9656 O O . CYS B 1 569 ? 0.799 -10.883 -8.57 1 94.69 569 CYS B O 1
ATOM 9658 N N . ALA B 1 570 ? 0.792 -9.836 -6.648 1 95.06 570 ALA B N 1
ATOM 9659 C CA . ALA B 1 570 ? 0.717 -11.062 -5.855 1 95.06 570 ALA B CA 1
ATOM 9660 C C . ALA B 1 570 ? -0.029 -10.828 -4.547 1 95.06 570 ALA B C 1
ATOM 9662 O O . ALA B 1 570 ? 0.022 -9.727 -3.986 1 95.06 570 ALA B O 1
ATOM 9663 N N . LYS B 1 571 ? -0.704 -11.844 -4.086 1 95.81 571 LYS B N 1
ATOM 9664 C CA . LYS B 1 571 ? -1.448 -11.75 -2.834 1 95.81 571 LYS B CA 1
ATOM 9665 C C . LYS B 1 571 ? -0.56 -12.078 -1.638 1 95.81 571 LYS B C 1
ATOM 9667 O O . LYS B 1 571 ? 0.021 -13.156 -1.568 1 95.81 571 LYS B O 1
ATOM 9672 N N . LEU B 1 572 ? -0.434 -11.18 -0.73 1 93.56 572 LEU B N 1
ATOM 9673 C CA . LEU B 1 572 ? 0.316 -11.375 0.505 1 93.56 572 LEU B CA 1
ATOM 9674 C C . LEU B 1 572 ? -0.618 -11.383 1.711 1 93.56 572 LEU B C 1
ATOM 9676 O O . LEU B 1 572 ? -1.812 -11.109 1.579 1 93.56 572 LEU B O 1
ATOM 9680 N N . TYR B 1 573 ? -0.173 -11.859 2.809 1 93.25 573 TYR B N 1
ATOM 9681 C CA . TYR B 1 573 ? -0.91 -11.773 4.066 1 93.25 573 TYR B CA 1
ATOM 9682 C C . TYR B 1 573 ? -0.05 -11.148 5.16 1 93.25 573 TYR B C 1
ATOM 9684 O O . TYR B 1 573 ? 1.149 -11.422 5.246 1 93.25 573 TYR B O 1
ATOM 9692 N N . ARG B 1 574 ? -0.614 -10.305 5.871 1 93.25 574 ARG B N 1
ATOM 9693 C CA . ARG B 1 574 ? 0.054 -9.555 6.93 1 93.25 574 ARG B CA 1
ATOM 9694 C C . ARG B 1 574 ? 0.159 -10.383 8.211 1 93.25 574 ARG B C 1
ATOM 9696 O O . ARG B 1 574 ? -0.526 -11.398 8.352 1 93.25 574 ARG B O 1
ATOM 9703 N N . ALA B 1 575 ? 1.072 -9.938 9.141 1 95 575 ALA B N 1
ATOM 9704 C CA . ALA B 1 575 ? 1.176 -10.586 10.445 1 95 575 ALA B CA 1
ATOM 9705 C C . ALA B 1 575 ? -0.168 -10.578 11.172 1 95 575 ALA B C 1
ATOM 9707 O O . ALA B 1 575 ? -0.856 -9.555 11.203 1 95 575 ALA B O 1
ATOM 9708 N N . GLY B 1 576 ? -0.561 -11.742 11.609 1 93.06 576 GLY B N 1
ATOM 9709 C CA . GLY B 1 576 ? -1.809 -11.859 12.344 1 93.06 576 GLY B CA 1
ATOM 9710 C C . GLY B 1 576 ? -2.984 -12.25 11.469 1 93.06 576 GLY B C 1
ATOM 9711 O O . GLY B 1 576 ? -4.105 -12.406 11.961 1 93.06 576 GLY B O 1
ATOM 9712 N N . THR B 1 577 ? -2.738 -12.438 10.156 1 93.88 577 THR B N 1
ATOM 9713 C CA . THR B 1 577 ? -3.852 -12.75 9.266 1 93.88 577 THR B CA 1
ATOM 9714 C C . THR B 1 577 ? -3.639 -14.094 8.586 1 93.88 577 THR B C 1
ATOM 9716 O O . THR B 1 577 ? -4.242 -14.375 7.551 1 93.88 577 THR B O 1
ATOM 9719 N N . TYR B 1 578 ? -2.719 -14.953 9.125 1 94.25 578 TYR B N 1
ATOM 9720 C CA . TYR B 1 578 ? -2.416 -16.25 8.539 1 94.25 578 TYR B CA 1
ATOM 9721 C C . TYR B 1 578 ? -3.664 -17.125 8.477 1 94.25 578 TYR B C 1
ATOM 9723 O O . TYR B 1 578 ? -3.943 -17.75 7.449 1 94.25 578 TYR B O 1
ATOM 9731 N N . TYR B 1 579 ? -4.441 -17.141 9.484 1 93.88 579 TYR B N 1
ATOM 9732 C CA . TYR B 1 579 ? -5.594 -18.047 9.562 1 93.88 579 TYR B CA 1
ATOM 9733 C C . TYR B 1 579 ? -6.715 -17.562 8.641 1 93.88 579 TYR B C 1
ATOM 9735 O O . TYR B 1 579 ? -7.516 -18.375 8.164 1 93.88 579 TYR B O 1
ATOM 9743 N N . ASP B 1 580 ? -6.785 -16.266 8.359 1 93.75 580 ASP B N 1
ATOM 9744 C CA . ASP B 1 580 ? -7.684 -15.797 7.312 1 93.75 580 ASP B CA 1
ATOM 9745 C C . ASP B 1 580 ? -7.309 -16.406 5.961 1 93.75 580 ASP B C 1
ATOM 9747 O O . ASP B 1 580 ? -8.18 -16.859 5.215 1 93.75 580 ASP B O 1
ATOM 9751 N N . ALA B 1 581 ? -6.055 -16.453 5.699 1 94.44 581 ALA B N 1
ATOM 9752 C CA . ALA B 1 581 ? -5.574 -17.031 4.441 1 94.44 581 ALA B CA 1
ATOM 9753 C C . ALA B 1 581 ? -5.844 -18.531 4.387 1 94.44 581 ALA B C 1
ATOM 9755 O O . ALA B 1 581 ? -6.234 -19.062 3.342 1 94.44 581 ALA B O 1
ATOM 9756 N N . VAL B 1 582 ? -5.66 -19.156 5.484 1 94.5 582 VAL B N 1
ATOM 9757 C CA . VAL B 1 582 ? -5.863 -20.594 5.535 1 94.5 582 VAL B CA 1
ATOM 9758 C C . VAL B 1 582 ? -7.348 -20.922 5.363 1 94.5 582 VAL B C 1
ATOM 9760 O O . VAL B 1 582 ? -7.707 -21.922 4.746 1 94.5 582 VAL B O 1
ATOM 9763 N N . SER B 1 583 ? -8.195 -20.078 5.91 1 94.5 583 SER B N 1
ATOM 9764 C CA . SER B 1 583 ? -9.633 -20.297 5.762 1 94.5 583 SER B CA 1
ATOM 9765 C C . SER B 1 583 ? -10.047 -20.25 4.293 1 94.5 583 SER B C 1
ATOM 9767 O O . SER B 1 583 ? -10.953 -20.984 3.879 1 94.5 583 SER B O 1
ATOM 9769 N N . LEU B 1 584 ? -9.43 -19.453 3.535 1 95.81 584 LEU B N 1
ATOM 9770 C CA . LEU B 1 584 ? -9.703 -19.391 2.104 1 95.81 584 LEU B CA 1
ATOM 9771 C C . LEU B 1 584 ? -9.266 -20.672 1.412 1 95.81 584 LEU B C 1
ATOM 9773 O O . LEU B 1 584 ? -9.977 -21.188 0.544 1 95.81 584 LEU B O 1
ATOM 9777 N N . MET B 1 585 ? -8.148 -21.203 1.83 1 93.88 585 MET B N 1
ATOM 9778 C CA . MET B 1 585 ? -7.645 -22.453 1.249 1 93.88 585 MET B CA 1
ATOM 9779 C C . MET B 1 585 ? -8.555 -23.625 1.59 1 93.88 585 MET B C 1
ATOM 9781 O O . MET B 1 585 ? -8.68 -24.562 0.808 1 93.88 585 MET B O 1
ATOM 9785 N N . LYS B 1 586 ? -9.203 -23.547 2.697 1 95 586 LYS B N 1
ATOM 9786 C CA . LYS B 1 586 ? -10.031 -24.641 3.199 1 95 586 LYS B CA 1
ATOM 9787 C C . LYS B 1 586 ? -11.445 -24.578 2.619 1 95 586 LYS B C 1
ATOM 9789 O O . LYS B 1 586 ? -12.211 -25.531 2.742 1 95 586 LYS B O 1
ATOM 9794 N N . TYR B 1 587 ? -11.82 -23.5 2.018 1 97 587 TYR B N 1
ATOM 9795 C CA . TYR B 1 587 ? -13.188 -23.25 1.578 1 97 587 TYR B CA 1
ATOM 9796 C C . TYR B 1 587 ? -13.703 -24.391 0.716 1 97 587 TYR B C 1
ATOM 9798 O O . TYR B 1 587 ? -14.812 -24.891 0.929 1 97 587 TYR B O 1
ATOM 9806 N N . ASN B 1 588 ? -12.922 -24.859 -0.257 1 97.38 588 ASN B N 1
ATOM 9807 C CA . ASN B 1 588 ? -13.398 -25.859 -1.202 1 97.38 588 ASN B CA 1
ATOM 9808 C C . ASN B 1 588 ? -13.766 -27.172 -0.498 1 97.38 588 ASN B C 1
ATOM 9810 O O . ASN B 1 588 ? -14.82 -27.75 -0.78 1 97.38 588 ASN B O 1
ATOM 9814 N N . ARG B 1 589 ? -12.922 -27.547 0.416 1 95.25 589 ARG B N 1
ATOM 9815 C CA . ARG B 1 589 ? -13.18 -28.781 1.144 1 95.25 589 ARG B CA 1
ATOM 9816 C C . ARG B 1 589 ? -14.422 -28.656 2.021 1 95.25 589 ARG B C 1
ATOM 9818 O O . ARG B 1 589 ? -15.219 -29.594 2.121 1 95.25 589 ARG B O 1
ATOM 9825 N N . ASP B 1 590 ? -14.602 -27.531 2.562 1 96.12 590 ASP B N 1
ATOM 9826 C CA . ASP B 1 590 ? -15.641 -27.344 3.572 1 96.12 590 ASP B CA 1
ATOM 9827 C C . ASP B 1 590 ? -16.984 -27.016 2.928 1 96.12 590 ASP B C 1
ATOM 9829 O O . ASP B 1 590 ? -18.031 -27.438 3.42 1 96.12 590 ASP B O 1
ATOM 9833 N N . TYR B 1 591 ? -16.953 -26.266 1.8 1 97.62 591 TYR B N 1
ATOM 9834 C CA . TYR B 1 591 ? -18.219 -25.641 1.417 1 97.62 591 TYR B CA 1
ATOM 9835 C C . TYR B 1 591 ? -18.547 -25.922 -0.048 1 97.62 591 TYR B C 1
ATOM 9837 O O . TYR B 1 591 ? -19.703 -25.859 -0.458 1 97.62 591 TYR B O 1
ATOM 9845 N N . SER B 1 592 ? -17.609 -26.25 -0.904 1 97.94 592 SER B N 1
ATOM 9846 C CA . SER B 1 592 ? -17.812 -26.219 -2.348 1 97.94 592 SER B CA 1
ATOM 9847 C C . SER B 1 592 ? -18.75 -27.344 -2.807 1 97.94 592 SER B C 1
ATOM 9849 O O . SER B 1 592 ? -19.453 -27.203 -3.805 1 97.94 592 SER B O 1
ATOM 9851 N N . HIS B 1 593 ? -18.719 -28.484 -2.107 1 96.62 593 HIS B N 1
ATOM 9852 C CA . HIS B 1 593 ? -19.594 -29.594 -2.484 1 96.62 593 HIS B CA 1
ATOM 9853 C C . HIS B 1 593 ? -21.062 -29.203 -2.381 1 96.62 593 HIS B C 1
ATOM 9855 O O . HIS B 1 593 ? -21.906 -29.75 -3.084 1 96.62 593 HIS B O 1
ATOM 9861 N N . THR B 1 594 ? -21.344 -28.203 -1.532 1 96.88 594 THR B N 1
ATOM 9862 C CA . THR B 1 594 ? -22.719 -27.719 -1.362 1 96.88 594 THR B CA 1
ATOM 9863 C C . THR B 1 594 ? -22.938 -26.438 -2.141 1 96.88 594 THR B C 1
ATOM 9865 O O . THR B 1 594 ? -23.969 -26.266 -2.807 1 96.88 594 THR B O 1
ATOM 9868 N N . SER B 1 595 ? -22 -25.516 -2.186 1 97.56 595 SER B N 1
ATOM 9869 C CA . SER B 1 595 ? -22.188 -24.188 -2.779 1 97.56 595 SER B CA 1
ATOM 9870 C C . SER B 1 595 ? -22.094 -24.25 -4.301 1 97.56 595 SER B C 1
ATOM 9872 O O . SER B 1 595 ? -22.688 -23.422 -4.996 1 97.56 595 SER B O 1
ATOM 9874 N N . GLY B 1 596 ? -21.312 -25.172 -4.805 1 98.25 596 GLY B N 1
ATOM 9875 C CA . GLY B 1 596 ? -21.016 -25.203 -6.23 1 98.25 596 GLY B CA 1
ATOM 9876 C C . GLY B 1 596 ? -19.969 -24.203 -6.648 1 98.25 596 GLY B C 1
ATOM 9877 O O . GLY B 1 596 ? -19.531 -24.188 -7.805 1 98.25 596 GLY B O 1
ATOM 9878 N N . LEU B 1 597 ? -19.578 -23.297 -5.738 1 98.75 597 LEU B N 1
ATOM 9879 C CA . LEU B 1 597 ? -18.531 -22.297 -5.988 1 98.75 597 LEU B CA 1
ATOM 9880 C C . LEU B 1 597 ? -17.188 -22.797 -5.504 1 98.75 597 LEU B C 1
ATOM 9882 O O . LEU B 1 597 ? -17.062 -23.297 -4.383 1 98.75 597 LEU B O 1
ATOM 9886 N N . TYR B 1 598 ? -16.188 -22.719 -6.305 1 98.75 598 TYR B N 1
ATOM 9887 C CA . TYR B 1 598 ? -14.828 -23.125 -5.957 1 98.75 598 TYR B CA 1
ATOM 9888 C C . TYR B 1 598 ? -13.875 -21.938 -6.031 1 98.75 598 TYR B C 1
ATOM 9890 O O . TYR B 1 598 ? -13.844 -21.219 -7.039 1 98.75 598 TYR B O 1
ATOM 9898 N N . LEU B 1 599 ? -13.156 -21.656 -4.938 1 98.12 599 LEU B N 1
ATOM 9899 C CA . LEU B 1 599 ? -12.125 -20.625 -4.879 1 98.12 599 LEU B CA 1
ATOM 9900 C C . LEU B 1 599 ? -10.75 -21.203 -5.203 1 98.12 599 LEU B C 1
ATOM 9902 O O . LEU B 1 599 ? -10.273 -22.094 -4.496 1 98.12 599 LEU B O 1
ATOM 9906 N N . CYS B 1 600 ? -10.102 -20.641 -6.23 1 97.19 600 CYS B N 1
ATOM 9907 C CA . CYS B 1 600 ? -8.961 -21.344 -6.816 1 97.19 600 CYS B CA 1
ATOM 9908 C C . CYS B 1 600 ? -7.859 -20.359 -7.188 1 97.19 600 CYS B C 1
ATOM 9910 O O . CYS B 1 600 ? -8.125 -19.328 -7.828 1 97.19 600 CYS B O 1
ATOM 9912 N N . GLY B 1 601 ? -6.66 -20.766 -6.789 1 93.56 601 GLY B N 1
ATOM 9913 C CA . GLY B 1 601 ? -5.527 -20 -7.273 1 93.56 601 GLY B CA 1
ATOM 9914 C C . GLY B 1 601 ? -4.859 -19.172 -6.191 1 93.56 601 GLY B C 1
ATOM 9915 O O . GLY B 1 601 ? -5.086 -19.391 -5 1 93.56 601 GLY B O 1
ATOM 9916 N N . GLU B 1 602 ? -4.008 -18.297 -6.613 1 91.75 602 GLU B N 1
ATOM 9917 C CA . GLU B 1 602 ? -3.119 -17.547 -5.727 1 91.75 602 GLU B CA 1
ATOM 9918 C C . GLU B 1 602 ? -3.912 -16.688 -4.746 1 91.75 602 GLU B C 1
ATOM 9920 O O . GLU B 1 602 ? -3.504 -16.516 -3.594 1 91.75 602 GLU B O 1
ATOM 9925 N N . SER B 1 603 ? -5.074 -16.125 -5.164 1 93.94 603 SER B N 1
ATOM 9926 C CA . SER B 1 603 ? -5.898 -15.281 -4.309 1 93.94 603 SER B CA 1
ATOM 9927 C C . SER B 1 603 ? -6.289 -16 -3.025 1 93.94 603 SER B C 1
ATOM 9929 O O . SER B 1 603 ? -6.602 -15.367 -2.016 1 93.94 603 SER B O 1
ATOM 9931 N N . PHE B 1 604 ? -6.211 -17.281 -3.119 1 96.31 604 PHE B N 1
ATOM 9932 C CA . PHE B 1 604 ? -6.789 -18.047 -2.029 1 96.31 604 PHE B CA 1
ATOM 9933 C C . PHE B 1 604 ? -5.754 -18.984 -1.418 1 96.31 604 PHE B C 1
ATOM 9935 O O . PHE B 1 604 ? -6.109 -19.969 -0.77 1 96.31 604 PHE B O 1
ATOM 9942 N N . SER B 1 605 ? -4.477 -18.672 -1.684 1 93.25 605 SER B N 1
ATOM 9943 C CA . SER B 1 605 ? -3.367 -19.469 -1.178 1 93.25 605 SER B CA 1
ATOM 9944 C C . SER B 1 605 ? -2.486 -18.656 -0.231 1 93.25 605 SER B C 1
ATOM 9946 O O . SER B 1 605 ? -2.652 -17.438 -0.105 1 93.25 605 SER B O 1
ATOM 9948 N N . VAL B 1 606 ? -1.578 -19.344 0.458 1 92.06 606 VAL B N 1
ATOM 9949 C CA . VAL B 1 606 ? -0.675 -18.672 1.393 1 92.06 606 VAL B CA 1
ATOM 9950 C C . VAL B 1 606 ? 0.677 -18.438 0.725 1 92.06 606 VAL B C 1
ATOM 9952 O O . VAL B 1 606 ? 1.501 -17.672 1.231 1 92.06 606 VAL B O 1
ATOM 9955 N N . ASP B 1 607 ? 0.844 -19.094 -0.405 1 90.31 607 ASP B N 1
ATOM 9956 C CA . ASP B 1 607 ? 2.107 -18.938 -1.119 1 90.31 607 ASP B CA 1
ATOM 9957 C C . ASP B 1 607 ? 1.997 -17.875 -2.203 1 90.31 607 ASP B C 1
ATOM 9959 O O . ASP B 1 607 ? 1.205 -18.016 -3.139 1 90.31 607 ASP B O 1
ATOM 9963 N N . ALA B 1 608 ? 2.641 -16.719 -2.02 1 84.88 608 ALA B N 1
ATOM 9964 C CA . ALA B 1 608 ? 2.463 -15.555 -2.875 1 84.88 608 ALA B CA 1
ATOM 9965 C C . ALA B 1 608 ? 3.568 -15.477 -3.926 1 84.88 608 ALA B C 1
ATOM 9967 O O . ALA B 1 608 ? 4.711 -15.852 -3.664 1 84.88 608 ALA B O 1
ATOM 9968 N N . GLY B 1 609 ? 3.178 -15.07 -5.125 1 89.62 609 GLY B N 1
ATOM 9969 C CA . GLY B 1 609 ? 4.156 -14.602 -6.094 1 89.62 609 GLY B CA 1
ATOM 9970 C C . GLY B 1 609 ? 4.789 -15.727 -6.891 1 89.62 609 GLY B C 1
ATOM 9971 O O . GLY B 1 609 ? 5.785 -15.523 -7.586 1 89.62 609 GLY B O 1
ATOM 9972 N N . TRP B 1 610 ? 4.215 -16.953 -6.754 1 94.31 610 TRP B N 1
ATOM 9973 C CA . TRP B 1 610 ? 4.793 -18.109 -7.441 1 94.31 610 TRP B CA 1
ATOM 9974 C C . TRP B 1 610 ? 3.75 -18.812 -8.297 1 94.31 610 TRP B C 1
ATOM 9976 O O . TRP B 1 610 ? 2.549 -18.703 -8.047 1 94.31 610 TRP B O 1
ATOM 9986 N N . THR B 1 611 ? 4.191 -19.531 -9.266 1 96.75 611 THR B N 1
ATOM 9987 C CA . THR B 1 611 ? 3.316 -20.281 -10.164 1 96.75 611 THR B CA 1
ATOM 9988 C C . THR B 1 611 ? 2.799 -21.547 -9.492 1 96.75 611 THR B C 1
ATOM 9990 O O . THR B 1 611 ? 1.666 -21.969 -9.734 1 96.75 611 THR B O 1
ATOM 9993 N N . GLU B 1 612 ? 3.562 -22.094 -8.625 1 96.19 612 GLU B N 1
ATOM 9994 C CA . GLU B 1 612 ? 3.256 -23.391 -8.031 1 96.19 612 GLU B CA 1
ATOM 9995 C C . GLU B 1 612 ? 1.932 -23.359 -7.277 1 96.19 612 GLU B C 1
ATOM 9997 O O . GLU B 1 612 ? 1.109 -24.266 -7.41 1 96.19 612 GLU B O 1
ATOM 10002 N N . PRO B 1 613 ? 1.679 -22.328 -6.508 1 95.25 613 PRO B N 1
ATOM 10003 C CA . PRO B 1 613 ? 0.385 -22.297 -5.82 1 95.25 613 PRO B CA 1
ATOM 10004 C C . PRO B 1 613 ? -0.795 -22.234 -6.785 1 95.25 613 PRO B C 1
ATOM 10006 O O . PRO B 1 613 ? -1.889 -22.703 -6.461 1 95.25 613 PRO B O 1
ATOM 10009 N N . CYS B 1 614 ? -0.645 -21.719 -7.969 1 96.81 614 CYS B N 1
ATOM 10010 C CA . CYS B 1 614 ? -1.689 -21.719 -8.984 1 96.81 614 CYS B CA 1
ATOM 10011 C C . CYS B 1 614 ? -2.025 -23.141 -9.422 1 96.81 614 CYS B C 1
ATOM 10013 O O . CYS B 1 614 ? -3.199 -23.516 -9.5 1 96.81 614 CYS B O 1
ATOM 10015 N N . PHE B 1 615 ? -0.976 -23.906 -9.641 1 97.81 615 PHE B N 1
ATOM 10016 C CA . PHE B 1 615 ? -1.173 -25.312 -10.016 1 97.81 615 PHE B CA 1
ATOM 10017 C C . PHE B 1 615 ? -1.835 -26.094 -8.891 1 97.81 615 PHE B C 1
ATOM 10019 O O . PHE B 1 615 ? -2.789 -26.828 -9.125 1 97.81 615 PHE B O 1
ATOM 10026 N N . ARG B 1 616 ? -1.317 -25.906 -7.746 1 96.25 616 ARG B N 1
ATOM 10027 C CA . ARG B 1 616 ? -1.816 -26.656 -6.605 1 96.25 616 ARG B CA 1
ATOM 10028 C C . ARG B 1 616 ? -3.279 -26.328 -6.324 1 96.25 616 ARG B C 1
ATOM 10030 O O . ARG B 1 616 ? -4.078 -27.219 -6.035 1 96.25 616 ARG B O 1
ATOM 10037 N N . GLY B 1 617 ? -3.59 -25.016 -6.418 1 96.31 617 GLY B N 1
ATOM 10038 C CA . GLY B 1 617 ? -4.988 -24.641 -6.293 1 96.31 617 GLY B CA 1
ATOM 10039 C C . GLY B 1 617 ? -5.875 -25.25 -7.355 1 96.31 617 GLY B C 1
ATOM 10040 O O . GLY B 1 617 ? -7.004 -25.656 -7.066 1 96.31 617 GLY B O 1
ATOM 10041 N N . ALA B 1 618 ? -5.387 -25.312 -8.539 1 98.44 618 ALA B N 1
ATOM 10042 C CA . ALA B 1 618 ? -6.137 -25.922 -9.641 1 98.44 618 ALA B CA 1
ATOM 10043 C C . ALA B 1 618 ? -6.41 -27.406 -9.359 1 98.44 618 ALA B C 1
ATOM 10045 O O . ALA B 1 618 ? -7.543 -27.875 -9.516 1 98.44 618 ALA B O 1
ATOM 10046 N N . ILE B 1 619 ? -5.383 -28.141 -8.93 1 98.12 619 ILE B N 1
ATOM 10047 C CA . ILE B 1 619 ? -5.543 -29.562 -8.695 1 98.12 619 ILE B CA 1
ATOM 10048 C C . ILE B 1 619 ? -6.434 -29.797 -7.477 1 98.12 619 ILE B C 1
ATOM 10050 O O . ILE B 1 619 ? -7.234 -30.734 -7.449 1 98.12 619 ILE B O 1
ATOM 10054 N N . ASP B 1 620 ? -6.277 -28.922 -6.457 1 97.31 620 ASP B N 1
ATOM 10055 C CA . ASP B 1 620 ? -7.203 -28.969 -5.328 1 97.31 620 ASP B CA 1
ATOM 10056 C C . ASP B 1 620 ? -8.648 -28.875 -5.801 1 97.31 620 ASP B C 1
ATOM 10058 O O . ASP B 1 620 ? -9.516 -29.625 -5.336 1 97.31 620 ASP B O 1
ATOM 10062 N N . THR B 1 621 ? -8.938 -27.953 -6.66 1 98.56 621 THR B N 1
ATOM 10063 C CA . THR B 1 621 ? -10.273 -27.766 -7.207 1 98.56 621 THR B CA 1
ATOM 10064 C C . THR B 1 621 ? -10.727 -29 -7.969 1 98.56 621 THR B C 1
ATOM 10066 O O . THR B 1 621 ? -11.867 -29.453 -7.805 1 98.56 621 THR B O 1
ATOM 10069 N N . VAL B 1 622 ? -9.852 -29.609 -8.781 1 98.75 622 VAL B N 1
ATOM 10070 C CA . VAL B 1 622 ? -10.156 -30.812 -9.539 1 98.75 622 VAL B CA 1
ATOM 10071 C C . VAL B 1 622 ? -10.508 -31.953 -8.586 1 98.75 622 VAL B C 1
ATOM 10073 O O . VAL B 1 622 ? -11.492 -32.656 -8.797 1 98.75 622 VAL B O 1
ATOM 10076 N N . ILE B 1 623 ? -9.703 -32.125 -7.531 1 98.31 623 ILE B N 1
ATOM 10077 C CA . ILE B 1 623 ? -9.938 -33.156 -6.535 1 98.31 623 ILE B CA 1
ATOM 10078 C C . ILE B 1 623 ? -11.336 -33 -5.938 1 98.31 623 ILE B C 1
ATOM 10080 O O . ILE B 1 623 ? -12.094 -33.969 -5.848 1 98.31 623 ILE B O 1
ATOM 10084 N N . ASN B 1 624 ? -11.703 -31.797 -5.598 1 98.31 624 ASN B N 1
ATOM 10085 C CA . ASN B 1 624 ? -12.977 -31.547 -4.922 1 98.31 624 ASN B CA 1
ATOM 10086 C C . ASN B 1 624 ? -14.156 -31.703 -5.875 1 98.31 624 ASN B C 1
ATOM 10088 O O . ASN B 1 624 ? -15.227 -32.156 -5.473 1 98.31 624 ASN B O 1
ATOM 10092 N N . ILE B 1 625 ? -14.031 -31.281 -7.141 1 98.69 625 ILE B N 1
ATOM 10093 C CA . ILE B 1 625 ? -15.086 -31.484 -8.117 1 98.69 625 ILE B CA 1
ATOM 10094 C C . ILE B 1 625 ? -15.266 -33 -8.383 1 98.69 625 ILE B C 1
ATOM 10096 O O . ILE B 1 625 ? -16.391 -33.469 -8.461 1 98.69 625 ILE B O 1
ATOM 10100 N N . CYS B 1 626 ? -14.164 -33.75 -8.523 1 98.62 626 CYS B N 1
ATOM 10101 C CA . CYS B 1 626 ? -14.211 -35.188 -8.703 1 98.62 626 CYS B CA 1
ATOM 10102 C C . CYS B 1 626 ? -14.914 -35.844 -7.527 1 98.62 626 CYS B C 1
ATOM 10104 O O . CYS B 1 626 ? -15.742 -36.75 -7.719 1 98.62 626 CYS B O 1
ATOM 10106 N N . SER B 1 627 ? -14.539 -35.406 -6.379 1 98.25 627 SER B N 1
ATOM 10107 C CA . SER B 1 627 ? -15.188 -35.938 -5.188 1 98.25 627 SER B CA 1
ATOM 10108 C C . SER B 1 627 ? -16.688 -35.688 -5.199 1 98.25 627 SER B C 1
ATOM 10110 O O . SER B 1 627 ? -17.484 -36.594 -4.938 1 98.25 627 SER B O 1
ATOM 10112 N N . LYS B 1 628 ? -17.062 -34.438 -5.496 1 97.56 628 LYS B N 1
ATOM 10113 C CA . LYS B 1 628 ? -18.469 -34.031 -5.539 1 97.56 628 LYS B CA 1
ATOM 10114 C C . LYS B 1 628 ? -19.25 -34.875 -6.543 1 97.56 628 LYS B C 1
ATOM 10116 O O . LYS B 1 628 ? -20.406 -35.25 -6.293 1 97.56 628 LYS B O 1
ATOM 10121 N N . THR B 1 629 ? -18.672 -35.25 -7.637 1 98.12 629 THR B N 1
ATOM 10122 C CA . THR B 1 629 ? -19.344 -35.938 -8.734 1 98.12 629 THR B CA 1
ATOM 10123 C C . THR B 1 629 ? -19.094 -37.438 -8.664 1 98.12 629 THR B C 1
ATOM 10125 O O . THR B 1 629 ? -19.406 -38.188 -9.609 1 98.12 629 THR B O 1
ATOM 10128 N N . ARG B 1 630 ? -18.406 -37.938 -7.625 1 97.62 630 ARG B N 1
ATOM 10129 C CA . ARG B 1 630 ? -18.125 -39.344 -7.363 1 97.62 630 ARG B CA 1
ATOM 10130 C C . ARG B 1 630 ? -17.281 -39.938 -8.477 1 97.62 630 ARG B C 1
ATOM 10132 O O . ARG B 1 630 ? -17.547 -41.062 -8.906 1 97.62 630 ARG B O 1
ATOM 10139 N N . ALA B 1 631 ? -16.406 -39.094 -9.008 1 98.19 631 ALA B N 1
ATOM 10140 C CA . ALA B 1 631 ? -15.438 -39.625 -9.953 1 98.19 631 ALA B CA 1
ATOM 10141 C C . ALA B 1 631 ? -14.562 -40.688 -9.297 1 98.19 631 ALA B C 1
ATOM 10143 O O . ALA B 1 631 ? -14.469 -40.75 -8.07 1 98.19 631 ALA B O 1
ATOM 10144 N N . ILE B 1 632 ? -13.961 -41.531 -10.117 1 98.25 632 ILE B N 1
ATOM 10145 C CA . ILE B 1 632 ? -13.102 -42.594 -9.609 1 98.25 632 ILE B CA 1
ATOM 10146 C C . ILE B 1 632 ? -11.641 -42.156 -9.656 1 98.25 632 ILE B C 1
ATOM 10148 O O . ILE B 1 632 ? -11.039 -42.094 -10.727 1 98.25 632 ILE B O 1
ATOM 10152 N N . PHE B 1 633 ? -11.109 -41.875 -8.477 1 98.25 633 PHE B N 1
ATOM 10153 C CA . PHE B 1 633 ? -9.734 -41.438 -8.398 1 98.25 633 PHE B CA 1
ATOM 10154 C C . PHE B 1 633 ? -8.773 -42.5 -8.883 1 98.25 633 PHE B C 1
ATOM 10156 O O . PHE B 1 633 ? -9.039 -43.688 -8.727 1 98.25 633 PHE B O 1
ATOM 10163 N N . ASN B 1 634 ? -7.703 -42.094 -9.445 1 97.75 634 ASN B N 1
ATOM 10164 C CA . ASN B 1 634 ? -6.711 -43.031 -9.969 1 97.75 634 ASN B CA 1
ATOM 10165 C C . ASN B 1 634 ? -5.578 -43.25 -8.977 1 97.75 634 ASN B C 1
ATOM 10167 O O . ASN B 1 634 ? -5.434 -42.5 -8.008 1 97.75 634 ASN B O 1
ATOM 10171 N N . GLY B 1 635 ? -4.816 -44.344 -9.188 1 95.94 635 GLY B N 1
ATOM 10172 C CA . GLY B 1 635 ? -3.605 -44.625 -8.43 1 95.94 635 GLY B CA 1
ATOM 10173 C C . GLY B 1 635 ? -3.881 -45.062 -7.004 1 95.94 635 GLY B C 1
ATOM 10174 O O . GLY B 1 635 ? -2.986 -45.031 -6.156 1 95.94 635 GLY B O 1
ATOM 10175 N N . GLY B 1 636 ? -5.059 -45.375 -6.676 1 95.62 636 GLY B N 1
ATOM 10176 C CA . GLY B 1 636 ? -5.41 -45.75 -5.32 1 95.62 636 GLY B CA 1
ATOM 10177 C C . GLY B 1 636 ? -5.645 -44.594 -4.398 1 95.62 636 GLY B C 1
ATOM 10178 O O . GLY B 1 636 ? -5.809 -44.75 -3.189 1 95.62 636 GLY B O 1
ATOM 10179 N N . PHE B 1 637 ? -5.734 -43.438 -4.98 1 96.81 637 PHE B N 1
ATOM 10180 C CA . PHE B 1 637 ? -5.965 -42.219 -4.203 1 96.81 637 PHE B CA 1
ATOM 10181 C C . PHE B 1 637 ? -7.406 -42.188 -3.701 1 96.81 637 PHE B C 1
ATOM 10183 O O . PHE B 1 637 ? -8.336 -42.562 -4.418 1 96.81 637 PHE B O 1
ATOM 10190 N N . THR B 1 638 ? -7.594 -41.781 -2.428 1 96 638 THR B N 1
ATOM 10191 C CA . THR B 1 638 ? -8.898 -41.469 -1.851 1 96 638 THR B CA 1
ATOM 10192 C C . THR B 1 638 ? -8.844 -40.156 -1.067 1 96 638 THR B C 1
ATOM 10194 O O . THR B 1 638 ? -7.762 -39.656 -0.764 1 96 638 THR B O 1
ATOM 10197 N N . MET B 1 639 ? -9.992 -39.688 -0.782 1 95.38 639 MET B N 1
ATOM 10198 C CA . MET B 1 639 ? -10.062 -38.406 -0.045 1 95.38 639 MET B CA 1
ATOM 10199 C C . MET B 1 639 ? -9.445 -38.562 1.342 1 95.38 639 MET B C 1
ATOM 10201 O O . MET B 1 639 ? -9.094 -37.562 1.977 1 95.38 639 MET B O 1
ATOM 10205 N N . ARG B 1 640 ? -9.258 -39.688 1.866 1 93.38 640 ARG B N 1
ATOM 10206 C CA . ARG B 1 640 ? -8.602 -39.938 3.15 1 93.38 640 ARG B CA 1
ATOM 10207 C C . ARG B 1 640 ? -7.109 -39.625 3.066 1 93.38 640 ARG B C 1
ATOM 10209 O O . ARG B 1 640 ? -6.48 -39.312 4.078 1 93.38 640 ARG B O 1
ATOM 10216 N N . ASP B 1 641 ? -6.629 -39.781 1.85 1 93.12 641 ASP B N 1
ATOM 10217 C CA . ASP B 1 641 ? -5.211 -39.5 1.624 1 93.12 641 ASP B CA 1
ATOM 10218 C C . ASP B 1 641 ? -4.938 -38 1.521 1 93.12 641 ASP B C 1
ATOM 10220 O O . ASP B 1 641 ? -3.783 -37.562 1.586 1 93.12 641 ASP B O 1
ATOM 10224 N N . TYR B 1 642 ? -5.996 -37.25 1.308 1 93 642 TYR B N 1
ATOM 10225 C CA . TYR B 1 642 ? -5.855 -35.812 1.107 1 93 642 TYR B CA 1
ATOM 10226 C C . TYR B 1 642 ? -5.906 -35.062 2.438 1 93 642 TYR B C 1
ATOM 10228 O O . TYR B 1 642 ? -6.965 -34.969 3.061 1 93 642 TYR B O 1
ATOM 10236 N N . PRO B 1 643 ? -4.758 -34.5 2.799 1 87 643 PRO B N 1
ATOM 10237 C CA . PRO B 1 643 ? -4.719 -33.875 4.125 1 87 643 PRO B CA 1
ATOM 10238 C C . PRO B 1 643 ? -5.586 -32.625 4.219 1 87 643 PRO B C 1
ATOM 10240 O O . PRO B 1 643 ? -6.02 -32.094 3.197 1 87 643 PRO B O 1
ATOM 10243 N N . GLU B 1 644 ? -5.844 -32.25 5.504 1 84.94 644 GLU B N 1
ATOM 10244 C CA . GLU B 1 644 ? -6.652 -31.047 5.766 1 84.94 644 GLU B CA 1
ATOM 10245 C C . GLU B 1 644 ? -5.816 -29.938 6.406 1 84.94 644 GLU B C 1
ATOM 10247 O O . GLU B 1 644 ? -4.898 -30.219 7.18 1 84.94 644 GLU B O 1
ATOM 10252 N N . TYR B 1 645 ? -6.152 -28.75 5.992 1 81.12 645 TYR B N 1
ATOM 10253 C CA . TYR B 1 645 ? -5.504 -27.594 6.598 1 81.12 645 TYR B CA 1
ATOM 10254 C C . TYR B 1 645 ? -5.941 -27.422 8.047 1 81.12 645 TYR B C 1
ATOM 10256 O O . TYR B 1 645 ? -7.105 -27.656 8.383 1 81.12 645 TYR B O 1
ATOM 10264 N N . GLN B 1 646 ? -5.004 -26.984 8.805 1 76.81 646 GLN B N 1
ATOM 10265 C CA . GLN B 1 646 ? -5.312 -26.734 10.211 1 76.81 646 GLN B CA 1
ATOM 10266 C C . GLN B 1 646 ? -5.684 -25.281 10.445 1 76.81 646 GLN B C 1
ATOM 10268 O O . GLN B 1 646 ? -5.09 -24.375 9.852 1 76.81 646 GLN B O 1
ATOM 10273 N N . THR B 1 647 ? -6.82 -25.062 11.047 1 70 647 THR B N 1
ATOM 10274 C CA . THR B 1 647 ? -7.227 -23.703 11.391 1 70 647 THR B CA 1
ATOM 10275 C C . THR B 1 647 ? -7.074 -23.453 12.883 1 70 647 THR B C 1
ATOM 10277 O O . THR B 1 647 ? -6.711 -24.359 13.641 1 70 647 THR B O 1
ATOM 10280 N N . ASP B 1 648 ? -7.094 -22.062 13.25 1 65 648 ASP B N 1
ATOM 10281 C CA . ASP B 1 648 ? -6.887 -21.656 14.633 1 65 648 ASP B CA 1
ATOM 10282 C C . ASP B 1 648 ? -7.852 -22.375 15.57 1 65 648 ASP B C 1
ATOM 10284 O O . ASP B 1 648 ? -9.023 -22.562 15.242 1 65 648 ASP B O 1
ATOM 10288 N N . VAL B 1 649 ? -7.371 -23.344 16.422 1 49.78 649 VAL B N 1
ATOM 10289 C CA . VAL B 1 649 ? -8.25 -23.875 17.453 1 49.78 649 VAL B CA 1
ATOM 10290 C C . VAL B 1 649 ? -8.617 -22.781 18.453 1 49.78 649 VAL B C 1
ATOM 10292 O O . VAL B 1 649 ? -7.773 -21.953 18.812 1 49.78 649 VAL B O 1
#

pLDDT: mean 92.17, std 10.68, range [27.61, 98.94]

Organism: NCBI:txid2813360

Nearest PDB structures (foldseek):
  4iv9-assembly1_B  TM=8.196E-01  e=7.124E-35  Pseudomonas savastanoi
  2jae-assembly1_B  TM=6.950E-01  e=2.449E-24  Rhodococcus opacus
  2jb1-assembly1_A  TM=6.892E-01  e=4.800E-23  Rhodococcus opacus
  7eij-assembly1_B  TM=5.922E-01  e=2.254E-18  synthetic construct
  7eii-assembly1_B  TM=6.064E-01  e=5.963E-18  synthetic construct

Radius of gyration: 31.12 Å; Cα contacts (8 Å, |Δi|>4): 3064; chains: 2; bounding box: 73×92×80 Å